Protein 7O30 (pdb70)

B-factor: mean 73.35, std 24.89, range [30.91, 169.14]

Structure (mmCIF, N/CA/C/O backbone):
data_7O30
#
_entry.id   7O30
#
_cell.length_a   102.615
_cell.length_b   102.615
_cell.length_c   199.850
_cell.angle_alpha   90.000
_cell.angle_beta   90.000
_cell.angle_gamma   90.000
#
_symmetry.space_group_name_H-M   'P 42 21 2'
#
loop_
_entity.id
_entity.type
_entity.pdbx_description
1 polymer 'anti-PAS Fab 1.1 chimeric light chain'
2 polymer 'anti-PAS Fab 1.1 chimeric heavy chain'
3 polymer 'PAS#1 epitope peptide'
4 water water
#
loop_
_atom_site.group_PDB
_atom_site.id
_atom_site.type_symbol
_atom_site.label_atom_id
_atom_site.label_alt_id
_atom_site.label_comp_id
_atom_site.label_asym_id
_atom_site.label_entity_id
_atom_site.label_seq_id
_atom_site.pdbx_PDB_ins_code
_atom_site.Cartn_x
_atom_site.Cartn_y
_atom_site.Cartn_z
_atom_site.occupancy
_atom_site.B_iso_or_equiv
_atom_site.auth_seq_id
_atom_site.auth_comp_id
_atom_site.auth_asym_id
_atom_site.auth_atom_id
_atom_site.pdbx_PDB_model_num
ATOM 1 N N . ASP A 1 1 ? 27.354 -58.396 -10.285 1.00 83.79 1 ASP L N 1
ATOM 2 C CA . ASP A 1 1 ? 26.431 -57.310 -10.742 1.00 80.51 1 ASP L CA 1
ATOM 3 C C . ASP A 1 1 ? 26.124 -56.373 -9.569 1.00 75.45 1 ASP L C 1
ATOM 4 O O . ASP A 1 1 ? 25.449 -56.813 -8.626 1.00 83.27 1 ASP L O 1
ATOM 9 N N . ILE A 1 2 ? 26.608 -55.130 -9.649 1.00 68.46 2 ILE L N 1
ATOM 10 C CA . ILE A 1 2 ? 26.387 -54.042 -8.652 1.00 61.31 2 ILE L CA 1
ATOM 11 C C . ILE A 1 2 ? 25.152 -53.245 -9.079 1.00 61.45 2 ILE L C 1
ATOM 12 O O . ILE A 1 2 ? 25.053 -52.890 -10.271 1.00 61.72 2 ILE L O 1
ATOM 17 N N . GLU A 1 3 ? 24.245 -52.975 -8.140 1.00 61.17 3 GLU L N 1
ATOM 18 C CA . GLU A 1 3 ? 23.072 -52.087 -8.361 1.00 62.15 3 GLU L C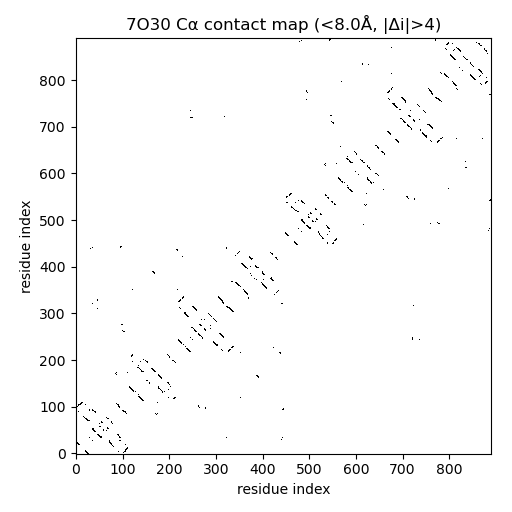A 1
ATOM 19 C C . GLU A 1 3 ? 23.384 -50.732 -7.716 1.00 57.54 3 GLU L C 1
ATOM 20 O O . GLU A 1 3 ? 24.076 -50.705 -6.692 1.00 60.73 3 GLU L O 1
ATOM 26 N N . LEU A 1 4 ? 22.927 -49.657 -8.347 1.00 54.72 4 LEU L N 1
ATOM 27 C CA . LEU A 1 4 ? 23.008 -48.272 -7.835 1.00 53.05 4 LEU L CA 1
ATOM 28 C C . LEU A 1 4 ? 21.570 -47.797 -7.658 1.00 56.01 4 LEU L C 1
ATOM 29 O O . LEU A 1 4 ? 20.825 -47.798 -8.659 1.00 59.62 4 LEU L O 1
ATOM 34 N N . THR A 1 5 ? 21.186 -47.465 -6.424 1.00 56.39 5 THR L N 1
ATOM 35 C CA . THR A 1 5 ? 19.851 -46.915 -6.084 1.00 55.07 5 THR L CA 1
ATOM 36 C C . THR A 1 5 ? 20.003 -45.400 -5.942 1.00 54.53 5 THR L C 1
ATOM 37 O O . THR A 1 5 ? 20.757 -44.958 -5.040 1.00 54.46 5 THR L O 1
ATOM 41 N N . GLN A 1 6 ? 19.357 -44.653 -6.839 1.00 53.63 6 GLN L N 1
ATOM 42 C CA . GLN A 1 6 ? 19.378 -43.168 -6.879 1.00 55.45 6 GLN L CA 1
ATOM 43 C C . GLN A 1 6 ? 18.110 -42.682 -6.175 1.00 54.96 6 GLN L C 1
ATOM 44 O O . GLN A 1 6 ? 17.064 -43.318 -6.378 1.00 59.16 6 GLN L O 1
ATOM 50 N N . SER A 1 7 ? 18.200 -41.635 -5.351 1.00 55.38 7 SER L N 1
ATOM 51 C CA . SER A 1 7 ? 17.032 -41.060 -4.629 1.00 56.33 7 SER L CA 1
ATOM 52 C C . SER A 1 7 ? 17.208 -39.556 -4.437 1.00 54.34 7 SER L C 1
ATOM 53 O O . SER A 1 7 ? 18.330 -39.076 -4.288 1.00 57.06 7 SER L O 1
ATOM 56 N N . PRO A 1 8 ? 16.118 -38.758 -4.487 1.00 54.99 8 PRO L N 1
ATOM 57 C CA . PRO A 1 8 ? 14.801 -39.237 -4.918 1.00 57.66 8 PRO L CA 1
ATOM 58 C C . PRO A 1 8 ? 14.679 -39.315 -6.450 1.00 59.40 8 PRO L C 1
ATOM 59 O O . PRO A 1 8 ? 15.526 -38.776 -7.144 1.00 60.35 8 PRO L O 1
ATOM 63 N N . ALA A 1 9 ? 13.635 -39.984 -6.944 1.00 62.41 9 ALA L N 1
ATOM 64 C CA . ALA A 1 9 ? 13.369 -40.174 -8.390 1.00 61.99 9 ALA L CA 1
ATOM 65 C C . ALA A 1 9 ? 13.200 -38.803 -9.055 1.00 63.73 9 ALA L C 1
ATOM 66 O O . ALA A 1 9 ? 13.735 -38.625 -10.166 1.00 64.28 9 ALA L O 1
ATOM 68 N N . SER A 1 10 ? 12.491 -37.877 -8.394 1.00 63.54 10 SER L N 1
ATOM 69 C CA . SER A 1 10 ? 12.343 -36.457 -8.816 1.00 63.29 10 SER L CA 1
ATOM 70 C C . SER A 1 10 ? 12.432 -35.521 -7.603 1.00 62.90 10 SER L C 1
ATOM 71 O O . SER A 1 10 ? 12.186 -35.973 -6.466 1.00 62.70 10 SER L O 1
ATOM 74 N N . LEU A 1 11 ? 12.789 -34.261 -7.859 1.00 63.59 11 LEU L N 1
ATOM 75 C CA . LEU A 1 11 ? 13.181 -33.248 -6.843 1.00 64.74 11 LEU L CA 1
ATOM 76 C C . LEU A 1 11 ? 12.867 -31.852 -7.395 1.00 64.38 11 LEU L C 1
ATOM 77 O O . LEU A 1 11 ? 13.228 -31.584 -8.558 1.00 66.10 11 LEU L O 1
ATOM 82 N N . ALA A 1 12 ? 12.218 -31.005 -6.594 1.00 67.04 12 ALA L N 1
ATOM 83 C CA . ALA A 1 12 ? 11.957 -29.578 -6.896 1.00 68.97 12 ALA L CA 1
ATOM 84 C C . ALA A 1 12 ? 12.802 -28.713 -5.958 1.00 64.39 12 ALA L C 1
ATOM 85 O O . ALA A 1 12 ? 12.815 -28.999 -4.751 1.00 63.77 12 ALA L O 1
ATOM 87 N N . VAL A 1 13 ? 13.481 -27.698 -6.499 1.00 63.16 13 VAL L N 1
ATOM 88 C CA . VAL A 1 13 ? 14.331 -26.751 -5.717 1.00 64.40 13 VAL L CA 1
ATOM 89 C C . VAL A 1 13 ? 14.089 -25.323 -6.220 1.00 63.81 13 VAL L C 1
ATOM 90 O O . VAL A 1 13 ? 13.881 -25.146 -7.434 1.00 62.47 13 VAL L O 1
ATOM 94 N N . SER A 1 14 ? 14.109 -24.348 -5.307 1.00 65.09 14 SER L N 1
ATOM 95 C CA . SER A 1 14 ? 13.952 -22.896 -5.590 1.00 66.88 14 SER L CA 1
ATOM 96 C C . SER A 1 14 ? 15.285 -22.316 -6.079 1.00 67.43 14 SER L C 1
ATOM 97 O O . SER A 1 14 ? 16.327 -22.654 -5.488 1.00 68.68 14 SER L O 1
ATOM 100 N N . LEU A 1 15 ? 15.251 -21.470 -7.114 1.00 68.71 15 LEU L N 1
ATOM 101 C CA . LEU A 1 15 ? 16.410 -20.649 -7.560 1.00 69.80 15 LEU L CA 1
ATOM 102 C C . LEU A 1 15 ? 17.179 -20.163 -6.329 1.00 67.42 15 LEU L C 1
ATOM 103 O O . LEU A 1 15 ? 16.535 -19.620 -5.424 1.00 71.97 15 LEU L O 1
ATOM 108 N N . GLY A 1 16 ? 18.496 -20.372 -6.292 1.00 67.73 16 GLY L N 1
ATOM 109 C CA . GLY A 1 16 ? 19.382 -19.850 -5.231 1.00 69.07 16 GLY L CA 1
ATOM 110 C C . GLY A 1 16 ? 19.578 -20.814 -4.066 1.00 69.03 16 GLY L C 1
ATOM 111 O O . GLY A 1 16 ? 20.502 -20.567 -3.268 1.00 70.37 16 GLY L O 1
ATOM 112 N N . GLN A 1 17 ? 18.754 -21.866 -3.954 1.00 70.16 17 GLN L N 1
ATOM 113 C CA . GLN A 1 17 ? 18.801 -22.850 -2.834 1.00 68.46 17 GLN L CA 1
ATOM 114 C C . GLN A 1 17 ? 19.639 -24.067 -3.251 1.00 67.10 17 GLN L C 1
ATOM 115 O O . GLN A 1 17 ? 20.314 -23.997 -4.304 1.00 69.45 17 GLN L O 1
ATOM 121 N N . ARG A 1 18 ? 19.614 -25.133 -2.446 1.00 67.54 18 ARG L N 1
ATOM 122 C CA . ARG A 1 18 ? 20.527 -26.300 -2.583 1.00 67.10 18 ARG L CA 1
ATOM 123 C C . ARG A 1 18 ? 19.748 -27.552 -3.003 1.00 65.41 18 ARG L C 1
ATOM 124 O O . ARG A 1 18 ? 18.667 -27.812 -2.432 1.00 67.67 18 ARG L O 1
ATOM 132 N N . ALA A 1 19 ? 20.290 -28.291 -3.975 1.00 62.32 19 ALA L N 1
ATOM 133 C CA . ALA A 1 19 ? 19.811 -29.619 -4.420 1.00 58.27 19 ALA L CA 1
ATOM 134 C C . ALA A 1 19 ? 20.804 -30.679 -3.945 1.00 55.30 19 ALA L C 1
ATOM 135 O O . ALA A 1 19 ? 22.011 -30.485 -4.152 1.00 59.04 19 ALA L O 1
ATOM 137 N N . THR A 1 20 ? 20.299 -31.744 -3.327 1.00 53.70 20 THR L N 1
ATOM 138 C CA . THR A 1 20 ? 21.088 -32.897 -2.831 1.00 52.37 20 THR L CA 1
ATOM 139 C C . THR A 1 20 ? 20.502 -34.178 -3.429 1.00 54.58 20 THR L C 1
ATOM 140 O O . THR A 1 20 ? 19.326 -34.489 -3.133 1.00 53.43 20 THR L O 1
ATOM 144 N N . ILE A 1 21 ? 21.295 -34.872 -4.250 1.00 54.22 21 ILE L N 1
ATOM 145 C CA . ILE A 1 21 ? 20.912 -36.135 -4.948 1.00 56.20 21 ILE L CA 1
ATOM 146 C C . ILE A 1 21 ? 21.811 -37.251 -4.405 1.00 52.82 21 ILE L C 1
ATOM 147 O O . ILE A 1 21 ? 23.031 -37.031 -4.276 1.00 47.31 21 ILE L O 1
ATOM 152 N N . SER A 1 22 ? 21.221 -38.405 -4.110 1.00 53.26 22 SER L N 1
ATOM 153 C CA . SER A 1 22 ? 21.885 -39.540 -3.424 1.00 56.03 22 SER L CA 1
ATOM 154 C C . SER A 1 22 ? 21.995 -40.738 -4.381 1.00 52.05 22 SER L C 1
ATOM 155 O O . SER A 1 22 ? 21.039 -40.977 -5.162 1.00 47.57 22 SER L O 1
ATOM 158 N N . CYS A 1 23 ? 23.121 -41.454 -4.298 1.00 47.87 23 CYS L N 1
ATOM 159 C CA . CYS A 1 23 ? 23.416 -42.707 -5.040 1.00 49.92 23 CYS L CA 1
ATOM 160 C C . CYS A 1 23 ? 23.969 -43.741 -4.054 1.00 49.69 23 CYS L C 1
ATOM 161 O O . CYS A 1 23 ? 25.027 -43.466 -3.452 1.00 47.97 23 CYS L O 1
ATOM 164 N N . ARG A 1 24 ? 23.244 -44.849 -3.864 1.00 53.70 24 ARG L N 1
ATOM 165 C CA . ARG A 1 24 ? 23.610 -45.964 -2.950 1.00 56.10 24 ARG L CA 1
ATOM 166 C C . ARG A 1 24 ? 23.948 -47.210 -3.776 1.00 52.51 24 ARG L C 1
ATOM 167 O O . ARG A 1 24 ? 23.057 -47.724 -4.470 1.00 50.83 24 ARG L O 1
ATOM 175 N N . ALA A 1 25 ? 25.192 -47.682 -3.671 1.00 52.41 25 ALA L N 1
ATOM 176 C CA . ALA A 1 25 ? 25.731 -48.904 -4.311 1.00 49.03 25 ALA L CA 1
ATOM 177 C C . ALA A 1 25 ? 25.476 -50.131 -3.430 1.00 49.13 25 ALA L C 1
ATOM 178 O O . ALA A 1 25 ? 25.657 -50.015 -2.206 1.00 54.69 25 ALA L O 1
ATOM 180 N N . SER A 1 26 ? 25.118 -51.270 -4.035 1.00 48.72 26 SER L N 1
ATOM 181 C CA . SER A 1 26 ? 24.843 -52.568 -3.354 1.00 47.39 26 SER L CA 1
ATOM 182 C C . SER A 1 26 ? 26.146 -53.279 -2.952 1.00 51.06 26 SER L C 1
ATOM 183 O O . SER A 1 26 ? 26.056 -54.313 -2.256 1.00 54.51 26 SER L O 1
ATOM 186 N N . LYS A 1 27 ? 27.299 -52.787 -3.417 1.00 51.03 27 LYS L N 1
ATOM 187 C CA . LYS A 1 27 ? 28.655 -53.220 -2.982 1.00 52.91 27 LYS L CA 1
ATOM 188 C C . LYS A 1 27 ? 29.577 -52.001 -2.977 1.00 52.82 27 LYS L C 1
ATOM 189 O O . LYS A 1 27 ? 29.234 -51.008 -3.661 1.00 55.71 27 LYS L O 1
ATOM 195 N N . SER A 1 28 ? 30.696 -52.055 -2.249 1.00 47.82 28 SER L N 1
ATOM 196 C CA . SER A 1 28 ? 31.683 -50.945 -2.233 1.00 49.68 28 SER L CA 1
ATOM 197 C C . SER A 1 28 ? 32.226 -50.764 -3.651 1.00 50.84 28 SER L C 1
ATOM 198 O O . SER A 1 28 ? 32.422 -51.786 -4.314 1.00 57.41 28 SER L O 1
ATOM 201 N N . VAL A 1 29 ? 32.440 -49.521 -4.092 1.00 48.18 29 VAL L N 1
ATOM 202 C CA . VAL A 1 29 ? 33.024 -49.203 -5.427 1.00 48.14 29 VAL L CA 1
ATOM 203 C C . VAL A 1 29 ? 34.388 -48.540 -5.198 1.00 50.27 29 VAL L C 1
ATOM 204 O O . VAL A 1 29 ? 34.804 -47.714 -6.031 1.00 50.46 29 VAL L O 1
ATOM 208 N N . SER A 1 30 ? 35.064 -48.919 -4.108 1.00 52.38 30 SER L N 1
ATOM 209 C CA . SER A 1 30 ? 36.422 -48.458 -3.719 1.00 52.88 30 SER L CA 1
ATOM 210 C C . SER A 1 30 ? 37.472 -49.525 -4.064 1.00 50.93 30 SER L C 1
ATOM 211 O O . SER A 1 30 ? 37.176 -50.734 -3.953 1.00 52.64 30 SER L O 1
ATOM 214 N N . SER A 1 31 ? 38.656 -49.064 -4.473 1.00 50.79 31 SER L N 1
ATOM 215 C CA . SER A 1 31 ? 39.842 -49.886 -4.821 1.00 51.70 31 SER L CA 1
ATOM 216 C C . SER A 1 31 ? 41.070 -48.966 -4.790 1.00 52.43 31 SER L C 1
ATOM 217 O O . SER A 1 31 ? 40.996 -47.867 -5.388 1.00 53.82 31 SER L O 1
ATOM 220 N N . SER A 1 32 ? 42.121 -49.356 -4.062 1.00 52.25 32 SER L N 1
ATOM 221 C CA . SER A 1 32 ? 43.431 -48.649 -3.996 1.00 52.18 32 SER L CA 1
ATOM 222 C C . SER A 1 32 ? 43.262 -47.221 -3.451 1.00 52.60 32 SER L C 1
ATOM 223 O O . SER A 1 32 ? 44.075 -46.355 -3.808 1.00 56.22 32 SER L O 1
ATOM 226 N N . GLY A 1 33 ? 42.250 -46.982 -2.613 1.00 53.98 33 GLY L N 1
ATOM 227 C CA . GLY A 1 33 ? 42.004 -45.675 -1.976 1.00 53.56 33 GLY L CA 1
ATOM 228 C C . GLY A 1 33 ? 41.340 -44.681 -2.916 1.00 54.08 33 GLY L C 1
ATOM 229 O O . GLY A 1 33 ? 41.435 -43.469 -2.645 1.00 57.58 33 GLY L O 1
ATOM 230 N N . TYR A 1 34 ? 40.687 -45.161 -3.980 1.00 52.89 34 TYR L N 1
ATOM 231 C CA . TYR A 1 34 ? 39.893 -44.344 -4.936 1.00 48.68 34 TYR L CA 1
ATOM 232 C C . TYR A 1 34 ? 38.506 -44.977 -5.102 1.00 48.22 34 TYR L C 1
ATOM 233 O O . TYR A 1 34 ? 38.387 -46.230 -5.005 1.00 44.21 34 TYR L O 1
ATOM 242 N N . ASN A 1 35 ? 37.486 -44.133 -5.297 1.00 47.24 35 ASN L N 1
ATOM 243 C CA . ASN A 1 35 ? 36.063 -44.536 -5.468 1.00 46.48 35 ASN L CA 1
ATOM 244 C C . ASN A 1 35 ? 35.700 -44.378 -6.946 1.00 47.86 35 ASN L C 1
ATOM 245 O O . ASN A 1 35 ? 35.764 -43.242 -7.457 1.00 51.66 35 ASN L O 1
ATOM 250 N N . TYR A 1 36 ? 35.404 -45.482 -7.635 1.00 46.79 36 TYR L N 1
ATOM 251 C CA . TYR A 1 36 ? 35.140 -45.504 -9.100 1.00 45.62 36 TYR L CA 1
ATOM 252 C C . TYR A 1 36 ? 33.657 -45.198 -9.308 1.00 45.47 36 TYR L C 1
ATOM 253 O O . TYR A 1 36 ? 32.849 -46.123 -9.516 1.00 51.56 36 TYR L O 1
ATOM 262 N N . MET A 1 37 ? 33.328 -43.910 -9.199 1.00 40.49 37 MET L N 1
ATOM 263 C CA . MET A 1 37 ? 31.952 -43.355 -9.148 1.00 40.13 37 MET L CA 1
ATOM 264 C C . MET A 1 37 ? 31.947 -42.070 -9.985 1.00 39.11 37 MET L C 1
ATOM 265 O O . MET A 1 37 ? 32.876 -41.250 -9.824 1.00 37.78 37 MET L O 1
ATOM 270 N N . PHE A 1 38 ? 30.949 -41.908 -10.853 1.00 38.18 38 PHE L N 1
ATOM 271 C CA . PHE A 1 38 ? 30.851 -40.789 -11.826 1.00 37.00 38 PHE L CA 1
ATOM 272 C C . PHE A 1 38 ? 29.410 -40.263 -11.842 1.00 37.64 38 PHE L C 1
ATOM 273 O O . PHE A 1 38 ? 28.469 -41.065 -11.626 1.00 34.35 38 PHE L O 1
ATOM 281 N N . TRP A 1 39 ? 29.250 -38.963 -12.107 1.00 39.12 39 TRP L N 1
ATOM 282 C CA . TRP A 1 39 ? 27.933 -38.281 -12.242 1.00 41.40 39 TRP L CA 1
ATOM 283 C C . TRP A 1 39 ? 27.801 -37.624 -13.626 1.00 41.73 39 TRP L C 1
ATOM 284 O O . TRP A 1 39 ? 28.719 -36.857 -14.011 1.00 42.42 39 TRP L O 1
ATOM 295 N N . TYR A 1 40 ? 26.686 -37.865 -14.323 1.00 42.11 40 TYR L N 1
ATOM 296 C CA . TYR A 1 40 ? 26.350 -37.226 -15.625 1.00 44.76 40 TYR L CA 1
ATOM 297 C C . TYR A 1 40 ? 25.095 -36.349 -15.481 1.00 45.67 40 TYR L C 1
ATOM 298 O O . TYR A 1 40 ? 24.233 -36.647 -14.640 1.00 51.10 40 TYR L O 1
ATOM 307 N N . GLN A 1 41 ? 25.038 -35.271 -16.265 1.00 44.35 41 GLN L N 1
ATOM 308 C CA . GLN A 1 41 ? 23.846 -34.421 -16.531 1.00 45.71 41 GLN L CA 1
ATOM 309 C C . GLN A 1 41 ? 23.368 -34.682 -17.970 1.00 49.02 41 GLN L C 1
ATOM 310 O O . GLN A 1 41 ? 24.198 -34.552 -18.899 1.00 46.38 41 GLN L O 1
ATOM 316 N N . GLN A 1 42 ? 22.099 -35.071 -18.149 1.00 52.26 42 GLN L N 1
ATOM 317 C CA . GLN A 1 42 ? 21.452 -35.251 -19.480 1.00 57.63 42 GLN L CA 1
ATOM 318 C C . GLN A 1 42 ? 20.282 -34.265 -19.608 1.00 65.87 42 GLN L C 1
ATOM 319 O O . GLN A 1 42 ? 19.286 -34.440 -18.877 1.00 72.78 42 GLN L O 1
ATOM 325 N N . LYS A 1 43 ? 20.405 -33.274 -20.504 1.00 67.65 43 LYS L N 1
ATOM 326 C CA . LYS A 1 43 ? 19.290 -32.380 -20.929 1.00 66.47 43 LYS L CA 1
ATOM 327 C C . LYS A 1 43 ? 18.600 -33.013 -22.137 1.00 63.64 43 LYS L C 1
ATOM 328 O O . LYS A 1 43 ? 19.170 -33.872 -22.805 1.00 60.29 43 LYS L O 1
ATOM 334 N N . PRO A 1 44 ? 17.357 -32.608 -22.472 1.00 66.74 44 PRO L N 1
ATOM 335 C CA . PRO A 1 44 ? 16.609 -33.245 -23.560 1.00 65.82 44 PRO L CA 1
ATOM 336 C C . PRO A 1 44 ? 17.248 -33.058 -24.947 1.00 64.64 44 PRO L C 1
ATOM 337 O O . PRO A 1 44 ? 17.765 -31.992 -25.224 1.00 62.18 44 PRO L O 1
ATOM 341 N N . GLY A 1 45 ? 17.202 -34.108 -25.771 1.00 65.13 45 GLY L N 1
ATOM 342 C CA . GLY A 1 45 ? 17.757 -34.136 -27.137 1.00 66.95 45 GLY L CA 1
ATOM 343 C C . GLY A 1 45 ? 19.276 -34.115 -27.148 1.00 70.16 45 GLY L C 1
ATOM 344 O O . GLY A 1 45 ? 19.845 -33.857 -28.231 1.00 77.54 45 GLY L O 1
ATOM 345 N N . GLN A 1 46 ? 19.918 -34.372 -26.002 1.00 66.32 46 GLN L N 1
ATOM 346 C CA . GLN A 1 46 ? 21.397 -34.351 -25.854 1.00 58.84 46 GLN L CA 1
ATOM 347 C C . GLN A 1 46 ? 21.848 -35.650 -25.200 1.00 53.85 46 GLN L C 1
ATOM 348 O O . GLN A 1 46 ? 21.066 -36.319 -24.527 1.00 53.51 46 GLN L O 1
ATOM 354 N N . PRO A 1 47 ? 23.121 -36.054 -25.393 1.00 49.38 47 PRO L N 1
ATOM 355 C CA . PRO A 1 47 ? 23.688 -37.180 -24.652 1.00 47.39 47 PRO L CA 1
ATOM 356 C C . PRO A 1 47 ? 24.095 -36.765 -23.241 1.00 45.89 47 PRO L C 1
ATOM 357 O O . PRO A 1 47 ? 24.171 -35.576 -22.930 1.00 43.03 47 PRO L O 1
ATOM 361 N N . PRO A 1 48 ? 24.347 -37.723 -22.321 1.00 46.27 48 PRO L N 1
ATOM 362 C CA . PRO A 1 48 ? 24.826 -37.369 -20.988 1.00 47.34 48 PRO L CA 1
ATOM 363 C C . PRO A 1 48 ? 26.184 -36.655 -21.065 1.00 50.62 48 PRO L C 1
ATOM 364 O O . PRO A 1 48 ? 26.918 -36.867 -22.037 1.00 50.01 48 PRO L O 1
ATOM 368 N N . LYS A 1 49 ? 26.462 -35.821 -20.057 1.00 51.83 49 LYS L N 1
ATOM 369 C CA . LYS A 1 49 ? 27.683 -34.981 -19.932 1.00 51.39 49 LYS L CA 1
ATOM 370 C C . LYS A 1 49 ? 28.284 -35.195 -18.536 1.00 52.85 49 LYS L C 1
ATOM 371 O O . LYS A 1 49 ? 27.601 -34.907 -17.549 1.00 59.35 49 LYS L O 1
ATOM 377 N N . LEU A 1 50 ? 29.512 -35.697 -18.444 1.00 49.22 50 LEU L N 1
ATOM 378 C CA . LEU A 1 50 ? 30.152 -35.982 -17.136 1.00 43.94 50 LEU L CA 1
ATOM 379 C C . LEU A 1 50 ? 30.413 -34.656 -16.424 1.00 44.25 50 LEU L C 1
ATOM 380 O O . LEU A 1 50 ? 30.968 -33.744 -17.070 1.00 37.88 50 LEU L O 1
ATOM 385 N N . LEU A 1 51 ? 30.005 -34.570 -15.151 1.00 44.96 51 LEU L N 1
ATOM 386 C CA . LEU A 1 51 ? 30.254 -33.403 -14.261 1.00 44.29 51 LEU L CA 1
ATOM 387 C C . LEU A 1 51 ? 31.301 -33.767 -13.207 1.00 43.53 51 LEU L C 1
ATOM 388 O O . LEU A 1 51 ? 32.110 -32.890 -12.876 1.00 47.20 51 LEU L O 1
ATOM 393 N N . ILE A 1 52 ? 31.252 -34.998 -12.689 1.00 42.19 52 ILE L N 1
ATOM 394 C CA . ILE A 1 52 ? 32.111 -35.493 -11.575 1.00 40.64 52 ILE L CA 1
ATOM 395 C C . ILE A 1 52 ? 32.705 -36.850 -11.962 1.00 38.66 52 ILE L C 1
ATOM 396 O O . ILE A 1 52 ? 31.940 -37.736 -12.393 1.00 38.48 52 ILE L O 1
ATOM 401 N N . TYR A 1 53 ? 34.017 -37.009 -11.782 1.00 40.09 53 TYR L N 1
ATOM 402 C CA . TYR A 1 53 ? 34.751 -38.292 -11.953 1.00 40.83 53 TYR L CA 1
ATOM 403 C C . TYR A 1 53 ? 35.414 -38.665 -10.621 1.00 39.99 53 TYR L C 1
ATOM 404 O O . TYR A 1 53 ? 35.799 -37.756 -9.873 1.00 38.21 53 TYR L O 1
ATOM 413 N N . LEU A 1 54 ? 35.500 -39.968 -10.341 1.00 38.50 54 LEU L N 1
ATOM 414 C CA . LEU A 1 54 ? 36.138 -40.558 -9.136 1.00 41.20 54 LEU L CA 1
ATOM 415 C C . LEU A 1 54 ? 35.553 -39.926 -7.863 1.00 41.70 54 LEU L C 1
ATOM 416 O O . LEU A 1 54 ? 36.336 -39.437 -7.023 1.00 38.05 54 LEU L O 1
ATOM 421 N N . ALA A 1 55 ? 34.222 -39.905 -7.751 1.00 43.62 55 ALA L N 1
ATOM 422 C CA . ALA A 1 55 ? 33.451 -39.501 -6.548 1.00 44.56 55 ALA L CA 1
ATOM 423 C C . ALA A 1 55 ? 33.457 -37.986 -6.332 1.00 43.88 55 ALA L C 1
ATOM 424 O O . ALA A 1 55 ? 32.360 -37.476 -6.025 1.00 45.12 55 ALA L O 1
ATOM 426 N N . SER A 1 56 ? 34.609 -37.299 -6.427 1.00 42.28 56 SER L N 1
ATOM 427 C CA . SER A 1 56 ? 34.756 -35.910 -5.901 1.00 45.34 56 SER L CA 1
ATOM 428 C C . SER A 1 56 ? 35.499 -34.946 -6.841 1.00 43.27 56 SER L C 1
ATOM 429 O O . SER A 1 56 ? 35.512 -33.748 -6.526 1.00 40.86 56 SER L O 1
ATOM 432 N N . ASN A 1 57 ? 36.082 -35.408 -7.945 1.00 44.97 57 ASN L N 1
ATOM 433 C CA . ASN A 1 57 ? 36.858 -34.530 -8.860 1.00 46.30 57 ASN L CA 1
ATOM 434 C C . ASN A 1 57 ? 35.899 -33.841 -9.836 1.00 47.95 57 ASN L C 1
ATOM 435 O O . ASN A 1 57 ? 35.093 -34.542 -10.454 1.00 47.62 57 ASN L O 1
ATOM 440 N N . LEU A 1 58 ? 36.014 -32.512 -9.951 1.00 50.36 58 LEU L N 1
ATOM 441 C CA . LEU A 1 58 ? 35.145 -31.636 -10.779 1.00 50.98 58 LEU L CA 1
ATOM 442 C C . LEU A 1 58 ? 35.735 -31.506 -12.187 1.00 49.50 58 LEU L C 1
ATOM 443 O O . LEU A 1 58 ? 36.817 -30.918 -12.293 1.00 50.14 58 LEU L O 1
ATOM 448 N N . GLU A 1 59 ? 35.042 -32.008 -13.217 1.00 49.93 59 GLU L N 1
ATOM 449 C CA . GLU A 1 59 ? 35.443 -31.857 -14.650 1.00 54.58 59 GLU L CA 1
ATOM 450 C C . GLU A 1 59 ? 35.691 -30.373 -14.949 1.00 56.35 59 GLU L C 1
ATOM 451 O O . GLU A 1 59 ? 34.889 -29.544 -14.483 1.00 63.14 59 GLU L O 1
ATOM 457 N N . SER A 1 60 ? 36.752 -30.045 -15.691 1.00 60.38 60 SER L N 1
ATOM 458 C CA . SER A 1 60 ? 37.122 -28.641 -16.019 1.00 65.39 60 SER L CA 1
ATOM 459 C C . SER A 1 60 ? 36.073 -28.059 -16.971 1.00 61.61 60 SER L C 1
ATOM 460 O O . SER A 1 60 ? 35.604 -28.803 -17.854 1.00 57.31 60 SER L O 1
ATOM 463 N N . GLY A 1 61 ? 35.692 -26.794 -16.752 1.00 59.80 61 GLY L N 1
ATOM 464 C CA . GLY A 1 61 ? 34.619 -26.102 -17.493 1.00 59.02 61 GLY L CA 1
ATOM 465 C C . GLY A 1 61 ? 33.265 -26.201 -16.802 1.00 57.86 61 GLY L C 1
ATOM 466 O O . GLY A 1 61 ? 32.363 -25.436 -17.190 1.00 58.89 61 GLY L O 1
ATOM 467 N N . VAL A 1 62 ? 33.106 -27.112 -15.832 1.00 56.24 62 VAL L N 1
ATOM 468 C CA . VAL A 1 62 ? 31.864 -27.256 -15.012 1.00 56.92 62 VAL L CA 1
ATOM 469 C C . VAL A 1 62 ? 31.958 -26.299 -13.827 1.00 56.34 62 VAL L C 1
ATOM 470 O O . VAL A 1 62 ? 32.962 -26.296 -13.125 1.00 59.63 62 VAL L O 1
ATOM 474 N N . PRO A 1 63 ? 30.932 -25.455 -13.572 1.00 55.83 63 PRO L N 1
ATOM 475 C CA . PRO A 1 63 ? 30.992 -24.478 -12.483 1.00 58.47 63 PRO L CA 1
ATOM 476 C C . PRO A 1 63 ? 31.153 -25.064 -11.068 1.00 57.98 63 PRO L C 1
ATOM 477 O O . PRO A 1 63 ? 30.622 -26.121 -10.792 1.00 57.38 63 PRO L O 1
ATOM 481 N N . ASP A 1 64 ? 31.873 -24.314 -10.225 1.00 60.57 64 ASP L N 1
ATOM 482 C CA . ASP A 1 64 ? 32.089 -24.492 -8.762 1.00 61.78 64 ASP L CA 1
ATOM 483 C C . ASP A 1 64 ? 30.825 -24.943 -8.022 1.00 57.81 64 ASP L C 1
ATOM 484 O O . ASP A 1 64 ? 30.981 -25.551 -6.957 1.00 58.25 64 ASP L O 1
ATOM 489 N N . ARG A 1 65 ? 29.641 -24.576 -8.519 1.00 54.26 65 ARG L N 1
ATOM 490 C CA . ARG A 1 65 ? 28.326 -24.786 -7.854 1.00 57.57 65 ARG L CA 1
ATOM 491 C C . ARG A 1 65 ? 28.060 -26.285 -7.668 1.00 58.42 65 ARG L C 1
ATOM 492 O O . ARG A 1 65 ? 27.351 -26.650 -6.703 1.00 65.93 65 ARG L O 1
ATOM 500 N N . PHE A 1 66 ? 28.567 -27.116 -8.578 1.00 56.23 66 PHE L N 1
ATOM 501 C CA . PHE A 1 66 ? 28.450 -28.595 -8.523 1.00 57.62 66 PHE L CA 1
ATOM 502 C C . PHE A 1 66 ? 29.606 -29.152 -7.687 1.00 54.98 66 PHE L C 1
ATOM 503 O O . PHE A 1 66 ? 30.749 -28.682 -7.876 1.00 54.97 66 PHE L O 1
ATOM 511 N N . TRP A 1 67 ? 29.331 -30.115 -6.804 1.00 52.67 67 TRP L N 1
ATOM 512 C CA . TRP A 1 67 ? 30.387 -30.909 -6.122 1.00 53.28 67 TRP L CA 1
ATOM 513 C C . TRP A 1 67 ? 29.839 -32.279 -5.716 1.00 54.03 67 TRP L C 1
ATOM 514 O O . TRP A 1 67 ? 28.652 -32.366 -5.324 1.00 53.59 67 TRP L O 1
ATOM 525 N N . GLY A 1 68 ? 30.681 -33.309 -5.845 1.00 52.72 68 GLY L N 1
ATOM 526 C CA . GLY A 1 68 ? 30.375 -34.682 -5.410 1.00 54.55 68 GLY L CA 1
ATOM 527 C C . GLY A 1 68 ? 31.134 -35.027 -4.142 1.00 54.57 68 GLY L C 1
ATOM 528 O O . GLY A 1 68 ? 32.257 -34.522 -3.960 1.00 51.89 68 GLY L O 1
ATOM 529 N N . SER A 1 69 ? 30.543 -35.853 -3.283 1.00 54.38 69 SER L N 1
ATOM 530 C CA . SER A 1 69 ? 31.217 -36.419 -2.088 1.00 55.95 69 SER L CA 1
ATOM 531 C C . SER A 1 69 ? 30.704 -37.842 -1.829 1.00 49.94 69 SER L C 1
ATOM 532 O O . SER A 1 69 ? 29.884 -38.343 -2.642 1.00 42.20 69 SER L O 1
ATOM 535 N N . GLY A 1 70 ? 31.242 -38.479 -0.782 1.00 46.87 70 GLY L N 1
ATOM 536 C CA . GLY A 1 70 ? 30.943 -39.864 -0.378 1.00 43.16 70 GLY L CA 1
ATOM 537 C C . GLY A 1 70 ? 32.138 -40.783 -0.565 1.00 40.44 70 GLY L C 1
ATOM 538 O O . GLY A 1 70 ? 33.206 -40.296 -1.021 1.00 38.23 70 GLY L O 1
ATOM 539 N N . SER A 1 71 ? 31.939 -42.066 -0.252 1.00 37.69 71 SER L N 1
ATOM 540 C CA . SER A 1 71 ? 32.900 -43.186 -0.421 1.00 39.82 71 SER L CA 1
ATOM 541 C C . SER A 1 71 ? 32.187 -44.501 -0.100 1.00 41.61 71 SER L C 1
ATOM 542 O O . SER A 1 71 ? 31.083 -44.442 0.454 1.00 42.63 71 SER L O 1
ATOM 545 N N . GLY A 1 72 ? 32.809 -45.633 -0.432 1.00 43.23 72 GLY L N 1
ATOM 546 C CA . GLY A 1 72 ? 32.252 -46.969 -0.166 1.00 44.66 72 GLY L CA 1
ATOM 547 C C . GLY A 1 72 ? 30.994 -47.191 -0.971 1.00 46.11 72 GLY L C 1
ATOM 548 O O . GLY A 1 72 ? 31.141 -47.447 -2.192 1.00 51.33 72 GLY L O 1
ATOM 549 N N . THR A 1 73 ? 29.818 -47.049 -0.346 1.00 43.64 73 THR L N 1
ATOM 550 C CA . THR A 1 73 ? 28.497 -47.309 -0.976 1.00 44.66 73 THR L CA 1
ATOM 551 C C . THR A 1 73 ? 27.556 -46.097 -0.891 1.00 45.68 73 THR L C 1
ATOM 552 O O . THR A 1 73 ? 26.404 -46.269 -1.314 1.00 43.38 73 THR L O 1
ATOM 556 N N . ASP A 1 74 ? 27.987 -44.953 -0.343 1.00 47.95 74 ASP L N 1
ATOM 557 C CA . ASP A 1 74 ? 27.094 -43.773 -0.146 1.00 54.37 74 ASP L CA 1
ATOM 558 C C . ASP A 1 74 ? 27.738 -42.561 -0.818 1.00 51.63 74 ASP L C 1
ATOM 559 O O . ASP A 1 74 ? 28.832 -42.142 -0.371 1.00 50.97 74 ASP L O 1
ATOM 564 N N . PHE A 1 75 ? 27.089 -42.049 -1.867 1.00 49.63 75 PHE L N 1
ATOM 565 C CA . PHE A 1 75 ? 27.601 -40.948 -2.719 1.00 49.48 75 PHE L CA 1
ATOM 566 C C . PHE A 1 75 ? 26.505 -39.889 -2.864 1.00 49.08 75 PHE L C 1
ATOM 567 O O . PHE A 1 75 ? 25.313 -40.255 -2.860 1.00 53.01 75 PHE L O 1
ATOM 575 N N . THR A 1 76 ? 26.907 -38.622 -2.984 1.00 49.61 76 THR L N 1
ATOM 576 C CA . THR A 1 76 ? 25.999 -37.454 -3.119 1.00 51.83 76 THR L CA 1
ATOM 577 C C . THR A 1 76 ? 26.517 -36.507 -4.213 1.00 53.83 76 THR L C 1
ATOM 578 O O . THR A 1 76 ? 27.752 -36.325 -4.305 1.00 60.41 76 THR L O 1
ATOM 582 N N . LEU A 1 77 ? 25.598 -35.945 -5.007 1.00 51.54 77 LEU L N 1
ATOM 583 C CA . LEU A 1 77 ? 25.833 -34.803 -5.930 1.00 49.58 77 LEU L CA 1
ATOM 584 C C . LEU A 1 77 ? 25.095 -33.598 -5.357 1.00 49.38 77 LEU L C 1
ATOM 585 O O . LEU A 1 77 ? 23.882 -33.723 -5.127 1.00 54.94 77 LEU L O 1
ATOM 590 N N . ASN A 1 78 ? 25.804 -32.492 -5.134 1.00 50.02 78 ASN L N 1
ATOM 591 C CA . ASN A 1 78 ? 25.232 -31.248 -4.561 1.00 51.93 78 ASN L CA 1
ATOM 592 C C . ASN A 1 78 ? 25.342 -30.123 -5.591 1.00 53.98 78 ASN L C 1
ATOM 593 O O . ASN A 1 78 ? 26.366 -30.059 -6.301 1.00 55.40 78 ASN L O 1
ATOM 598 N N . ILE A 1 79 ? 24.299 -29.294 -5.665 1.00 53.31 79 ILE L N 1
ATOM 599 C CA . ILE A 1 79 ? 24.232 -28.067 -6.509 1.00 52.72 79 ILE L CA 1
ATOM 600 C C . ILE A 1 79 ? 23.782 -26.926 -5.598 1.00 49.11 79 ILE L C 1
ATOM 601 O O . ILE A 1 79 ? 22.795 -27.126 -4.877 1.00 46.37 79 ILE L O 1
ATOM 606 N N . HIS A 1 80 ? 24.502 -25.802 -5.616 1.00 50.74 80 HIS L N 1
ATOM 607 C CA . HIS A 1 80 ? 24.180 -24.569 -4.849 1.00 53.59 80 HIS L CA 1
ATOM 608 C C . HIS A 1 80 ? 25.075 -23.428 -5.324 1.00 53.65 80 HIS L C 1
ATOM 609 O O . HIS A 1 80 ? 26.291 -23.597 -5.384 1.00 51.72 80 HIS L O 1
ATOM 616 N N . PRO A 1 81 ? 24.527 -22.240 -5.676 1.00 57.42 81 PRO L N 1
ATOM 617 C CA . PRO A 1 81 ? 23.085 -22.039 -5.842 1.00 57.65 81 PRO L CA 1
ATOM 618 C C . PRO A 1 81 ? 22.573 -22.674 -7.141 1.00 61.47 81 PRO L C 1
ATOM 619 O O . PRO A 1 81 ? 23.294 -22.598 -8.133 1.00 63.15 81 PRO L O 1
ATOM 623 N N . VAL A 1 82 ? 21.366 -23.258 -7.111 1.00 58.24 82 VAL L N 1
ATOM 624 C CA . VAL A 1 82 ? 20.698 -23.854 -8.307 1.00 57.03 82 VAL L CA 1
ATOM 625 C C . VAL A 1 82 ? 20.324 -22.731 -9.287 1.00 53.94 82 VAL L C 1
ATOM 626 O O . VAL A 1 82 ? 19.727 -21.733 -8.848 1.00 49.46 82 VAL L O 1
ATOM 630 N N . GLU A 1 83 ? 20.681 -22.901 -10.565 1.00 56.58 83 GLU L N 1
ATOM 631 C CA . GLU A 1 83 ? 20.361 -21.980 -11.690 1.00 58.72 83 GLU L CA 1
ATOM 632 C C . GLU A 1 83 ? 19.278 -22.597 -12.588 1.00 56.26 83 GLU L C 1
ATOM 633 O O . GLU A 1 83 ? 19.012 -23.810 -12.484 1.00 56.26 83 GLU L O 1
ATOM 639 N N . GLU A 1 84 ? 18.692 -21.772 -13.455 1.00 57.92 84 GLU L N 1
ATOM 640 C CA . GLU A 1 84 ? 17.639 -22.155 -14.433 1.00 59.46 84 GLU L CA 1
ATOM 641 C C . GLU A 1 84 ? 18.162 -23.288 -15.325 1.00 54.34 84 GLU L C 1
ATOM 642 O O . GLU A 1 84 ? 17.420 -24.250 -15.550 1.00 58.22 84 GLU L O 1
ATOM 648 N N . GLU A 1 85 ? 19.409 -23.192 -15.783 1.00 55.61 85 GLU L N 1
ATOM 649 C CA . GLU A 1 85 ? 20.013 -24.119 -16.783 1.00 58.92 85 GLU L CA 1
ATOM 650 C C . GLU A 1 85 ? 20.326 -25.493 -16.164 1.00 57.30 85 GLU L C 1
ATOM 651 O O . GLU A 1 85 ? 20.800 -26.373 -16.913 1.00 57.97 85 GLU L O 1
ATOM 657 N N . ASP A 1 86 ? 20.065 -25.688 -14.866 1.00 57.61 86 ASP L N 1
ATOM 658 C CA . ASP A 1 86 ? 20.340 -26.958 -14.134 1.00 58.90 86 ASP L CA 1
ATOM 659 C C . ASP A 1 86 ? 19.161 -27.934 -14.273 1.00 58.42 86 ASP L C 1
ATOM 660 O O . ASP A 1 86 ? 19.326 -29.099 -13.881 1.00 61.83 86 ASP L O 1
ATOM 665 N N . ALA A 1 87 ? 18.018 -27.472 -14.790 1.00 57.25 87 ALA L N 1
ATOM 666 C CA . ALA A 1 87 ? 16.848 -28.312 -15.130 1.00 56.17 87 ALA L CA 1
ATOM 667 C C . ALA A 1 87 ? 17.297 -29.417 -16.090 1.00 57.51 87 ALA L C 1
ATOM 668 O O . ALA A 1 87 ? 17.559 -29.109 -17.276 1.00 57.84 87 ALA L O 1
ATOM 670 N N . ALA A 1 88 ? 17.401 -30.649 -15.585 1.00 55.34 88 ALA L N 1
ATOM 671 C CA . ALA A 1 88 ? 17.923 -31.818 -16.331 1.00 55.08 88 ALA L CA 1
ATOM 672 C C . ALA A 1 88 ? 17.625 -33.100 -15.551 1.00 53.23 88 ALA L C 1
ATOM 673 O O . ALA A 1 88 ? 17.035 -32.999 -14.455 1.00 54.18 88 ALA L O 1
ATOM 675 N N . THR A 1 89 ? 18.023 -34.253 -16.096 1.00 51.10 89 THR L N 1
ATOM 676 C CA . THR A 1 89 ? 18.093 -35.542 -15.360 1.00 49.05 89 THR L CA 1
ATOM 677 C C . THR A 1 89 ? 19.568 -35.851 -15.088 1.00 51.90 89 THR L C 1
ATOM 678 O O . THR A 1 89 ? 20.394 -35.700 -16.017 1.00 54.05 89 THR L O 1
ATOM 682 N N . TYR A 1 90 ? 19.869 -36.215 -13.838 1.00 50.55 90 TYR L N 1
ATOM 683 C CA . TYR A 1 90 ? 21.216 -36.547 -13.320 1.00 47.12 90 TYR L CA 1
ATOM 684 C C . TYR A 1 90 ? 21.290 -38.061 -13.094 1.00 49.82 90 TYR L C 1
ATOM 685 O O . TYR A 1 90 ? 20.304 -38.643 -12.622 1.00 53.01 90 TYR L O 1
ATOM 694 N N . TYR A 1 91 ? 22.427 -38.668 -13.447 1.00 51.63 91 TYR L N 1
ATOM 695 C CA . TYR A 1 91 ? 22.692 -40.132 -13.421 1.00 49.89 91 TYR L CA 1
ATOM 696 C C . TYR A 1 91 ? 24.033 -40.382 -12.727 1.00 46.88 91 TYR L C 1
ATOM 697 O O . TYR A 1 91 ? 24.973 -39.617 -12.980 1.00 43.00 91 TYR L O 1
ATOM 706 N N . CYS A 1 92 ? 24.117 -41.420 -11.894 1.00 46.17 92 CYS L N 1
ATOM 707 C CA . CYS A 1 92 ? 25.392 -41.929 -11.329 1.00 47.23 92 CYS L CA 1
ATOM 708 C C . CYS A 1 92 ? 25.734 -43.228 -12.064 1.00 45.45 92 CYS L C 1
ATOM 709 O O . CYS A 1 92 ? 24.783 -43.884 -12.538 1.00 42.44 92 CYS L O 1
ATOM 712 N N . GLN A 1 93 ? 27.031 -43.532 -12.219 1.00 45.05 93 GLN L N 1
ATOM 713 C CA . GLN A 1 93 ? 27.539 -44.865 -12.664 1.00 45.97 93 GLN L CA 1
ATOM 714 C C . GLN A 1 93 ? 28.837 -45.184 -11.917 1.00 42.46 93 GLN L C 1
ATOM 715 O O . GLN A 1 93 ? 29.456 -44.247 -11.375 1.00 37.14 93 GLN L O 1
ATOM 721 N N . HIS A 1 94 ? 29.183 -46.473 -11.888 1.00 41.90 94 HIS L N 1
ATOM 722 C CA . HIS A 1 94 ? 30.393 -47.041 -11.239 1.00 45.84 94 HIS L CA 1
ATOM 723 C C . HIS A 1 94 ? 31.191 -47.844 -12.268 1.00 49.02 94 HIS L C 1
ATOM 724 O O . HIS A 1 94 ? 30.590 -48.280 -13.273 1.00 52.47 94 HIS L O 1
ATOM 731 N N . SER A 1 95 ? 32.471 -48.090 -11.985 1.00 49.41 95 SER L N 1
ATOM 732 C CA . SER A 1 95 ? 33.340 -48.999 -12.768 1.00 50.18 95 SER L CA 1
ATOM 733 C C . SER A 1 95 ? 34.142 -49.898 -11.817 1.00 52.12 95 SER L C 1
ATOM 734 O O . SER A 1 95 ? 35.338 -50.121 -12.082 1.00 54.61 95 SER L O 1
ATOM 737 N N . ARG A 1 96 ? 33.510 -50.414 -10.758 1.00 50.83 96 ARG L N 1
ATOM 738 C CA . ARG A 1 96 ? 34.182 -51.297 -9.769 1.00 52.29 96 ARG L CA 1
ATOM 739 C C . ARG A 1 96 ? 34.383 -52.694 -10.373 1.00 51.28 96 ARG L C 1
ATOM 740 O O . ARG A 1 96 ? 35.513 -53.218 -10.263 1.00 50.64 96 ARG L O 1
ATOM 748 N N . GLU A 1 97 ? 33.333 -53.282 -10.956 1.00 52.15 97 GLU L N 1
ATOM 749 C CA . GLU A 1 97 ? 33.417 -54.554 -11.733 1.00 55.30 97 GLU L CA 1
ATOM 750 C C . GLU A 1 97 ? 32.611 -54.390 -13.035 1.00 52.10 97 GLU L C 1
ATOM 751 O O . GLU A 1 97 ? 32.086 -53.288 -13.255 1.00 50.77 97 GLU L O 1
ATOM 757 N N . LEU A 1 98 ? 32.524 -55.428 -13.868 1.00 49.62 98 LEU L N 1
ATOM 758 C CA . LEU A 1 98 ? 31.620 -55.439 -15.048 1.00 51.83 98 LEU L CA 1
ATOM 759 C C . LEU A 1 98 ? 30.372 -56.246 -14.717 1.00 50.25 98 LEU L C 1
ATOM 760 O O . LEU A 1 98 ? 30.458 -57.204 -13.962 1.00 49.86 98 LEU L O 1
ATOM 765 N N . PRO A 1 99 ? 29.193 -55.916 -15.291 1.00 52.61 99 PRO L N 1
ATOM 766 C CA . PRO A 1 99 ? 29.057 -54.789 -16.217 1.00 52.37 99 PRO L CA 1
ATOM 767 C C . PRO A 1 99 ? 28.971 -53.438 -15.503 1.00 48.57 99 PRO L C 1
ATOM 768 O O . PRO A 1 99 ? 28.579 -53.414 -14.363 1.00 55.15 99 PRO L O 1
ATOM 772 N N . LEU A 1 100 ? 29.317 -52.356 -16.194 1.00 46.32 100 LEU L N 1
ATOM 773 C CA . LEU A 1 100 ? 29.058 -50.979 -15.705 1.00 45.51 100 LEU L CA 1
ATOM 774 C C . LEU A 1 100 ? 27.538 -50.825 -15.610 1.00 46.22 100 LEU L C 1
ATOM 775 O O . LEU A 1 100 ? 26.851 -51.198 -16.587 1.00 47.18 100 LEU L O 1
ATOM 780 N N . THR A 1 101 ? 27.033 -50.330 -14.479 1.00 44.18 101 THR L N 1
ATOM 781 C CA . THR A 1 101 ? 25.605 -49.969 -14.294 1.00 43.35 101 THR L CA 1
ATOM 782 C C . THR A 1 101 ? 25.474 -48.483 -13.953 1.00 41.74 101 THR L C 1
ATOM 783 O O . THR A 1 101 ? 26.456 -47.861 -13.538 1.00 38.50 101 THR L O 1
ATOM 787 N N . PHE A 1 102 ? 24.269 -47.960 -14.159 1.00 45.08 102 PHE L N 1
ATOM 788 C CA . PHE A 1 102 ? 23.855 -46.555 -13.941 1.00 43.23 102 PHE L CA 1
ATOM 789 C C . PHE A 1 102 ? 22.701 -46.574 -12.939 1.00 41.20 102 PHE L C 1
ATOM 790 O O . PHE A 1 102 ? 21.989 -47.572 -12.888 1.00 40.52 102 PHE L O 1
ATOM 798 N N . GLY A 1 103 ? 22.508 -45.501 -12.188 1.00 42.50 103 GLY L N 1
ATOM 799 C CA . GLY A 1 103 ? 21.242 -45.265 -11.472 1.00 47.76 103 GLY L CA 1
ATOM 800 C C . GLY A 1 103 ? 20.104 -45.032 -12.453 1.00 49.02 103 GLY L C 1
ATOM 801 O O . GLY A 1 103 ? 20.388 -44.734 -13.630 1.00 54.05 103 GLY L O 1
ATOM 802 N N . ALA A 1 104 ? 18.859 -45.173 -11.994 1.00 51.00 104 ALA L N 1
ATOM 803 C CA . ALA A 1 104 ? 17.629 -44.940 -12.788 1.00 51.53 104 ALA L CA 1
ATOM 804 C C . ALA A 1 104 ? 17.449 -43.439 -13.065 1.00 51.75 104 ALA L C 1
ATOM 805 O O . ALA A 1 104 ? 16.568 -43.098 -13.875 1.00 57.18 104 ALA L O 1
ATOM 807 N N . GLY A 1 105 ? 18.232 -42.581 -12.401 1.00 49.50 105 GLY L N 1
ATOM 808 C CA . GLY A 1 105 ? 18.282 -41.129 -12.653 1.00 51.03 105 GLY L CA 1
ATOM 809 C C . GLY A 1 105 ? 17.456 -40.349 -11.644 1.00 51.31 105 GLY L C 1
ATOM 810 O O . GLY A 1 105 ? 16.516 -40.933 -11.082 1.00 54.95 105 GLY L O 1
ATOM 811 N N . THR A 1 106 ? 17.792 -39.070 -11.434 1.00 51.13 106 THR L N 1
ATOM 812 C CA . THR A 1 106 ? 17.009 -38.090 -10.635 1.00 53.36 106 THR L CA 1
ATOM 813 C C . THR A 1 106 ? 16.705 -36.871 -11.514 1.00 55.67 106 THR L C 1
ATOM 814 O O . THR A 1 106 ? 17.667 -36.202 -11.939 1.00 55.57 106 THR L O 1
ATOM 818 N N . LYS A 1 107 ? 15.416 -36.592 -11.765 1.00 60.19 107 LYS L N 1
ATOM 819 C CA . LYS A 1 107 ? 14.933 -35.422 -12.554 1.00 60.88 107 LYS L CA 1
ATOM 820 C C . LYS A 1 107 ? 14.780 -34.217 -11.613 1.00 61.56 107 LYS L C 1
ATOM 821 O O . LYS A 1 107 ? 13.961 -34.301 -10.671 1.00 63.86 107 LYS L O 1
ATOM 827 N N . LEU A 1 108 ? 15.528 -33.140 -11.883 1.00 59.19 108 LEU L N 1
ATOM 828 C CA . LEU A 1 108 ? 15.554 -31.885 -11.087 1.00 61.86 108 LEU L CA 1
ATOM 829 C C . LEU A 1 108 ? 14.624 -30.843 -11.728 1.00 65.40 108 LEU L C 1
ATOM 830 O O . LEU A 1 108 ? 14.935 -30.380 -12.844 1.00 70.05 108 LEU L O 1
ATOM 835 N N . GLU A 1 109 ? 13.530 -30.495 -11.042 1.00 68.07 109 GLU L N 1
ATOM 836 C CA . GLU A 1 109 ? 12.622 -29.369 -11.397 1.00 70.33 109 GLU L CA 1
ATOM 837 C C . GLU A 1 109 ? 13.098 -28.094 -10.688 1.00 66.19 109 GLU L C 1
ATOM 838 O O . GLU A 1 109 ? 13.399 -28.164 -9.481 1.00 58.66 109 GLU L O 1
ATOM 844 N N . ILE A 1 110 ? 13.148 -26.974 -11.414 1.00 67.19 110 ILE L N 1
ATOM 845 C CA . ILE A 1 110 ? 13.531 -25.631 -10.880 1.00 68.07 110 ILE L CA 1
ATOM 846 C C . ILE A 1 110 ? 12.252 -24.851 -10.564 1.00 70.01 110 ILE L C 1
ATOM 847 O O . ILE A 1 110 ? 11.521 -24.531 -11.515 1.00 72.08 110 ILE L O 1
ATOM 852 N N . LYS A 1 111 ? 12.010 -24.549 -9.283 1.00 76.18 111 LYS L N 1
ATOM 853 C CA . LYS A 1 111 ? 10.830 -23.773 -8.809 1.00 82.35 111 LYS L CA 1
ATOM 854 C C . LYS A 1 111 ? 11.025 -22.294 -9.161 1.00 83.97 111 LYS L C 1
ATOM 855 O O . LYS A 1 111 ? 12.177 -21.811 -9.105 1.00 85.25 111 LYS L O 1
ATOM 861 N N . ARG A 1 112 ? 9.932 -21.616 -9.519 1.00 88.22 112 ARG L N 1
ATOM 862 C CA . ARG A 1 112 ? 9.892 -20.164 -9.839 1.00 90.32 112 ARG L CA 1
ATOM 863 C C . ARG A 1 112 ? 8.507 -19.612 -9.485 1.00 88.08 112 ARG L C 1
ATOM 864 O O . ARG A 1 112 ? 7.604 -20.426 -9.200 1.00 89.05 112 ARG L O 1
ATOM 872 N N . THR A 1 113 ? 8.344 -18.285 -9.508 1.00 90.29 113 THR L N 1
ATOM 873 C CA . THR A 1 113 ? 7.062 -17.587 -9.207 1.00 86.37 113 THR L CA 1
ATOM 874 C C . THR A 1 113 ? 5.991 -18.095 -10.175 1.00 87.36 113 THR L C 1
ATOM 875 O O . THR A 1 113 ? 6.320 -18.314 -11.367 1.00 90.69 113 THR L O 1
ATOM 879 N N . VAL A 1 114 ? 4.764 -18.276 -9.679 1.00 86.63 114 VAL L N 1
ATOM 880 C CA . VAL A 1 114 ? 3.581 -18.706 -10.487 1.00 82.69 114 VAL L CA 1
ATOM 881 C C . VAL A 1 114 ? 3.510 -17.811 -11.735 1.00 80.04 114 VAL L C 1
ATOM 882 O O . VAL A 1 114 ? 3.770 -16.598 -11.607 1.00 82.47 114 VAL L O 1
ATOM 886 N N . ALA A 1 115 ? 3.207 -18.389 -12.899 1.00 77.64 115 ALA L N 1
ATOM 887 C CA . ALA A 1 115 ? 3.073 -17.673 -14.191 1.00 77.97 115 ALA L CA 1
ATOM 888 C C . ALA A 1 115 ? 1.991 -18.354 -15.038 1.00 80.96 115 ALA L C 1
ATOM 889 O O . ALA A 1 115 ? 2.057 -19.587 -15.212 1.00 84.90 115 ALA L O 1
ATOM 891 N N . ALA A 1 116 ? 1.031 -17.575 -15.541 1.00 78.07 116 ALA L N 1
ATOM 892 C CA . ALA A 1 116 ? -0.173 -18.079 -16.242 1.00 74.61 116 ALA L CA 1
ATOM 893 C C . ALA A 1 116 ? 0.140 -18.300 -17.720 1.00 74.43 116 ALA L C 1
ATOM 894 O O . ALA A 1 116 ? 1.030 -17.661 -18.277 1.00 69.68 116 ALA L O 1
ATOM 896 N N . PRO A 1 117 ? -0.579 -19.226 -18.396 1.00 76.78 117 PRO L N 1
ATOM 897 C CA . PRO A 1 117 ? -0.349 -19.499 -19.815 1.00 75.44 117 PRO L CA 1
ATOM 898 C C . PRO A 1 117 ? -0.920 -18.445 -20.773 1.00 73.35 117 PRO L C 1
ATOM 899 O O . PRO A 1 117 ? -1.904 -17.817 -20.435 1.00 78.81 117 PRO L O 1
ATOM 903 N N . SER A 1 118 ? -0.286 -18.298 -21.937 1.00 73.77 118 SER L N 1
ATOM 904 C CA . SER A 1 118 ? -0.821 -17.595 -23.130 1.00 76.70 118 SER L CA 1
ATOM 905 C C . SER A 1 118 ? -1.558 -18.624 -23.989 1.00 76.52 118 SER L C 1
ATOM 906 O O . SER A 1 118 ? -0.876 -19.371 -24.706 1.00 80.61 118 SER L O 1
ATOM 909 N N . VAL A 1 119 ? -2.893 -18.666 -23.913 1.00 73.54 119 VAL L N 1
ATOM 910 C CA . VAL A 1 119 ? -3.733 -19.674 -24.626 1.00 65.97 119 VAL L CA 1
ATOM 911 C C . VAL A 1 119 ? -3.969 -19.199 -26.066 1.00 68.25 119 VAL L C 1
ATOM 912 O O . VAL A 1 119 ? -4.209 -17.998 -26.271 1.00 75.63 119 VAL L O 1
ATOM 916 N N . PHE A 1 120 ? -3.863 -20.119 -27.026 1.00 71.51 120 PHE L N 1
ATOM 917 C CA . PHE A 1 120 ? -4.207 -19.938 -28.461 1.00 72.62 120 PHE L CA 1
ATOM 918 C C . PHE A 1 120 ? -5.018 -21.157 -28.903 1.00 76.62 120 PHE L C 1
ATOM 919 O O . PHE A 1 120 ? -4.986 -22.178 -28.191 1.00 81.30 120 PHE L O 1
ATOM 927 N N . ILE A 1 121 ? -5.720 -21.052 -30.033 1.00 80.18 121 ILE L N 1
ATOM 928 C CA . ILE A 1 121 ? -6.480 -22.179 -30.655 1.00 84.03 121 ILE L CA 1
ATOM 929 C C . ILE A 1 121 ? -6.254 -22.128 -32.168 1.00 85.51 121 ILE L C 1
ATOM 930 O O . ILE A 1 121 ? -6.008 -21.024 -32.693 1.00 90.80 121 ILE L O 1
ATOM 935 N N . PHE A 1 122 ? -6.315 -23.288 -32.824 1.00 81.21 122 PHE L N 1
ATOM 936 C CA . PHE A 1 122 ? -5.970 -23.478 -34.255 1.00 80.86 122 PHE L CA 1
ATOM 937 C C . PHE A 1 122 ? -7.029 -24.356 -34.909 1.00 83.16 122 PHE L C 1
ATOM 938 O O . PHE A 1 122 ? -7.281 -25.465 -34.454 1.00 82.54 122 PHE L O 1
ATOM 946 N N . PRO A 1 123 ? -7.681 -23.890 -35.998 1.00 85.40 123 PRO L N 1
ATOM 947 C CA . PRO A 1 123 ? -8.640 -24.711 -36.730 1.00 82.44 123 PRO L CA 1
ATOM 948 C C . PRO A 1 123 ? -7.912 -25.749 -37.578 1.00 80.51 123 PRO L C 1
ATOM 949 O O . PRO A 1 123 ? -6.745 -25.560 -37.918 1.00 77.98 123 PRO L O 1
ATOM 953 N N . PRO A 1 124 ? -8.570 -26.871 -37.943 1.00 76.23 124 PRO L N 1
ATOM 954 C CA . PRO A 1 124 ? -8.016 -27.778 -38.944 1.00 75.27 124 PRO L CA 1
ATOM 955 C C . PRO A 1 124 ? -7.733 -27.042 -40.262 1.00 75.29 124 PRO L C 1
ATOM 956 O O . PRO A 1 124 ? -8.601 -26.329 -40.725 1.00 80.46 124 PRO L O 1
ATOM 960 N N . SER A 1 125 ? -6.531 -27.234 -40.809 1.00 77.96 125 SER L N 1
ATOM 961 C CA . SER A 1 125 ? -6.102 -26.767 -42.154 1.00 79.82 125 SER L CA 1
ATOM 962 C C . SER A 1 125 ? -7.111 -27.233 -43.210 1.00 81.98 125 SER L C 1
ATOM 963 O O . SER A 1 125 ? -7.894 -28.160 -42.924 1.00 80.39 125 SER L O 1
ATOM 966 N N . ASP A 1 126 ? -7.087 -26.618 -44.394 1.00 85.56 126 ASP L N 1
ATOM 967 C CA . ASP A 1 126 ? -7.958 -27.028 -45.526 1.00 86.52 126 ASP L CA 1
ATOM 968 C C . ASP A 1 126 ? -7.427 -28.356 -46.082 1.00 84.51 126 ASP L C 1
ATOM 969 O O . ASP A 1 126 ? -8.262 -29.238 -46.355 1.00 87.29 126 ASP L O 1
ATOM 974 N N . GLU A 1 127 ? -6.103 -28.523 -46.190 1.00 84.38 127 GLU L N 1
ATOM 975 C CA . GLU A 1 127 ? -5.494 -29.726 -46.832 1.00 87.02 127 GLU L CA 1
ATOM 976 C C . GLU A 1 127 ? -5.686 -30.975 -45.953 1.00 86.14 127 GLU L C 1
ATOM 977 O O . GLU A 1 127 ? -5.765 -32.075 -46.536 1.00 79.97 127 GLU L O 1
ATOM 983 N N . GLN A 1 128 ? -5.779 -30.838 -44.623 1.00 87.06 128 GLN L N 1
ATOM 984 C CA . GLN A 1 128 ? -6.038 -31.988 -43.704 1.00 84.24 128 GLN L CA 1
ATOM 985 C C . GLN A 1 128 ? -7.481 -32.481 -43.888 1.00 85.94 128 GLN L C 1
ATOM 986 O O . GLN A 1 128 ? -7.689 -33.715 -43.888 1.00 76.23 128 GLN L O 1
ATOM 992 N N . LEU A 1 129 ? -8.433 -31.546 -44.014 1.00 88.74 129 LEU L N 1
ATOM 993 C CA . LEU A 1 129 ? -9.884 -31.826 -44.196 1.00 89.17 129 LEU L CA 1
ATOM 994 C C . LEU A 1 129 ? -10.104 -32.583 -45.512 1.00 92.48 129 LEU L C 1
ATOM 995 O O . LEU A 1 129 ? -11.072 -33.363 -45.579 1.00 94.71 129 LEU L O 1
ATOM 1000 N N . LYS A 1 130 ? -9.235 -32.364 -46.504 1.00 95.75 130 LYS L N 1
ATOM 1001 C CA . LYS A 1 130 ? -9.233 -33.091 -47.803 1.00 104.42 130 LYS L CA 1
ATOM 1002 C C . LYS A 1 130 ? -9.004 -34.591 -47.561 1.00 108.78 130 LYS L C 1
ATOM 1003 O O . LYS A 1 130 ? -9.727 -35.394 -48.183 1.00 107.47 130 LYS L O 1
ATOM 1009 N N . SER A 1 131 ? -8.044 -34.951 -46.697 1.00 108.43 131 SER L N 1
ATOM 1010 C CA . SER A 1 131 ? -7.660 -36.359 -46.388 1.00 107.91 131 SER L CA 1
ATOM 1011 C C . SER A 1 131 ? -8.810 -37.095 -45.689 1.00 108.69 131 SER L C 1
ATOM 1012 O O . SER A 1 131 ? -8.961 -38.305 -45.948 1.00 116.91 131 SER L O 1
ATOM 1015 N N . GLY A 1 132 ? -9.574 -36.409 -44.830 1.00 106.23 132 GLY L N 1
ATOM 1016 C CA . GLY A 1 132 ? -10.798 -36.956 -44.209 1.00 104.26 132 GLY L CA 1
ATOM 1017 C C . GLY A 1 132 ? -10.827 -36.840 -42.691 1.00 103.92 132 GLY L C 1
ATOM 1018 O O . GLY A 1 132 ? -11.882 -37.173 -42.110 1.00 94.84 132 GLY L O 1
ATOM 1019 N N . THR A 1 133 ? -9.729 -36.404 -42.060 1.00 101.11 133 THR L N 1
ATOM 1020 C CA . THR A 1 133 ? -9.628 -36.213 -40.586 1.00 96.13 133 THR L CA 1
ATOM 1021 C C . THR A 1 133 ? -9.549 -34.715 -40.276 1.00 89.81 133 THR L C 1
ATOM 1022 O O . THR A 1 133 ? -9.270 -33.936 -41.202 1.00 89.76 133 THR L O 1
ATOM 1026 N N . ALA A 1 134 ? -9.792 -34.340 -39.017 1.00 86.45 134 ALA L N 1
ATOM 1027 C CA . ALA A 1 134 ? -9.751 -32.947 -38.510 1.00 86.54 134 ALA L CA 1
ATOM 1028 C C . ALA A 1 134 ? -9.112 -32.906 -37.115 1.00 81.51 134 ALA L C 1
ATOM 1029 O O . ALA A 1 134 ? -9.678 -33.513 -36.179 1.00 82.24 134 ALA L O 1
ATOM 1031 N N . SER A 1 135 ? -7.994 -32.188 -36.982 1.00 75.55 135 SER L N 1
ATOM 1032 C CA . SER A 1 135 ? -7.262 -31.965 -35.709 1.00 71.08 135 SER L CA 1
ATOM 1033 C C . SER A 1 135 ? -7.487 -30.523 -35.245 1.00 72.36 135 SER L C 1
ATOM 1034 O O . SER A 1 135 ? -7.220 -29.608 -36.036 1.00 77.83 135 SER L O 1
ATOM 1037 N N . VAL A 1 136 ? -7.963 -30.335 -34.013 1.00 70.79 136 VAL L N 1
ATOM 1038 C CA . VAL A 1 136 ? -8.159 -28.997 -33.381 1.00 68.62 136 VAL L CA 1
ATOM 1039 C C . VAL A 1 136 ? -7.158 -28.875 -32.229 1.00 68.95 136 VAL L C 1
ATOM 1040 O O . VAL A 1 136 ? -7.320 -29.604 -31.236 1.00 71.48 136 VAL L O 1
ATOM 1044 N N . VAL A 1 137 ? -6.170 -27.986 -32.384 1.00 70.85 137 VAL L N 1
ATOM 1045 C CA . VAL A 1 137 ? -4.984 -27.837 -31.489 1.00 68.77 137 VAL L CA 1
ATOM 1046 C C . VAL A 1 137 ? -5.196 -26.620 -30.588 1.00 64.48 137 VAL L C 1
ATOM 1047 O O . VAL A 1 137 ? -5.479 -25.541 -31.115 1.00 61.57 137 VAL L O 1
ATOM 1051 N N . CYS A 1 138 ? -5.029 -26.805 -29.279 1.00 68.70 138 CYS L N 1
ATOM 1052 C CA . CYS A 1 138 ? -5.044 -25.738 -28.249 1.00 70.69 138 CYS L CA 1
ATOM 1053 C C . CYS A 1 138 ? -3.651 -25.650 -27.613 1.00 72.78 138 CYS L C 1
ATOM 1054 O O . CYS A 1 138 ? -3.200 -26.671 -27.082 1.00 73.31 138 CYS L O 1
ATOM 1057 N N . LEU A 1 139 ? -3.011 -24.474 -27.673 1.00 72.42 139 LEU L N 1
ATOM 1058 C CA . LEU A 1 139 ? -1.648 -24.203 -27.135 1.00 70.87 139 LEU L CA 1
ATOM 1059 C C . LEU A 1 139 ? -1.756 -23.449 -25.802 1.00 74.94 139 LEU L C 1
ATOM 1060 O O . LEU A 1 139 ? -2.529 -22.486 -25.739 1.00 84.20 139 LEU L O 1
ATOM 1065 N N . LEU A 1 140 ? -1.021 -23.895 -24.776 1.00 77.32 140 LEU L N 1
ATOM 1066 C CA . LEU A 1 140 ? -0.818 -23.201 -23.473 1.00 76.46 140 LEU L CA 1
ATOM 1067 C C . LEU A 1 140 ? 0.674 -22.872 -23.327 1.00 78.99 140 LEU L C 1
ATOM 1068 O O . LEU A 1 140 ? 1.438 -23.767 -22.919 1.00 79.42 140 LEU L O 1
ATOM 1073 N N . ASN A 1 141 ? 1.068 -21.637 -23.651 1.00 77.34 141 ASN L N 1
ATOM 1074 C CA . ASN A 1 141 ? 2.483 -21.218 -23.848 1.00 75.22 141 ASN L CA 1
ATOM 1075 C C . ASN A 1 141 ? 3.077 -20.715 -22.523 1.00 74.27 141 ASN L C 1
ATOM 1076 O O . ASN A 1 141 ? 2.431 -19.880 -21.859 1.00 76.36 141 ASN L O 1
ATOM 1081 N N . ASN A 1 142 ? 4.253 -21.238 -22.157 1.00 69.14 142 ASN L N 1
ATOM 1082 C CA . ASN A 1 142 ? 5.171 -20.719 -21.106 1.00 69.43 142 ASN L CA 1
ATOM 1083 C C . ASN A 1 142 ? 4.410 -20.419 -19.803 1.00 70.51 142 ASN L C 1
ATOM 1084 O O . ASN A 1 142 ? 4.200 -19.231 -19.499 1.00 76.47 142 ASN L O 1
ATOM 1089 N N . PHE A 1 143 ? 4.045 -21.457 -19.044 1.00 71.09 143 PHE L N 1
ATOM 1090 C CA . PHE A 1 143 ? 3.357 -21.359 -17.728 1.00 70.74 143 PHE L CA 1
ATOM 1091 C C . PHE A 1 143 ? 4.162 -22.110 -16.653 1.00 75.95 143 PHE L C 1
ATOM 1092 O O . PHE A 1 143 ?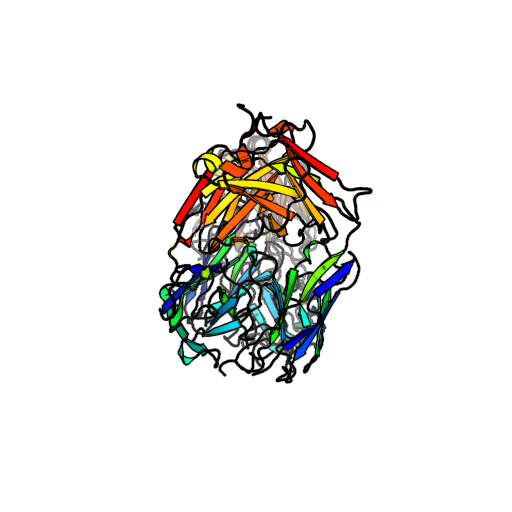 5.166 -22.777 -17.001 1.00 75.25 143 PHE L O 1
ATOM 1100 N N . TYR A 1 144 ? 3.735 -21.982 -15.386 1.00 76.26 144 TYR L N 1
ATOM 1101 C CA . TYR A 1 144 ? 4.277 -22.694 -14.195 1.00 72.52 144 TYR L CA 1
ATOM 1102 C C . TYR A 1 144 ? 3.346 -22.484 -13.001 1.00 71.78 144 TYR L C 1
ATOM 1103 O O . TYR A 1 144 ? 2.909 -21.363 -12.760 1.00 67.17 144 TYR L O 1
ATOM 1112 N N . PRO A 1 145 ? 3.039 -23.516 -12.177 1.00 75.46 145 PRO L N 1
ATOM 1113 C CA . PRO A 1 145 ? 3.555 -24.879 -12.351 1.00 77.38 145 PRO L CA 1
ATOM 1114 C C . PRO A 1 145 ? 2.926 -25.702 -13.492 1.00 78.08 145 PRO L C 1
ATOM 1115 O O . PRO A 1 145 ? 2.118 -25.164 -14.232 1.00 74.19 145 PRO L O 1
ATOM 1119 N N . ARG A 1 146 ? 3.329 -26.979 -13.586 1.00 78.47 146 ARG L N 1
ATOM 1120 C CA . ARG A 1 146 ? 3.015 -27.951 -14.672 1.00 81.61 146 ARG L CA 1
ATOM 1121 C C . ARG A 1 146 ? 1.537 -28.361 -14.632 1.00 81.07 146 ARG L C 1
ATOM 1122 O O . ARG A 1 146 ? 0.996 -28.711 -15.706 1.00 77.75 146 ARG L O 1
ATOM 1130 N N . GLU A 1 147 ? 0.918 -28.338 -13.445 1.00 86.41 147 GLU L N 1
ATOM 1131 C CA . GLU A 1 147 ? -0.498 -28.744 -13.225 1.00 90.64 147 GLU L CA 1
ATOM 1132 C C . GLU A 1 147 ? -1.407 -27.789 -14.006 1.00 85.71 147 GLU L C 1
ATOM 1133 O O . GLU A 1 147 ? -1.392 -26.582 -13.714 1.00 83.77 147 GLU L O 1
ATOM 1139 N N . ALA A 1 148 ? -2.143 -28.319 -14.981 1.00 83.35 148 ALA L N 1
ATOM 1140 C CA . ALA A 1 148 ? -3.113 -27.579 -15.815 1.00 83.69 148 ALA L CA 1
ATOM 1141 C C . ALA A 1 148 ? -4.259 -28.516 -16.209 1.00 87.20 148 ALA L C 1
ATOM 1142 O O . ALA A 1 148 ? -4.038 -29.743 -16.316 1.00 81.64 148 ALA L O 1
ATOM 1144 N N . LYS A 1 149 ? -5.444 -27.935 -16.399 1.00 93.59 149 LYS L N 1
ATOM 1145 C CA . LYS A 1 149 ? -6.690 -28.628 -16.814 1.00 92.00 149 LYS L CA 1
ATOM 1146 C C . LYS A 1 149 ? -7.183 -27.955 -18.099 1.00 83.39 149 LYS L C 1
ATOM 1147 O O . LYS A 1 149 ? -7.369 -26.731 -18.074 1.00 83.24 149 LYS L O 1
ATOM 1153 N N . VAL A 1 150 ? -7.333 -28.735 -19.175 1.00 77.37 150 VAL L N 1
ATOM 1154 C CA . VAL A 1 150 ? -7.849 -28.289 -20.502 1.00 76.02 150 VAL L CA 1
ATOM 1155 C C . VAL A 1 150 ? -9.178 -29.006 -20.776 1.00 78.93 150 VAL L C 1
ATOM 1156 O O . VAL A 1 150 ? -9.173 -30.252 -20.836 1.00 76.02 150 VAL L O 1
ATOM 1160 N N . GLN A 1 151 ? -10.257 -28.232 -20.943 1.00 89.79 151 GLN L N 1
ATOM 1161 C CA . GLN A 1 151 ? -11.634 -28.719 -21.234 1.00 93.17 151 GLN L CA 1
ATOM 1162 C C . GLN A 1 151 ? -12.018 -28.316 -22.665 1.00 88.67 151 GLN L C 1
ATOM 1163 O O . GLN A 1 151 ? -11.903 -27.114 -22.995 1.00 93.37 151 GLN L O 1
ATOM 1169 N N . TRP A 1 152 ? -12.451 -29.286 -23.476 1.00 80.41 152 TRP L N 1
ATOM 1170 C CA . TRP A 1 152 ? -12.965 -29.068 -24.855 1.00 81.08 152 TRP L CA 1
ATOM 1171 C C . TRP A 1 152 ? -14.493 -28.970 -24.820 1.00 79.80 152 TRP L C 1
ATOM 1172 O O . TRP A 1 152 ? -15.119 -29.753 -24.079 1.00 74.26 152 TRP L O 1
ATOM 1183 N N . LYS A 1 153 ? -15.058 -28.037 -25.597 1.00 83.51 153 LYS L N 1
ATOM 1184 C CA . LYS A 1 153 ? -16.521 -27.909 -25.835 1.00 85.35 153 LYS L CA 1
ATOM 1185 C C . LYS A 1 153 ? -16.773 -27.759 -27.342 1.00 84.73 153 LYS L C 1
ATOM 1186 O O . LYS A 1 153 ? -16.035 -26.997 -28.006 1.00 83.31 153 LYS L O 1
ATOM 1192 N N . VAL A 1 154 ? -17.763 -28.496 -27.855 1.00 85.82 154 VAL L N 1
ATOM 1193 C CA . VAL A 1 154 ? -18.268 -28.417 -29.259 1.00 86.06 154 VAL L CA 1
ATOM 1194 C C . VAL A 1 154 ? -19.774 -28.118 -29.216 1.00 87.50 154 VAL L C 1
ATOM 1195 O O . VAL A 1 154 ? -20.551 -29.031 -28.844 1.00 80.92 154 VAL L O 1
ATOM 1199 N N . ASP A 1 155 ? -20.163 -26.889 -29.578 1.00 89.49 155 ASP L N 1
ATOM 1200 C CA . ASP A 1 155 ? -21.541 -26.347 -29.424 1.00 84.18 155 ASP L CA 1
ATOM 1201 C C . ASP A 1 155 ? -21.944 -26.483 -27.954 1.00 79.66 155 ASP L C 1
ATOM 1202 O O . ASP A 1 155 ? -23.036 -27.014 -27.687 1.00 81.75 155 ASP L O 1
ATOM 1207 N N . ASN A 1 156 ? -21.061 -26.054 -27.048 1.00 78.89 156 ASN L N 1
ATOM 1208 C CA . ASN A 1 156 ? -21.295 -25.991 -25.579 1.00 86.50 156 ASN L CA 1
ATOM 1209 C C . ASN A 1 156 ? -21.506 -27.409 -25.018 1.00 86.89 156 ASN L C 1
ATOM 1210 O O . ASN A 1 156 ? -22.215 -27.543 -24.002 1.00 90.34 156 ASN L O 1
ATOM 1215 N N . ALA A 1 157 ? -20.893 -28.425 -25.637 1.00 87.72 157 ALA L N 1
ATOM 1216 C CA . ALA A 1 157 ? -21.019 -29.857 -25.275 1.00 84.05 157 ALA L CA 1
ATOM 1217 C C . ALA A 1 157 ? -19.661 -30.387 -24.797 1.00 78.11 157 ALA L C 1
ATOM 1218 O O . ALA A 1 157 ? -18.731 -30.476 -25.620 1.00 74.61 157 ALA L O 1
ATOM 1220 N N . LEU A 1 158 ? -19.605 -30.752 -23.512 1.00 73.32 158 LEU L N 1
ATOM 1221 C CA . LEU A 1 158 ? -18.411 -31.220 -22.755 1.00 75.17 158 LEU L CA 1
ATOM 1222 C C . LEU A 1 158 ? -17.874 -32.520 -23.371 1.00 72.77 158 LEU L C 1
ATOM 1223 O O . LEU A 1 158 ? -18.619 -33.519 -23.361 1.00 68.29 158 LEU L O 1
ATOM 1228 N N . GLN A 1 159 ? -16.637 -32.513 -23.884 1.00 72.46 159 GLN L N 1
ATOM 1229 C CA . GLN A 1 159 ? -16.009 -33.662 -24.601 1.00 72.85 159 GLN L CA 1
ATOM 1230 C C . GLN A 1 159 ? -15.104 -34.430 -23.630 1.00 75.33 159 GLN L C 1
ATOM 1231 O O . GLN A 1 159 ? -14.659 -33.818 -22.627 1.00 73.62 159 GLN L O 1
ATOM 1237 N N . SER A 1 160 ? -14.887 -35.724 -23.898 1.00 74.02 160 SER L N 1
ATOM 1238 C CA . SER A 1 160 ? -13.946 -36.606 -23.154 1.00 75.58 160 SER L CA 1
ATOM 1239 C C . SER A 1 160 ? -13.608 -37.854 -23.988 1.00 73.95 160 SER L C 1
ATOM 1240 O O . SER A 1 160 ? -14.514 -38.404 -24.646 1.00 67.10 160 SER L O 1
ATOM 1243 N N . GLY A 1 161 ? -12.330 -38.250 -23.981 1.00 73.32 161 GLY L N 1
ATOM 1244 C CA . GLY A 1 161 ? -11.825 -39.501 -24.580 1.00 70.57 161 GLY L CA 1
ATOM 1245 C C . GLY A 1 161 ? -11.347 -39.333 -26.013 1.00 69.93 161 GLY L C 1
ATOM 1246 O O . GLY A 1 161 ? -10.894 -40.347 -26.576 1.00 72.94 161 GLY L O 1
ATOM 1247 N N . ASN A 1 162 ? -11.416 -38.124 -26.585 1.00 65.97 162 ASN L N 1
ATOM 1248 C CA . ASN A 1 162 ? -11.095 -37.857 -28.014 1.00 63.33 162 ASN L CA 1
ATOM 1249 C C . ASN A 1 162 ? -9.996 -36.785 -28.118 1.00 64.21 162 ASN L C 1
ATOM 1250 O O . ASN A 1 162 ? -9.799 -36.261 -29.238 1.00 58.50 162 ASN L O 1
ATOM 1255 N N . SER A 1 163 ? -9.273 -36.523 -27.019 1.00 59.24 163 SER L N 1
ATOM 1256 C CA . SER A 1 163 ? -8.141 -35.560 -26.955 1.00 59.03 163 SER L CA 1
ATOM 1257 C C . SER A 1 163 ? -6.881 -36.243 -26.408 1.00 57.32 163 SER L C 1
ATOM 1258 O O . SER A 1 163 ? -7.009 -37.266 -25.724 1.00 56.77 163 SER L O 1
ATOM 1261 N N . GLN A 1 164 ? -5.710 -35.682 -26.724 1.00 63.09 164 GLN L N 1
ATOM 1262 C CA . GLN A 1 164 ? -4.370 -36.137 -26.258 1.00 66.55 164 GLN L CA 1
ATOM 1263 C C . GLN A 1 164 ? -3.522 -34.907 -25.925 1.00 59.75 164 GLN L C 1
ATOM 1264 O O . GLN A 1 164 ? -3.528 -33.962 -26.729 1.00 65.75 164 GLN L O 1
ATOM 1270 N N . GLU A 1 165 ? -2.808 -34.941 -24.800 1.00 58.39 165 GLU L N 1
ATOM 1271 C CA . GLU A 1 165 ? -1.939 -33.831 -24.322 1.00 63.69 165 GLU L CA 1
ATOM 1272 C C . GLU A 1 165 ? -0.462 -34.201 -24.524 1.00 61.43 165 GLU L C 1
ATOM 1273 O O . GLU A 1 165 ? -0.133 -35.404 -24.520 1.00 65.35 165 GLU L O 1
ATOM 1279 N N . SER A 1 166 ? 0.396 -33.196 -24.692 1.00 59.70 166 SER L N 1
ATOM 1280 C CA . SER A 1 166 ? 1.873 -33.342 -24.774 1.00 62.71 166 SER L CA 1
ATOM 1281 C C . SER A 1 166 ? 2.544 -32.107 -24.164 1.00 61.82 166 SER L C 1
ATOM 1282 O O . SER A 1 166 ? 2.292 -30.998 -24.646 1.00 66.75 166 SER L O 1
ATOM 1285 N N . VAL A 1 167 ? 3.361 -32.313 -23.134 1.00 61.53 167 VAL L N 1
ATOM 1286 C CA . VAL A 1 167 ? 4.047 -31.248 -22.348 1.00 62.36 167 VAL L CA 1
ATOM 1287 C C . VAL A 1 167 ? 5.530 -31.244 -22.745 1.00 63.29 167 VAL L C 1
ATOM 1288 O O . VAL A 1 167 ? 6.104 -32.347 -22.908 1.00 58.47 167 VAL L O 1
ATOM 1292 N N . THR A 1 168 ? 6.132 -30.062 -22.898 1.00 61.75 168 THR L N 1
ATOM 1293 C CA . THR A 1 168 ? 7.589 -29.913 -23.154 1.00 63.90 168 THR L CA 1
ATOM 1294 C C . THR A 1 168 ? 8.360 -30.130 -21.850 1.00 65.31 168 THR L C 1
ATOM 1295 O O . THR A 1 168 ? 7.760 -30.105 -20.755 1.00 62.44 168 THR L O 1
ATOM 1299 N N . GLU A 1 169 ? 9.665 -30.324 -21.980 1.00 68.63 169 GLU L N 1
ATOM 1300 C CA . GLU A 1 169 ? 10.605 -30.399 -20.833 1.00 70.60 169 GLU L CA 1
ATOM 1301 C C . GLU A 1 169 ? 10.759 -28.959 -20.322 1.00 67.02 169 GLU L C 1
ATOM 1302 O O . GLU A 1 169 ? 10.610 -28.036 -21.148 1.00 69.68 169 GLU L O 1
ATOM 1308 N N . GLN A 1 170 ? 11.001 -28.768 -19.021 1.00 62.23 170 GLN L N 1
ATOM 1309 C CA . GLN A 1 170 ? 11.191 -27.432 -18.387 1.00 57.24 170 GLN L CA 1
ATOM 1310 C C . GLN A 1 170 ? 12.214 -26.625 -19.200 1.00 60.40 170 GLN L C 1
ATOM 1311 O O . GLN A 1 170 ? 13.243 -27.208 -19.598 1.00 62.50 170 GLN L O 1
ATOM 1317 N N . ASP A 1 171 ? 11.948 -25.338 -19.441 1.00 63.60 171 ASP L N 1
ATOM 1318 C CA . ASP A 1 171 ? 12.799 -24.448 -20.283 1.00 67.13 171 ASP L CA 1
ATOM 1319 C C . ASP A 1 171 ? 14.100 -24.096 -19.542 1.00 61.56 171 ASP L C 1
ATOM 1320 O O . ASP A 1 171 ? 14.044 -23.794 -18.334 1.00 58.23 171 ASP L O 1
ATOM 1325 N N . SER A 1 172 ? 15.222 -24.102 -20.268 1.00 59.64 172 SER L N 1
ATOM 1326 C CA . SER A 1 172 ? 16.596 -23.825 -19.773 1.00 62.51 172 SER L CA 1
ATOM 1327 C C . SER A 1 172 ? 16.737 -22.383 -19.270 1.00 66.10 172 SER L C 1
ATOM 1328 O O . SER A 1 172 ? 17.592 -22.161 -18.392 1.00 70.18 172 SER L O 1
ATOM 1331 N N . LYS A 1 173 ? 15.977 -21.438 -19.835 1.00 69.02 173 LYS L N 1
ATOM 1332 C CA . LYS A 1 173 ? 16.168 -19.979 -19.612 1.00 67.51 173 LYS L CA 1
ATOM 1333 C C . LYS A 1 173 ? 15.181 -19.457 -18.559 1.00 64.75 173 LYS L C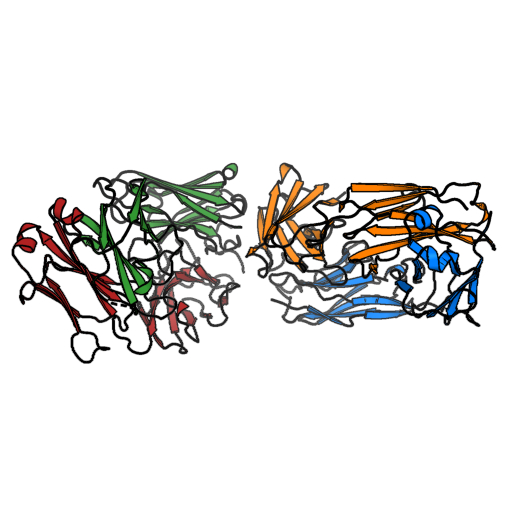 1
ATOM 1334 O O . LYS A 1 173 ? 15.656 -18.736 -17.674 1.00 67.03 173 LYS L O 1
ATOM 1340 N N . ASP A 1 174 ? 13.885 -19.802 -18.640 1.00 65.71 174 ASP L N 1
ATOM 1341 C CA . ASP A 1 174 ? 12.801 -19.196 -17.804 1.00 68.16 174 ASP L CA 1
ATOM 1342 C C . ASP A 1 174 ? 12.094 -20.224 -16.898 1.00 66.60 174 ASP L C 1
ATOM 1343 O O . ASP A 1 174 ? 11.233 -19.790 -16.113 1.00 65.48 174 ASP L O 1
ATOM 1348 N N . SER A 1 175 ? 12.426 -21.519 -16.992 1.00 65.72 175 SER L N 1
ATOM 1349 C CA . SER A 1 175 ? 11.935 -22.594 -16.085 1.00 68.04 175 SER L CA 1
ATOM 1350 C C . SER A 1 175 ? 10.417 -22.819 -16.236 1.00 71.23 175 SER L C 1
ATOM 1351 O O . SER A 1 175 ? 9.798 -23.341 -15.272 1.00 67.86 175 SER L O 1
ATOM 1354 N N . THR A 1 176 ? 9.840 -22.490 -17.401 1.00 71.29 176 THR L N 1
ATOM 1355 C CA . THR A 1 176 ? 8.392 -22.659 -17.709 1.00 75.62 176 THR L CA 1
ATOM 1356 C C . THR A 1 176 ? 8.163 -23.924 -18.543 1.00 73.95 176 THR L C 1
ATOM 1357 O O . THR A 1 176 ? 9.139 -24.455 -19.106 1.00 69.77 176 THR L O 1
ATOM 1361 N N . TYR A 1 177 ? 6.902 -24.367 -18.605 1.00 75.40 177 TYR L N 1
ATOM 1362 C CA . TYR A 1 177 ? 6.399 -25.495 -19.433 1.00 75.71 177 TYR L CA 1
ATOM 1363 C C . TYR A 1 177 ? 5.471 -24.936 -20.518 1.00 75.94 177 TYR L C 1
ATOM 1364 O O . TYR A 1 177 ? 4.973 -23.809 -20.353 1.00 82.51 177 TYR L O 1
ATOM 1373 N N . SER A 1 178 ? 5.251 -25.703 -21.590 1.00 74.77 178 SER L N 1
ATOM 1374 C CA . SER A 1 178 ? 4.206 -25.468 -22.624 1.00 71.94 178 SER L CA 1
ATOM 1375 C C . SER A 1 178 ? 3.471 -26.785 -22.908 1.00 70.89 178 SER L C 1
ATOM 1376 O O . SER A 1 178 ? 4.094 -27.851 -22.736 1.00 70.34 178 SER L O 1
ATOM 1379 N N . LEU A 1 179 ? 2.201 -26.714 -23.323 1.00 69.99 179 LEU L N 1
ATOM 1380 C CA . LEU A 1 179 ? 1.300 -27.892 -23.466 1.00 69.18 179 LEU L CA 1
ATOM 1381 C C . LEU A 1 179 ? 0.458 -27.765 -24.742 1.00 67.35 179 LEU L C 1
ATOM 1382 O O . LEU A 1 179 ? -0.051 -26.666 -24.997 1.00 66.18 179 LEU L O 1
ATOM 1387 N N . SER A 1 180 ? 0.304 -28.860 -25.493 1.00 65.95 180 SER L N 1
ATOM 1388 C CA . SER A 1 180 ? -0.537 -28.956 -26.715 1.00 65.38 180 SER L CA 1
ATOM 1389 C C . SER A 1 180 ? -1.543 -30.099 -26.552 1.00 72.20 180 SER L C 1
ATOM 1390 O O . SER A 1 180 ? -1.141 -31.279 -26.660 1.00 84.95 180 SER L O 1
ATOM 1393 N N . SER A 1 181 ? -2.804 -29.751 -26.286 1.00 72.99 181 SER L N 1
ATOM 1394 C CA . SER A 1 181 ? -3.972 -30.667 -26.325 1.00 67.97 181 SER L CA 1
ATOM 1395 C C . SER A 1 181 ? -4.566 -30.655 -27.733 1.00 67.24 181 SER L C 1
ATOM 1396 O O . SER A 1 181 ? -4.848 -29.549 -28.230 1.00 78.28 181 SER L O 1
ATOM 1399 N N . THR A 1 182 ? -4.746 -31.830 -28.342 1.00 64.37 182 THR L N 1
ATOM 1400 C CA . THR A 1 182 ? -5.246 -31.991 -29.731 1.00 62.82 182 THR L CA 1
ATOM 1401 C C . THR A 1 182 ? -6.526 -32.839 -29.730 1.00 66.23 182 THR L C 1
ATOM 1402 O O . THR A 1 182 ? -6.425 -34.064 -29.527 1.00 67.96 182 THR L O 1
ATOM 1406 N N . LEU A 1 183 ? -7.677 -32.203 -29.985 1.00 68.08 183 LEU L N 1
ATOM 1407 C CA . LEU A 1 183 ? -8.988 -32.869 -30.212 1.00 70.43 183 LEU L CA 1
ATOM 1408 C C . LEU A 1 183 ? -9.023 -33.453 -31.634 1.00 67.57 183 LEU L C 1
ATOM 1409 O O . LEU A 1 183 ? -8.702 -32.718 -32.588 1.00 63.24 183 LEU L O 1
ATOM 1414 N N . THR A 1 184 ? -9.408 -34.728 -31.752 1.00 68.30 184 THR L N 1
ATOM 1415 C CA . THR A 1 184 ? -9.515 -35.487 -33.025 1.00 71.46 184 THR L CA 1
ATOM 1416 C C . THR A 1 184 ? -10.995 -35.788 -33.310 1.00 73.03 184 THR L C 1
ATOM 1417 O O . THR A 1 184 ? -11.654 -36.422 -32.453 1.00 64.31 184 THR L O 1
ATOM 1421 N N . LEU A 1 185 ? -11.475 -35.341 -34.478 1.00 74.67 185 LEU L N 1
ATOM 1422 C CA . LEU A 1 185 ? -12.816 -35.649 -35.044 1.00 73.35 185 LEU L CA 1
ATOM 1423 C C . LEU A 1 185 ? -12.658 -36.119 -36.493 1.00 75.15 185 LEU L C 1
ATOM 1424 O O . LEU A 1 185 ? -11.577 -35.902 -37.082 1.00 74.32 185 LEU L O 1
ATOM 1429 N N . SER A 1 186 ? -13.711 -36.736 -37.041 1.00 77.57 186 SER L N 1
ATOM 1430 C CA . SER A 1 186 ? -13.866 -37.032 -38.489 1.00 78.66 186 SER L CA 1
ATOM 1431 C C . SER A 1 186 ? -14.382 -35.773 -39.188 1.00 75.35 186 SER L C 1
ATOM 1432 O O . SER A 1 186 ? -14.976 -34.929 -38.501 1.00 72.48 186 SER L O 1
ATOM 1435 N N . LYS A 1 187 ? -14.144 -35.656 -40.495 1.00 76.63 187 LYS L N 1
ATOM 1436 C CA . LYS A 1 187 ? -14.616 -34.529 -41.344 1.00 80.66 187 LYS L CA 1
ATOM 1437 C C . LYS A 1 187 ? -16.108 -34.296 -41.072 1.00 78.26 187 LYS L C 1
ATOM 1438 O O . LYS A 1 187 ? -16.497 -33.129 -40.871 1.00 71.53 187 LYS L O 1
ATOM 1444 N N . ALA A 1 188 ? -16.895 -35.380 -41.038 1.00 78.29 188 ALA L N 1
ATOM 1445 C CA . ALA A 1 188 ? -18.372 -35.379 -40.900 1.00 79.99 188 ALA L CA 1
ATOM 1446 C C . ALA A 1 188 ? -18.784 -34.717 -39.579 1.00 81.13 188 ALA L C 1
ATOM 1447 O O . ALA A 1 188 ? -19.539 -33.727 -39.637 1.00 82.12 188 ALA L O 1
ATOM 1449 N N . ASP A 1 189 ? -18.301 -35.241 -38.444 1.00 84.32 189 ASP L N 1
ATOM 1450 C CA . ASP A 1 189 ? -18.623 -34.755 -37.072 1.00 83.93 189 ASP L CA 1
ATOM 1451 C C . ASP A 1 189 ? -18.229 -33.281 -36.931 1.00 84.42 189 ASP L C 1
ATOM 1452 O O . ASP A 1 189 ? -18.930 -32.566 -36.197 1.00 86.14 189 ASP L O 1
ATOM 1457 N N . TYR A 1 190 ? -17.135 -32.862 -37.578 1.00 81.50 190 TYR L N 1
ATOM 1458 C CA . TYR A 1 190 ? -16.612 -31.468 -37.557 1.00 76.11 190 TYR L CA 1
ATOM 1459 C C . TYR A 1 190 ? -17.573 -30.544 -38.320 1.00 76.55 190 TYR L C 1
ATOM 1460 O O . TYR A 1 190 ? -17.966 -29.502 -37.759 1.00 76.75 190 TYR L O 1
ATOM 1469 N N . GLU A 1 191 ? -17.959 -30.926 -39.543 1.00 79.18 191 GLU L N 1
ATOM 1470 C CA . GLU A 1 191 ? -18.885 -30.152 -40.421 1.00 83.75 191 GLU L CA 1
ATOM 1471 C C . GLU A 1 191 ? -20.289 -30.089 -39.795 1.00 89.16 191 GLU L C 1
ATOM 1472 O O . GLU A 1 191 ? -21.051 -29.182 -40.170 1.00 84.78 191 GLU L O 1
ATOM 1478 N N . LYS A 1 192 ? -20.603 -31.004 -38.870 1.00 99.41 192 LYS L N 1
ATOM 1479 C CA . LYS A 1 192 ? -21.932 -31.156 -38.209 1.00 101.83 192 LYS L CA 1
ATOM 1480 C C . LYS A 1 192 ? -22.132 -30.085 -37.123 1.00 97.69 192 LYS L C 1
ATOM 1481 O O . LYS A 1 192 ? -23.302 -29.734 -36.873 1.00 108.04 192 LYS L O 1
ATOM 1487 N N . HIS A 1 193 ? -21.054 -29.591 -36.499 1.00 89.80 193 HIS L N 1
ATOM 1488 C CA . HIS A 1 193 ? -21.091 -28.596 -35.389 1.00 87.78 193 HIS L CA 1
ATOM 1489 C C . HIS A 1 193 ? -20.468 -27.267 -35.848 1.00 84.01 193 HIS L C 1
ATOM 1490 O O . HIS A 1 193 ? -20.017 -27.199 -37.015 1.00 74.73 193 HIS L O 1
ATOM 1497 N N . LYS A 1 194 ? -20.440 -26.259 -34.965 1.00 83.99 194 LYS L N 1
ATOM 1498 C CA . LYS A 1 194 ? -20.206 -24.830 -35.322 1.00 94.10 194 LYS L CA 1
ATOM 1499 C C . LYS A 1 194 ? -19.105 -24.201 -34.451 1.00 87.92 194 LYS L C 1
ATOM 1500 O O . LYS A 1 194 ? -18.070 -23.812 -35.026 1.00 82.71 194 LYS L O 1
ATOM 1506 N N . VAL A 1 195 ? -19.334 -24.089 -33.135 1.00 86.70 195 VAL L N 1
ATOM 1507 C CA . VAL A 1 195 ? -18.450 -23.376 -32.158 1.00 88.91 195 VAL L CA 1
ATOM 1508 C C . VAL A 1 195 ? -17.525 -24.396 -31.477 1.00 90.83 195 VAL L C 1
ATOM 1509 O O . VAL A 1 195 ? -18.047 -25.335 -30.826 1.00 89.03 195 VAL L O 1
ATOM 1513 N N . TYR A 1 196 ? -16.207 -24.195 -31.603 1.00 86.69 196 TYR L N 1
ATOM 1514 C CA . TYR A 1 196 ? -15.138 -25.038 -31.000 1.00 82.70 196 TYR L CA 1
ATOM 1515 C C . TYR A 1 196 ? -14.414 -24.209 -29.939 1.00 77.96 196 TYR L C 1
ATOM 1516 O O . TYR A 1 196 ? -13.933 -23.115 -30.284 1.00 81.05 196 TYR L O 1
ATOM 1525 N N . ALA A 1 197 ? -14.366 -24.707 -28.697 1.00 75.48 197 ALA L N 1
ATOM 1526 C CA . ALA A 1 197 ? -13.926 -23.949 -27.500 1.00 82.90 197 ALA L CA 1
ATOM 1527 C C . ALA A 1 197 ? -12.917 -24.754 -26.663 1.00 87.27 197 ALA L C 1
ATOM 1528 O O . ALA A 1 197 ? -13.159 -25.954 -26.418 1.00 91.08 197 ALA L O 1
ATOM 1530 N N . CYS A 1 198 ? -11.825 -24.092 -26.251 1.00 82.72 198 CYS L N 1
ATOM 1531 C CA . CYS A 1 198 ? -10.774 -24.600 -25.329 1.00 76.81 198 CYS L CA 1
ATOM 1532 C C . CYS A 1 198 ? -10.814 -23.790 -24.025 1.00 76.67 198 CYS L C 1
ATOM 1533 O O . CYS A 1 198 ? -10.696 -22.548 -24.101 1.00 79.55 198 CYS L O 1
ATOM 1536 N N . GLU A 1 199 ? -11.001 -24.465 -22.885 1.00 78.23 199 GLU L N 1
ATOM 1537 C CA . GLU A 1 199 ? -11.152 -23.836 -21.543 1.00 83.53 199 GLU L CA 1
ATOM 1538 C C . GLU A 1 199 ? -10.020 -24.334 -20.636 1.00 82.84 199 GLU L C 1
ATOM 1539 O O . GLU A 1 199 ? -9.941 -25.555 -20.418 1.00 79.29 199 GLU L O 1
ATOM 1545 N N . VAL A 1 200 ? -9.209 -23.404 -20.120 1.00 82.52 200 VAL L N 1
ATOM 1546 C CA . VAL A 1 200 ? -7.949 -23.662 -19.363 1.00 78.99 200 VAL L CA 1
ATOM 1547 C C . VAL A 1 200 ? -8.147 -23.257 -17.897 1.00 78.36 200 VAL L C 1
ATOM 1548 O O . VAL A 1 200 ? -8.389 -22.062 -17.651 1.00 85.49 200 VAL L O 1
ATOM 1552 N N . THR A 1 201 ? -8.018 -24.201 -16.961 1.00 79.96 201 THR L N 1
ATOM 1553 C CA . THR A 1 201 ? -7.929 -23.938 -15.496 1.00 86.74 201 THR L CA 1
ATOM 1554 C C . THR A 1 201 ? -6.466 -24.053 -15.056 1.00 87.98 201 THR L C 1
ATOM 1555 O O . THR A 1 201 ? -5.922 -25.163 -15.148 1.00 96.47 201 THR L O 1
ATOM 1559 N N . HIS A 1 202 ? -5.866 -22.956 -14.581 1.00 87.78 202 HIS L N 1
ATOM 1560 C CA . HIS A 1 202 ? -4.458 -22.897 -14.096 1.00 89.76 202 HIS L CA 1
ATOM 1561 C C . HIS A 1 202 ? -4.379 -22.041 -12.828 1.00 90.44 202 HIS L C 1
ATOM 1562 O O . HIS A 1 202 ? -5.058 -21.006 -12.782 1.00 92.44 202 HIS L O 1
ATOM 1569 N N . GLN A 1 203 ? -3.564 -22.454 -11.852 1.00 90.73 203 GLN L N 1
ATOM 1570 C CA . GLN A 1 203 ? -3.382 -21.773 -10.539 1.00 91.40 203 GLN L CA 1
ATOM 1571 C C . GLN A 1 203 ? -3.081 -20.278 -10.737 1.00 91.51 203 GLN L C 1
ATOM 1572 O O . GLN A 1 203 ? -3.517 -19.475 -9.895 1.00 97.58 203 GLN L O 1
ATOM 1578 N N . GLY A 1 204 ? -2.353 -19.922 -11.798 1.00 88.61 204 GLY L N 1
ATOM 1579 C CA . GLY A 1 204 ? -1.906 -18.543 -12.084 1.00 89.06 204 GLY L CA 1
ATOM 1580 C C . GLY A 1 204 ? -2.989 -17.667 -12.694 1.00 90.47 204 GLY L C 1
ATOM 1581 O O . GLY A 1 204 ? -2.718 -16.464 -12.888 1.00 86.79 204 GLY L O 1
ATOM 1582 N N . LEU A 1 205 ? -4.161 -18.228 -13.012 1.00 89.57 205 LEU L N 1
ATOM 1583 C CA . LEU A 1 205 ? -5.354 -17.480 -13.510 1.00 90.28 205 LEU L CA 1
ATOM 1584 C C . LEU A 1 205 ? -6.369 -17.390 -12.364 1.00 93.66 205 LEU L C 1
ATOM 1585 O O . LEU A 1 205 ? -6.478 -18.373 -11.593 1.00 91.93 205 LEU L O 1
ATOM 1590 N N . SER A 1 206 ? -7.086 -16.263 -12.257 1.00 97.09 206 SER L N 1
ATOM 1591 C CA . SER A 1 206 ? -8.139 -16.016 -11.233 1.00 96.00 206 SER L CA 1
ATOM 1592 C C . SER A 1 206 ? -9.363 -16.900 -11.517 1.00 94.86 206 SER L C 1
ATOM 1593 O O . SER A 1 206 ? -9.915 -17.462 -10.545 1.00 88.24 206 SER L O 1
ATOM 1596 N N . SER A 1 207 ? -9.760 -17.025 -12.793 1.00 96.59 207 SER L N 1
ATOM 1597 C CA . SER A 1 207 ? -10.851 -17.920 -13.271 1.00 96.67 207 SER L CA 1
ATOM 1598 C C . SER A 1 207 ? -10.548 -18.448 -14.674 1.00 91.45 207 SER L C 1
ATOM 1599 O O . SER A 1 207 ? -9.835 -17.814 -15.456 1.00 87.92 207 SER L O 1
ATOM 1602 N N . PRO A 1 208 ? -11.106 -19.626 -15.039 1.00 89.43 208 PRO L N 1
ATOM 1603 C CA . PRO A 1 208 ? -10.854 -20.248 -16.344 1.00 90.11 208 PRO L CA 1
ATOM 1604 C C . PRO A 1 208 ? -10.939 -19.326 -17.572 1.00 80.23 208 PRO L C 1
ATOM 1605 O O . PRO A 1 208 ? -11.996 -18.787 -17.817 1.00 78.56 208 PRO L O 1
ATOM 1609 N N . VAL A 1 209 ? -9.840 -19.206 -18.325 1.00 80.86 209 VAL L N 1
ATOM 1610 C CA . VAL A 1 209 ? -9.782 -18.545 -19.669 1.00 83.38 209 VAL L CA 1
ATOM 1611 C C . VAL A 1 209 ? -10.335 -19.514 -20.723 1.00 81.22 209 VAL L C 1
ATOM 1612 O O . VAL A 1 209 ? -10.150 -20.735 -20.568 1.00 83.91 209 VAL L O 1
ATOM 1616 N N . THR A 1 210 ? -10.993 -18.972 -21.751 1.00 79.67 210 THR L N 1
ATOM 1617 C CA . THR A 1 210 ? -11.569 -19.718 -22.902 1.00 76.80 210 THR L CA 1
ATOM 1618 C C . THR A 1 210 ? -11.138 -19.018 -24.191 1.00 76.75 210 THR L C 1
ATOM 1619 O O . THR A 1 210 ? -11.171 -17.775 -24.222 1.00 86.85 210 THR L O 1
ATOM 1623 N N . LYS A 1 211 ? -10.724 -19.793 -25.192 1.00 77.51 211 LYS L N 1
ATOM 1624 C CA . LYS A 1 211 ? -10.507 -19.324 -26.587 1.00 81.13 211 LYS L CA 1
ATOM 1625 C C . LYS A 1 211 ? -11.367 -20.204 -27.496 1.00 83.02 211 LYS L C 1
ATOM 1626 O O . LYS A 1 211 ? -11.476 -21.420 -27.205 1.00 77.45 211 LYS L O 1
ATOM 1632 N N . SER A 1 212 ? -11.983 -19.610 -28.523 1.00 81.55 212 SER L N 1
ATOM 1633 C CA . SER A 1 212 ? -12.920 -20.312 -29.436 1.00 81.16 212 SER L CA 1
ATOM 1634 C C . SER A 1 212 ? -12.967 -19.642 -30.812 1.00 80.14 212 SER L C 1
ATOM 1635 O O . SER A 1 212 ? -12.778 -18.415 -30.907 1.00 79.40 212 SER L O 1
ATOM 1638 N N . PHE A 1 213 ? -13.198 -20.466 -31.833 1.00 80.65 213 PHE L N 1
ATOM 1639 C CA . PHE A 1 213 ? -13.456 -20.073 -33.239 1.00 85.58 213 PHE L CA 1
ATOM 1640 C C . PHE A 1 213 ? -14.753 -20.755 -33.680 1.00 92.35 213 PHE L C 1
ATOM 1641 O O . PHE A 1 213 ? -15.158 -21.755 -33.033 1.00 90.13 213 PHE L O 1
ATOM 1649 N N . ASN A 1 214 ? -15.391 -20.209 -34.721 1.00 92.78 214 ASN L N 1
ATOM 1650 C CA . ASN A 1 214 ? -16.534 -20.841 -35.427 1.00 86.91 214 ASN L CA 1
ATOM 1651 C C . ASN A 1 214 ? -16.033 -21.292 -36.804 1.00 77.95 214 ASN L C 1
ATOM 1652 O O . ASN A 1 214 ? -15.215 -20.563 -37.408 1.00 73.28 214 ASN L O 1
ATOM 1657 N N . ARG A 1 215 ? -16.484 -22.462 -37.261 1.00 75.51 215 ARG L N 1
ATOM 1658 C CA . ARG A 1 215 ? -16.076 -23.065 -38.558 1.00 81.31 215 ARG L CA 1
ATOM 1659 C C . ARG A 1 215 ? -16.464 -22.103 -39.691 1.00 81.79 215 ARG L C 1
ATOM 1660 O O . ARG A 1 215 ? -17.646 -21.696 -39.728 1.00 87.99 215 ARG L O 1
ATOM 1668 N N . GLY A 1 216 ? -15.506 -21.741 -40.556 1.00 81.14 216 GLY L N 1
ATOM 1669 C CA . GLY A 1 216 ? -15.685 -20.779 -41.662 1.00 83.93 216 GLY L CA 1
ATOM 1670 C C . GLY A 1 216 ? -15.017 -19.439 -41.379 1.00 87.62 216 GLY L C 1
ATOM 1671 O O . GLY A 1 216 ? -14.530 -18.817 -42.340 1.00 87.63 216 GLY L O 1
ATOM 1672 N N . GLU A 1 217 ? -14.986 -19.014 -40.110 1.00 98.77 217 GLU L N 1
ATOM 1673 C CA . GLU A 1 217 ? -14.569 -17.648 -39.683 1.00 108.08 217 GLU L CA 1
ATOM 1674 C C . GLU A 1 217 ? -13.046 -17.507 -39.758 1.00 118.81 217 GLU L C 1
ATOM 1675 O O . GLU A 1 217 ? -12.352 -18.524 -39.576 1.00 127.23 217 GLU L O 1
ATOM 1681 N N . CYS A 1 218 ? -12.562 -16.278 -39.986 1.00 126.85 218 CYS L N 1
ATOM 1682 C CA . CYS A 1 218 ? -11.121 -15.893 -39.981 1.00 130.91 218 CYS L CA 1
ATOM 1683 C C . CYS A 1 218 ? -10.836 -15.002 -38.763 1.00 129.75 218 CYS L C 1
ATOM 1684 O O . CYS A 1 218 ? -11.712 -14.292 -38.253 1.00 123.34 218 CYS L O 1
ATOM 1688 N N . GLU B 2 1 ? 39.691 -31.348 -32.213 1.00 78.94 1 GLU H N 1
ATOM 1689 C CA . GLU B 2 1 ? 38.233 -31.271 -32.507 1.00 71.19 1 GLU H CA 1
ATOM 1690 C C . GLU B 2 1 ? 37.674 -32.700 -32.502 1.00 63.47 1 GLU H C 1
ATOM 1691 O O . GLU B 2 1 ? 37.645 -33.320 -33.582 1.00 69.57 1 GLU H O 1
ATOM 1697 N N . VAL B 2 2 ? 37.287 -33.211 -31.327 1.00 53.22 2 VAL H N 1
ATOM 1698 C CA . VAL B 2 2 ? 36.821 -34.618 -31.132 1.00 50.28 2 VAL H CA 1
ATOM 1699 C C . VAL B 2 2 ? 35.346 -34.714 -31.522 1.00 51.09 2 VAL H C 1
ATOM 1700 O O . VAL B 2 2 ? 34.540 -33.975 -30.931 1.00 52.72 2 VAL H O 1
ATOM 1704 N N . LYS B 2 3 ? 35.016 -35.616 -32.450 1.00 55.04 3 LYS H N 1
ATOM 1705 C CA . LYS B 2 3 ? 33.625 -35.913 -32.884 1.00 56.40 3 LYS H CA 1
ATOM 1706 C C . LYS B 2 3 ? 33.429 -37.430 -32.938 1.00 50.25 3 LYS H C 1
ATOM 1707 O O . LYS B 2 3 ? 34.412 -38.138 -33.240 1.00 47.46 3 LYS H O 1
ATOM 1713 N N . LEU B 2 4 ? 32.205 -37.886 -32.662 1.00 48.39 4 LEU H N 1
ATOM 1714 C CA . LEU B 2 4 ? 31.698 -39.261 -32.931 1.00 49.37 4 LEU H CA 1
ATOM 1715 C C . LEU B 2 4 ? 30.267 -39.132 -33.462 1.00 52.48 4 LEU H C 1
ATOM 1716 O O . LEU B 2 4 ? 29.507 -38.328 -32.875 1.00 49.14 4 LEU H O 1
ATOM 1721 N N . GLN B 2 5 ? 29.906 -39.878 -34.517 1.00 56.76 5 GLN H N 1
ATOM 1722 C CA . GLN B 2 5 ? 28.516 -39.906 -35.055 1.00 61.54 5 GLN H CA 1
ATOM 1723 C C . GLN B 2 5 ? 28.084 -41.353 -35.337 1.00 55.75 5 GLN H C 1
ATOM 1724 O O . GLN B 2 5 ? 28.789 -42.066 -36.073 1.00 53.05 5 GLN H O 1
ATOM 1730 N N . GLU B 2 6 ? 26.957 -41.758 -34.746 1.00 51.68 6 GLU H N 1
ATOM 1731 C CA . GLU B 2 6 ? 26.317 -43.079 -34.964 1.00 51.47 6 GLU H CA 1
ATOM 1732 C C . GLU B 2 6 ? 25.490 -43.000 -36.251 1.00 50.36 6 GLU H C 1
ATOM 1733 O O . GLU B 2 6 ? 24.934 -41.922 -36.520 1.00 50.92 6 GLU H O 1
ATOM 1739 N N . SER B 2 7 ? 25.423 -44.094 -37.015 1.00 50.70 7 SER H N 1
ATOM 1740 C CA . SER B 2 7 ? 24.528 -44.262 -38.193 1.00 52.91 7 SER H CA 1
ATOM 1741 C C . SER B 2 7 ? 24.000 -45.701 -38.235 1.00 54.66 7 SER H C 1
ATOM 1742 O O . SER B 2 7 ? 24.788 -46.632 -37.990 1.00 57.62 7 SER H O 1
ATOM 1745 N N . GLY B 2 8 ? 22.713 -45.871 -38.537 1.00 56.61 8 GLY H N 1
ATOM 1746 C CA . GLY B 2 8 ? 22.048 -47.184 -38.652 1.00 58.09 8 GLY H CA 1
ATOM 1747 C C . GLY B 2 8 ? 20.639 -47.042 -39.218 1.00 60.50 8 GLY H C 1
ATOM 1748 O O . GLY B 2 8 ? 20.219 -45.948 -39.582 1.00 64.80 8 GLY H O 1
ATOM 1749 N N . PRO B 2 9 ? 19.856 -48.138 -39.267 1.00 67.24 9 PRO H N 1
ATOM 1750 C CA . PRO B 2 9 ? 18.630 -48.176 -40.066 1.00 72.80 9 PRO H CA 1
ATOM 1751 C C . PRO B 2 9 ? 17.448 -47.339 -39.549 1.00 75.86 9 PRO H C 1
ATOM 1752 O O . PRO B 2 9 ? 16.784 -46.730 -40.379 1.00 82.45 9 PRO H O 1
ATOM 1756 N N . GLY B 2 10 ? 17.177 -47.345 -38.240 1.00 72.38 10 GLY H N 1
ATOM 1757 C CA . GLY B 2 10 ? 16.022 -46.639 -37.655 1.00 66.59 10 GLY H CA 1
ATOM 1758 C C . GLY B 2 10 ? 14.881 -47.595 -37.367 1.00 70.19 10 GLY H C 1
ATOM 1759 O O . GLY B 2 10 ? 14.231 -47.442 -36.292 1.00 74.92 10 GLY H O 1
ATOM 1760 N N . LEU B 2 11 ? 14.647 -48.559 -38.266 1.00 69.53 11 LEU H N 1
ATOM 1761 C CA . LEU B 2 11 ? 13.608 -49.613 -38.110 1.00 67.15 11 LEU H CA 1
ATOM 1762 C C . LEU B 2 11 ? 14.195 -50.990 -38.424 1.00 66.21 11 LEU H C 1
ATOM 1763 O O . LEU B 2 11 ? 14.924 -51.115 -39.425 1.00 61.31 11 LEU H O 1
ATOM 1768 N N . VAL B 2 12 ? 13.865 -51.979 -37.595 1.00 71.52 12 VAL H N 1
ATOM 1769 C CA . VAL B 2 12 ? 14.266 -53.406 -37.766 1.00 75.66 12 VAL H CA 1
ATOM 1770 C C . VAL B 2 12 ? 13.099 -54.283 -37.306 1.00 79.88 12 VAL H C 1
ATOM 1771 O O . VAL B 2 12 ? 12.414 -53.885 -36.354 1.00 81.97 12 VAL H O 1
ATOM 1775 N N . ALA B 2 13 ? 12.877 -55.422 -37.969 1.00 89.44 13 ALA H N 1
ATOM 1776 C CA . ALA B 2 13 ? 11.790 -56.383 -37.660 1.00 92.60 13 ALA H CA 1
ATOM 1777 C C . ALA B 2 13 ? 12.226 -57.309 -36.526 1.00 93.10 13 ALA H C 1
ATOM 1778 O O . ALA B 2 13 ? 13.409 -57.609 -36.394 1.00 96.37 13 ALA H O 1
ATOM 1780 N N . PRO B 2 14 ? 11.295 -57.792 -35.669 1.00 90.12 14 PRO H N 1
ATOM 1781 C CA . PRO B 2 14 ? 11.664 -58.690 -34.573 1.00 90.50 14 PRO H CA 1
ATOM 1782 C C . PRO B 2 14 ? 12.336 -59.980 -35.075 1.00 89.99 14 PRO H C 1
ATOM 1783 O O . PRO B 2 14 ? 12.025 -60.418 -36.155 1.00 98.29 14 PRO H O 1
ATOM 1787 N N . SER B 2 15 ? 13.280 -60.508 -34.286 1.00 93.88 15 SER H N 1
ATOM 1788 C CA . SER B 2 15 ? 14.109 -61.721 -34.545 1.00 95.26 15 SER H CA 1
ATOM 1789 C C . SER B 2 15 ? 15.136 -61.489 -35.670 1.00 94.66 15 SER H C 1
ATOM 1790 O O . SER B 2 15 ? 15.925 -62.427 -35.928 1.00 100.10 15 SER H O 1
ATOM 1793 N N . GLN B 2 16 ? 15.170 -60.298 -36.286 1.00 86.96 16 GLN H N 1
ATOM 1794 C CA . GLN B 2 16 ? 16.165 -59.924 -37.333 1.00 87.40 16 GLN H CA 1
ATOM 1795 C C . GLN B 2 16 ? 17.468 -59.456 -36.668 1.00 84.98 16 GLN H C 1
ATOM 1796 O O . GLN B 2 16 ? 17.605 -59.664 -35.457 1.00 87.32 16 GLN H O 1
ATOM 1802 N N . SER B 2 17 ? 18.394 -58.877 -37.445 1.00 82.10 17 SER H N 1
ATOM 1803 C CA . SER B 2 17 ? 19.707 -58.350 -36.980 1.00 83.34 17 SER H CA 1
ATOM 1804 C C . SER B 2 17 ? 19.726 -56.816 -37.036 1.00 85.87 17 SER H C 1
ATOM 1805 O O . SER B 2 17 ? 18.896 -56.242 -37.755 1.00 99.58 17 SER H O 1
ATOM 1808 N N . LEU B 2 18 ? 20.655 -56.188 -36.305 1.00 78.70 18 LEU H N 1
ATOM 1809 C CA . LEU B 2 18 ? 20.883 -54.716 -36.264 1.00 68.37 18 LEU H CA 1
ATOM 1810 C C . LEU B 2 18 ? 22.384 -54.447 -36.400 1.00 66.40 18 LEU H C 1
ATOM 1811 O O . LEU B 2 18 ? 23.141 -55.036 -35.620 1.00 71.17 18 LEU H O 1
ATOM 1816 N N . SER B 2 19 ? 22.788 -53.589 -37.340 1.00 59.10 19 SER H N 1
ATOM 1817 C CA . SER B 2 19 ? 24.190 -53.135 -37.539 1.00 53.14 19 SER H CA 1
ATOM 1818 C C . SER B 2 19 ? 24.254 -51.613 -37.409 1.00 51.36 19 SER H C 1
ATOM 1819 O O . SER B 2 19 ? 23.548 -50.926 -38.171 1.00 54.35 19 SER H O 1
ATOM 1822 N N . ILE B 2 20 ? 25.050 -51.104 -36.465 1.00 49.22 20 ILE H N 1
ATOM 1823 C CA . ILE B 2 20 ? 25.281 -49.643 -36.267 1.00 50.91 20 ILE H CA 1
ATOM 1824 C C . ILE B 2 20 ? 26.778 -49.364 -36.453 1.00 50.29 20 ILE H C 1
ATOM 1825 O O . ILE B 2 20 ? 27.606 -50.229 -36.114 1.00 48.82 20 ILE H O 1
ATOM 1830 N N . THR B 2 21 ? 27.102 -48.190 -36.984 1.00 48.61 21 THR H N 1
ATOM 1831 C CA . THR B 2 21 ? 28.479 -47.731 -37.274 1.00 47.31 21 THR H CA 1
ATOM 1832 C C . THR B 2 21 ? 28.692 -46.413 -36.533 1.00 46.39 21 THR H C 1
ATOM 1833 O O . THR B 2 21 ? 27.832 -45.523 -36.640 1.00 49.68 21 THR H O 1
ATOM 1837 N N . CYS B 2 22 ? 29.786 -46.322 -35.784 1.00 45.58 22 CYS H N 1
ATOM 1838 C CA . CYS B 2 22 ? 30.229 -45.113 -35.050 1.00 47.74 22 CYS H CA 1
ATOM 1839 C C . CYS B 2 22 ? 31.468 -44.591 -35.773 1.00 43.80 22 CYS H C 1
ATOM 1840 O O . CYS B 2 22 ? 32.481 -45.314 -35.793 1.00 46.23 22 CYS H O 1
ATOM 1843 N N . THR B 2 23 ? 31.359 -43.417 -36.389 1.00 40.45 23 THR H N 1
ATOM 1844 C CA . THR B 2 23 ? 32.429 -42.792 -37.206 1.00 42.83 23 THR H CA 1
ATOM 1845 C C . THR B 2 23 ? 33.071 -41.693 -36.362 1.00 43.43 23 THR H C 1
ATOM 1846 O O . THR B 2 23 ? 32.323 -40.780 -35.977 1.00 43.59 23 THR H O 1
ATOM 1850 N N . VAL B 2 24 ? 34.379 -41.789 -36.083 1.00 47.72 24 VAL H N 1
ATOM 1851 C CA . VAL B 2 24 ? 35.108 -40.848 -35.177 1.00 52.05 24 VAL H CA 1
ATOM 1852 C C . VAL B 2 24 ? 36.134 -40.039 -35.981 1.00 53.94 24 VAL H C 1
ATOM 1853 O O . VAL B 2 24 ? 36.573 -40.512 -37.046 1.00 62.04 24 VAL H O 1
ATOM 1857 N N . SER B 2 25 ? 36.493 -38.864 -35.457 1.00 52.44 25 SER H N 1
ATOM 1858 C CA . SER B 2 25 ? 37.564 -37.964 -35.956 1.00 51.56 25 SER H CA 1
ATOM 1859 C C . SER B 2 25 ? 38.086 -37.104 -34.793 1.00 51.43 25 SER H C 1
ATOM 1860 O O . SER B 2 25 ? 37.290 -36.818 -33.863 1.00 48.49 25 SER H O 1
ATOM 1863 N N . GLY B 2 26 ? 39.354 -36.679 -34.870 1.00 49.09 26 GLY H N 1
ATOM 1864 C CA . GLY B 2 26 ? 40.019 -35.813 -33.872 1.00 48.25 26 GLY H CA 1
ATOM 1865 C C . GLY B 2 26 ? 40.871 -36.612 -32.897 1.00 49.12 26 GLY H C 1
ATOM 1866 O O . GLY B 2 26 ? 41.435 -36.015 -31.969 1.00 52.40 26 GLY H O 1
ATOM 1867 N N . PHE B 2 27 ? 40.966 -37.926 -33.093 1.00 46.43 27 PHE H N 1
ATOM 1868 C CA . PHE B 2 27 ? 41.734 -38.849 -32.226 1.00 42.65 27 PHE H CA 1
ATOM 1869 C C . PHE B 2 27 ? 41.834 -40.212 -32.917 1.00 43.92 27 PHE H C 1
ATOM 1870 O O . PHE B 2 27 ? 40.923 -40.540 -33.703 1.00 43.01 27 PHE H O 1
ATOM 1878 N N . SER B 2 28 ? 42.877 -40.982 -32.585 1.00 42.64 28 SER H N 1
ATOM 1879 C CA . SER B 2 28 ? 43.146 -42.344 -33.107 1.00 41.90 28 SER H CA 1
ATOM 1880 C C . SER B 2 28 ? 42.472 -43.400 -32.223 1.00 45.34 28 SER H C 1
ATOM 1881 O O . SER B 2 28 ? 42.578 -43.294 -30.979 1.00 46.61 28 SER H O 1
ATOM 1884 N N . LEU B 2 29 ? 41.838 -44.400 -32.846 1.00 48.20 29 LEU H N 1
ATOM 1885 C CA . LEU B 2 29 ? 41.241 -45.581 -32.163 1.00 49.27 29 LEU H CA 1
ATOM 1886 C C . LEU B 2 29 ? 42.345 -46.534 -31.692 1.00 53.73 29 LEU H C 1
ATOM 1887 O O . LEU B 2 29 ? 41.997 -47.509 -31.005 1.00 53.95 29 LEU H O 1
ATOM 1892 N N . THR B 2 30 ? 43.611 -46.303 -32.068 1.00 57.18 30 THR H N 1
ATOM 1893 C CA . THR B 2 30 ? 44.770 -47.096 -31.565 1.00 59.22 30 THR H CA 1
ATOM 1894 C C . THR B 2 30 ? 45.021 -46.749 -30.089 1.00 55.34 30 THR H C 1
ATOM 1895 O O . THR B 2 30 ? 45.508 -47.625 -29.363 1.00 59.18 30 THR H O 1
ATOM 1899 N N . GLY B 2 31 ? 44.675 -45.536 -29.658 1.00 48.64 31 GLY H N 1
ATOM 1900 C CA . GLY B 2 31 ? 45.023 -45.023 -28.320 1.00 54.01 31 GLY H CA 1
ATOM 1901 C C . GLY B 2 31 ? 43.852 -45.038 -27.349 1.00 53.63 31 GLY H C 1
ATOM 1902 O O . GLY B 2 31 ? 44.079 -45.340 -26.170 1.00 58.30 31 GLY H O 1
ATOM 1903 N N . TYR B 2 32 ? 42.652 -44.698 -27.820 1.00 50.77 32 TYR H N 1
ATOM 1904 C CA . TYR B 2 32 ? 41.424 -44.580 -26.999 1.00 46.96 32 TYR H CA 1
ATOM 1905 C C . TYR B 2 32 ? 40.508 -45.771 -27.278 1.00 49.22 32 TYR H C 1
ATOM 1906 O O . TYR B 2 32 ? 40.457 -46.250 -28.440 1.00 51.49 32 TYR H O 1
ATOM 1915 N N . GLY B 2 33 ? 39.820 -46.230 -26.228 1.00 48.35 33 GLY H N 1
ATOM 1916 C CA . GLY B 2 33 ? 38.717 -47.201 -26.303 1.00 43.73 33 GLY H CA 1
ATOM 1917 C C . GLY B 2 33 ? 37.397 -46.481 -26.490 1.00 43.40 33 GLY H C 1
ATOM 1918 O O . GLY B 2 33 ? 37.343 -45.257 -26.212 1.00 39.44 33 GLY H O 1
ATOM 1919 N N . VAL B 2 34 ? 36.377 -47.213 -26.951 1.00 42.01 34 VAL H N 1
ATOM 1920 C CA . VAL B 2 34 ? 35.041 -46.673 -27.337 1.00 43.60 34 VAL H CA 1
ATOM 1921 C C . VAL B 2 34 ? 33.975 -47.647 -26.836 1.00 41.41 34 VAL H C 1
ATOM 1922 O O . VAL B 2 34 ? 34.133 -48.866 -27.071 1.00 43.18 34 VAL H O 1
ATOM 1926 N N . ASN B 2 35 ? 32.939 -47.116 -26.186 1.00 39.50 35 ASN H N 1
ATOM 1927 C CA . ASN B 2 35 ? 31.813 -47.886 -25.597 1.00 43.57 35 ASN H CA 1
ATOM 1928 C C . ASN B 2 35 ? 30.574 -47.751 -26.481 1.00 45.21 35 ASN H C 1
ATOM 1929 O O . ASN B 2 35 ? 30.438 -46.707 -27.159 1.00 44.76 35 ASN H O 1
ATOM 1934 N N . TRP B 2 36 ? 29.691 -48.750 -26.418 1.00 46.45 36 TRP H N 1
ATOM 1935 C CA . TRP B 2 36 ? 28.280 -48.668 -26.868 1.00 48.58 36 TRP H CA 1
ATOM 1936 C C . TRP B 2 36 ? 27.359 -48.596 -25.644 1.00 50.34 36 TRP H C 1
ATOM 1937 O O . TRP B 2 36 ? 27.453 -49.490 -24.774 1.00 53.73 36 TRP H O 1
ATOM 1948 N N . VAL B 2 37 ? 26.533 -47.550 -25.572 1.00 48.59 37 VAL H N 1
ATOM 1949 C CA . VAL B 2 37 ? 25.522 -47.309 -24.501 1.00 49.78 37 VAL H CA 1
ATOM 1950 C C . VAL B 2 37 ? 24.181 -47.028 -25.183 1.00 50.00 37 VAL H C 1
ATOM 1951 O O . VAL B 2 37 ? 24.161 -46.210 -26.125 1.00 55.46 37 VAL H O 1
ATOM 1955 N N . ARG B 2 38 ? 23.099 -47.660 -24.725 1.00 50.29 38 ARG H N 1
ATOM 1956 C CA . ARG B 2 38 ? 21.737 -47.436 -25.281 1.00 51.30 38 ARG H CA 1
ATOM 1957 C C . ARG B 2 38 ? 20.823 -46.839 -24.205 1.00 50.35 38 ARG H C 1
ATOM 1958 O O . ARG B 2 38 ? 21.091 -47.045 -23.009 1.00 51.32 38 ARG H O 1
ATOM 1966 N N . GLN B 2 39 ? 19.791 -46.110 -24.636 1.00 52.01 39 GLN H N 1
ATOM 1967 C CA . GLN B 2 39 ? 18.765 -45.486 -23.763 1.00 51.93 39 GLN H CA 1
ATOM 1968 C C . GLN B 2 39 ? 17.389 -45.787 -24.338 1.00 51.66 39 GLN H C 1
ATOM 1969 O O . GLN B 2 39 ? 17.028 -45.207 -25.354 1.00 57.53 39 GLN H O 1
ATOM 1975 N N . PRO B 2 40 ? 16.593 -46.700 -23.739 1.00 58.52 40 PRO H N 1
ATOM 1976 C CA . PRO B 2 40 ? 15.202 -46.894 -24.157 1.00 65.51 40 PRO H CA 1
ATOM 1977 C C . PRO B 2 40 ? 14.402 -45.617 -23.909 1.00 68.53 40 PRO H C 1
ATOM 1978 O O . PRO B 2 40 ? 14.614 -44.960 -22.889 1.00 67.41 40 PRO H O 1
ATOM 1982 N N . PRO B 2 41 ? 13.481 -45.213 -24.819 1.00 71.48 41 PRO H N 1
ATOM 1983 C CA . PRO B 2 41 ? 12.751 -43.954 -24.658 1.00 71.57 41 PRO H CA 1
ATOM 1984 C C . PRO B 2 41 ? 11.977 -43.970 -23.331 1.00 65.46 41 PRO H C 1
ATOM 1985 O O . PRO B 2 41 ? 11.416 -45.008 -23.011 1.00 59.55 41 PRO H O 1
ATOM 1989 N N . GLY B 2 42 ? 12.035 -42.860 -22.585 1.00 62.52 42 GLY H N 1
ATOM 1990 C CA . GLY B 2 42 ? 11.427 -42.707 -21.248 1.00 67.22 42 GLY H CA 1
ATOM 1991 C C . GLY B 2 42 ? 12.346 -43.155 -20.114 1.00 69.42 42 GLY H C 1
ATOM 1992 O O . GLY B 2 42 ? 12.308 -42.518 -19.050 1.00 71.50 42 GLY H O 1
ATOM 1993 N N . LYS B 2 43 ? 13.138 -44.210 -20.320 1.00 70.04 43 LYS H N 1
ATOM 1994 C CA . LYS B 2 43 ? 13.936 -44.888 -19.261 1.00 71.39 43 LYS H CA 1
ATOM 1995 C C . LYS B 2 43 ? 15.378 -44.346 -19.255 1.00 65.09 43 LYS H C 1
ATOM 1996 O O . LYS B 2 43 ? 15.596 -43.236 -19.786 1.00 65.09 43 LYS H O 1
ATOM 2002 N N . GLY B 2 44 ? 16.319 -45.104 -18.673 1.00 55.93 44 GLY H N 1
ATOM 2003 C CA . GLY B 2 44 ? 17.706 -44.677 -18.406 1.00 55.94 44 GLY H CA 1
ATOM 2004 C C . GLY B 2 44 ? 18.737 -45.521 -19.143 1.00 55.38 44 GLY H C 1
ATOM 2005 O O . GLY B 2 44 ? 18.372 -46.206 -20.123 1.00 65.45 44 GLY H O 1
ATOM 2006 N N . LEU B 2 45 ? 19.991 -45.478 -18.685 1.00 47.36 45 LEU H N 1
ATOM 2007 C CA . LEU B 2 45 ? 21.192 -45.834 -19.488 1.00 47.72 45 LEU H CA 1
ATOM 2008 C C . LEU B 2 45 ? 21.632 -47.274 -19.196 1.00 48.64 45 LEU H C 1
ATOM 2009 O O . LEU B 2 45 ? 21.725 -47.644 -18.012 1.00 55.36 45 LEU H O 1
ATOM 2014 N N . GLU B 2 46 ? 21.913 -48.042 -20.253 1.00 48.25 46 GLU H N 1
ATOM 2015 C CA . GLU B 2 46 ? 22.366 -49.457 -20.190 1.00 48.43 46 GLU H CA 1
ATOM 2016 C C . GLU B 2 46 ? 23.668 -49.589 -20.991 1.00 46.28 46 GLU H C 1
ATOM 2017 O O . GLU B 2 46 ? 23.670 -49.252 -22.195 1.00 49.50 46 GLU H O 1
ATOM 2023 N N . TRP B 2 47 ? 24.739 -50.043 -20.344 1.00 41.78 47 TRP H N 1
ATOM 2024 C CA . TRP B 2 47 ? 26.057 -50.264 -20.992 1.00 44.10 47 TRP H CA 1
ATOM 2025 C C . TRP B 2 47 ? 26.029 -51.591 -21.755 1.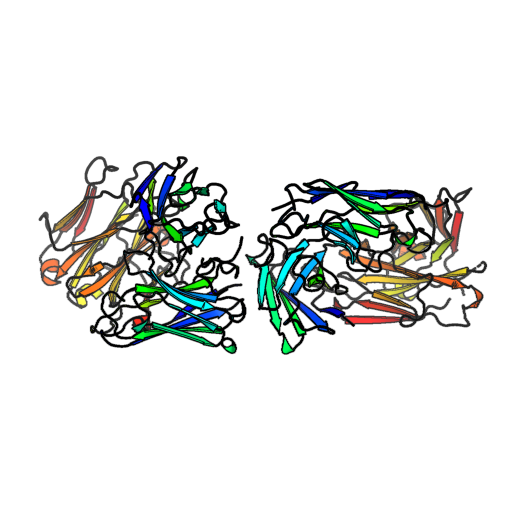00 45.23 47 TRP H C 1
ATOM 2026 O O . TRP B 2 47 ? 25.643 -52.602 -21.144 1.00 43.17 47 TRP H O 1
ATOM 2037 N N . LEU B 2 48 ? 26.422 -51.572 -23.036 1.00 46.70 48 LEU H N 1
ATOM 2038 C CA . LEU B 2 48 ? 26.427 -52.754 -23.944 1.00 44.89 48 LEU H CA 1
ATOM 2039 C C . LEU B 2 48 ? 27.823 -53.390 -24.009 1.00 42.74 48 LEU H C 1
ATOM 2040 O O . LEU B 2 48 ? 27.918 -54.621 -23.886 1.00 42.81 48 LEU H O 1
ATOM 2045 N N . GLY B 2 49 ? 28.871 -52.595 -24.220 1.00 40.62 49 GLY H N 1
ATOM 2046 C CA . GLY B 2 49 ? 30.240 -53.129 -24.333 1.00 42.01 49 GLY H CA 1
ATOM 2047 C C . GLY B 2 49 ? 31.257 -52.058 -24.686 1.00 41.84 49 GLY H C 1
ATOM 2048 O O . GLY B 2 49 ? 30.875 -50.871 -24.764 1.00 40.77 49 GLY H O 1
ATOM 2049 N N . MET B 2 50 ? 32.507 -52.478 -24.900 1.00 40.50 50 MET H N 1
ATOM 2050 C CA . MET B 2 50 ? 33.686 -51.590 -25.062 1.00 43.95 50 MET H CA 1
ATOM 2051 C C . MET B 2 50 ? 34.691 -52.271 -26.002 1.00 46.52 50 MET H C 1
ATOM 2052 O O . MET B 2 50 ? 34.793 -53.519 -25.943 1.00 50.19 50 MET H O 1
ATOM 2057 N N . ILE B 2 51 ? 35.371 -51.503 -26.862 1.00 43.88 51 ILE H N 1
ATOM 2058 C CA . ILE B 2 51 ? 36.542 -52.007 -27.642 1.00 49.01 51 ILE H CA 1
ATOM 2059 C C . ILE B 2 51 ? 37.709 -51.047 -27.398 1.00 48.61 51 ILE H C 1
ATOM 2060 O O . ILE B 2 51 ? 37.607 -49.870 -27.785 1.00 46.90 51 ILE H O 1
ATOM 2065 N N . TRP B 2 52 ? 38.747 -51.537 -26.715 1.00 49.75 52 TRP H N 1
ATOM 2066 C CA . TRP B 2 52 ? 39.935 -50.748 -26.287 1.00 51.52 52 TRP H CA 1
ATOM 2067 C C . TRP B 2 52 ? 40.864 -50.532 -27.488 1.00 51.03 52 TRP H C 1
ATOM 2068 O O . TRP B 2 52 ? 40.690 -51.234 -28.493 1.00 49.46 52 TRP H O 1
ATOM 2079 N N . GLY B 2 53 ? 41.840 -49.628 -27.354 1.00 51.23 53 GLY H N 1
ATOM 2080 C CA . GLY B 2 53 ? 42.910 -49.382 -28.342 1.00 51.69 53 GLY H CA 1
ATOM 2081 C C . GLY B 2 53 ? 43.544 -50.668 -28.857 1.00 55.86 53 GLY H C 1
ATOM 2082 O O . GLY B 2 53 ? 43.649 -50.813 -30.089 1.00 60.97 53 GLY H O 1
ATOM 2083 N N . ASP B 2 54 ? 43.938 -51.579 -27.958 1.00 57.16 54 ASP H N 1
ATOM 2084 C CA . ASP B 2 54 ? 44.712 -52.807 -28.295 1.00 54.22 54 ASP H CA 1
ATOM 2085 C C . ASP B 2 54 ? 43.804 -53.843 -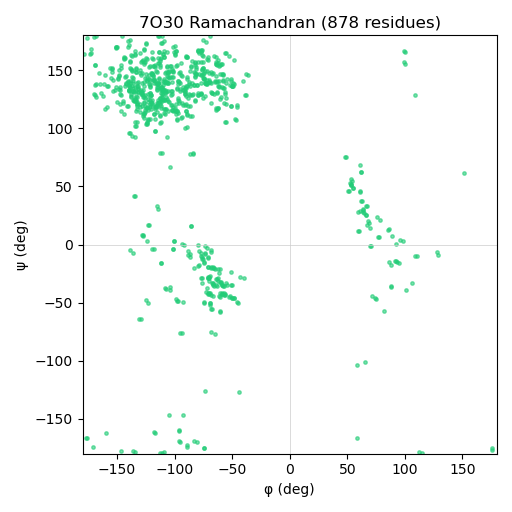28.981 1.00 51.70 54 ASP H C 1
ATOM 2086 O O . ASP B 2 54 ? 44.360 -54.797 -29.570 1.00 51.89 54 ASP H O 1
ATOM 2091 N N . GLY B 2 55 ? 42.476 -53.684 -28.897 1.00 46.99 55 GLY H N 1
ATOM 2092 C CA . GLY B 2 55 ? 41.491 -54.582 -29.533 1.00 45.24 55 GLY H CA 1
ATOM 2093 C C . GLY B 2 55 ? 40.724 -55.454 -28.543 1.00 46.59 55 GLY H C 1
ATOM 2094 O O . GLY B 2 55 ? 39.759 -56.099 -28.979 1.00 48.72 55 GLY H O 1
ATOM 2095 N N . ILE B 2 56 ? 41.113 -55.490 -27.260 1.00 49.51 56 ILE H N 1
ATOM 2096 C CA . ILE B 2 56 ? 40.358 -56.221 -26.197 1.00 48.45 56 ILE H CA 1
ATOM 2097 C C . ILE B 2 56 ? 38.934 -55.663 -26.162 1.00 48.42 56 ILE H C 1
ATOM 2098 O O . ILE B 2 56 ? 38.766 -54.422 -26.208 1.00 52.50 56 ILE H O 1
ATOM 2103 N N . THR B 2 57 ? 37.952 -56.561 -26.101 1.00 48.70 57 THR H N 1
ATOM 2104 C CA . THR B 2 57 ? 36.516 -56.255 -26.311 1.00 48.58 57 THR H CA 1
ATOM 2105 C C . THR B 2 57 ? 35.754 -56.820 -25.110 1.00 44.79 57 THR H C 1
ATOM 2106 O O . THR B 2 57 ? 35.863 -58.033 -24.872 1.00 44.45 57 THR H O 1
ATOM 2110 N N . ASP B 2 58 ? 35.065 -55.961 -24.361 1.00 42.13 58 ASP H N 1
ATOM 2111 C CA . ASP B 2 58 ? 34.296 -56.346 -23.151 1.00 43.42 58 ASP H CA 1
ATOM 2112 C C . ASP B 2 58 ? 32.805 -56.207 -23.439 1.00 42.42 58 ASP H C 1
ATOM 2113 O O . ASP B 2 58 ? 32.418 -55.180 -24.016 1.00 43.29 58 ASP H O 1
ATOM 2118 N N . TYR B 2 59 ? 32.013 -57.179 -22.999 1.00 42.99 59 TYR H N 1
ATOM 2119 C CA . TYR B 2 59 ? 30.540 -57.191 -23.169 1.00 47.25 59 TYR H CA 1
ATOM 2120 C C . TYR B 2 59 ? 29.830 -57.284 -21.812 1.00 47.49 59 TYR H C 1
ATOM 2121 O O . TYR B 2 59 ? 30.314 -57.991 -20.910 1.00 47.07 59 TYR H O 1
ATOM 2130 N N . ASN B 2 60 ? 28.702 -56.578 -21.699 1.00 50.21 60 ASN H N 1
ATOM 2131 C CA . ASN B 2 60 ? 27.645 -56.790 -20.676 1.00 51.16 60 ASN H CA 1
ATOM 2132 C C . ASN B 2 60 ? 27.286 -58.277 -20.693 1.00 52.50 60 ASN H C 1
ATOM 2133 O O . ASN B 2 60 ? 26.851 -58.750 -21.750 1.00 54.08 60 ASN H O 1
ATOM 2138 N N . SER B 2 61 ? 27.466 -58.986 -19.575 1.00 55.21 61 SER H N 1
ATOM 2139 C CA . SER B 2 61 ? 27.313 -60.465 -19.485 1.00 55.06 61 SER H CA 1
ATOM 2140 C C . SER B 2 61 ? 25.894 -60.900 -19.872 1.00 53.79 61 SER H C 1
ATOM 2141 O O . SER B 2 61 ? 25.771 -61.972 -20.455 1.00 53.99 61 SER H O 1
ATOM 2144 N N . ALA B 2 62 ? 24.873 -60.090 -19.578 1.00 56.45 62 ALA H N 1
ATOM 2145 C CA . ALA B 2 62 ? 23.439 -60.404 -19.802 1.00 58.57 62 ALA H CA 1
ATOM 2146 C C . ALA B 2 62 ? 23.090 -60.459 -21.300 1.00 58.40 62 ALA H C 1
ATOM 2147 O O . ALA B 2 62 ? 22.047 -61.042 -21.626 1.00 64.07 62 ALA H O 1
ATOM 2149 N N . LEU B 2 63 ? 23.894 -59.861 -22.183 1.00 58.91 63 LEU H N 1
ATOM 2150 C CA . LEU B 2 63 ? 23.592 -59.784 -23.640 1.00 61.80 63 LEU H CA 1
ATOM 2151 C C . LEU B 2 63 ? 24.770 -60.300 -24.478 1.00 61.11 63 LEU H C 1
ATOM 2152 O O . LEU B 2 63 ? 24.692 -60.177 -25.713 1.00 60.42 63 LEU H O 1
ATOM 2157 N N . LYS B 2 64 ? 25.801 -60.874 -23.850 1.00 60.94 64 LYS H N 1
ATOM 2158 C CA . LYS B 2 64 ? 27.053 -61.284 -24.544 1.00 64.75 64 LYS H CA 1
ATOM 2159 C C . LYS B 2 64 ? 26.733 -62.210 -25.724 1.00 64.50 64 LYS H C 1
ATOM 2160 O O . LYS B 2 64 ? 27.452 -62.129 -26.733 1.00 68.75 64 LYS H O 1
ATOM 2166 N N . SER B 2 65 ? 25.704 -63.054 -25.606 1.00 68.07 65 SER H N 1
ATOM 2167 C CA . SER B 2 65 ? 25.357 -64.112 -26.595 1.00 70.55 65 SER H CA 1
ATOM 2168 C C . SER B 2 65 ? 24.792 -63.507 -27.886 1.00 70.87 65 SER H C 1
ATOM 2169 O O . SER B 2 65 ? 24.781 -64.224 -28.900 1.00 70.38 65 SER H O 1
ATOM 2172 N N . ARG B 2 66 ? 24.322 -62.254 -27.842 1.00 74.51 66 ARG H N 1
ATOM 2173 C CA . ARG B 2 66 ? 23.649 -61.569 -28.979 1.00 72.57 66 ARG H CA 1
ATOM 2174 C C . ARG B 2 66 ? 24.510 -60.428 -29.526 1.00 69.80 66 ARG H C 1
ATOM 2175 O O . ARG B 2 66 ? 24.207 -59.978 -30.635 1.00 80.78 66 ARG H O 1
ATOM 2183 N N . LEU B 2 67 ? 25.525 -59.968 -28.790 1.00 64.52 67 LEU H N 1
ATOM 2184 C CA . LEU B 2 67 ? 26.324 -58.764 -29.155 1.00 63.78 67 LEU H CA 1
ATOM 2185 C C . LEU B 2 67 ? 27.598 -59.158 -29.906 1.00 58.88 67 LEU H C 1
ATOM 2186 O O . LEU B 2 67 ? 28.153 -60.224 -29.632 1.00 56.12 67 LEU H O 1
ATOM 2191 N N . SER B 2 68 ? 28.044 -58.286 -30.808 1.00 61.42 68 SER H N 1
ATOM 2192 C CA . SER B 2 68 ? 29.322 -58.384 -31.561 1.00 61.25 68 SER H CA 1
ATOM 2193 C C . SER B 2 68 ? 29.863 -56.968 -31.759 1.00 58.31 68 SER H C 1
ATOM 2194 O O . SER B 2 68 ? 29.114 -56.143 -32.299 1.00 62.66 68 SER H O 1
ATOM 2197 N N . ILE B 2 69 ? 31.077 -56.687 -31.286 1.00 55.64 69 ILE H N 1
ATOM 2198 C CA . ILE B 2 69 ? 31.707 -55.335 -31.353 1.00 52.10 69 ILE H CA 1
ATOM 2199 C C . ILE B 2 69 ? 33.074 -55.499 -32.018 1.00 52.51 69 ILE H C 1
ATOM 2200 O O . ILE B 2 69 ? 33.855 -56.357 -31.585 1.00 54.08 69 ILE H O 1
ATOM 2205 N N . SER B 2 70 ? 33.323 -54.719 -33.062 1.00 52.89 70 SER H N 1
ATOM 2206 C CA . SER B 2 70 ? 34.547 -54.775 -33.894 1.00 53.54 70 SER H CA 1
ATOM 2207 C C . SER B 2 70 ? 34.940 -53.340 -34.237 1.00 53.72 70 SER H C 1
ATOM 2208 O O . SER B 2 70 ? 34.140 -52.434 -33.931 1.00 47.06 70 SER H O 1
ATOM 2211 N N . LYS B 2 71 ? 36.131 -53.140 -34.808 1.00 53.86 71 LYS H N 1
ATOM 2212 C CA . LYS B 2 71 ? 36.557 -51.808 -35.302 1.00 54.09 71 LYS H CA 1
ATOM 2213 C C . LYS B 2 71 ? 37.524 -51.950 -36.484 1.00 55.70 71 LYS H C 1
ATOM 2214 O O . LYS B 2 71 ? 37.983 -53.076 -36.774 1.00 56.28 71 LYS H O 1
ATOM 2220 N N . ASP B 2 72 ? 37.784 -50.823 -37.147 1.00 58.53 72 ASP H N 1
ATOM 2221 C CA . ASP B 2 72 ? 38.774 -50.653 -38.242 1.00 59.09 72 ASP H CA 1
ATOM 2222 C C . ASP B 2 72 ? 39.552 -49.370 -37.942 1.00 62.19 72 ASP H C 1
ATOM 2223 O O . ASP B 2 72 ? 38.996 -48.272 -38.180 1.00 63.04 72 ASP H O 1
ATOM 2228 N N . ASN B 2 73 ? 40.773 -49.503 -37.416 1.00 63.96 73 ASN H N 1
ATOM 2229 C CA . ASN B 2 73 ? 41.597 -48.352 -36.959 1.00 64.37 73 ASN H CA 1
ATOM 2230 C C . ASN B 2 73 ? 41.836 -47.392 -38.130 1.00 62.50 73 ASN H C 1
ATOM 2231 O O . ASN B 2 73 ? 41.715 -46.170 -37.903 1.00 66.71 73 ASN H O 1
ATOM 2236 N N . SER B 2 74 ? 42.127 -47.925 -39.324 1.00 60.62 74 SER H N 1
ATOM 2237 C CA . SER B 2 74 ? 42.525 -47.152 -40.535 1.00 61.22 74 SER H CA 1
ATOM 2238 C C . SER B 2 74 ? 41.370 -46.275 -41.047 1.00 60.02 74 SER H C 1
ATOM 2239 O O . SER B 2 74 ? 41.664 -45.163 -41.537 1.00 55.23 74 SER H O 1
ATOM 2242 N N . LYS B 2 75 ? 40.116 -46.730 -40.909 1.00 60.50 75 LYS H N 1
ATOM 2243 C CA . LYS B 2 75 ? 38.907 -46.022 -41.418 1.00 60.82 75 LYS H CA 1
ATOM 2244 C C . LYS B 2 75 ? 38.190 -45.254 -40.298 1.00 57.64 75 LYS H C 1
ATOM 2245 O O . LYS B 2 75 ? 37.137 -44.661 -40.592 1.00 55.40 75 LYS H O 1
ATOM 2251 N N . SER B 2 76 ? 38.736 -45.252 -39.073 1.00 58.13 76 SER H N 1
ATOM 2252 C CA . SER B 2 76 ? 38.184 -44.573 -37.868 1.00 53.54 76 SER H CA 1
ATOM 2253 C C . SER B 2 76 ? 36.709 -44.941 -37.667 1.00 49.25 76 SER H C 1
ATOM 2254 O O . SER B 2 76 ? 35.896 -44.031 -37.394 1.00 48.06 76 SER H O 1
ATOM 2257 N N . GLN B 2 77 ? 36.381 -46.227 -37.785 1.00 47.03 77 GLN H N 1
ATOM 2258 C CA . GLN B 2 77 ? 34.999 -46.744 -37.610 1.00 52.64 77 GLN H CA 1
ATOM 2259 C C . GLN B 2 77 ? 34.994 -47.782 -36.479 1.00 49.81 77 GLN H C 1
ATOM 2260 O O . GLN B 2 77 ? 35.913 -48.632 -36.446 1.00 45.33 77 GLN H O 1
ATOM 2266 N N . VAL B 2 78 ? 33.996 -47.704 -35.592 1.00 44.31 78 VAL H N 1
ATOM 2267 C CA . VAL B 2 78 ? 33.671 -48.753 -34.581 1.00 45.55 78 VAL H CA 1
ATOM 2268 C C . VAL B 2 78 ? 32.295 -49.332 -34.943 1.00 45.95 78 VAL H C 1
ATOM 2269 O O . VAL B 2 78 ? 31.415 -48.534 -35.290 1.00 46.39 78 VAL H O 1
ATOM 2273 N N . PHE B 2 79 ? 32.110 -50.650 -34.841 1.00 46.86 79 PHE H N 1
ATOM 2274 C CA . PHE B 2 79 ? 30.871 -51.370 -35.248 1.00 52.06 79 PHE H CA 1
ATOM 2275 C C . PHE B 2 79 ? 30.220 -52.073 -34.050 1.00 55.45 79 PHE H C 1
ATOM 2276 O O . PHE B 2 79 ? 30.948 -52.620 -33.202 1.00 57.26 79 PHE H O 1
ATOM 2284 N N . LEU B 2 80 ? 28.881 -52.047 -34.001 1.00 58.52 80 LEU H N 1
ATOM 2285 C CA . LEU B 2 80 ? 28.012 -52.871 -33.116 1.00 57.72 80 LEU H CA 1
ATOM 2286 C C . LEU B 2 80 ? 27.052 -53.682 -33.984 1.00 58.66 80 LEU H C 1
ATOM 2287 O O . LEU B 2 80 ? 26.505 -53.106 -34.928 1.00 63.16 80 LEU H O 1
ATOM 2292 N N . LYS B 2 81 ? 26.834 -54.952 -33.645 1.00 65.25 81 LYS H N 1
ATOM 2293 C CA . LYS B 2 81 ? 25.842 -55.846 -34.301 1.00 74.16 81 LYS H CA 1
ATOM 2294 C C . LYS B 2 81 ? 25.113 -56.664 -33.225 1.00 72.78 81 LYS H C 1
ATOM 2295 O O . LYS B 2 81 ? 25.793 -57.317 -32.413 1.00 69.24 81 LYS H O 1
ATOM 2301 N N . MET B 2 82 ? 23.776 -56.643 -33.240 1.00 73.47 82 MET H N 1
ATOM 2302 C CA . MET B 2 82 ? 22.912 -57.335 -32.246 1.00 73.09 82 MET H CA 1
ATOM 2303 C C . MET B 2 82 ? 21.919 -58.255 -32.971 1.00 72.22 82 MET H C 1
ATOM 2304 O O . MET B 2 82 ? 21.241 -57.778 -33.888 1.00 77.33 82 MET H O 1
ATOM 2309 N N . ASN B 2 83 ? 21.844 -59.522 -32.557 1.00 72.56 83 ASN H N 1
ATOM 2310 C CA . ASN B 2 83 ? 20.969 -60.571 -33.144 1.00 74.07 83 ASN H CA 1
ATOM 2311 C C . ASN B 2 83 ? 19.710 -60.727 -32.286 1.00 71.61 83 ASN H C 1
ATOM 2312 O O . ASN B 2 83 ? 19.689 -60.195 -31.156 1.00 74.46 83 ASN H O 1
ATOM 2317 N N . SER B 2 84 ? 18.701 -61.420 -32.824 1.00 69.60 84 SER H N 1
ATOM 2318 C CA . SER B 2 84 ? 17.483 -61.883 -32.106 1.00 69.35 84 SER H CA 1
ATOM 2319 C C . SER B 2 84 ? 16.827 -60.695 -31.399 1.00 68.46 84 SER H C 1
ATOM 2320 O O . SER B 2 84 ? 16.654 -60.741 -30.159 1.00 67.30 84 SER H O 1
ATOM 2323 N N . LEU B 2 85 ? 16.495 -59.662 -32.170 1.00 69.68 85 LEU H N 1
ATOM 2324 C CA . LEU B 2 85 ? 16.006 -58.363 -31.638 1.00 76.70 85 LEU H CA 1
ATOM 2325 C C . LEU B 2 85 ? 14.553 -58.507 -31.182 1.00 74.95 85 LEU H C 1
ATOM 2326 O O . LEU B 2 85 ? 13.736 -58.970 -31.976 1.00 77.20 85 LEU H O 1
ATOM 2331 N N . GLN B 2 86 ? 14.252 -58.139 -29.936 1.00 76.03 86 GLN H N 1
ATOM 2332 C CA . GLN B 2 86 ? 12.866 -58.117 -29.399 1.00 76.67 86 GLN H CA 1
ATOM 2333 C C . GLN B 2 86 ? 12.457 -56.657 -29.235 1.00 73.20 86 GLN H C 1
ATOM 2334 O O . GLN B 2 86 ? 13.305 -55.793 -29.505 1.00 73.91 86 GLN H O 1
ATOM 2340 N N . THR B 2 87 ? 11.202 -56.385 -28.864 1.00 70.74 87 THR H N 1
ATOM 2341 C CA . THR B 2 87 ? 10.624 -55.010 -28.887 1.00 70.82 87 THR H CA 1
ATOM 2342 C C . THR B 2 87 ? 11.373 -54.101 -27.900 1.00 72.30 87 THR H C 1
ATOM 2343 O O . THR B 2 87 ? 11.530 -52.911 -28.222 1.00 76.85 87 THR H O 1
ATOM 2347 N N . ASP B 2 88 ? 11.835 -54.634 -26.761 1.00 71.29 88 ASP H N 1
ATOM 2348 C CA . ASP B 2 88 ? 12.492 -53.849 -25.679 1.00 70.85 88 ASP H CA 1
ATOM 2349 C C . ASP B 2 88 ? 13.999 -53.677 -25.958 1.00 70.03 88 ASP H C 1
ATOM 2350 O O . ASP B 2 88 ? 14.723 -53.290 -25.015 1.00 72.83 88 ASP H O 1
ATOM 2355 N N . ASP B 2 89 ? 14.455 -53.921 -27.197 1.00 63.11 89 ASP H N 1
ATOM 2356 C CA . ASP B 2 89 ? 15.764 -53.444 -27.732 1.00 59.58 89 ASP H CA 1
ATOM 2357 C C . ASP B 2 89 ? 15.554 -52.112 -28.460 1.00 58.46 89 ASP H C 1
ATOM 2358 O O . ASP B 2 89 ? 16.534 -51.572 -29.016 1.00 59.35 89 ASP H O 1
ATOM 2363 N N . THR B 2 90 ? 14.315 -51.615 -28.482 1.00 59.96 90 THR H N 1
ATOM 2364 C CA . THR B 2 90 ? 13.944 -50.272 -28.997 1.00 59.77 90 THR H CA 1
ATOM 2365 C C . THR B 2 90 ? 14.618 -49.240 -28.098 1.00 60.20 90 THR H C 1
ATOM 2366 O O . THR B 2 90 ? 14.306 -49.244 -26.891 1.00 63.28 90 THR H O 1
ATOM 2370 N N . ALA B 2 91 ? 15.514 -48.417 -28.652 1.00 63.03 91 ALA H N 1
ATOM 2371 C CA . ALA B 2 91 ? 16.274 -47.387 -27.903 1.00 61.17 91 ALA H CA 1
ATOM 2372 C C . ALA B 2 91 ? 17.084 -46.502 -28.853 1.00 60.04 91 ALA H C 1
ATOM 2373 O O . ALA B 2 91 ? 17.277 -46.892 -30.023 1.00 59.61 91 ALA H O 1
ATOM 2375 N N . ARG B 2 92 ? 17.547 -45.362 -28.335 1.00 56.62 92 ARG H N 1
ATOM 2376 C CA . ARG B 2 92 ? 18.658 -44.565 -28.915 1.00 59.16 92 ARG H CA 1
ATOM 2377 C C . ARG B 2 92 ? 19.973 -45.270 -28.551 1.00 54.56 92 ARG H C 1
ATOM 2378 O O . ARG B 2 92 ? 20.151 -45.603 -27.373 1.00 53.11 92 ARG H O 1
ATOM 2386 N N . TYR B 2 93 ? 20.834 -45.514 -29.537 1.00 51.33 93 TYR H N 1
ATOM 2387 C CA . TYR B 2 93 ? 22.124 -46.235 -29.393 1.00 51.24 93 TYR H CA 1
ATOM 2388 C C . TYR B 2 93 ? 23.264 -45.220 -29.541 1.00 51.95 93 TYR H C 1
ATOM 2389 O O . TYR B 2 93 ? 23.358 -44.612 -30.625 1.00 54.51 93 TYR H O 1
ATOM 2398 N N . TYR B 2 94 ? 24.063 -45.020 -28.481 1.00 47.20 94 TYR H N 1
ATOM 2399 C CA . TYR B 2 94 ? 25.192 -44.052 -28.426 1.00 44.96 94 TYR H CA 1
ATOM 2400 C C . TYR B 2 94 ? 26.544 -44.779 -28.446 1.00 44.92 94 TYR H C 1
ATOM 2401 O O . TYR B 2 94 ? 26.651 -45.886 -27.886 1.00 43.29 94 TYR H O 1
ATOM 2410 N N . CYS B 2 95 ? 27.561 -44.154 -29.048 1.00 45.91 95 CYS H N 1
ATOM 2411 C CA . CYS B 2 95 ? 28.995 -44.518 -28.866 1.00 48.48 95 CYS H CA 1
ATOM 2412 C C . CYS B 2 95 ? 29.671 -43.402 -28.065 1.00 47.81 95 CYS H C 1
ATOM 2413 O O . CYS B 2 95 ? 29.405 -42.236 -28.342 1.00 52.27 95 CYS H O 1
ATOM 2416 N N . ALA B 2 96 ? 30.453 -43.756 -27.049 1.00 48.15 96 ALA H N 1
ATOM 2417 C CA . ALA B 2 96 ? 31.086 -42.792 -26.124 1.00 44.93 96 ALA H CA 1
ATOM 2418 C C . ALA B 2 96 ? 32.549 -43.187 -25.907 1.00 46.01 96 ALA H C 1
ATOM 2419 O O . ALA B 2 96 ? 32.811 -44.383 -25.658 1.00 46.80 96 ALA H O 1
ATOM 2421 N N . ARG B 2 97 ? 33.474 -42.230 -26.033 1.00 46.88 97 ARG H N 1
ATOM 2422 C CA . ARG B 2 97 ? 34.934 -42.477 -25.885 1.00 44.56 97 ARG H CA 1
ATOM 2423 C C . ARG B 2 97 ? 35.290 -42.627 -24.397 1.00 45.87 97 ARG H C 1
ATOM 2424 O O . ARG B 2 97 ? 34.668 -41.958 -23.544 1.00 40.81 97 ARG H O 1
ATOM 2432 N N . ASP B 2 98 ? 36.265 -43.488 -24.098 1.00 47.24 98 ASP H N 1
ATOM 2433 C CA . ASP B 2 98 ? 36.847 -43.671 -22.744 1.00 47.57 98 ASP H CA 1
ATOM 2434 C C . ASP B 2 98 ? 37.359 -42.314 -22.229 1.00 47.63 98 ASP H C 1
ATOM 2435 O O . ASP B 2 98 ? 38.230 -41.722 -22.892 1.00 42.60 98 ASP H O 1
ATOM 2440 N N . TYR B 2 99 ? 36.839 -41.858 -21.082 1.00 47.67 99 TYR H N 1
ATOM 2441 C CA . TYR B 2 99 ? 37.121 -40.538 -20.454 1.00 47.73 99 TYR H CA 1
ATOM 2442 C C . TYR B 2 99 ? 38.633 -40.268 -20.442 1.00 47.30 99 TYR H C 1
ATOM 2443 O O . TYR B 2 99 ? 39.340 -40.936 -19.674 1.00 50.84 99 TYR H O 1
ATOM 2452 N N . TYR B 2 100 ? 39.098 -39.346 -21.300 1.00 45.58 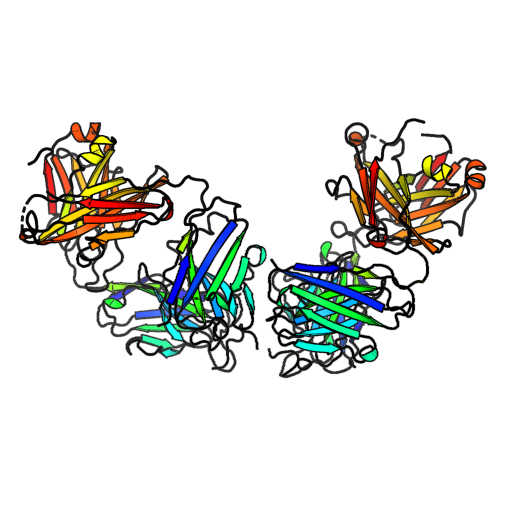100 TYR H N 1
ATOM 2453 C CA . TYR B 2 100 ? 40.484 -38.794 -21.409 1.00 44.08 100 TYR H CA 1
ATOM 2454 C C . TYR B 2 100 ? 41.511 -39.899 -21.709 1.00 40.01 100 TYR H C 1
ATOM 2455 O O . TYR B 2 100 ? 42.703 -39.619 -21.655 1.00 41.72 100 TYR H O 1
ATOM 2464 N N . GLY B 2 101 ? 41.066 -41.103 -22.060 1.00 39.85 101 GLY H N 1
ATOM 2465 C CA . GLY B 2 101 ? 41.943 -42.254 -22.332 1.00 42.42 101 GLY H CA 1
ATOM 2466 C C . GLY B 2 101 ? 42.642 -42.758 -21.079 1.00 45.97 101 GLY H C 1
ATOM 2467 O O . GLY B 2 101 ? 43.643 -43.484 -21.238 1.00 48.31 101 GLY H O 1
ATOM 2468 N N . ARG B 2 102 ? 42.124 -42.433 -19.885 1.00 46.36 102 ARG H N 1
ATOM 2469 C CA . ARG B 2 102 ? 42.738 -42.803 -18.573 1.00 47.69 102 ARG H CA 1
ATOM 2470 C C . ARG B 2 102 ? 42.282 -44.194 -18.122 1.00 51.08 102 ARG H C 1
ATOM 2471 O O . ARG B 2 102 ? 42.835 -44.685 -17.124 1.00 56.10 102 ARG H O 1
ATOM 2479 N N . ARG B 2 103 ? 41.321 -44.802 -18.824 1.00 54.48 103 ARG H N 1
ATOM 2480 C CA . ARG B 2 103 ? 40.842 -46.188 -18.579 1.00 51.12 103 ARG H CA 1
ATOM 2481 C C . ARG B 2 103 ? 40.149 -46.236 -17.210 1.00 48.57 103 ARG H C 1
ATOM 2482 O O . ARG B 2 103 ? 40.222 -47.308 -16.569 1.00 49.24 103 ARG H O 1
ATOM 2490 N N . TYR B 2 104 ? 39.486 -45.142 -16.790 1.00 44.13 104 TYR H N 1
ATOM 2491 C CA . TYR B 2 104 ? 38.632 -45.100 -15.566 1.00 42.91 104 TYR H CA 1
ATOM 2492 C C . TYR B 2 104 ? 37.281 -45.776 -15.856 1.00 43.38 104 TYR H C 1
ATOM 2493 O O . TYR B 2 104 ? 36.474 -45.970 -14.917 1.00 47.31 104 TYR H O 1
ATOM 2502 N N . TYR B 2 105 ? 37.036 -46.132 -17.119 1.00 40.54 105 TYR H N 1
ATOM 2503 C CA . TYR B 2 105 ? 35.778 -46.757 -17.604 1.00 40.80 105 TYR H CA 1
ATOM 2504 C C . TYR B 2 105 ? 34.598 -45.794 -17.370 1.00 39.13 105 TYR H C 1
ATOM 2505 O O . TYR B 2 105 ? 33.502 -46.265 -17.021 1.00 39.86 105 TYR H O 1
ATOM 2514 N N . ALA B 2 106 ? 34.833 -44.490 -17.560 1.00 38.20 106 ALA H N 1
ATOM 2515 C CA . ALA B 2 106 ? 33.814 -43.422 -17.708 1.00 38.96 106 ALA H CA 1
ATOM 2516 C C . ALA B 2 106 ? 33.862 -42.866 -19.146 1.00 40.79 106 ALA H C 1
ATOM 2517 O O . ALA B 2 106 ? 34.706 -43.359 -19.942 1.00 36.75 106 ALA H O 1
ATOM 2519 N N . MET B 2 107 ? 33.014 -41.877 -19.476 1.00 43.16 107 MET H N 1
ATOM 2520 C CA . MET B 2 107 ? 32.859 -41.359 -20.867 1.00 48.66 107 MET H CA 1
ATOM 2521 C C . MET B 2 107 ? 32.971 -39.823 -20.903 1.00 51.21 107 MET H C 1
ATOM 2522 O O . MET B 2 107 ? 32.273 -39.158 -20.103 1.00 57.66 107 MET H O 1
ATOM 2527 N N . ASP B 2 108 ? 33.789 -39.274 -21.818 1.00 50.14 108 ASP H N 1
ATOM 2528 C CA . ASP B 2 108 ? 33.872 -37.808 -22.071 1.00 47.39 108 ASP H CA 1
ATOM 2529 C C . ASP B 2 108 ? 32.946 -37.458 -23.243 1.00 46.20 108 ASP H C 1
ATOM 2530 O O . ASP B 2 108 ? 31.840 -36.940 -22.971 1.00 46.98 108 ASP H O 1
ATOM 2535 N N . TYR B 2 109 ? 33.354 -37.763 -24.480 1.00 45.80 109 TYR H N 1
ATOM 2536 C CA . TYR B 2 109 ? 32.692 -37.322 -25.739 1.00 43.64 109 TYR H CA 1
ATOM 2537 C C . TYR B 2 109 ? 31.760 -38.423 -26.261 1.00 42.34 109 TYR H C 1
ATOM 2538 O O . TYR B 2 109 ? 32.231 -39.571 -26.465 1.00 40.02 109 TYR H O 1
ATOM 2547 N N . TRP B 2 110 ? 30.482 -38.067 -26.465 1.00 40.75 110 TRP H N 1
ATOM 2548 C CA . TRP B 2 110 ? 29.410 -38.938 -27.015 1.00 41.54 110 TRP H CA 1
ATOM 2549 C C . TRP B 2 110 ? 28.989 -38.426 -28.398 1.00 43.89 110 TRP H C 1
ATOM 2550 O O . TRP B 2 110 ? 29.076 -37.205 -28.643 1.00 45.70 110 TRP H O 1
ATOM 2561 N N . GLY B 2 111 ? 28.488 -39.318 -29.252 1.00 47.27 111 GLY H N 1
ATOM 2562 C CA . GLY B 2 111 ? 27.725 -38.941 -30.455 1.00 50.90 111 GLY H CA 1
ATOM 2563 C C . GLY B 2 111 ? 26.339 -38.447 -30.075 1.00 52.66 111 GLY H C 1
ATOM 2564 O O . GLY B 2 111 ? 25.991 -38.525 -28.883 1.00 51.76 111 GLY H O 1
ATOM 2565 N N . GLN B 2 112 ? 25.563 -37.952 -31.039 1.00 55.70 112 GLN H N 1
ATOM 2566 C CA . GLN B 2 112 ? 24.193 -37.436 -30.774 1.00 55.15 112 GLN H CA 1
ATOM 2567 C C . GLN B 2 112 ? 23.233 -38.629 -30.658 1.00 51.88 112 GLN H C 1
ATOM 2568 O O . GLN B 2 112 ? 22.160 -38.451 -30.069 1.00 53.87 112 GLN H O 1
ATOM 2574 N N . GLY B 2 113 ? 23.635 -39.808 -31.147 1.00 51.58 113 GLY H N 1
ATOM 2575 C CA . GLY B 2 113 ? 22.859 -41.063 -31.054 1.00 52.45 113 GLY H CA 1
ATOM 2576 C C . GLY B 2 113 ? 22.130 -41.378 -32.352 1.00 54.00 113 GLY H C 1
ATOM 2577 O O . GLY B 2 113 ? 22.035 -40.487 -33.214 1.00 56.54 113 GLY H O 1
ATOM 2578 N N . THR B 2 114 ? 21.643 -42.612 -32.493 1.00 56.07 114 THR H N 1
ATOM 2579 C CA . THR B 2 114 ? 20.794 -43.075 -33.623 1.00 56.62 114 THR H CA 1
ATOM 2580 C C . THR B 2 114 ? 19.609 -43.839 -33.036 1.00 57.23 114 THR H C 1
ATOM 2581 O O . THR B 2 114 ? 19.849 -44.799 -32.293 1.00 56.48 114 THR H O 1
ATOM 2585 N N . SER B 2 115 ? 18.382 -43.411 -33.347 1.00 63.79 115 SER H N 1
ATOM 2586 C CA . SER B 2 115 ? 17.129 -44.064 -32.880 1.00 60.78 115 SER H CA 1
ATOM 2587 C C . SER B 2 115 ? 16.922 -45.374 -33.639 1.00 57.04 115 SER H C 1
ATOM 2588 O O . SER B 2 115 ? 17.190 -45.404 -34.844 1.00 56.15 115 SER H O 1
ATOM 2591 N N . VAL B 2 116 ? 16.491 -46.413 -32.922 1.00 60.35 116 VAL H N 1
ATOM 2592 C CA . VAL B 2 116 ? 16.117 -47.745 -33.473 1.00 60.26 116 VAL H CA 1
ATOM 2593 C C . VAL B 2 116 ? 14.794 -48.168 -32.833 1.00 62.12 116 VAL H C 1
ATOM 2594 O O . VAL B 2 116 ? 14.710 -48.190 -31.577 1.00 58.61 116 VAL H O 1
ATOM 2598 N N . THR B 2 117 ? 13.805 -48.468 -33.676 1.00 64.81 117 THR H N 1
ATOM 2599 C CA . THR B 2 117 ? 12.532 -49.117 -33.276 1.00 66.29 117 THR H CA 1
ATOM 2600 C C . THR B 2 117 ? 12.557 -50.560 -33.778 1.00 66.01 117 THR H C 1
ATOM 2601 O O . THR B 2 117 ? 13.065 -50.782 -34.898 1.00 63.56 117 THR H O 1
ATOM 2605 N N . VAL B 2 118 ? 12.055 -51.493 -32.966 1.00 67.01 118 VAL H N 1
ATOM 2606 C CA . VAL B 2 118 ? 11.913 -52.930 -33.339 1.00 73.75 118 VAL H CA 1
ATOM 2607 C C . VAL B 2 118 ? 10.414 -53.240 -33.449 1.00 76.91 118 VAL H C 1
ATOM 2608 O O . VAL B 2 118 ? 9.751 -53.315 -32.394 1.00 77.26 118 VAL H O 1
ATOM 2612 N N . SER B 2 119 ? 9.917 -53.376 -34.689 1.00 80.87 119 SER H N 1
ATOM 2613 C CA . SER B 2 119 ? 8.491 -53.605 -35.060 1.00 81.70 119 SER H CA 1
ATOM 2614 C C . SER B 2 119 ? 8.406 -54.049 -36.530 1.00 79.82 119 SER H C 1
ATOM 2615 O O . SER B 2 119 ? 9.247 -53.603 -37.338 1.00 72.33 119 SER H O 1
ATOM 2618 N N . SER B 2 120 ? 7.429 -54.898 -36.861 1.00 84.66 120 SER H N 1
ATOM 2619 C CA . SER B 2 120 ? 7.212 -55.459 -38.223 1.00 85.43 120 SER H CA 1
ATOM 2620 C C . SER B 2 120 ? 6.575 -54.400 -39.134 1.00 85.00 120 SER H C 1
ATOM 2621 O O . SER B 2 120 ? 6.881 -54.414 -40.349 1.00 76.04 120 SER H O 1
ATOM 2624 N N . ALA B 2 121 ? 5.732 -53.531 -38.557 1.00 84.41 121 ALA H N 1
ATOM 2625 C CA . ALA B 2 121 ? 5.096 -52.356 -39.203 1.00 85.61 121 ALA H CA 1
ATOM 2626 C C . ALA B 2 121 ? 6.064 -51.704 -40.199 1.00 89.41 121 ALA H C 1
ATOM 2627 O O . ALA B 2 121 ? 7.283 -51.714 -39.939 1.00 100.15 121 ALA H O 1
ATOM 2629 N N . SER B 2 122 ? 5.542 -51.156 -41.299 1.00 90.90 122 SER H N 1
ATOM 2630 C CA . SER B 2 122 ? 6.336 -50.494 -42.369 1.00 87.47 122 SER H CA 1
ATOM 2631 C C . SER B 2 122 ? 6.658 -49.049 -41.965 1.00 79.44 122 SER H C 1
ATOM 2632 O O . SER B 2 122 ? 5.924 -48.473 -41.137 1.00 71.18 122 SER H O 1
ATOM 2635 N N . THR B 2 123 ? 7.729 -48.489 -42.533 1.00 78.60 123 THR H N 1
ATOM 2636 C CA . THR B 2 123 ? 8.086 -47.050 -42.420 1.00 76.91 123 THR H CA 1
ATOM 2637 C C . THR B 2 123 ? 6.963 -46.229 -43.050 1.00 74.83 123 THR H C 1
ATOM 2638 O O . THR B 2 123 ? 6.238 -46.784 -43.902 1.00 78.33 123 THR H O 1
ATOM 2642 N N . LYS B 2 124 ? 6.823 -44.966 -42.650 1.00 71.19 124 LYS H N 1
ATOM 2643 C CA . LYS B 2 124 ? 5.813 -44.037 -43.219 1.00 70.71 124 LYS H CA 1
ATOM 2644 C C . LYS B 2 124 ? 6.228 -42.596 -42.901 1.00 66.19 124 LYS H C 1
ATOM 2645 O O . LYS B 2 124 ? 6.287 -42.247 -41.706 1.00 67.01 124 LYS H O 1
ATOM 2651 N N . GLY B 2 125 ? 6.506 -41.803 -43.937 1.00 63.53 125 GLY H N 1
ATOM 2652 C CA . GLY B 2 125 ? 6.823 -40.371 -43.815 1.00 62.95 125 GLY H CA 1
ATOM 2653 C C . GLY B 2 125 ? 5.644 -39.605 -43.219 1.00 63.84 125 GLY H C 1
ATOM 2654 O O . GLY B 2 125 ? 4.509 -40.077 -43.243 1.00 64.93 125 GLY H O 1
ATOM 2655 N N . PRO B 2 126 ? 5.882 -38.406 -42.646 1.00 66.37 126 PRO H N 1
ATOM 2656 C CA . PRO B 2 126 ? 4.803 -37.589 -42.095 1.00 67.77 126 PRO H CA 1
ATOM 2657 C C . PRO B 2 126 ? 4.054 -36.763 -43.153 1.00 71.79 126 PRO H C 1
ATOM 2658 O O . PRO B 2 126 ? 4.637 -36.420 -44.164 1.00 68.35 126 PRO H O 1
ATOM 2662 N N . SER B 2 127 ? 2.783 -36.466 -42.879 1.00 78.00 127 SER H N 1
ATOM 2663 C CA . SER B 2 127 ? 2.016 -35.356 -43.496 1.00 77.08 127 SER H CA 1
ATOM 2664 C C . SER B 2 127 ? 2.189 -34.117 -42.615 1.00 73.84 127 SER H C 1
ATOM 2665 O O . SER B 2 127 ? 2.054 -34.243 -41.375 1.00 76.83 127 SER H O 1
ATOM 2668 N N . VAL B 2 128 ? 2.504 -32.974 -43.225 1.00 72.18 128 VAL H N 1
ATOM 2669 C CA . VAL B 2 128 ? 2.701 -31.675 -42.516 1.00 70.67 128 VAL H CA 1
ATOM 2670 C C . VAL B 2 128 ? 1.553 -30.737 -42.905 1.00 70.73 128 VAL H C 1
ATOM 2671 O O . VAL B 2 128 ? 1.274 -30.608 -44.111 1.00 77.04 128 VAL H O 1
ATOM 2675 N N . PHE B 2 129 ? 0.904 -30.130 -41.908 1.00 70.28 129 PHE H N 1
ATOM 2676 C CA . PHE B 2 129 ? -0.231 -29.183 -42.060 1.00 68.45 129 PHE H CA 1
ATOM 2677 C C . PHE B 2 129 ? 0.092 -27.900 -41.305 1.00 71.39 129 PHE H C 1
ATOM 2678 O O . PHE B 2 129 ? 0.657 -27.952 -40.213 1.00 72.48 129 PHE H O 1
ATOM 2686 N N . PRO B 2 130 ? -0.243 -26.709 -41.856 1.00 73.98 130 PRO H N 1
ATOM 2687 C CA . PRO B 2 130 ? -0.015 -25.451 -41.149 1.00 72.93 130 PRO H CA 1
ATOM 2688 C C . PRO B 2 130 ? -0.898 -25.348 -39.899 1.00 69.36 130 PRO H C 1
ATOM 2689 O O . PRO B 2 130 ? -1.973 -25.887 -39.915 1.00 71.25 130 PRO H O 1
ATOM 2693 N N . LEU B 2 131 ? -0.405 -24.688 -38.854 1.00 72.02 131 LEU H N 1
ATOM 2694 C CA . LEU B 2 131 ? -1.227 -24.173 -37.732 1.00 78.40 131 LEU H CA 1
ATOM 2695 C C . LEU B 2 131 ? -1.216 -22.644 -37.820 1.00 83.57 131 LEU H C 1
ATOM 2696 O O . LEU B 2 131 ? -0.447 -22.010 -37.073 1.00 83.06 131 LEU H O 1
ATOM 2701 N N . ALA B 2 132 ? -2.028 -22.093 -38.731 1.00 83.81 132 ALA H N 1
ATOM 2702 C CA . ALA B 2 132 ? -2.015 -20.678 -39.171 1.00 78.48 132 ALA H CA 1
ATOM 2703 C C . ALA B 2 132 ? -2.377 -19.762 -38.006 1.00 78.37 132 ALA H C 1
ATOM 2704 O O . ALA B 2 132 ? -3.193 -20.123 -37.159 1.00 74.96 132 ALA H O 1
ATOM 2706 N N . PRO B 2 133 ? -1.782 -18.550 -37.922 1.00 85.95 133 PRO H N 1
ATOM 2707 C CA . PRO B 2 133 ? -2.054 -17.642 -36.808 1.00 91.73 133 PRO H CA 1
ATOM 2708 C C . PRO B 2 133 ? -3.417 -16.956 -36.979 1.00 99.49 133 PRO H C 1
ATOM 2709 O O . PRO B 2 133 ? -3.752 -16.579 -38.094 1.00 113.78 133 PRO H O 1
ATOM 2713 N N . SER B 2 134 ? -4.174 -16.820 -35.885 1.00 100.23 134 SER H N 1
ATOM 2714 C CA . SER B 2 134 ? -5.569 -16.306 -35.878 1.00 99.03 134 SER H CA 1
ATOM 2715 C C . SER B 2 134 ? -5.580 -14.809 -36.211 1.00 101.88 134 SER H C 1
ATOM 2716 O O . SER B 2 134 ? -4.488 -14.227 -36.411 1.00 94.53 134 SER H O 1
ATOM 2719 N N . SER B 2 135 ? -6.775 -14.211 -36.257 1.00 106.40 135 SER H N 1
ATOM 2720 C CA . SER B 2 135 ? -6.996 -12.743 -36.359 1.00 105.42 135 SER H CA 1
ATOM 2721 C C . SER B 2 135 ? -6.937 -12.120 -34.960 1.00 107.70 135 SER H C 1
ATOM 2722 O O . SER B 2 135 ? -8.005 -11.867 -34.363 1.00 101.65 135 SER H O 1
ATOM 2725 N N . LYS B 2 136 ? -5.706 -11.954 -34.464 1.00 109.16 136 LYS H N 1
ATOM 2726 C CA . LYS B 2 136 ? -5.343 -11.246 -33.208 1.00 112.46 136 LYS H CA 1
ATOM 2727 C C . LYS B 2 136 ? -6.140 -9.936 -33.121 1.00 113.53 136 LYS H C 1
ATOM 2728 O O . LYS B 2 136 ? -6.909 -9.795 -32.147 1.00 106.73 136 LYS H O 1
ATOM 2734 N N . GLY B 2 140 ? -0.264 -4.328 -31.854 1.00 121.77 140 GLY H N 1
ATOM 2735 C CA . GLY B 2 140 ? 0.567 -5.363 -32.502 1.00 121.92 140 GLY H CA 1
ATOM 2736 C C . GLY B 2 140 ? 1.428 -6.109 -31.496 1.00 124.07 140 GLY H C 1
ATOM 2737 O O . GLY B 2 140 ? 2.666 -5.975 -31.570 1.00 121.47 140 GLY H O 1
ATOM 2738 N N . GLY B 2 141 ? 0.791 -6.873 -30.598 1.00 125.54 141 GLY H N 1
ATOM 2739 C CA . GLY B 2 141 ? 1.432 -7.689 -29.544 1.00 122.03 141 GLY H CA 1
ATOM 2740 C C . GLY B 2 141 ? 2.101 -8.945 -30.087 1.00 122.34 141 GLY H C 1
ATOM 2741 O O . GLY B 2 141 ? 2.936 -8.813 -31.004 1.00 122.12 141 GLY H O 1
ATOM 2742 N N . THR B 2 142 ? 1.753 -10.122 -29.549 1.00 117.89 142 THR H N 1
ATOM 2743 C CA . THR B 2 142 ? 2.459 -11.415 -29.785 1.00 112.63 142 THR H CA 1
ATOM 2744 C C . THR B 2 142 ? 1.473 -12.462 -30.340 1.00 108.06 142 THR H C 1
ATOM 2745 O O . THR B 2 142 ? 0.437 -12.707 -29.690 1.00 103.23 142 THR H O 1
ATOM 2749 N N . ALA B 2 143 ? 1.802 -13.065 -31.495 1.00 102.05 143 ALA H N 1
ATOM 2750 C CA . ALA B 2 143 ? 0.953 -13.998 -32.282 1.00 97.57 143 ALA H CA 1
ATOM 2751 C C . ALA B 2 143 ? 1.611 -15.385 -32.369 1.00 97.09 143 ALA H C 1
ATOM 2752 O O . ALA B 2 143 ? 2.846 -15.447 -32.538 1.00 99.76 143 ALA H O 1
ATOM 2754 N N . ALA B 2 144 ? 0.813 -16.459 -32.302 1.00 92.29 144 ALA H N 1
ATOM 2755 C CA . ALA B 2 144 ? 1.278 -17.869 -32.302 1.00 86.35 144 ALA H CA 1
ATOM 2756 C C . ALA B 2 144 ? 0.908 -18.550 -33.621 1.00 79.15 144 ALA H C 1
ATOM 2757 O O . ALA B 2 144 ? -0.257 -18.421 -34.049 1.00 79.54 144 ALA H O 1
ATOM 2759 N N . LEU B 2 145 ? 1.871 -19.251 -34.219 1.00 73.47 145 LEU H N 1
ATOM 2760 C CA . LEU B 2 145 ? 1.675 -20.125 -35.408 1.00 77.28 145 LEU H CA 1
ATOM 2761 C C . LEU B 2 145 ? 2.526 -21.384 -35.222 1.00 72.74 145 LEU H C 1
ATOM 2762 O O . LEU B 2 145 ? 3.265 -21.430 -34.230 1.00 70.45 145 LEU H O 1
ATOM 2767 N N . GLY B 2 146 ? 2.429 -22.357 -36.136 1.00 68.29 146 GLY H N 1
ATOM 2768 C CA . GLY B 2 146 ? 3.179 -23.621 -36.033 1.00 66.52 146 GLY H CA 1
ATOM 2769 C C . GLY B 2 146 ? 2.961 -24.550 -37.215 1.00 66.04 146 GLY H C 1
ATOM 2770 O O . GLY B 2 146 ? 2.417 -24.101 -38.237 1.00 65.92 146 GLY H O 1
ATOM 2771 N N . CYS B 2 147 ? 3.385 -25.809 -37.059 1.00 68.61 147 CYS H N 1
ATOM 2772 C CA . CYS B 2 147 ? 3.224 -26.927 -38.028 1.00 74.02 147 CYS H CA 1
ATOM 2773 C C . CYS B 2 147 ? 2.773 -28.193 -37.294 1.00 75.43 147 CYS H C 1
ATOM 2774 O O . CYS B 2 147 ? 3.397 -28.530 -36.274 1.00 75.55 147 CYS H O 1
ATOM 2777 N N . LEU B 2 148 ? 1.746 -28.873 -37.811 1.00 74.84 148 LEU H N 1
ATOM 2778 C CA . LEU B 2 148 ? 1.247 -30.168 -37.279 1.00 72.76 148 LEU H CA 1
ATOM 2779 C C . LEU B 2 148 ? 1.853 -31.305 -38.109 1.00 74.32 148 LEU H C 1
ATOM 2780 O O . LEU B 2 148 ? 1.442 -31.485 -39.273 1.00 82.36 148 LEU H O 1
ATOM 2785 N N . VAL B 2 149 ? 2.799 -32.044 -37.530 1.00 68.32 149 VAL H N 1
ATOM 2786 C CA . VAL B 2 149 ? 3.505 -33.179 -38.192 1.00 63.40 149 VAL H CA 1
ATOM 2787 C C . VAL B 2 149 ? 2.750 -34.458 -37.823 1.00 65.28 149 VAL H C 1
ATOM 2788 O O . VAL B 2 149 ? 2.812 -34.848 -36.636 1.00 60.35 149 VAL H O 1
ATOM 2792 N N . LYS B 2 150 ? 2.053 -35.068 -38.789 1.00 63.34 150 LYS H N 1
ATOM 2793 C CA . LYS B 2 150 ? 1.024 -36.101 -38.500 1.00 69.06 150 LYS H CA 1
ATOM 2794 C C . LYS B 2 150 ? 1.335 -37.403 -39.245 1.00 72.86 150 LYS H C 1
ATOM 2795 O O . LYS B 2 150 ? 1.795 -37.347 -40.401 1.00 74.46 150 LYS H O 1
ATOM 2801 N N . ASP B 2 151 ? 1.089 -38.527 -38.566 1.00 77.26 151 ASP H N 1
ATOM 2802 C CA . ASP B 2 151 ? 1.025 -39.904 -39.121 1.00 79.06 151 ASP H CA 1
ATOM 2803 C C . ASP B 2 151 ? 2.385 -40.280 -39.721 1.00 78.13 151 ASP H C 1
ATOM 2804 O O . ASP B 2 151 ? 2.458 -40.536 -40.942 1.00 82.23 151 ASP H O 1
ATOM 2809 N N . TYR B 2 152 ? 3.415 -40.326 -38.869 1.00 77.87 152 TYR H N 1
ATOM 2810 C CA . TYR B 2 152 ? 4.751 -40.901 -39.177 1.00 73.40 152 TYR H CA 1
ATOM 2811 C C . TYR B 2 152 ? 5.003 -42.097 -38.254 1.00 73.42 152 TYR H C 1
ATOM 2812 O O . TYR B 2 152 ? 4.413 -42.169 -37.154 1.00 77.90 152 TYR H O 1
ATOM 2821 N N . PHE B 2 153 ? 5.827 -43.030 -38.728 1.00 71.00 153 PHE H N 1
ATOM 2822 C CA . PHE B 2 153 ? 6.357 -44.179 -37.954 1.00 68.92 153 PHE H CA 1
ATOM 2823 C C . PHE B 2 153 ? 7.626 -44.680 -38.637 1.00 69.43 153 PHE H C 1
ATOM 2824 O O . PHE B 2 153 ? 7.671 -44.771 -39.863 1.00 70.49 153 PHE H O 1
ATOM 2832 N N . PRO B 2 154 ? 8.705 -45.000 -37.883 1.00 66.92 154 PRO H N 1
ATOM 2833 C CA . PRO B 2 154 ? 8.762 -44.803 -36.432 1.00 62.07 154 PRO H CA 1
ATOM 2834 C C . PRO B 2 154 ? 9.298 -43.421 -36.023 1.00 59.04 154 PRO H C 1
ATOM 2835 O O . PRO B 2 154 ? 9.516 -42.587 -36.885 1.00 55.58 154 PRO H O 1
ATOM 2839 N N . GLU B 2 155 ? 9.533 -43.221 -34.726 1.00 57.15 155 GLU H N 1
ATOM 2840 C CA . GLU B 2 155 ? 10.228 -42.019 -34.194 1.00 55.37 155 GLU H CA 1
ATOM 2841 C C . GLU B 2 155 ? 11.662 -42.017 -34.716 1.00 54.85 155 GLU H C 1
ATOM 2842 O O . GLU B 2 155 ? 12.182 -43.078 -35.074 1.00 56.36 155 GLU H O 1
ATOM 2848 N N . PRO B 2 156 ? 12.352 -40.852 -34.772 1.00 54.06 156 PRO H N 1
ATOM 2849 C CA . PRO B 2 156 ? 11.767 -39.540 -34.498 1.00 55.02 156 PRO H CA 1
ATOM 2850 C C . PRO B 2 156 ? 11.653 -38.650 -35.746 1.00 59.64 156 PRO H C 1
ATOM 2851 O O . PRO B 2 156 ? 12.073 -39.079 -36.822 1.00 60.39 156 PRO H O 1
ATOM 2855 N N . VAL B 2 157 ? 11.134 -37.429 -35.571 1.00 61.73 157 VAL H N 1
ATOM 2856 C CA . VAL B 2 157 ? 11.268 -36.310 -36.554 1.00 64.02 157 VAL H CA 1
ATOM 2857 C C . VAL B 2 157 ? 11.997 -35.153 -35.865 1.00 66.74 157 VAL H C 1
ATOM 2858 O O . VAL B 2 157 ? 11.836 -34.994 -34.633 1.00 65.83 157 VAL H O 1
ATOM 2862 N N . THR B 2 158 ? 12.780 -34.392 -36.635 1.00 68.81 158 THR H N 1
ATOM 2863 C CA . THR B 2 158 ? 13.428 -33.130 -36.197 1.00 75.09 158 THR H CA 1
ATOM 2864 C C . THR B 2 158 ? 12.772 -31.973 -36.955 1.00 75.06 158 THR H C 1
ATOM 2865 O O . THR B 2 158 ? 12.603 -32.093 -38.194 1.00 75.18 158 THR H O 1
ATOM 2869 N N . VAL B 2 159 ? 12.416 -30.905 -36.236 1.00 73.35 159 VAL H N 1
ATOM 2870 C CA . VAL B 2 159 ? 11.721 -29.698 -36.774 1.00 75.10 159 VAL H CA 1
ATOM 2871 C C . VAL B 2 159 ? 12.599 -28.469 -36.500 1.00 76.87 159 VAL H C 1
ATOM 2872 O O . VAL B 2 159 ? 12.866 -28.189 -35.315 1.00 72.02 159 VAL H O 1
ATOM 2876 N N . SER B 2 160 ? 13.038 -27.781 -37.562 1.00 78.21 160 SER H N 1
ATOM 2877 C CA . SER B 2 160 ? 13.681 -26.439 -37.523 1.00 80.06 160 SER H CA 1
ATOM 2878 C C . SER B 2 160 ? 12.735 -25.405 -38.148 1.00 82.67 160 SER H C 1
ATOM 2879 O O . SER B 2 160 ? 11.689 -25.813 -38.685 1.00 86.33 160 SER H O 1
ATOM 2882 N N . TRP B 2 161 ? 13.093 -24.120 -38.080 1.00 87.39 161 TRP H N 1
ATOM 2883 C CA . TRP B 2 161 ? 12.317 -22.999 -38.676 1.00 92.45 161 TRP H CA 1
ATOM 2884 C C . TRP B 2 161 ? 13.248 -22.070 -39.465 1.00 97.46 161 TRP H C 1
ATOM 2885 O O . TRP B 2 161 ? 14.198 -21.512 -38.854 1.00 83.67 161 TRP H O 1
ATOM 2896 N N . ASN B 2 162 ? 12.956 -21.915 -40.766 1.00 101.70 162 ASN H N 1
ATOM 2897 C CA . ASN B 2 162 ? 13.682 -21.046 -41.732 1.00 99.32 162 ASN H CA 1
ATOM 2898 C C . ASN B 2 162 ? 15.133 -21.538 -41.822 1.00 98.20 162 ASN H C 1
ATOM 2899 O O . ASN B 2 162 ? 16.058 -20.705 -41.782 1.00 95.49 162 ASN H O 1
ATOM 2904 N N . SER B 2 163 ? 15.313 -22.857 -41.931 1.00 98.83 163 SER H N 1
ATOM 2905 C CA . SER B 2 163 ? 16.625 -23.553 -41.990 1.00 93.72 163 SER H CA 1
ATOM 2906 C C . SER B 2 163 ? 17.491 -23.116 -40.800 1.00 93.66 163 SER H C 1
ATOM 2907 O O . SER B 2 163 ? 18.630 -22.653 -41.028 1.00 96.97 163 SER H O 1
ATOM 2910 N N . GLY B 2 164 ? 16.945 -23.236 -39.583 1.00 92.57 164 GLY H N 1
ATOM 2911 C CA . GLY B 2 164 ? 17.652 -22.982 -38.312 1.00 87.88 164 GLY H CA 1
ATOM 2912 C C . GLY B 2 164 ? 17.822 -21.501 -38.002 1.00 87.58 164 GLY H C 1
ATOM 2913 O O . GLY B 2 164 ? 18.497 -21.197 -37.006 1.00 88.66 164 GLY H O 1
ATOM 2914 N N . ALA B 2 165 ? 17.232 -20.604 -38.799 1.00 89.85 165 ALA H N 1
ATOM 2915 C CA . ALA B 2 165 ? 17.348 -19.133 -38.634 1.00 91.82 165 ALA H CA 1
ATOM 2916 C C . ALA B 2 165 ? 16.617 -18.699 -37.357 1.00 94.49 165 ALA H C 1
ATOM 2917 O O . ALA B 2 165 ? 17.262 -18.062 -36.492 1.00 90.49 165 ALA H O 1
ATOM 2919 N N . LEU B 2 166 ? 15.331 -19.054 -37.241 1.00 98.21 166 LEU H N 1
ATOM 2920 C CA . LEU B 2 166 ? 14.464 -18.741 -36.070 1.00 96.68 166 LEU H CA 1
ATOM 2921 C C . LEU B 2 166 ? 14.575 -19.877 -35.043 1.00 92.91 166 LEU H C 1
ATOM 2922 O O . LEU B 2 166 ? 14.254 -21.032 -35.411 1.00 88.03 166 LEU H O 1
ATOM 2927 N N . THR B 2 167 ? 15.010 -19.549 -33.817 1.00 88.21 167 THR H N 1
ATOM 2928 C CA . THR B 2 167 ? 15.298 -20.510 -32.716 1.00 91.76 167 THR H CA 1
ATOM 2929 C C . THR B 2 167 ? 14.465 -20.171 -31.472 1.00 91.43 167 THR H C 1
ATOM 2930 O O . THR B 2 167 ? 13.852 -21.101 -30.915 1.00 92.56 167 THR H O 1
ATOM 2934 N N . SER B 2 168 ? 14.475 -18.906 -31.035 1.00 87.04 168 SER H N 1
ATOM 2935 C CA . SER B 2 168 ? 13.801 -18.431 -29.796 1.00 88.22 168 SER H CA 1
ATOM 2936 C C . SER B 2 168 ? 12.278 -18.427 -29.992 1.00 84.96 168 SER H C 1
ATOM 2937 O O . SER B 2 168 ? 11.822 -18.089 -31.107 1.00 74.25 168 SER H O 1
ATOM 2940 N N . GLY B 2 169 ? 11.532 -18.808 -28.947 1.00 81.52 169 GLY H N 1
ATOM 2941 C CA . GLY B 2 169 ? 10.056 -18.877 -28.943 1.00 82.09 169 GLY H CA 1
ATOM 2942 C C . GLY B 2 169 ? 9.511 -20.205 -29.460 1.00 79.41 169 GLY H C 1
ATOM 2943 O O . GLY B 2 169 ? 8.313 -20.474 -29.221 1.00 79.50 169 GLY H O 1
ATOM 2944 N N . VAL B 2 170 ? 10.347 -21.012 -30.130 1.00 74.92 170 VAL H N 1
ATOM 2945 C CA . VAL B 2 170 ? 9.978 -22.336 -30.723 1.00 77.83 170 VAL H CA 1
ATOM 2946 C C . VAL B 2 170 ? 9.780 -23.359 -29.596 1.00 79.17 170 VAL H C 1
ATOM 2947 O O . VAL B 2 170 ? 10.586 -23.360 -28.645 1.00 84.65 170 VAL H O 1
ATOM 2951 N N . HIS B 2 171 ? 8.747 -24.199 -29.713 1.00 78.03 171 HIS H N 1
ATOM 2952 C CA . HIS B 2 171 ? 8.437 -25.325 -28.792 1.00 75.21 171 HIS H CA 1
ATOM 2953 C C . HIS B 2 171 ? 7.978 -26.532 -29.618 1.00 75.64 171 HIS H C 1
ATOM 2954 O O . HIS B 2 171 ? 6.784 -26.571 -29.983 1.00 85.42 171 HIS H O 1
ATOM 2961 N N . THR B 2 172 ? 8.890 -27.460 -29.928 1.00 70.58 172 THR H N 1
ATOM 2962 C CA . THR B 2 172 ? 8.582 -28.742 -30.616 1.00 69.56 172 THR H CA 1
ATOM 2963 C C . THR B 2 172 ? 8.177 -29.775 -29.559 1.00 69.96 172 THR H C 1
ATOM 2964 O O . THR B 2 172 ? 9.047 -30.194 -28.777 1.00 68.28 172 THR H O 1
ATOM 2968 N N . PHE B 2 173 ? 6.899 -30.158 -29.537 1.00 65.80 173 PHE H N 1
ATOM 2969 C CA . PHE B 2 173 ? 6.290 -30.997 -28.474 1.00 63.53 173 PHE H CA 1
ATOM 2970 C C . PHE B 2 173 ? 6.731 -32.446 -28.648 1.00 62.74 173 PHE H C 1
ATOM 2971 O O . PHE B 2 173 ? 6.955 -32.895 -29.771 1.00 64.10 173 PHE H O 1
ATOM 2979 N N . PRO B 2 174 ? 6.902 -33.211 -27.543 1.00 62.87 174 PRO H N 1
ATOM 2980 C CA . PRO B 2 174 ? 7.082 -34.659 -27.634 1.00 62.83 174 PRO H CA 1
ATOM 2981 C C . PRO B 2 174 ? 5.988 -35.295 -28.501 1.00 62.61 174 PRO H C 1
ATOM 2982 O O . PRO B 2 174 ? 4.855 -34.854 -28.447 1.00 66.49 174 PRO H O 1
ATOM 2986 N N . ALA B 2 175 ? 6.363 -36.302 -29.286 1.00 61.86 175 ALA H N 1
ATOM 2987 C CA . ALA B 2 175 ? 5.437 -37.102 -30.110 1.00 62.50 175 ALA H CA 1
ATOM 2988 C C . ALA B 2 175 ? 4.483 -37.854 -29.185 1.00 66.42 175 ALA H C 1
ATOM 2989 O O . ALA B 2 175 ? 4.837 -38.084 -28.010 1.00 64.92 175 ALA H O 1
ATOM 2991 N N . VAL B 2 176 ? 3.307 -38.200 -29.701 1.00 69.72 176 VAL H N 1
ATOM 2992 C CA . VAL B 2 176 ? 2.318 -39.069 -29.007 1.00 73.01 176 VAL H CA 1
ATOM 2993 C C . VAL B 2 176 ? 2.008 -40.240 -29.939 1.00 69.91 176 VAL H C 1
ATOM 2994 O O . VAL B 2 176 ? 2.064 -40.050 -31.159 1.00 71.99 176 VAL H O 1
ATOM 2998 N N . LEU B 2 177 ? 1.740 -41.415 -29.373 1.00 73.27 177 LEU H N 1
ATOM 2999 C CA . LEU B 2 177 ? 1.261 -42.601 -30.126 1.00 84.18 177 LEU H CA 1
ATOM 3000 C C . LEU B 2 177 ? -0.270 -42.555 -30.177 1.00 87.15 177 LEU H C 1
ATOM 3001 O O . LEU B 2 177 ? -0.909 -42.692 -29.113 1.00 84.59 177 LEU H O 1
ATOM 3006 N N . GLN B 2 178 ? -0.823 -42.335 -31.371 1.00 86.02 178 GLN H N 1
ATOM 3007 C CA . GLN B 2 178 ? -2.283 -42.327 -31.625 1.00 89.63 178 GLN H CA 1
ATOM 3008 C C . GLN B 2 178 ? -2.768 -43.782 -31.643 1.00 93.99 178 GLN H C 1
ATOM 3009 O O . GLN B 2 178 ? -1.920 -44.690 -31.774 1.00 101.19 178 GLN H O 1
ATOM 3015 N N . SER B 2 179 ? -4.080 -43.991 -31.519 1.00 94.83 179 SER H N 1
ATOM 3016 C CA . SER B 2 179 ? -4.744 -45.321 -31.557 1.00 97.67 179 SER H CA 1
ATOM 3017 C C . SER B 2 179 ? -4.501 -46.011 -32.909 1.00 95.39 179 SER H C 1
ATOM 3018 O O . SER B 2 179 ? -4.634 -47.247 -32.974 1.00 96.75 179 SER H O 1
ATOM 3021 N N . SER B 2 180 ? -4.158 -45.240 -33.946 1.00 90.64 180 SER H N 1
ATOM 3022 C CA . SER B 2 180 ? -3.809 -45.725 -35.308 1.00 92.26 180 SER H CA 1
ATOM 3023 C C . SER B 2 180 ? -2.503 -46.528 -35.288 1.00 87.34 180 SER H C 1
ATOM 3024 O O . SER B 2 180 ? -2.274 -47.288 -36.254 1.00 75.28 180 SER H O 1
ATOM 3027 N N . GLY B 2 181 ? -1.674 -46.343 -34.252 1.00 86.44 181 GLY H N 1
ATOM 3028 C CA . GLY B 2 181 ? -0.330 -46.947 -34.131 1.00 89.13 181 GLY H CA 1
ATOM 3029 C C . GLY B 2 181 ? 0.740 -46.115 -34.830 1.00 88.73 181 GLY H C 1
ATOM 3030 O O . GLY B 2 181 ? 1.865 -46.629 -35.025 1.00 92.49 181 GLY H O 1
ATOM 3031 N N . LEU B 2 182 ? 0.401 -44.878 -35.212 1.00 79.59 182 LEU H N 1
ATOM 3032 C CA . LEU B 2 182 ? 1.321 -43.903 -35.851 1.00 75.46 182 LEU H CA 1
ATOM 3033 C C . LEU B 2 182 ? 1.515 -42.728 -34.896 1.00 72.81 182 LEU H C 1
ATOM 3034 O O . LEU B 2 182 ? 0.676 -42.560 -33.977 1.00 74.65 182 LEU H O 1
ATOM 3039 N N . TYR B 2 183 ? 2.589 -41.959 -35.108 1.00 69.71 183 TYR H N 1
ATOM 3040 C CA . TYR B 2 183 ? 3.047 -40.869 -34.208 1.00 63.17 183 TYR H CA 1
ATOM 3041 C C . TYR B 2 183 ? 2.626 -39.527 -34.803 1.00 59.49 183 TYR H C 1
ATOM 3042 O O . TYR 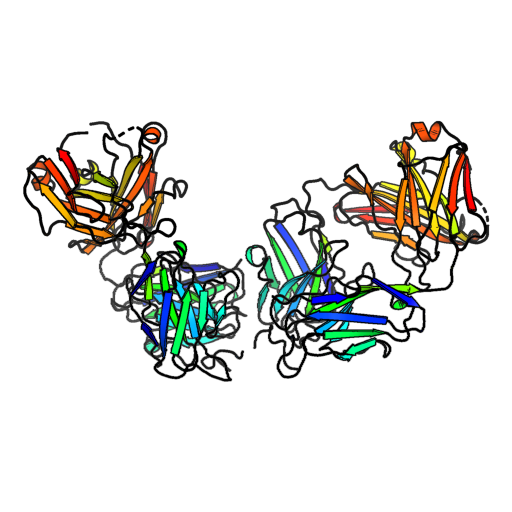B 2 183 ? 2.569 -39.408 -36.048 1.00 59.02 183 TYR H O 1
ATOM 3051 N N . SER B 2 184 ? 2.360 -38.551 -33.933 1.00 57.15 184 SER H N 1
ATOM 3052 C CA . SER B 2 184 ? 1.995 -37.158 -34.295 1.00 63.48 184 SER H CA 1
ATOM 3053 C C . SER B 2 184 ? 2.536 -36.180 -33.247 1.00 62.96 184 SER H C 1
ATOM 3054 O O . SER B 2 184 ? 2.389 -36.464 -32.050 1.00 67.83 184 SER H O 1
ATOM 3057 N N . LEU B 2 185 ? 3.127 -35.064 -33.688 1.00 61.45 185 LEU H N 1
ATOM 3058 C CA . LEU B 2 185 ? 3.450 -33.901 -32.819 1.00 66.68 185 LEU H CA 1
ATOM 3059 C C . LEU B 2 185 ? 3.086 -32.596 -33.534 1.00 70.88 185 LEU H C 1
ATOM 3060 O O . LEU B 2 185 ? 2.895 -32.620 -34.762 1.00 73.26 185 LEU H O 1
ATOM 3065 N N . SER B 2 186 ? 2.979 -31.513 -32.764 1.00 69.55 186 SER H N 1
ATOM 3066 C CA . SER B 2 186 ? 2.827 -30.117 -33.240 1.00 71.34 186 SER H CA 1
ATOM 3067 C C . SER B 2 186 ? 4.077 -29.334 -32.817 1.00 68.48 186 SER H C 1
ATOM 3068 O O . SER B 2 186 ? 4.538 -29.545 -31.692 1.00 71.06 186 SER H O 1
ATOM 3071 N N . SER B 2 187 ? 4.616 -28.490 -33.700 1.00 71.63 187 SER H N 1
ATOM 3072 C CA . SER B 2 187 ? 5.740 -27.557 -33.417 1.00 77.09 187 SER H CA 1
ATOM 3073 C C . SER B 2 187 ? 5.253 -26.115 -33.596 1.00 76.22 187 SER H C 1
ATOM 3074 O O . SER B 2 187 ? 4.840 -25.772 -34.715 1.00 72.92 187 SER H O 1
ATOM 3077 N N . VAL B 2 188 ? 5.286 -25.315 -32.527 1.00 77.42 188 VAL H N 1
ATOM 3078 C CA . VAL B 2 188 ? 4.747 -23.924 -32.516 1.00 83.45 188 VAL H CA 1
ATOM 3079 C C . VAL B 2 188 ? 5.900 -22.928 -32.347 1.00 88.27 188 VAL H C 1
ATOM 3080 O O . VAL B 2 188 ? 7.024 -23.351 -31.994 1.00 89.40 188 VAL H O 1
ATOM 3084 N N . VAL B 2 189 ? 5.596 -21.653 -32.610 1.00 92.06 189 VAL H N 1
ATOM 3085 C CA . VAL B 2 189 ? 6.515 -20.481 -32.526 1.00 87.42 189 VAL H CA 1
ATOM 3086 C C . VAL B 2 189 ? 5.678 -19.261 -32.135 1.00 86.99 189 VAL H C 1
ATOM 3087 O O . VAL B 2 189 ? 4.603 -19.063 -32.749 1.00 85.28 189 VAL H O 1
ATOM 3091 N N . THR B 2 190 ? 6.159 -18.476 -31.167 1.00 87.96 190 THR H N 1
ATOM 3092 C CA . THR B 2 190 ? 5.498 -17.246 -30.653 1.00 90.69 190 THR H CA 1
ATOM 3093 C C . THR B 2 190 ? 6.292 -16.046 -31.195 1.00 96.11 190 THR H C 1
ATOM 3094 O O . THR B 2 190 ? 7.265 -15.634 -30.526 1.00 97.16 190 THR H O 1
ATOM 3098 N N . VAL B 2 191 ? 5.879 -15.513 -32.357 1.00 98.68 191 VAL H N 1
ATOM 3099 C CA . VAL B 2 191 ? 6.501 -14.340 -33.044 1.00 105.39 191 VAL H CA 1
ATOM 3100 C C . VAL B 2 191 ? 5.672 -13.096 -32.715 1.00 110.59 191 VAL H C 1
ATOM 3101 O O . VAL B 2 191 ? 4.570 -13.218 -32.187 1.00 115.55 191 VAL H O 1
ATOM 3105 N N . PRO B 2 192 ? 6.167 -11.863 -32.976 1.00 116.88 192 PRO H N 1
ATOM 3106 C CA . PRO B 2 192 ? 5.371 -10.651 -32.753 1.00 118.10 192 PRO H CA 1
ATOM 3107 C C . PRO B 2 192 ? 4.404 -10.361 -33.918 1.00 121.34 192 PRO H C 1
ATOM 3108 O O . PRO B 2 192 ? 4.748 -10.665 -35.048 1.00 125.36 192 PRO H O 1
ATOM 3112 N N . SER B 2 193 ? 3.230 -9.787 -33.617 1.00 114.35 193 SER H N 1
ATOM 3113 C CA . SER B 2 193 ? 2.078 -9.612 -34.548 1.00 110.64 193 SER H CA 1
ATOM 3114 C C . SER B 2 193 ? 2.515 -8.918 -35.843 1.00 113.12 193 SER H C 1
ATOM 3115 O O . SER B 2 193 ? 2.103 -9.377 -36.924 1.00 109.15 193 SER H O 1
ATOM 3118 N N . SER B 2 194 ? 3.306 -7.846 -35.727 1.00 117.74 194 SER H N 1
ATOM 3119 C CA . SER B 2 194 ? 3.781 -6.987 -36.848 1.00 119.15 194 SER H CA 1
ATOM 3120 C C . SER B 2 194 ? 4.376 -7.835 -37.982 1.00 121.70 194 SER H C 1
ATOM 3121 O O . SER B 2 194 ? 4.027 -7.585 -39.152 1.00 120.38 194 SER H O 1
ATOM 3124 N N . SER B 2 195 ? 5.225 -8.809 -37.637 1.00 128.46 195 SER H N 1
ATOM 3125 C CA . SER B 2 195 ? 6.114 -9.557 -38.568 1.00 131.02 195 SER H CA 1
ATOM 3126 C C . SER B 2 195 ? 5.324 -10.471 -39.520 1.00 132.37 195 SER H C 1
ATOM 3127 O O . SER B 2 195 ? 5.976 -11.062 -40.407 1.00 140.70 195 SER H O 1
ATOM 3130 N N . LEU B 2 196 ? 3.997 -10.579 -39.361 1.00 123.00 196 LEU H N 1
ATOM 3131 C CA . LEU B 2 196 ? 3.144 -11.543 -40.116 1.00 116.68 196 LEU H CA 1
ATOM 3132 C C . LEU B 2 196 ? 3.041 -11.154 -41.599 1.00 110.01 196 LEU H C 1
ATOM 3133 O O . LEU B 2 196 ? 3.265 -12.043 -42.437 1.00 102.19 196 LEU H O 1
ATOM 3138 N N . GLY B 2 197 ? 2.681 -9.905 -41.916 1.00 111.93 197 GLY H N 1
ATOM 3139 C CA . GLY B 2 197 ? 2.581 -9.413 -43.305 1.00 113.10 197 GLY H CA 1
ATOM 3140 C C . GLY B 2 197 ? 3.941 -9.349 -43.985 1.00 116.23 197 GLY H C 1
ATOM 3141 O O . GLY B 2 197 ? 4.036 -9.794 -45.148 1.00 117.98 197 GLY H O 1
ATOM 3142 N N . THR B 2 198 ? 4.946 -8.830 -43.273 1.00 119.30 198 THR H N 1
ATOM 3143 C CA . THR B 2 198 ? 6.323 -8.571 -43.773 1.00 121.31 198 THR H CA 1
ATOM 3144 C C . THR B 2 198 ? 7.029 -9.907 -44.049 1.00 123.72 198 THR H C 1
ATOM 3145 O O . THR B 2 198 ? 7.130 -10.269 -45.238 1.00 115.24 198 THR H O 1
ATOM 3149 N N . GLN B 2 199 ? 7.470 -10.613 -43.000 1.00 133.91 199 GLN H N 1
ATOM 3150 C CA . GLN B 2 199 ? 8.444 -11.740 -43.082 1.00 133.77 199 GLN H CA 1
ATOM 3151 C C . GLN B 2 199 ? 7.713 -13.088 -43.186 1.00 131.51 199 GLN H C 1
ATOM 3152 O O . GLN B 2 199 ? 6.651 -13.249 -42.547 1.00 130.45 199 GLN H O 1
ATOM 3158 N N . THR B 2 200 ? 8.291 -14.030 -43.940 1.00 122.26 200 THR H N 1
ATOM 3159 C CA . THR B 2 200 ? 7.711 -15.370 -44.243 1.00 120.54 200 THR H CA 1
ATOM 3160 C C . THR B 2 200 ? 8.275 -16.402 -43.255 1.00 119.74 200 THR H C 1
ATOM 3161 O O . THR B 2 200 ? 9.480 -16.326 -42.951 1.00 126.43 200 THR H O 1
ATOM 3165 N N . TYR B 2 201 ? 7.429 -17.323 -42.772 1.00 113.92 201 TYR H N 1
ATOM 3166 C CA . TYR B 2 201 ? 7.782 -18.411 -41.818 1.00 104.92 201 TYR H CA 1
ATOM 3167 C C . TYR B 2 201 ? 7.615 -19.784 -42.484 1.00 104.02 201 TYR H C 1
ATOM 3168 O O . TYR B 2 201 ? 6.484 -20.137 -42.886 1.00 100.88 201 TYR H O 1
ATOM 3177 N N . ILE B 2 202 ? 8.717 -20.535 -42.588 1.00 99.72 202 ILE H N 1
ATOM 3178 C CA . ILE B 2 202 ? 8.763 -21.907 -43.179 1.00 100.61 202 ILE H CA 1
ATOM 3179 C C . ILE B 2 202 ? 9.298 -22.873 -42.117 1.00 98.73 202 ILE H C 1
ATOM 3180 O O . ILE B 2 202 ? 10.369 -22.585 -41.543 1.00 100.10 202 ILE H O 1
ATOM 3185 N N . CYS B 2 203 ? 8.571 -23.965 -41.867 1.00 91.31 203 CYS H N 1
ATOM 3186 C CA . CYS B 2 203 ? 8.953 -25.050 -40.926 1.00 85.26 203 CYS H CA 1
ATOM 3187 C C . CYS B 2 203 ? 9.507 -26.230 -41.736 1.00 82.36 203 CYS H C 1
ATOM 3188 O O . CYS B 2 203 ? 8.764 -26.780 -42.575 1.00 74.14 203 CYS H O 1
ATOM 3191 N N . ASN B 2 204 ? 10.778 -26.575 -41.509 1.00 81.29 204 ASN H N 1
ATOM 3192 C CA . ASN B 2 204 ? 11.486 -27.694 -42.187 1.00 80.67 204 ASN H CA 1
ATOM 3193 C C . ASN B 2 204 ? 11.341 -28.937 -41.304 1.00 79.17 204 ASN H C 1
ATOM 3194 O O . ASN B 2 204 ? 11.754 -28.880 -40.128 1.00 81.68 204 ASN H O 1
ATOM 3199 N N . VAL B 2 205 ? 10.759 -30.009 -41.842 1.00 75.04 205 VAL H N 1
ATOM 3200 C CA . VAL B 2 205 ? 10.471 -31.259 -41.079 1.00 75.40 205 VAL H CA 1
ATOM 3201 C C . VAL B 2 205 ? 11.310 -32.394 -41.671 1.00 75.64 205 VAL H C 1
ATOM 3202 O O . VAL B 2 205 ? 11.335 -32.540 -42.904 1.00 71.52 205 VAL H O 1
ATOM 3206 N N . ASN B 2 206 ? 11.965 -33.165 -40.802 1.00 78.74 206 ASN H N 1
ATOM 3207 C CA . ASN B 2 206 ? 12.961 -34.198 -41.179 1.00 83.27 206 ASN H CA 1
ATOM 3208 C C . ASN B 2 206 ? 12.598 -35.512 -40.478 1.00 80.22 206 ASN H C 1
ATOM 3209 O O . ASN B 2 206 ? 12.349 -35.489 -39.255 1.00 81.51 206 ASN H O 1
ATOM 3214 N N . HIS B 2 207 ? 12.565 -36.604 -41.242 1.00 71.99 207 HIS H N 1
ATOM 3215 C CA . HIS B 2 207 ? 12.278 -37.985 -40.772 1.00 71.74 207 HIS H CA 1
ATOM 3216 C C . HIS B 2 207 ? 13.307 -38.926 -41.408 1.00 73.53 207 HIS H C 1
ATOM 3217 O O . HIS B 2 207 ? 13.051 -39.395 -42.539 1.00 74.07 207 HIS H O 1
ATOM 3224 N N . LYS B 2 208 ? 14.423 -39.178 -40.709 1.00 77.39 208 LYS H N 1
ATOM 3225 C CA . LYS B 2 208 ? 15.591 -39.956 -41.214 1.00 77.63 208 LYS H CA 1
ATOM 3226 C C . LYS B 2 208 ? 15.160 -41.356 -41.652 1.00 74.41 208 LYS H C 1
ATOM 3227 O O . LYS B 2 208 ? 15.632 -41.842 -42.677 1.00 76.29 208 LYS H O 1
ATOM 3233 N N . PRO B 2 209 ? 14.283 -42.064 -40.901 1.00 68.96 209 PRO H N 1
ATOM 3234 C CA . PRO B 2 209 ? 13.896 -43.431 -41.266 1.00 65.96 209 PRO H CA 1
ATOM 3235 C C . PRO B 2 209 ? 13.278 -43.599 -42.665 1.00 66.23 209 PRO H C 1
ATOM 3236 O O . PRO B 2 209 ? 13.518 -44.626 -43.267 1.00 69.02 209 PRO H O 1
ATOM 3240 N N . SER B 2 210 ? 12.497 -42.617 -43.137 1.00 71.64 210 SER H N 1
ATOM 3241 C CA . SER B 2 210 ? 11.835 -42.610 -44.475 1.00 72.41 210 SER H CA 1
ATOM 3242 C C . SER B 2 210 ? 12.615 -41.717 -45.452 1.00 73.40 210 SER H C 1
ATOM 3243 O O . SER B 2 210 ? 12.240 -41.685 -46.640 1.00 71.69 210 SER H O 1
ATOM 3246 N N . ASN B 2 211 ? 13.664 -41.040 -44.967 1.00 77.65 211 ASN H N 1
ATOM 3247 C CA . ASN B 2 211 ? 14.570 -40.159 -45.755 1.00 82.35 211 ASN H CA 1
ATOM 3248 C C . ASN B 2 211 ? 13.778 -38.960 -46.296 1.00 85.59 211 ASN H C 1
ATOM 3249 O O . ASN B 2 211 ? 14.182 -38.430 -47.344 1.00 89.08 211 ASN H O 1
ATOM 3254 N N . THR B 2 212 ? 12.698 -38.546 -45.621 1.00 86.72 212 THR H N 1
ATOM 3255 C CA . THR B 2 212 ? 11.783 -37.474 -46.101 1.00 88.12 212 THR H CA 1
ATOM 3256 C C . THR B 2 212 ? 12.183 -36.129 -45.484 1.00 86.34 212 THR H C 1
ATOM 3257 O O . THR B 2 212 ? 12.433 -36.071 -44.261 1.00 90.99 212 THR H O 1
ATOM 3261 N N . LYS B 2 213 ? 12.234 -35.098 -46.334 1.00 88.72 213 LYS H N 1
ATOM 3262 C CA . LYS B 2 213 ? 12.467 -33.676 -45.979 1.00 90.74 213 LYS H CA 1
ATOM 3263 C C . LYS B 2 213 ? 11.323 -32.835 -46.556 1.00 84.39 213 LYS H C 1
ATOM 3264 O O . LYS B 2 213 ? 11.169 -32.831 -47.788 1.00 86.84 213 LYS H O 1
ATOM 3270 N N . VAL B 2 214 ? 10.565 -32.154 -45.693 1.00 83.25 214 VAL H N 1
ATOM 3271 C CA . VAL B 2 214 ? 9.364 -31.348 -46.067 1.00 83.19 214 VAL H CA 1
ATOM 3272 C C . VAL B 2 214 ? 9.516 -29.935 -45.499 1.00 85.20 214 VAL H C 1
ATOM 3273 O O . VAL B 2 214 ? 9.480 -29.794 -44.260 1.00 93.34 214 VAL H O 1
ATOM 3277 N N . ASP B 2 215 ? 9.684 -28.935 -46.371 1.00 83.95 215 ASP H N 1
ATOM 3278 C CA . ASP B 2 215 ? 9.581 -27.492 -46.024 1.00 87.66 215 ASP H CA 1
ATOM 3279 C C . ASP B 2 215 ? 8.115 -27.078 -46.209 1.00 85.61 215 ASP H C 1
ATOM 3280 O O . ASP B 2 215 ? 7.477 -27.618 -47.131 1.00 85.92 215 ASP H O 1
ATOM 3285 N N . LYS B 2 216 ? 7.583 -26.191 -45.360 1.00 80.84 216 LYS H N 1
ATOM 3286 C CA . LYS B 2 216 ? 6.156 -25.776 -45.432 1.00 85.47 216 LYS H CA 1
ATOM 3287 C C . LYS B 2 216 ? 5.994 -24.312 -45.019 1.00 92.91 216 LYS H C 1
ATOM 3288 O O . LYS B 2 216 ? 6.233 -23.998 -43.835 1.00 99.27 216 LYS H O 1
ATOM 3294 N N . LYS B 2 217 ? 5.577 -23.464 -45.965 1.00 97.46 217 LYS H N 1
ATOM 3295 C CA . LYS B 2 217 ? 5.198 -22.044 -45.738 1.00 100.40 217 LYS H CA 1
ATOM 3296 C C . LYS B 2 217 ? 3.994 -22.024 -44.782 1.00 94.10 217 LYS H C 1
ATOM 3297 O O . LYS B 2 217 ? 3.077 -22.856 -44.964 1.00 84.61 217 LYS H O 1
ATOM 3303 N N . VAL B 2 218 ? 4.009 -21.129 -43.789 1.00 91.39 218 VAL H N 1
ATOM 3304 C CA . VAL B 2 218 ? 2.890 -20.931 -42.822 1.00 95.02 218 VAL H CA 1
ATOM 3305 C C . VAL B 2 218 ? 2.453 -19.458 -42.868 1.00 105.31 218 VAL H C 1
ATOM 3306 O O . VAL B 2 218 ? 3.167 -18.601 -42.303 1.00 102.54 218 VAL H O 1
ATOM 3310 N N . GLU B 2 219 ? 1.322 -19.190 -43.529 1.00 108.79 219 GLU H N 1
ATOM 3311 C CA . GLU B 2 219 ? 0.686 -17.852 -43.673 1.00 106.56 219 GLU H CA 1
ATOM 3312 C C . GLU B 2 219 ? -0.761 -17.975 -43.209 1.00 112.29 219 GLU H C 1
ATOM 3313 O O . GLU B 2 219 ? -1.251 -19.087 -43.026 1.00 115.93 219 GLU H O 1
ATOM 3319 N N . PRO B 2 220 ? -1.492 -16.854 -43.000 1.00 118.24 220 PRO H N 1
ATOM 3320 C CA . PRO B 2 220 ? -2.902 -16.893 -42.604 1.00 122.41 220 PRO H CA 1
ATOM 3321 C C . PRO B 2 220 ? -3.884 -16.549 -43.740 1.00 126.97 220 PRO H C 1
ATOM 3322 O O . PRO B 2 220 ? -3.610 -16.925 -44.868 1.00 123.78 220 PRO H O 1
ATOM 3326 N N . LYS B 2 221 ? -5.015 -15.907 -43.402 1.00 135.85 221 LYS H N 1
ATOM 3327 C CA . LYS B 2 221 ? -5.877 -15.080 -44.303 1.00 139.21 221 LYS H CA 1
ATOM 3328 C C . LYS B 2 221 ? -6.372 -15.913 -45.499 1.00 142.59 221 LYS H C 1
ATOM 3329 O O . LYS B 2 221 ? -6.294 -17.160 -45.425 1.00 134.20 221 LYS H O 1
ATOM 3335 N N . SER B 2 222 ? -6.917 -15.241 -46.527 1.00 146.11 222 SER H N 1
ATOM 3336 C CA . SER B 2 222 ? -7.481 -15.826 -47.776 1.00 145.07 222 SER H CA 1
ATOM 3337 C C . SER B 2 222 ? -8.657 -16.754 -47.435 1.00 151.09 222 SER H C 1
ATOM 3338 O O . SER B 2 222 ? -8.524 -17.979 -47.630 1.00 151.09 222 SER H O 1
ATOM 3341 N N . CYS B 2 223 ? -9.766 -16.176 -46.953 1.00 152.81 223 CYS H N 1
ATOM 3342 C CA . CYS B 2 223 ? -10.967 -16.893 -46.437 1.00 148.10 223 CYS H CA 1
ATOM 3343 C C . CYS B 2 223 ? -11.913 -17.233 -47.597 1.00 141.30 223 CYS H C 1
ATOM 3344 O O . CYS B 2 223 ? -12.875 -17.995 -47.458 1.00 122.02 223 CYS H O 1
ATOM 3355 N N . ALA C 3 2 ? 45.627 -41.881 -9.583 1.00 61.29 2 ALA P N 1
ATOM 3356 C CA . ALA C 3 2 ? 44.539 -42.843 -9.553 1.00 57.66 2 ALA P CA 1
ATOM 3357 C C . ALA C 3 2 ? 44.790 -43.924 -10.599 1.00 56.39 2 ALA P C 1
ATOM 3358 O O . ALA C 3 2 ? 44.977 -43.627 -11.780 1.00 54.67 2 ALA P O 1
ATOM 3360 N N . PRO C 3 3 ? 44.811 -45.213 -10.196 1.00 53.95 3 PRO P N 1
ATOM 3361 C CA . PRO C 3 3 ? 44.967 -46.301 -11.158 1.00 53.52 3 PRO P CA 1
ATOM 3362 C C . PRO C 3 3 ? 43.706 -46.478 -12.014 1.00 49.33 3 PRO P C 1
ATOM 3363 O O . PRO C 3 3 ? 42.644 -46.038 -11.621 1.00 46.95 3 PRO P O 1
ATOM 3367 N N . ALA C 3 4 ? 43.869 -47.108 -13.175 1.00 49.33 4 ALA P N 1
ATOM 3368 C CA . ALA C 3 4 ? 42.774 -47.475 -14.097 1.00 50.18 4 ALA P CA 1
ATOM 3369 C C . ALA C 3 4 ? 41.653 -48.162 -13.305 1.00 49.28 4 ALA P C 1
ATOM 3370 O O . ALA C 3 4 ? 41.923 -48.684 -12.213 1.00 50.10 4 ALA P O 1
ATOM 3372 N N . SER C 3 5 ? 40.436 -48.169 -13.842 1.00 48.50 5 SER P N 1
ATOM 3373 C CA . SER C 3 5 ? 39.279 -48.898 -13.263 1.00 49.09 5 SER P CA 1
ATOM 3374 C C . SER C 3 5 ? 39.646 -50.365 -13.090 1.00 47.97 5 SER P C 1
ATOM 3375 O O . SER C 3 5 ? 40.062 -51.002 -14.048 1.00 50.13 5 SER P O 1
ATOM 3378 N N . PRO C 3 6 ? 39.497 -50.932 -11.870 1.00 49.64 6 PRO P N 1
ATOM 3379 C CA . PRO C 3 6 ? 39.763 -52.349 -11.621 1.00 48.84 6 PRO P CA 1
ATOM 3380 C C . PRO C 3 6 ? 39.075 -53.328 -12.577 1.00 46.46 6 PRO P C 1
ATOM 3381 O O . PRO C 3 6 ? 39.549 -54.430 -12.698 1.00 49.78 6 PRO P O 1
ATOM 3385 N N . ALA C 3 7 ? 37.972 -52.906 -13.197 1.00 45.80 7 ALA P N 1
ATOM 3386 C CA . ALA C 3 7 ? 37.176 -53.707 -14.154 1.00 45.51 7 ALA P CA 1
ATOM 3387 C C . ALA C 3 7 ? 37.826 -53.706 -15.547 1.00 45.34 7 ALA P C 1
ATOM 3388 O O . ALA C 3 7 ? 37.257 -54.351 -16.456 1.00 48.43 7 ALA P O 1
ATOM 3390 N N . ALA C 3 8 ? 38.959 -53.019 -15.724 1.00 41.92 8 ALA P N 1
ATOM 3391 C CA . ALA C 3 8 ? 39.631 -52.856 -17.035 1.00 45.83 8 ALA P CA 1
ATOM 3392 C C . ALA C 3 8 ? 40.784 -53.847 -17.186 1.00 47.34 8 ALA P C 1
ATOM 3393 O O . ALA C 3 8 ? 41.400 -54.268 -16.210 1.00 46.83 8 ALA P O 1
ATOM 3395 N N . PRO C 3 9 ? 41.146 -54.236 -18.427 1.00 51.00 9 PRO P N 1
ATOM 3396 C CA . PRO C 3 9 ? 42.296 -55.113 -18.638 1.00 53.98 9 PRO P CA 1
ATOM 3397 C C . PRO C 3 9 ? 43.536 -54.582 -17.905 1.00 56.15 9 PRO P C 1
ATOM 3398 O O . PRO C 3 9 ? 43.778 -53.390 -17.953 1.00 62.35 9 PRO P O 1
ATOM 3402 N N . ALA C 3 10 ? 44.275 -55.467 -17.237 1.00 57.15 10 ALA P N 1
ATOM 3403 C CA . ALA C 3 10 ? 45.553 -55.150 -16.556 1.00 59.24 10 ALA P CA 1
ATOM 3404 C C . ALA C 3 10 ? 46.610 -56.166 -16.995 1.00 60.19 10 ALA P C 1
ATOM 3405 O O . ALA C 3 10 ? 46.285 -57.076 -17.769 1.00 54.64 10 ALA P O 1
ATOM 3408 N N . ASP D 1 1 ? 44.378 -26.163 -11.174 1.00 78.19 1 ASP A N 1
ATOM 3409 C CA . ASP D 1 1 ? 45.382 -25.304 -11.882 1.00 78.02 1 ASP A CA 1
ATOM 3410 C C . ASP D 1 1 ? 46.397 -24.783 -10.859 1.00 78.11 1 ASP A C 1
ATOM 3411 O O . ASP D 1 1 ? 45.987 -23.985 -9.992 1.00 94.27 1 ASP A O 1
ATOM 3416 N N . ILE D 1 2 ? 47.652 -25.235 -10.959 1.00 70.74 2 ILE A N 1
ATOM 3417 C CA . ILE D 1 2 ? 48.775 -24.873 -10.042 1.00 65.79 2 ILE A CA 1
ATOM 3418 C C . ILE D 1 2 ? 49.522 -23.680 -10.635 1.00 61.54 2 ILE A C 1
ATOM 3419 O O . ILE D 1 2 ? 49.821 -23.716 -11.844 1.00 66.21 2 ILE A O 1
ATOM 3424 N N . GLU D 1 3 ? 49.800 -22.662 -9.820 1.00 59.89 3 GLU A N 1
ATOM 3425 C CA . GLU D 1 3 ? 50.643 -21.502 -10.213 1.00 61.68 3 GLU A CA 1
ATOM 3426 C C . GLU D 1 3 ? 52.011 -21.675 -9.555 1.00 58.56 3 GLU A C 1
ATOM 3427 O O . GLU D 1 3 ? 52.079 -22.225 -8.438 1.00 58.61 3 GLU A O 1
ATOM 3433 N N . LEU D 1 4 ? 53.066 -21.267 -10.255 1.00 55.49 4 LEU A N 1
ATOM 3434 C CA . LEU D 1 4 ? 54.455 -21.244 -9.743 1.00 56.07 4 LEU A CA 1
ATOM 3435 C C . LEU D 1 4 ? 54.908 -19.786 -9.739 1.00 57.74 4 LEU A C 1
ATOM 3436 O O . LEU D 1 4 ? 54.872 -19.159 -10.811 1.00 56.07 4 LEU A O 1
ATOM 3441 N N . THR D 1 5 ? 55.240 -19.254 -8.563 1.00 62.37 5 THR A N 1
ATOM 3442 C CA . THR D 1 5 ? 55.751 -17.870 -8.390 1.00 63.01 5 THR A CA 1
ATOM 3443 C C . THR D 1 5 ? 57.268 -17.963 -8.219 1.00 61.74 5 THR A C 1
ATOM 3444 O O . THR D 1 5 ? 57.721 -18.582 -7.232 1.00 61.91 5 THR A O 1
ATOM 3448 N N . GLN D 1 6 ? 58.007 -17.408 -9.181 1.00 60.95 6 GLN A N 1
ATOM 3449 C CA . GLN D 1 6 ? 59.491 -17.390 -9.211 1.00 59.23 6 GLN A CA 1
ATOM 3450 C C . GLN D 1 6 ? 59.949 -16.042 -8.643 1.00 60.27 6 GLN A C 1
ATOM 3451 O O . GLN D 1 6 ? 59.273 -15.033 -8.922 1.00 57.90 6 GLN A O 1
ATOM 3457 N N . SER D 1 7 ? 61.022 -16.024 -7.848 1.00 61.53 7 SER A N 1
ATOM 3458 C CA . SER D 1 7 ? 61.614 -14.782 -7.285 1.00 62.87 7 SER A CA 1
ATOM 3459 C C . SER D 1 7 ? 63.125 -14.940 -7.116 1.00 62.75 7 SER A C 1
ATOM 3460 O O . SER D 1 7 ? 63.607 -16.039 -6.844 1.00 55.95 7 SER A O 1
ATOM 3463 N N . PRO D 1 8 ? 63.922 -13.861 -7.303 1.00 62.18 8 PRO A N 1
ATOM 3464 C CA . PRO D 1 8 ? 63.430 -12.600 -7.860 1.00 63.85 8 PRO A CA 1
ATOM 3465 C C . PRO D 1 8 ? 63.316 -12.646 -9.393 1.00 66.54 8 PRO A C 1
ATOM 3466 O O . PRO D 1 8 ? 63.859 -13.550 -9.999 1.00 69.24 8 PRO A O 1
ATOM 3470 N N . ALA D 1 9 ? 62.623 -11.666 -9.977 1.00 69.66 9 ALA A N 1
ATOM 3471 C CA . ALA D 1 9 ? 62.400 -11.534 -11.437 1.00 71.05 9 ALA A CA 1
ATOM 3472 C C . ALA D 1 9 ? 63.753 -11.437 -12.157 1.00 71.79 9 ALA A C 1
ATOM 3473 O O . ALA D 1 9 ? 63.905 -12.077 -13.213 1.00 71.60 9 ALA A O 1
ATOM 3475 N N . SER D 1 10 ? 64.693 -10.667 -11.598 1.00 69.83 10 SER A N 1
ATOM 3476 C CA . SER D 1 10 ? 66.100 -10.555 -12.064 1.00 66.27 10 SER A CA 1
ATOM 3477 C C . SER D 1 10 ? 67.057 -10.528 -10.866 1.00 66.10 10 SER A C 1
ATOM 3478 O O . SER D 1 10 ? 66.622 -10.182 -9.747 1.00 64.02 10 SER A O 1
ATOM 3481 N N . LEU D 1 11 ? 68.320 -10.883 -11.115 1.00 67.44 11 LEU A N 1
ATOM 3482 C CA . LEU D 1 11 ? 69.368 -11.108 -10.087 1.00 70.62 11 LEU A CA 1
ATOM 3483 C C . LEU D 1 11 ? 70.739 -10.810 -10.702 1.00 73.87 11 LEU A C 1
ATOM 3484 O O . LEU D 1 11 ? 70.986 -11.286 -11.824 1.00 70.92 11 LEU A O 1
ATOM 3489 N N . ALA D 1 12 ? 71.585 -10.049 -9.999 1.00 73.84 12 ALA A N 1
ATOM 3490 C CA . ALA D 1 12 ? 73.008 -9.821 -10.345 1.00 70.88 12 ALA A CA 1
ATOM 3491 C C . ALA D 1 12 ? 73.894 -10.566 -9.343 1.00 67.59 12 ALA A C 1
ATOM 3492 O O . ALA D 1 12 ? 73.632 -10.460 -8.138 1.00 69.98 12 ALA A O 1
ATOM 3494 N N . VAL D 1 13 ? 74.897 -11.299 -9.828 1.00 68.00 13 VAL A N 1
ATOM 3495 C CA . VAL D 1 13 ? 75.871 -12.043 -8.976 1.00 69.44 13 VAL A CA 1
ATOM 3496 C C . VAL D 1 13 ? 77.285 -11.831 -9.528 1.00 70.83 13 VAL A C 1
ATOM 3497 O O . VAL D 1 13 ? 77.439 -11.772 -10.767 1.00 72.38 13 VAL A O 1
ATOM 3501 N N . SER D 1 14 ? 78.265 -11.725 -8.627 1.00 70.73 14 SER A N 1
ATOM 3502 C CA . SER D 1 14 ? 79.711 -11.582 -8.938 1.00 71.94 14 SER A CA 1
ATOM 3503 C C . SER D 1 14 ? 80.307 -12.953 -9.268 1.00 66.99 14 SER A C 1
ATOM 3504 O O . SER D 1 14 ? 79.994 -13.916 -8.554 1.00 66.87 14 SER A O 1
ATOM 3507 N N . LEU D 1 15 ? 81.143 -13.026 -10.306 1.00 67.28 15 LEU A N 1
ATOM 3508 C CA . LEU D 1 15 ? 81.963 -14.222 -10.630 1.00 71.99 15 LEU A CA 1
ATOM 3509 C C . LEU D 1 15 ? 82.471 -14.842 -9.326 1.00 73.73 15 LEU A C 1
ATOM 3510 O O . LEU D 1 15 ? 83.019 -14.091 -8.507 1.00 79.50 15 LEU A O 1
ATOM 3515 N N . GLY D 1 16 ? 82.276 -16.149 -9.139 1.00 76.52 16 GLY A N 1
ATOM 3516 C CA . GLY D 1 16 ? 82.820 -16.907 -7.996 1.00 78.78 16 GLY A CA 1
ATOM 3517 C C . GLY D 1 16 ? 81.864 -16.989 -6.811 1.00 82.76 16 GLY A C 1
ATOM 3518 O O . GLY D 1 16 ? 82.127 -17.825 -5.911 1.00 82.63 16 GLY A O 1
ATOM 3519 N N . GLN D 1 17 ? 80.805 -16.167 -6.783 1.00 80.69 17 GLN A N 1
ATOM 3520 C CA . GLN D 1 17 ? 79.848 -16.088 -5.643 1.00 83.51 17 GLN A CA 1
ATOM 3521 C C . GLN D 1 17 ? 78.633 -16.982 -5.939 1.00 80.64 17 GLN A C 1
ATOM 3522 O O . GLN D 1 17 ? 78.701 -17.779 -6.884 1.00 74.86 17 GLN A O 1
ATOM 3528 N N . ARG D 1 18 ? 77.573 -16.870 -5.134 1.00 82.20 18 ARG A N 1
ATOM 3529 C CA . ARG D 1 18 ? 76.410 -17.797 -5.129 1.00 80.97 18 ARG A CA 1
ATOM 3530 C C . ARG D 1 18 ? 75.154 -17.078 -5.642 1.00 74.96 18 ARG A C 1
ATOM 3531 O O . ARG D 1 18 ? 74.895 -15.929 -5.214 1.00 71.53 18 ARG A O 1
ATOM 3539 N N . ALA D 1 19 ? 74.403 -17.755 -6.513 1.00 70.16 19 ALA A N 1
ATOM 3540 C CA . ALA D 1 19 ? 73.052 -17.366 -6.975 1.00 69.14 19 ALA A CA 1
ATOM 3541 C C . ALA D 1 19 ? 72.032 -18.321 -6.354 1.00 65.23 19 ALA A C 1
ATOM 3542 O O . ALA D 1 19 ? 72.238 -19.548 -6.445 1.00 59.24 19 ALA A O 1
ATOM 3544 N N . THR D 1 20 ? 70.976 -17.772 -5.754 1.00 65.99 20 THR A N 1
ATOM 3545 C CA . THR D 1 20 ? 69.838 -18.535 -5.181 1.00 66.57 20 THR A CA 1
ATOM 3546 C C . THR D 1 20 ? 68.543 -18.034 -5.825 1.00 64.40 20 THR A C 1
ATOM 3547 O O . THR D 1 20 ? 68.221 -16.839 -5.652 1.00 71.84 20 THR A O 1
ATOM 3551 N N . ILE D 1 21 ? 67.852 -18.918 -6.547 1.00 60.66 21 ILE A N 1
ATOM 3552 C CA . ILE D 1 21 ? 66.566 -18.637 -7.250 1.00 60.68 21 ILE A CA 1
ATOM 3553 C C . ILE D 1 21 ? 65.469 -19.478 -6.586 1.00 56.12 21 ILE A C 1
ATOM 3554 O O . ILE D 1 21 ? 65.699 -20.683 -6.346 1.00 52.59 21 ILE A O 1
ATOM 3559 N N . SER D 1 22 ? 64.315 -18.865 -6.326 1.00 55.15 22 SER A N 1
ATOM 3560 C CA . SER D 1 22 ? 63.189 -19.468 -5.565 1.00 58.82 22 SER A CA 1
ATOM 3561 C C . SER D 1 22 ? 61.977 -19.683 -6.475 1.00 57.36 22 SER A C 1
ATOM 3562 O O . SER D 1 22 ? 61.723 -18.831 -7.351 1.00 55.78 22 SER A O 1
ATOM 3565 N N . CYS D 1 23 ? 61.266 -20.790 -6.247 1.00 59.05 23 CYS A N 1
ATOM 3566 C CA . CYS D 1 23 ? 60.016 -21.194 -6.941 1.00 60.81 23 CYS A CA 1
ATOM 3567 C C . CYS D 1 23 ? 59.011 -21.632 -5.872 1.00 60.84 23 CYS A C 1
ATOM 3568 O O . CYS D 1 23 ? 59.291 -22.629 -5.170 1.00 55.01 23 CYS A O 1
ATOM 3571 N N . ARG D 1 24 ? 57.911 -20.885 -5.730 1.00 66.46 24 ARG A N 1
ATOM 3572 C CA . ARG D 1 24 ? 56.797 -21.178 -4.785 1.00 70.64 24 ARG A CA 1
ATOM 3573 C C . ARG D 1 24 ? 55.575 -21.668 -5.578 1.00 66.58 24 ARG A C 1
ATOM 3574 O O . ARG D 1 24 ? 55.031 -20.875 -6.385 1.00 69.17 24 ARG A O 1
ATOM 3582 N N . ALA D 1 25 ? 55.176 -22.923 -5.335 1.00 59.55 25 ALA A N 1
ATOM 3583 C CA . ALA D 1 25 ? 53.980 -23.592 -5.900 1.00 55.57 25 ALA A CA 1
ATOM 3584 C C . ALA D 1 25 ? 52.750 -23.260 -5.050 1.00 52.57 25 ALA A C 1
ATOM 3585 O O . ALA D 1 25 ? 52.870 -23.288 -3.820 1.00 55.38 25 ALA A O 1
ATOM 3587 N N . SER D 1 26 ? 51.601 -22.998 -5.682 1.00 54.76 26 SER A N 1
ATOM 3588 C CA . SER D 1 26 ? 50.313 -22.646 -5.013 1.00 51.29 26 SER A CA 1
ATOM 3589 C C . SER D 1 26 ? 49.652 -23.892 -4.409 1.00 53.50 26 SER A C 1
ATOM 3590 O O . SER D 1 26 ? 48.691 -23.724 -3.646 1.00 60.43 26 SER A O 1
ATOM 3593 N N . LYS D 1 27 ? 50.141 -25.087 -4.763 1.00 55.91 27 LYS A N 1
ATOM 3594 C CA . LYS D 1 27 ? 49.729 -26.395 -4.191 1.00 55.54 27 LYS A CA 1
ATOM 3595 C C . LYS D 1 27 ? 50.957 -27.301 -4.111 1.00 53.13 27 LYS A C 1
ATOM 3596 O O . LYS D 1 27 ? 51.940 -27.031 -4.822 1.00 50.78 27 LYS A O 1
ATOM 3602 N N . SER D 1 28 ? 50.888 -28.346 -3.288 1.00 52.47 28 SER A N 1
ATOM 3603 C CA . SER D 1 28 ? 51.903 -29.425 -3.217 1.00 53.34 28 SER A CA 1
ATOM 3604 C C . SER D 1 28 ? 52.081 -30.033 -4.613 1.00 52.10 28 SER A C 1
ATOM 3605 O O . SER D 1 28 ? 51.064 -30.227 -5.311 1.00 50.07 28 SER A O 1
ATOM 3608 N N . VAL D 1 29 ? 53.322 -30.328 -4.996 1.00 52.09 29 VAL A N 1
ATOM 3609 C CA . VAL D 1 29 ? 53.664 -30.984 -6.298 1.00 54.58 29 VAL A CA 1
ATOM 3610 C C . VAL D 1 29 ? 54.281 -32.353 -5.992 1.00 55.70 29 VAL A C 1
ATOM 3611 O O . VAL D 1 29 ? 55.152 -32.797 -6.765 1.00 53.39 29 VAL A O 1
ATOM 3615 N N . SER D 1 30 ? 53.819 -32.988 -4.908 1.00 57.47 30 SER A N 1
ATOM 3616 C CA . SER D 1 30 ? 54.353 -34.270 -4.379 1.00 61.01 30 SER A CA 1
ATOM 3617 C C . SER D 1 30 ? 53.355 -35.407 -4.619 1.00 54.60 30 SER A C 1
ATOM 3618 O O . SER D 1 30 ? 52.134 -35.181 -4.508 1.00 47.16 30 SER A O 1
ATOM 3621 N N . SER D 1 31 ? 53.879 -36.588 -4.943 1.00 51.61 31 SER A N 1
ATOM 3622 C CA . SER D 1 31 ? 53.123 -37.833 -5.234 1.00 54.19 31 SER A CA 1
ATOM 3623 C C . SER D 1 31 ? 54.102 -39.012 -5.148 1.00 55.76 31 SER A C 1
ATOM 3624 O O . SER D 1 31 ? 55.228 -38.892 -5.699 1.00 57.18 31 SER A O 1
ATOM 3627 N N . SER D 1 32 ? 53.737 -40.059 -4.402 1.00 55.36 32 SER A N 1
ATOM 3628 C CA . SER D 1 32 ? 54.536 -41.300 -4.205 1.00 59.04 32 SER A CA 1
ATOM 3629 C C . SER D 1 32 ? 55.904 -40.985 -3.578 1.00 60.29 32 SER A C 1
ATOM 3630 O O . SER D 1 32 ? 56.850 -41.751 -3.836 1.00 60.69 32 SER A O 1
ATOM 3633 N N . GLY D 1 33 ? 56.014 -39.908 -2.791 1.00 64.24 33 GLY A N 1
ATOM 3634 C CA . GLY D 1 33 ? 57.261 -39.515 -2.099 1.00 65.51 33 GLY A CA 1
ATOM 3635 C C . GLY D 1 33 ? 58.285 -38.884 -3.034 1.00 67.64 33 GLY A C 1
ATOM 3636 O O . GLY D 1 33 ? 59.489 -38.902 -2.704 1.00 71.42 33 GLY A O 1
ATOM 3637 N N . TYR D 1 34 ? 57.828 -38.328 -4.161 1.00 68.56 34 TYR A N 1
ATOM 3638 C CA . TYR D 1 34 ? 58.653 -37.544 -5.115 1.00 59.59 34 TYR A CA 1
ATOM 3639 C C . TYR D 1 34 ? 57.955 -36.208 -5.384 1.00 59.25 34 TYR A C 1
ATOM 3640 O O . TYR D 1 34 ? 56.707 -36.174 -5.382 1.00 54.62 34 TYR A O 1
ATOM 3649 N N . ASN D 1 35 ? 58.758 -35.166 -5.624 1.00 57.70 35 ASN A N 1
ATOM 3650 C CA . ASN D 1 35 ? 58.316 -33.814 -6.040 1.00 56.71 35 ASN A CA 1
ATOM 3651 C C . ASN D 1 35 ? 58.509 -33.690 -7.560 1.00 56.99 35 ASN A C 1
ATOM 3652 O O . ASN D 1 35 ? 59.670 -33.769 -8.019 1.00 60.61 35 ASN A O 1
ATOM 3657 N N . TYR D 1 36 ? 57.412 -33.536 -8.308 1.00 53.83 36 TYR A N 1
ATOM 3658 C CA . TYR D 1 36 ? 57.411 -33.416 -9.790 1.00 50.46 36 TYR A CA 1
ATOM 3659 C C . TYR D 1 36 ? 57.674 -31.949 -10.131 1.00 48.79 36 TYR A C 1
ATOM 3660 O O . TYR D 1 36 ? 56.730 -31.185 -10.412 1.00 50.03 36 TYR A O 1
ATOM 3669 N N . MET D 1 37 ? 58.955 -31.587 -10.043 1.00 48.29 37 MET A N 1
ATOM 3670 C CA . MET D 1 37 ? 59.488 -30.205 -10.118 1.00 49.47 37 MET A CA 1
ATOM 3671 C C . MET D 1 37 ? 60.765 -30.255 -10.952 1.00 44.93 37 MET A C 1
ATOM 3672 O O . MET D 1 37 ? 61.599 -31.146 -10.699 1.00 44.55 37 MET A O 1
ATOM 3677 N N . PHE D 1 38 ? 60.892 -29.349 -11.921 1.00 42.39 38 PHE A N 1
ATOM 3678 C CA . PHE D 1 38 ? 62.003 -29.331 -12.905 1.00 42.42 38 PHE A CA 1
ATOM 3679 C C . PHE D 1 38 ? 62.499 -27.893 -13.081 1.00 42.58 38 PHE A C 1
ATOM 3680 O O . PHE D 1 38 ? 61.685 -26.953 -12.933 1.00 41.33 38 PHE A O 1
ATOM 3688 N N . TRP D 1 39 ? 63.791 -27.746 -13.389 1.00 42.71 39 TRP A N 1
ATOM 3689 C CA . TRP D 1 39 ? 64.458 -26.450 -13.678 1.00 46.19 39 TRP A CA 1
ATOM 3690 C C . TRP D 1 39 ? 65.085 -26.464 -15.077 1.00 46.18 39 TRP A C 1
ATOM 3691 O O . TRP D 1 39 ? 65.863 -27.403 -15.363 1.00 45.32 39 TRP A O 1
ATOM 3702 N N . TYR D 1 40 ? 64.816 -25.436 -15.889 1.00 44.44 40 TYR A N 1
ATOM 3703 C CA . TYR D 1 40 ? 65.440 -25.241 -17.225 1.00 45.32 40 TYR A CA 1
ATOM 3704 C C . TYR D 1 40 ? 66.273 -23.953 -17.237 1.00 45.14 40 TYR A C 1
ATOM 3705 O O . TYR D 1 40 ? 65.949 -23.012 -16.501 1.00 47.55 40 TYR A O 1
ATOM 3714 N N . GLN D 1 41 ? 67.338 -23.951 -18.043 1.00 47.77 41 GLN A N 1
ATOM 3715 C CA . GLN D 1 41 ? 68.157 -22.769 -18.434 1.00 48.54 41 GLN A CA 1
ATOM 3716 C C . GLN D 1 41 ? 67.883 -22.465 -19.917 1.00 50.04 41 GLN A C 1
ATOM 3717 O O . GLN D 1 41 ? 68.042 -23.388 -20.739 1.00 48.29 41 GLN A O 1
ATOM 3723 N N . GLN D 1 42 ? 67.471 -21.231 -20.239 1.00 53.38 42 GLN A N 1
ATOM 3724 C CA . GLN D 1 42 ? 67.270 -20.727 -21.627 1.00 53.34 42 GLN A CA 1
ATOM 3725 C C . GLN D 1 42 ? 68.229 -19.562 -21.885 1.00 53.33 42 GLN A C 1
ATOM 3726 O O . GLN D 1 42 ? 68.034 -18.514 -21.268 1.00 52.54 42 GLN A O 1
ATOM 3732 N N . LYS D 1 43 ? 69.214 -19.743 -22.770 1.00 61.99 43 LYS A N 1
ATOM 3733 C CA . LYS D 1 43 ? 70.085 -18.651 -23.299 1.00 66.35 43 LYS A CA 1
ATOM 3734 C C . LYS D 1 43 ? 69.441 -18.072 -24.560 1.00 65.68 43 LYS A C 1
ATOM 3735 O O . LYS D 1 43 ? 68.574 -18.700 -25.159 1.00 59.06 43 LYS A O 1
ATOM 3741 N N . PRO D 1 44 ? 69.836 -16.861 -25.013 1.00 73.19 44 PRO A N 1
ATOM 3742 C CA . PRO D 1 44 ? 69.158 -16.204 -26.137 1.00 73.03 44 PRO A CA 1
ATOM 3743 C C . PRO D 1 44 ? 69.291 -16.953 -27.474 1.00 68.89 44 PRO A C 1
ATOM 3744 O O . PRO D 1 44 ? 70.358 -17.478 -27.746 1.00 64.94 44 PRO A O 1
ATOM 3748 N N . GLY D 1 45 ? 68.206 -16.992 -28.258 1.00 66.66 45 GLY A N 1
ATOM 3749 C CA . GLY D 1 45 ? 68.120 -17.684 -29.562 1.00 65.09 45 GLY A CA 1
ATOM 3750 C C . GLY D 1 45 ? 68.210 -19.201 -29.443 1.00 65.25 45 GLY A C 1
ATOM 3751 O O . GLY D 1 45 ? 68.450 -19.862 -30.470 1.00 68.66 45 GLY A O 1
ATOM 3752 N N . GLN D 1 46 ? 68.012 -19.748 -28.241 1.00 62.93 46 GLN A N 1
ATOM 3753 C CA . GLN D 1 46 ? 68.073 -21.208 -27.959 1.00 60.84 46 GLN A CA 1
ATOM 3754 C C . GLN D 1 46 ? 66.800 -21.617 -27.227 1.00 54.94 46 GLN A C 1
ATOM 3755 O O . GLN D 1 46 ? 66.123 -20.783 -26.634 1.00 58.24 46 GLN A O 1
ATOM 3761 N N . PRO D 1 47 ? 66.420 -22.909 -27.262 1.00 50.14 47 PRO A N 1
ATOM 3762 C CA . PRO D 1 47 ? 65.312 -23.404 -26.451 1.00 53.00 47 PRO A CA 1
ATOM 3763 C C . PRO D 1 47 ? 65.755 -23.648 -25.006 1.00 55.44 47 PRO A C 1
ATOM 3764 O O . PRO D 1 47 ? 66.945 -23.653 -24.705 1.00 61.51 47 PRO A O 1
ATOM 3768 N N . PRO D 1 48 ? 64.822 -23.850 -24.055 1.00 51.27 48 PRO A N 1
ATOM 3769 C CA . PRO D 1 48 ? 65.203 -24.236 -22.700 1.00 51.10 48 PRO A CA 1
ATOM 3770 C C . PRO D 1 48 ? 65.949 -25.578 -22.686 1.00 50.86 48 PRO A C 1
ATOM 3771 O O . PRO D 1 48 ? 65.758 -26.369 -23.593 1.00 51.25 48 PRO A O 1
ATOM 3775 N N . LYS D 1 49 ? 66.781 -25.775 -21.661 1.00 50.32 49 LYS A N 1
ATOM 3776 C CA . LYS D 1 49 ? 67.636 -26.972 -21.432 1.00 49.97 49 LYS A CA 1
ATOM 3777 C C . LYS D 1 49 ? 67.467 -27.420 -19.971 1.00 50.21 49 LYS A C 1
ATOM 3778 O O . LYS D 1 49 ? 67.771 -26.617 -19.062 1.00 45.08 49 LYS A O 1
ATOM 3784 N N . LEU D 1 50 ? 66.996 -28.646 -19.731 1.00 49.22 50 LEU A N 1
ATOM 3785 C CA . LEU D 1 50 ? 66.729 -29.126 -18.349 1.00 48.55 50 LEU A CA 1
ATOM 3786 C C . LEU D 1 50 ? 68.063 -29.277 -17.619 1.00 49.57 50 LEU A C 1
ATOM 3787 O O . LEU D 1 50 ? 68.976 -29.883 -18.213 1.00 50.30 50 LEU A O 1
ATOM 3792 N N . LEU D 1 51 ? 68.159 -28.730 -16.401 1.00 48.68 51 LEU A N 1
ATOM 3793 C CA . LEU D 1 51 ? 69.337 -28.858 -15.499 1.00 48.17 51 LEU A CA 1
ATOM 3794 C C . LEU D 1 51 ? 69.006 -29.769 -14.314 1.00 46.28 51 LEU A C 1
ATOM 3795 O O . LEU D 1 51 ? 69.904 -30.509 -13.895 1.00 50.54 51 LEU A O 1
ATOM 3800 N N . ILE D 1 52 ? 67.783 -29.696 -13.782 1.00 48.03 52 ILE A N 1
ATOM 3801 C CA . ILE D 1 52 ? 67.337 -30.452 -12.568 1.00 47.41 52 ILE A CA 1
ATOM 3802 C C . ILE D 1 52 ? 65.995 -31.131 -12.861 1.00 47.57 52 ILE A C 1
ATOM 3803 O O . ILE D 1 52 ? 65.072 -30.441 -13.354 1.00 50.39 52 ILE A O 1
ATOM 3808 N N . TYR D 1 53 ? 65.885 -32.423 -12.538 1.00 49.50 53 TYR A N 1
ATOM 3809 C CA . TYR D 1 53 ? 64.618 -33.199 -12.605 1.00 52.19 53 TYR A CA 1
ATOM 3810 C C . TYR D 1 53 ? 64.254 -33.702 -11.204 1.00 52.08 53 TYR A C 1
ATOM 3811 O O . TYR D 1 53 ? 65.170 -33.984 -10.414 1.00 54.83 53 TYR A O 1
ATOM 3820 N N . LEU D 1 54 ? 62.951 -33.773 -10.915 1.00 51.41 54 LEU A N 1
ATOM 3821 C CA . LEU D 1 54 ? 62.369 -34.279 -9.640 1.00 53.06 54 LEU A CA 1
ATOM 3822 C C . LEU D 1 54 ? 63.007 -33.548 -8.447 1.00 54.21 54 LEU A C 1
ATOM 3823 O O . LEU D 1 54 ? 63.504 -34.212 -7.534 1.00 52.15 54 LEU A O 1
ATOM 3828 N N . ALA D 1 55 ? 63.010 -32.215 -8.489 1.00 55.04 55 ALA A N 1
ATOM 3829 C CA . ALA D 1 55 ? 63.401 -31.297 -7.392 1.00 53.27 55 ALA A CA 1
ATOM 3830 C C . ALA D 1 55 ? 64.919 -31.248 -7.191 1.00 52.75 55 ALA A C 1
ATOM 3831 O O . ALA D 1 55 ? 65.427 -30.119 -7.031 1.00 50.61 55 ALA A O 1
ATOM 3833 N N . SER D 1 56 ? 65.619 -32.392 -7.148 1.00 54.35 56 SER A N 1
ATOM 3834 C CA . SER D 1 56 ? 67.002 -32.463 -6.588 1.00 55.13 56 SER A CA 1
ATOM 3835 C C . SER D 1 56 ? 67.966 -33.344 -7.396 1.00 53.83 56 SER A C 1
ATOM 3836 O O . SER D 1 56 ? 69.157 -33.338 -7.061 1.00 57.21 56 SER A O 1
ATOM 3839 N N . ASN D 1 57 ? 67.520 -34.043 -8.433 1.00 53.37 57 ASN A N 1
ATOM 3840 C CA . ASN D 1 57 ? 68.417 -34.889 -9.268 1.00 55.60 57 ASN A CA 1
ATOM 3841 C C . ASN D 1 57 ? 69.069 -34.007 -10.344 1.00 56.32 57 ASN A C 1
ATOM 3842 O O . ASN D 1 57 ? 68.341 -33.279 -11.034 1.00 59.88 57 ASN A O 1
ATOM 3847 N N . LEU D 1 58 ? 70.399 -34.067 -10.468 1.00 58.67 58 LEU A N 1
ATOM 3848 C CA . LEU D 1 58 ? 71.222 -33.249 -11.408 1.00 61.23 58 LEU A CA 1
ATOM 3849 C C . LEU D 1 58 ? 71.366 -33.995 -12.737 1.00 59.50 58 LEU A C 1
ATOM 3850 O O . LEU D 1 58 ? 72.003 -35.059 -12.723 1.00 57.89 58 LEU A O 1
ATOM 3855 N N . GLU D 1 59 ? 70.812 -33.452 -13.831 1.00 59.17 59 GLU A N 1
ATOM 3856 C CA . GLU D 1 59 ? 70.947 -34.005 -15.208 1.00 62.01 59 GLU A CA 1
ATOM 3857 C C . GLU D 1 59 ? 72.427 -34.260 -15.505 1.00 63.99 59 GLU A C 1
ATOM 3858 O O . GLU D 1 59 ? 73.250 -33.383 -15.172 1.00 68.33 59 GLU A O 1
ATOM 3864 N N . SER D 1 60 ? 72.755 -35.407 -16.108 1.00 61.99 60 SER A N 1
ATOM 3865 C CA . SER D 1 60 ? 74.158 -35.802 -16.400 1.00 66.12 60 SER A CA 1
ATOM 3866 C C . SER D 1 60 ? 74.699 -34.887 -17.502 1.00 68.12 60 SER A C 1
ATOM 3867 O O . SER D 1 60 ? 73.924 -34.550 -18.415 1.00 73.13 60 SER A O 1
ATOM 3870 N N . GLY D 1 61 ? 75.960 -34.459 -17.377 1.00 67.25 61 GLY A N 1
ATOM 3871 C CA . GLY D 1 61 ? 76.603 -33.485 -18.280 1.00 67.98 61 GLY A CA 1
ATOM 3872 C C . GLY D 1 61 ? 76.516 -32.055 -17.763 1.00 69.05 61 GLY A C 1
ATOM 3873 O O . GLY D 1 61 ? 77.254 -31.202 -18.290 1.00 73.22 61 GLY A O 1
ATOM 3874 N N . VAL D 1 62 ? 75.639 -31.782 -16.790 1.00 70.94 62 VAL A N 1
ATOM 3875 C CA . VAL D 1 62 ? 75.496 -30.440 -16.145 1.00 70.02 62 VAL A CA 1
ATOM 3876 C C . VAL D 1 62 ? 76.481 -30.364 -14.982 1.00 68.76 62 VAL A C 1
ATOM 3877 O O . VAL D 1 62 ? 76.506 -31.265 -14.145 1.00 71.98 62 VAL A O 1
ATOM 3881 N N . PRO D 1 63 ? 77.311 -29.296 -14.891 1.00 67.52 63 PRO A N 1
ATOM 3882 C CA . PRO D 1 63 ? 78.315 -29.173 -13.832 1.00 64.46 63 PRO A CA 1
ATOM 3883 C C . PRO D 1 63 ? 77.790 -29.204 -12.386 1.00 64.64 63 PRO A C 1
ATOM 3884 O O . PRO D 1 63 ? 76.708 -28.700 -12.127 1.00 64.54 63 PRO A O 1
ATOM 3888 N N . ASP D 1 64 ? 78.606 -29.782 -11.494 1.00 67.81 64 ASP A N 1
ATOM 3889 C CA . ASP D 1 64 ? 78.441 -29.877 -10.014 1.00 66.44 64 ASP A CA 1
ATOM 3890 C C . ASP D 1 64 ? 77.962 -28.565 -9.389 1.00 63.95 64 ASP A C 1
ATOM 3891 O O . ASP D 1 64 ? 77.371 -28.633 -8.299 1.00 64.21 64 ASP A O 1
ATOM 3896 N N . ARG D 1 65 ? 78.285 -27.425 -10.009 1.00 60.16 65 ARG A N 1
ATOM 3897 C CA . ARG D 1 65 ? 78.021 -26.051 -9.495 1.00 61.26 65 ARG A CA 1
ATOM 3898 C C . ARG D 1 65 ? 76.516 -25.832 -9.294 1.00 57.91 65 ARG A C 1
ATOM 3899 O O . ARG D 1 65 ? 76.148 -25.049 -8.399 1.00 54.75 65 ARG A O 1
ATOM 3907 N N . PHE D 1 66 ? 75.685 -26.465 -10.120 1.00 57.75 66 PHE A N 1
ATOM 3908 C CA . PHE D 1 66 ? 74.204 -26.394 -10.047 1.00 60.20 66 PHE A CA 1
ATOM 3909 C C . PHE D 1 66 ? 73.704 -27.472 -9.082 1.00 55.42 66 PHE A C 1
ATOM 3910 O O . PHE D 1 66 ? 74.221 -28.600 -9.128 1.00 53.70 66 PHE A O 1
ATOM 3918 N N . TRP D 1 67 ? 72.729 -27.133 -8.235 1.00 55.47 67 TRP A N 1
ATOM 3919 C CA . TRP D 1 67 ? 71.950 -28.120 -7.437 1.00 58.66 67 TRP A CA 1
ATOM 3920 C C . TRP D 1 67 ? 70.580 -27.539 -7.065 1.00 56.14 67 TRP A C 1
ATOM 3921 O O . TRP D 1 67 ? 70.491 -26.327 -6.835 1.00 58.18 67 TRP A O 1
ATOM 3932 N N . GLY D 1 68 ? 69.544 -28.378 -7.058 1.00 58.31 68 GLY A N 1
ATOM 3933 C CA . GLY D 1 68 ? 68.181 -28.010 -6.633 1.00 57.40 68 GLY A CA 1
ATOM 3934 C C . GLY D 1 68 ? 67.848 -28.633 -5.291 1.00 58.99 68 GLY A C 1
ATOM 3935 O O . GLY D 1 68 ? 68.358 -29.728 -5.003 1.00 59.03 68 GLY A O 1
ATOM 3936 N N . SER D 1 69 ? 67.026 -27.963 -4.483 1.00 61.75 69 SER A N 1
ATOM 3937 C CA . SER D 1 69 ? 66.483 -28.515 -3.213 1.00 63.06 69 SER A CA 1
ATOM 3938 C C . SER D 1 69 ? 65.068 -27.974 -2.968 1.00 65.92 69 SER A C 1
ATOM 3939 O O . SER D 1 69 ? 64.532 -27.281 -3.866 1.00 59.75 69 SER A O 1
ATOM 3942 N N . GLY D 1 70 ? 64.473 -28.349 -1.826 1.00 72.23 70 GLY A N 1
ATOM 3943 C CA . GLY D 1 70 ? 63.116 -27.954 -1.405 1.00 70.37 70 GLY A CA 1
ATOM 3944 C C . GLY D 1 70 ? 62.187 -29.150 -1.332 1.00 69.29 70 GLY A C 1
ATOM 3945 O O . GLY D 1 70 ? 62.641 -30.273 -1.612 1.00 67.03 70 GLY A O 1
ATOM 3946 N N . SER D 1 71 ? 60.924 -28.896 -0.978 1.00 78.61 71 SER A N 1
ATOM 3947 C CA . SER D 1 71 ? 59.865 -29.886 -0.647 1.00 83.51 71 SER A CA 1
ATOM 3948 C C . SER D 1 71 ? 58.570 -29.128 -0.336 1.00 85.54 71 SER A C 1
ATOM 3949 O O . SER D 1 71 ? 58.629 -27.905 -0.092 1.00 86.63 71 SER A O 1
ATOM 3952 N N . GLY D 1 72 ? 57.440 -29.835 -0.340 1.00 85.87 72 GLY A N 1
ATOM 3953 C CA . GLY D 1 72 ? 56.097 -29.232 -0.288 1.00 84.29 72 GLY A CA 1
ATOM 3954 C C . GLY D 1 72 ? 55.880 -28.275 -1.451 1.00 78.03 72 GLY A C 1
ATOM 3955 O O . GLY D 1 72 ? 55.651 -28.753 -2.587 1.00 76.17 72 GLY A O 1
ATOM 3956 N N . THR D 1 73 ? 55.951 -26.971 -1.155 1.00 68.74 73 THR A N 1
ATOM 3957 C CA . THR D 1 73 ? 55.617 -25.849 -2.074 1.00 68.26 73 THR A CA 1
ATOM 3958 C C . THR D 1 73 ? 56.761 -24.829 -2.160 1.00 66.11 73 THR A C 1
ATOM 3959 O O . THR D 1 73 ? 56.541 -23.778 -2.793 1.00 69.33 73 THR A O 1
ATOM 3963 N N . ASP D 1 74 ? 57.933 -25.107 -1.577 1.00 63.68 74 ASP A N 1
ATOM 3964 C CA . ASP D 1 74 ? 59.107 -24.189 -1.611 1.00 64.22 74 ASP A CA 1
ATOM 3965 C C . ASP D 1 74 ? 60.299 -24.928 -2.222 1.00 60.81 74 ASP A C 1
ATOM 3966 O O . ASP D 1 74 ? 60.758 -25.908 -1.622 1.00 56.35 74 ASP A O 1
ATOM 3971 N N . PHE D 1 75 ? 60.765 -24.458 -3.379 1.00 59.01 75 PHE A N 1
ATOM 3972 C CA . PHE D 1 75 ? 61.847 -25.083 -4.183 1.00 57.36 75 PHE A CA 1
ATOM 3973 C C . PHE D 1 75 ? 62.882 -24.012 -4.541 1.00 55.59 75 PHE A C 1
ATOM 3974 O O . PHE D 1 75 ? 62.514 -22.829 -4.644 1.00 55.70 75 PHE A O 1
ATOM 3982 N N . THR D 1 76 ? 64.143 -24.418 -4.688 1.00 56.10 76 THR A N 1
ATOM 3983 C CA . THR D 1 76 ? 65.296 -23.507 -4.902 1.00 61.08 76 THR A CA 1
ATOM 3984 C C . THR D 1 76 ? 66.264 -24.120 -5.923 1.00 62.84 76 THR A C 1
ATOM 3985 O O . THR D 1 76 ? 66.455 -25.357 -5.882 1.00 65.12 76 THR A O 1
ATOM 3989 N N . LEU D 1 77 ? 66.822 -23.288 -6.813 1.00 60.29 77 LEU A N 1
ATOM 3990 C CA . LEU D 1 77 ? 67.966 -23.618 -7.712 1.00 58.75 77 LEU A CA 1
ATOM 3991 C C . LEU D 1 77 ? 69.166 -22.808 -7.234 1.00 61.22 77 LEU A C 1
ATOM 3992 O O . LEU D 1 77 ? 69.021 -21.575 -7.127 1.00 66.47 77 LEU A O 1
ATOM 3997 N N . ASN D 1 78 ? 70.291 -23.472 -6.961 1.00 60.54 78 ASN A N 1
ATOM 3998 C CA . ASN D 1 78 ? 71.523 -22.823 -6.443 1.00 62.81 78 ASN A CA 1
ATOM 3999 C C . ASN D 1 78 ? 72.643 -23.020 -7.461 1.00 61.55 78 ASN A C 1
ATOM 4000 O O . ASN D 1 78 ? 72.732 -24.121 -8.039 1.00 62.66 78 ASN A O 1
ATOM 4005 N N . ILE D 1 79 ? 73.439 -21.971 -7.673 1.00 61.52 79 ILE A N 1
ATOM 4006 C CA . ILE D 1 79 ? 74.655 -21.972 -8.535 1.00 63.19 79 ILE A CA 1
ATOM 4007 C C . ILE D 1 79 ? 75.795 -21.404 -7.688 1.00 66.33 79 ILE A C 1
ATOM 4008 O O . ILE D 1 79 ? 75.583 -20.346 -7.070 1.00 65.07 79 ILE A O 1
ATOM 4013 N N . HIS D 1 80 ? 76.930 -22.105 -7.632 1.00 71.32 80 HIS A N 1
ATOM 4014 C CA . HIS D 1 80 ? 78.174 -21.671 -6.940 1.00 75.07 80 HIS A CA 1
ATOM 4015 C C . HIS D 1 80 ? 79.329 -22.586 -7.337 1.00 74.23 80 HIS A C 1
ATOM 4016 O O . HIS D 1 80 ? 79.196 -23.803 -7.255 1.00 78.27 80 HIS A O 1
ATOM 4023 N N . PRO D 1 81 ? 80.481 -22.065 -7.819 1.00 72.97 81 PRO A N 1
ATOM 4024 C CA . PRO D 1 81 ? 80.631 -20.656 -8.182 1.00 71.59 81 PRO A CA 1
ATOM 4025 C C . PRO D 1 81 ? 79.922 -20.317 -9.503 1.00 70.79 81 PRO A C 1
ATOM 4026 O O . PRO D 1 81 ? 79.949 -21.136 -10.402 1.00 68.73 81 PRO A O 1
ATOM 4030 N N . VAL D 1 82 ? 79.315 -19.129 -9.583 1.00 66.95 82 VAL A N 1
ATOM 4031 C CA . VAL D 1 82 ? 78.692 -18.569 -10.819 1.00 71.26 82 VAL A CA 1
ATOM 4032 C C . VAL D 1 82 ? 79.794 -18.296 -11.850 1.00 70.57 82 VAL A C 1
ATOM 40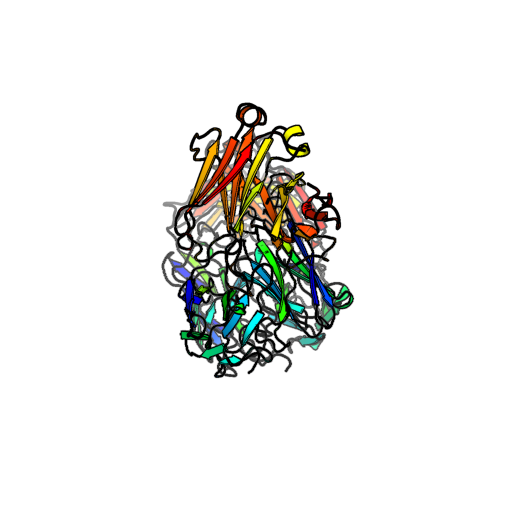33 O O . VAL D 1 82 ? 80.778 -17.627 -11.488 1.00 71.69 82 VAL A O 1
ATOM 4037 N N . GLU D 1 83 ? 79.615 -18.784 -13.084 1.00 73.14 83 GLU A N 1
ATOM 4038 C CA . GLU D 1 83 ? 80.551 -18.587 -14.229 1.00 70.96 83 GLU A CA 1
ATOM 4039 C C . GLU D 1 83 ? 79.922 -17.637 -15.256 1.00 66.15 83 GLU A C 1
ATOM 4040 O O . GLU D 1 83 ? 78.709 -17.394 -15.179 1.00 61.97 83 GLU A O 1
ATOM 4046 N N . GLU D 1 84 ? 80.734 -17.141 -16.194 1.00 68.19 84 GLU A N 1
ATOM 4047 C CA . GLU D 1 84 ? 80.319 -16.232 -17.296 1.00 68.27 84 GLU A CA 1
ATOM 4048 C C . GLU D 1 84 ? 79.192 -16.882 -18.104 1.00 67.16 84 GLU A C 1
ATOM 4049 O O . GLU D 1 84 ? 78.220 -16.178 -18.413 1.00 62.00 84 GLU A O 1
ATOM 4055 N N . GLU D 1 85 ? 79.317 -18.180 -18.407 1.00 69.71 85 GLU A N 1
ATOM 4056 C CA . GLU D 1 85 ? 78.403 -18.930 -19.318 1.00 73.66 85 GLU A CA 1
ATOM 4057 C C . GLU D 1 85 ? 77.026 -19.165 -18.670 1.00 70.97 85 GLU A C 1
ATOM 4058 O O . GLU D 1 85 ? 76.156 -19.740 -19.357 1.00 72.51 85 GLU A O 1
ATOM 4064 N N . ASP D 1 86 ? 76.827 -18.746 -17.414 1.00 68.18 86 ASP A N 1
ATOM 4065 C CA . ASP D 1 86 ? 75.567 -18.937 -16.645 1.00 66.10 86 ASP A CA 1
ATOM 4066 C C . ASP D 1 86 ? 74.594 -17.779 -16.895 1.00 68.16 86 ASP A C 1
ATOM 4067 O O . ASP D 1 86 ? 73.442 -17.877 -16.425 1.00 68.06 86 ASP A O 1
ATOM 4072 N N . ALA D 1 87 ? 75.041 -16.712 -17.565 1.00 69.42 87 ALA A N 1
ATOM 4073 C CA . ALA D 1 87 ? 74.188 -15.587 -18.018 1.00 67.39 87 ALA A CA 1
ATOM 4074 C C . ALA D 1 87 ? 73.070 -16.153 -18.895 1.00 66.57 87 ALA A C 1
ATOM 4075 O O . ALA D 1 87 ? 73.358 -16.559 -20.041 1.00 66.44 87 ALA A O 1
ATOM 4077 N N . ALA D 1 88 ? 71.852 -16.207 -18.355 1.00 65.15 88 ALA A N 1
ATOM 4078 C CA . ALA D 1 88 ? 70.675 -16.847 -18.983 1.00 63.92 88 ALA A CA 1
ATOM 4079 C C . ALA D 1 88 ? 69.417 -16.502 -18.183 1.00 62.60 88 ALA A C 1
ATOM 4080 O O . ALA D 1 88 ? 69.532 -15.799 -17.168 1.00 62.85 88 ALA A O 1
ATOM 4082 N N . THR D 1 89 ? 68.261 -16.979 -18.644 1.00 60.40 89 THR A N 1
ATOM 4083 C CA . THR D 1 89 ? 66.981 -16.969 -17.896 1.00 56.00 89 THR A CA 1
ATOM 4084 C C . THR D 1 89 ? 66.683 -18.406 -17.457 1.00 53.61 89 THR A C 1
ATOM 4085 O O . THR D 1 89 ? 66.826 -19.326 -18.285 1.00 48.15 89 THR A O 1
ATOM 4089 N N . TYR D 1 90 ? 66.327 -18.569 -16.180 1.00 51.11 90 TYR A N 1
ATOM 4090 C CA . TYR D 1 90 ? 66.035 -19.857 -15.510 1.00 49.05 90 TYR A CA 1
ATOM 4091 C C . TYR D 1 90 ? 64.531 -19.934 -15.240 1.00 48.07 90 TYR A C 1
ATOM 4092 O O . TYR D 1 90 ? 63.943 -18.893 -14.886 1.00 47.45 90 TYR A O 1
ATOM 4101 N N . TYR D 1 91 ? 63.941 -21.117 -15.446 1.00 45.82 91 TYR A N 1
ATOM 4102 C CA . TYR D 1 91 ? 62.483 -21.397 -15.381 1.00 47.68 91 TYR A CA 1
ATOM 4103 C C . TYR D 1 91 ? 62.258 -22.657 -14.543 1.00 46.93 91 TYR A C 1
ATOM 4104 O O . TYR D 1 91 ? 63.036 -23.619 -14.709 1.00 51.59 91 TYR A O 1
ATOM 4113 N N . CYS D 1 92 ? 61.233 -22.662 -13.689 1.00 44.54 92 CYS A N 1
ATOM 4114 C CA . CYS D 1 92 ? 60.769 -23.875 -12.965 1.00 47.58 92 CYS A CA 1
ATOM 4115 C C . CYS D 1 92 ? 59.460 -24.324 -13.621 1.00 43.55 92 CYS A C 1
ATOM 4116 O O . CYS D 1 92 ? 58.773 -23.444 -14.168 1.00 37.09 92 CYS A O 1
ATOM 4119 N N . GLN D 1 93 ? 59.185 -25.637 -13.636 1.00 41.51 93 GLN A N 1
ATOM 4120 C CA . GLN D 1 93 ? 57.865 -26.212 -14.025 1.00 45.07 93 GLN A CA 1
ATOM 4121 C C . GLN D 1 93 ? 57.566 -27.430 -13.154 1.00 44.98 93 GLN A C 1
ATOM 4122 O O . GLN D 1 93 ? 58.508 -27.979 -12.560 1.00 47.71 93 GLN A O 1
ATOM 4128 N N . HIS D 1 94 ? 56.286 -27.799 -13.097 1.00 45.50 94 HIS A N 1
ATOM 4129 C CA . HIS D 1 94 ? 55.738 -28.962 -12.356 1.00 48.58 94 HIS A CA 1
ATOM 4130 C C . HIS D 1 94 ? 54.958 -29.860 -13.318 1.00 50.87 94 HIS A C 1
ATOM 4131 O O . HIS D 1 94 ? 54.505 -29.358 -14.363 1.00 51.25 94 HIS A O 1
ATOM 4138 N N . SER D 1 95 ? 54.756 -31.120 -12.935 1.00 51.25 95 SER A N 1
ATOM 4139 C CA . SER D 1 95 ? 53.854 -32.072 -13.624 1.00 49.97 95 SER A CA 1
ATOM 4140 C C . SER D 1 95 ? 52.987 -32.808 -12.593 1.00 52.12 95 SER A C 1
ATOM 4141 O O . SER D 1 95 ? 52.778 -34.025 -12.759 1.00 54.15 95 SER A O 1
ATOM 4144 N N . ARG D 1 96 ? 52.479 -32.097 -11.578 1.00 48.20 96 ARG A N 1
ATOM 4145 C CA . ARG D 1 96 ? 51.630 -32.688 -10.512 1.00 48.00 96 ARG A CA 1
ATOM 4146 C C . ARG D 1 96 ? 50.234 -32.976 -11.079 1.00 49.49 96 ARG A C 1
ATOM 4147 O O . ARG D 1 96 ? 49.734 -34.099 -10.864 1.00 51.14 96 ARG A O 1
ATOM 4155 N N . GLU D 1 97 ? 49.614 -31.992 -11.737 1.00 51.85 97 GLU A N 1
ATOM 4156 C CA . GLU D 1 97 ? 48.324 -32.147 -12.468 1.00 57.38 97 GLU A CA 1
ATOM 4157 C C . GLU D 1 97 ? 48.437 -31.420 -13.816 1.00 52.88 97 GLU A C 1
ATOM 4158 O O . GLU D 1 97 ? 49.517 -30.916 -14.117 1.00 53.72 97 GLU A O 1
ATOM 4164 N N . LEU D 1 98 ? 47.375 -31.396 -14.621 1.00 50.23 98 LEU A N 1
ATOM 4165 C CA . LEU D 1 98 ? 47.335 -30.625 -15.894 1.00 50.39 98 LEU A CA 1
ATOM 4166 C C . LEU D 1 98 ? 46.536 -29.347 -15.677 1.00 50.08 98 LEU A C 1
ATOM 4167 O O . LEU D 1 98 ? 45.673 -29.307 -14.810 1.00 51.81 98 LEU A O 1
ATOM 4172 N N . PRO D 1 99 ? 46.829 -28.249 -16.411 1.00 52.44 99 PRO A N 1
ATOM 4173 C CA . PRO D 1 99 ? 47.937 -28.201 -17.368 1.00 51.59 99 PRO A CA 1
ATOM 4174 C C . PRO D 1 99 ? 49.301 -28.032 -16.691 1.00 49.25 99 PRO A C 1
ATOM 4175 O O . PRO D 1 99 ? 49.338 -27.529 -15.591 1.00 54.77 99 PRO A O 1
ATOM 4179 N N . LEU D 1 100 ? 50.379 -28.427 -17.364 1.00 47.27 100 LEU A N 1
ATOM 4180 C CA . LEU D 1 100 ? 51.758 -28.101 -16.915 1.00 45.09 100 LEU A CA 1
ATOM 4181 C C . LEU D 1 100 ? 51.886 -26.579 -16.966 1.00 46.62 100 LEU A C 1
ATOM 4182 O O . LEU D 1 100 ? 51.495 -25.994 -17.999 1.00 48.48 100 LEU A O 1
ATOM 4187 N N . THR D 1 101 ? 52.375 -25.966 -15.886 1.00 46.17 101 THR A N 1
ATOM 4188 C CA . THR D 1 101 ? 52.714 -24.524 -15.838 1.00 46.93 101 THR A CA 1
ATOM 4189 C C . THR D 1 101 ? 54.203 -24.342 -15.539 1.00 48.93 101 THR A C 1
ATOM 4190 O O . THR D 1 101 ? 54.844 -25.280 -15.023 1.00 49.20 101 THR A O 1
ATOM 4194 N N . PHE D 1 102 ? 54.709 -23.159 -15.882 1.00 48.54 102 PHE A N 1
ATOM 4195 C CA . PHE D 1 102 ? 56.111 -22.711 -15.705 1.00 47.43 102 PHE A CA 1
ATOM 4196 C C . PHE D 1 102 ? 56.072 -21.443 -14.858 1.00 44.43 102 PHE A C 1
ATOM 4197 O O . PHE D 1 102 ? 55.078 -20.730 -14.937 1.00 43.88 102 PHE A O 1
ATOM 4205 N N . GLY D 1 103 ? 57.138 -21.153 -14.119 1.00 48.14 103 GLY A N 1
ATOM 4206 C CA . GLY D 1 103 ? 57.365 -19.814 -13.550 1.00 51.82 103 GLY A CA 1
ATOM 4207 C C . GLY D 1 103 ? 57.565 -18.778 -14.646 1.00 51.49 103 GLY A C 1
ATOM 4208 O O . GLY D 1 103 ? 57.854 -19.171 -15.784 1.00 55.97 103 GLY A O 1
ATOM 4209 N N . ALA D 1 104 ? 57.402 -17.495 -14.315 1.00 53.32 104 ALA A N 1
ATOM 4210 C CA . ALA D 1 104 ? 57.598 -16.342 -15.223 1.00 53.01 104 ALA A CA 1
ATOM 4211 C C . ALA D 1 104 ? 59.093 -16.161 -15.525 1.00 54.59 104 ALA A C 1
ATOM 4212 O O . ALA D 1 104 ? 59.408 -15.370 -16.430 1.00 61.01 104 ALA A O 1
ATOM 4214 N N . GLY D 1 105 ? 59.974 -16.851 -14.789 1.00 50.95 105 GLY A N 1
ATOM 4215 C CA . GLY D 1 105 ? 61.420 -16.923 -15.065 1.00 50.25 105 GLY A CA 1
ATOM 4216 C C . GLY D 1 105 ? 62.218 -15.977 -14.189 1.00 50.02 105 GLY A C 1
ATOM 4217 O O . GLY D 1 105 ? 61.635 -14.982 -13.719 1.00 51.21 105 GLY A O 1
ATOM 4218 N N . THR D 1 106 ? 63.507 -16.270 -13.991 1.00 50.66 106 THR A N 1
ATOM 4219 C CA . THR D 1 106 ? 64.494 -15.395 -13.299 1.00 52.97 106 THR A CA 1
ATOM 4220 C C . THR D 1 106 ? 65.694 -15.169 -14.229 1.00 53.07 106 THR A C 1
ATOM 4221 O O . THR D 1 106 ? 66.371 -16.162 -14.556 1.00 54.25 106 THR A O 1
ATOM 4225 N N . LYS D 1 107 ? 65.948 -13.918 -14.621 1.00 55.55 107 LYS A N 1
ATOM 4226 C CA . LYS D 1 107 ? 67.083 -13.514 -15.497 1.00 59.45 107 LYS A CA 1
ATOM 4227 C C . LYS D 1 107 ? 68.313 -13.214 -14.628 1.00 61.47 107 LYS A C 1
ATOM 4228 O O . LYS D 1 107 ? 68.244 -12.300 -13.788 1.00 58.98 107 LYS A O 1
ATOM 4234 N N . LEU D 1 108 ? 69.398 -13.967 -14.835 1.00 60.77 108 LEU A N 1
ATOM 4235 C CA . LEU D 1 108 ? 70.662 -13.887 -14.055 1.00 60.25 108 LEU A CA 1
ATOM 4236 C C . LEU D 1 108 ? 71.684 -13.036 -14.822 1.00 61.61 108 LEU A C 1
ATOM 4237 O O . LEU D 1 108 ? 72.140 -13.476 -15.895 1.00 62.56 108 LEU A O 1
ATOM 4242 N N . GLU D 1 109 ? 72.023 -11.861 -14.282 1.00 66.69 109 GLU A N 1
ATOM 4243 C CA . GLU D 1 109 ? 73.126 -10.985 -14.763 1.00 68.26 109 GLU A CA 1
ATOM 4244 C C . GLU D 1 109 ? 74.421 -11.365 -14.033 1.00 66.09 109 GLU A C 1
ATOM 4245 O O . GLU D 1 109 ? 74.378 -11.547 -12.794 1.00 65.39 109 GLU A O 1
ATOM 4251 N N . ILE D 1 110 ? 75.525 -11.486 -14.774 1.00 64.62 110 ILE A N 1
ATOM 4252 C CA . ILE D 1 110 ? 76.880 -11.801 -14.231 1.00 63.57 110 ILE A CA 1
ATOM 4253 C C . ILE D 1 110 ? 77.657 -10.493 -14.079 1.00 63.90 110 ILE A C 1
ATOM 4254 O O . ILE D 1 110 ? 77.952 -9.872 -15.112 1.00 62.26 110 ILE A O 1
ATOM 4259 N N . LYS D 1 111 ? 77.981 -10.109 -12.839 1.00 68.59 111 LYS A N 1
ATOM 4260 C CA . LYS D 1 111 ? 78.761 -8.884 -12.520 1.00 72.61 111 LYS A CA 1
ATOM 4261 C C . LYS D 1 111 ? 80.235 -9.127 -12.860 1.00 72.29 111 LYS A C 1
ATOM 4262 O O . LYS D 1 111 ? 80.709 -10.258 -12.668 1.00 76.23 111 LYS A O 1
ATOM 4268 N N . ARG D 1 112 ? 80.917 -8.096 -13.362 1.00 70.85 112 ARG A N 1
ATOM 4269 C CA . ARG D 1 112 ? 82.361 -8.121 -13.709 1.00 74.85 112 ARG A CA 1
ATOM 4270 C C . ARG D 1 112 ? 82.937 -6.711 -13.534 1.00 80.45 112 ARG A C 1
ATOM 4271 O O . ARG D 1 112 ? 82.145 -5.767 -13.341 1.00 82.32 112 ARG A O 1
ATOM 4279 N N . THR D 1 113 ? 84.265 -6.578 -13.596 1.00 83.47 113 THR A N 1
ATOM 4280 C CA . THR D 1 113 ? 84.984 -5.282 -13.465 1.00 86.80 113 THR A CA 1
ATOM 4281 C C . THR D 1 113 ? 84.482 -4.328 -14.556 1.00 86.10 113 THR A C 1
ATOM 4282 O O . THR D 1 113 ? 84.238 -4.796 -15.689 1.00 77.72 113 THR A O 1
ATOM 4286 N N . VAL D 1 114 ? 84.331 -3.045 -14.215 1.00 86.23 114 VAL A N 1
ATOM 4287 C CA . VAL D 1 114 ? 83.934 -1.956 -15.157 1.00 88.58 114 VAL A CA 1
ATOM 4288 C C . VAL D 1 114 ? 84.811 -2.069 -16.412 1.00 85.30 114 VAL A C 1
ATOM 4289 O O . VAL D 1 114 ? 86.011 -2.343 -16.273 1.00 91.72 114 VAL A O 1
ATOM 4293 N N . ALA D 1 115 ? 84.222 -1.894 -17.596 1.00 84.35 115 ALA A N 1
ATOM 4294 C CA . ALA D 1 115 ? 84.907 -1.975 -18.908 1.00 87.63 115 ALA A CA 1
ATOM 4295 C C . ALA D 1 115 ? 84.251 -0.993 -19.884 1.00 90.11 115 ALA A C 1
ATOM 4296 O O . ALA D 1 115 ? 83.018 -1.030 -20.014 1.00 92.99 115 ALA A O 1
ATOM 4298 N N . ALA D 1 116 ? 85.055 -0.158 -20.542 1.00 89.12 116 ALA A N 1
ATOM 4299 C CA . ALA D 1 116 ? 84.599 0.976 -21.374 1.00 90.34 116 ALA A CA 1
ATOM 4300 C C . ALA D 1 116 ? 84.299 0.504 -22.795 1.00 85.67 116 ALA A C 1
ATOM 4301 O O . ALA D 1 116 ? 84.886 -0.466 -23.268 1.00 75.64 116 ALA A O 1
ATOM 4303 N N . PRO D 1 117 ? 83.380 1.189 -23.516 1.00 85.67 117 PRO A N 1
ATOM 4304 C CA . PRO D 1 117 ? 83.043 0.829 -24.895 1.00 87.66 117 PRO A CA 1
ATOM 4305 C C . PRO D 1 117 ? 84.083 1.243 -25.946 1.00 86.04 117 PRO A C 1
ATOM 4306 O O . PRO D 1 117 ? 84.753 2.229 -25.735 1.00 90.49 117 PRO A O 1
ATOM 4310 N N . SER D 1 118 ? 84.175 0.478 -27.039 1.00 82.57 118 SER A N 1
ATOM 4311 C CA . SER D 1 118 ? 84.837 0.870 -28.311 1.00 85.69 118 SER A CA 1
ATOM 4312 C C . SER D 1 118 ? 83.801 1.550 -29.212 1.00 97.04 118 SER A C 1
ATOM 4313 O O . SER D 1 118 ? 82.993 0.819 -29.821 1.00 105.46 118 SER A O 1
ATOM 4316 N N . VAL D 1 119 ? 83.807 2.886 -29.281 1.00 100.98 119 VAL A N 1
ATOM 4317 C CA . VAL D 1 119 ? 82.791 3.678 -30.043 1.00 103.38 119 VAL A CA 1
ATOM 4318 C C . VAL D 1 119 ? 83.203 3.740 -31.520 1.00 107.38 119 VAL A C 1
ATOM 4319 O O . VAL D 1 119 ? 84.408 3.926 -31.794 1.00 105.89 119 VAL A O 1
ATOM 4323 N N . PHE D 1 120 ? 82.231 3.559 -32.424 1.00 107.98 120 PHE A N 1
ATOM 4324 C CA . PHE D 1 120 ? 82.355 3.740 -33.896 1.00 102.38 120 PHE A CA 1
ATOM 4325 C C . PHE D 1 120 ? 81.144 4.538 -34.390 1.00 101.34 120 PHE A C 1
ATOM 4326 O O . PHE D 1 120 ? 80.160 4.639 -33.635 1.00 97.22 120 PHE A O 1
ATOM 4334 N N . ILE D 1 121 ? 81.217 5.082 -35.610 1.00 100.10 121 ILE A N 1
ATOM 4335 C CA . ILE D 1 121 ? 80.096 5.808 -36.280 1.00 97.39 121 ILE A CA 1
ATOM 4336 C C . ILE D 1 121 ? 80.067 5.405 -37.758 1.00 100.82 121 ILE A C 1
ATOM 4337 O O . ILE D 1 121 ? 81.143 5.050 -38.292 1.00 100.22 121 ILE A O 1
ATOM 4342 N N . PHE D 1 122 ? 78.882 5.446 -38.381 1.00 101.37 122 PHE A N 1
ATOM 4343 C CA . PHE D 1 122 ? 78.629 4.922 -39.748 1.00 103.71 122 PHE A CA 1
ATOM 4344 C C . PHE D 1 122 ? 77.818 5.929 -40.558 1.00 114.72 122 PHE A C 1
ATOM 4345 O O . PHE D 1 122 ? 76.749 6.361 -40.118 1.00 110.52 122 PHE A O 1
ATOM 4353 N N . PRO D 1 123 ? 78.304 6.324 -41.759 1.00 126.56 123 PRO A N 1
ATOM 4354 C CA . PRO D 1 123 ? 77.551 7.209 -42.643 1.00 124.53 123 PRO A CA 1
ATOM 4355 C C . PRO D 1 123 ? 76.421 6.454 -43.334 1.00 116.63 123 PRO A C 1
ATOM 4356 O O . PRO D 1 123 ? 76.514 5.247 -43.538 1.00 114.66 123 PRO A O 1
ATOM 4360 N N . PRO D 1 124 ? 75.316 7.138 -43.700 1.00 108.12 124 PRO A N 1
ATOM 4361 C CA . PRO D 1 124 ? 74.316 6.560 -44.595 1.00 103.35 124 PRO A CA 1
ATOM 4362 C C . PRO D 1 124 ? 74.953 6.108 -45.916 1.00 97.80 124 PRO A C 1
ATOM 4363 O O . PRO D 1 124 ? 75.671 6.884 -46.510 1.00 93.46 124 PRO A O 1
ATOM 4367 N N . SER D 1 125 ? 74.685 4.864 -46.322 1.00 98.36 125 SER A N 1
ATOM 4368 C CA . SER D 1 125 ? 75.116 4.261 -47.611 1.00 103.71 125 SER A CA 1
ATOM 4369 C C . SER D 1 125 ? 74.636 5.134 -48.777 1.00 110.77 125 SER A C 1
ATOM 4370 O O . SER D 1 125 ? 73.748 5.973 -48.550 1.00 115.66 125 SER A O 1
ATOM 4373 N N . ASP D 1 126 ? 75.189 4.929 -49.975 1.00 115.89 126 ASP A N 1
ATOM 4374 C CA . ASP D 1 126 ? 74.728 5.595 -51.222 1.00 119.78 126 ASP A CA 1
ATOM 4375 C C . ASP D 1 126 ? 73.340 5.057 -51.590 1.00 124.68 126 ASP A C 1
ATOM 4376 O O . ASP D 1 126 ? 72.470 5.884 -51.923 1.00 135.21 126 ASP A O 1
ATOM 4381 N N . GLU D 1 127 ? 73.137 3.735 -51.499 1.00 120.03 127 GLU A N 1
ATOM 4382 C CA . GLU D 1 127 ? 71.897 3.039 -51.943 1.00 118.04 127 GLU A CA 1
ATOM 4383 C C . GLU D 1 127 ? 70.702 3.445 -51.069 1.00 113.93 127 GLU A C 1
ATOM 4384 O O . GLU D 1 127 ? 69.578 3.470 -51.607 1.00 112.23 127 GLU A O 1
ATOM 4390 N N . GLN D 1 128 ? 70.919 3.727 -49.776 1.00 110.73 128 GLN A N 1
ATOM 4391 C CA . GLN D 1 128 ? 69.839 4.138 -48.834 1.00 115.78 128 GLN A CA 1
ATOM 4392 C C . GLN D 1 128 ? 69.356 5.545 -49.201 1.00 118.70 128 GLN A C 1
ATOM 4393 O O . GLN D 1 128 ? 68.125 5.777 -49.177 1.00 125.45 128 GLN A O 1
ATOM 4399 N N . LEU D 1 129 ? 70.299 6.443 -49.504 1.00 119.21 129 LEU A N 1
ATOM 4400 C CA . LEU D 1 129 ? 70.036 7.862 -49.861 1.00 116.80 129 LEU A CA 1
ATOM 4401 C C . LEU D 1 129 ? 69.220 7.921 -51.159 1.00 115.50 129 LEU A C 1
ATOM 4402 O O . LEU D 1 129 ? 68.443 8.877 -51.309 1.00 109.25 129 LEU A O 1
ATOM 4407 N N . LYS D 1 130 ? 69.383 6.927 -52.043 1.00 115.00 130 LYS A N 1
ATOM 4408 C CA . LYS D 1 130 ? 68.597 6.771 -53.300 1.00 112.30 130 LYS A CA 1
ATOM 4409 C C . LYS D 1 130 ? 67.107 6.613 -52.968 1.00 112.53 130 LYS A C 1
ATOM 4410 O O . LYS D 1 130 ? 66.287 7.267 -53.635 1.00 106.20 130 LYS A O 1
ATOM 4416 N N . SER D 1 131 ? 66.773 5.776 -51.977 1.00 119.64 131 SER A N 1
ATOM 4417 C CA . SER D 1 131 ? 65.380 5.444 -51.571 1.00 116.40 131 SER A CA 1
ATOM 4418 C C . SER D 1 131 ? 64.683 6.678 -50.975 1.00 114.59 131 SER A C 1
ATOM 4419 O O . SER D 1 131 ? 63.464 6.808 -51.194 1.00 120.07 131 SER A O 1
ATOM 4422 N N . GLY D 1 132 ? 65.413 7.540 -50.252 1.00 102.83 132 GLY A N 1
ATOM 4423 C CA . GLY D 1 132 ? 64.903 8.841 -49.771 1.00 93.74 132 GLY A CA 1
ATOM 4424 C C . GLY D 1 132 ? 65.113 9.076 -48.282 1.00 90.96 132 GLY A C 1
ATOM 4425 O O . GLY D 1 132 ? 64.857 10.213 -47.833 1.00 87.53 132 GLY A O 1
ATOM 4426 N N . THR D 1 133 ? 65.550 8.062 -47.528 1.00 95.71 133 THR A N 1
ATOM 4427 C CA . THR D 1 133 ? 65.788 8.146 -46.058 1.00 103.29 133 THR A CA 1
ATOM 4428 C C . THR D 1 133 ? 67.294 8.081 -45.781 1.00 105.40 133 THR A C 1
ATOM 4429 O O . THR D 1 133 ? 68.046 7.685 -46.705 1.00 104.25 133 THR A O 1
ATOM 4433 N N . ALA D 1 134 ? 67.707 8.463 -44.564 1.00 104.07 134 ALA A N 1
ATOM 4434 C CA . ALA D 1 134 ? 69.116 8.478 -44.103 1.00 105.61 134 ALA A CA 1
ATOM 4435 C C . ALA D 1 134 ? 69.220 8.028 -42.636 1.00 102.71 134 ALA A C 1
ATOM 4436 O O . ALA D 1 134 ? 68.662 8.704 -41.749 1.00 90.41 134 ALA A O 1
ATOM 4438 N N . SER D 1 135 ? 69.946 6.935 -42.391 1.00 104.73 135 SER A N 1
ATOM 4439 C CA . SER D 1 135 ? 70.212 6.361 -41.046 1.00 104.77 135 SER A CA 1
ATOM 4440 C C . SER D 1 135 ? 71.675 6.616 -40.657 1.00 100.39 135 SER A C 1
ATOM 4441 O O . SER D 1 135 ? 72.574 6.275 -41.463 1.00 90.76 135 SER A O 1
ATOM 4444 N N . VAL D 1 136 ? 71.905 7.200 -39.477 1.00 99.52 136 VAL A N 1
ATOM 4445 C CA . VAL D 1 136 ? 73.266 7.414 -38.901 1.00 103.44 136 VAL A CA 1
ATOM 4446 C C . VAL D 1 136 ? 73.395 6.530 -37.656 1.00 105.84 136 VAL A C 1
ATOM 4447 O O . VAL D 1 136 ? 72.704 6.820 -36.650 1.00 101.73 136 VAL A O 1
ATOM 4451 N N . VAL D 1 137 ? 74.236 5.490 -37.729 1.00 105.88 137 VAL A N 1
ATOM 4452 C CA . VAL D 1 137 ? 74.368 4.426 -36.687 1.00 104.25 137 VAL A CA 1
ATOM 4453 C C . VAL D 1 137 ? 75.628 4.686 -35.856 1.00 102.26 137 VAL A C 1
ATOM 4454 O O . VAL D 1 137 ? 76.702 4.867 -36.458 1.00 99.22 137 VAL A O 1
ATOM 4458 N N . CYS D 1 138 ? 75.486 4.692 -34.528 1.00 100.27 138 CYS A N 1
ATOM 4459 C CA . CYS D 1 138 ? 76.597 4.801 -33.547 1.00 101.51 138 CYS A CA 1
ATOM 4460 C C . CYS D 1 138 ? 76.676 3.496 -32.746 1.00 97.32 138 CYS A C 1
ATOM 4461 O O . CYS D 1 138 ? 75.656 3.127 -32.135 1.00 101.81 138 CYS A O 1
ATOM 4464 N N . LEU D 1 139 ? 77.834 2.824 -32.774 1.00 88.37 139 LEU A N 1
ATOM 4465 C CA . LEU D 1 139 ? 78.088 1.510 -32.123 1.00 79.09 139 LEU A CA 1
ATOM 4466 C C . LEU D 1 139 ? 78.893 1.719 -30.836 1.00 79.51 139 LEU A C 1
ATOM 4467 O O . LEU D 1 139 ? 79.886 2.469 -30.886 1.00 86.63 139 LEU A O 1
ATOM 4472 N N . LEU D 1 140 ? 78.458 1.099 -29.732 1.00 79.49 140 LEU A N 1
ATOM 4473 C CA . LEU D 1 140 ? 79.190 1.021 -28.436 1.00 81.48 140 LEU A CA 1
ATOM 4474 C C . LEU D 1 140 ? 79.497 -0.456 -28.142 1.00 82.45 140 LEU A C 1
ATOM 4475 O O . LEU D 1 140 ? 78.600 -1.138 -27.619 1.00 83.69 140 LEU A O 1
ATOM 4480 N N . ASN D 1 141 ? 80.714 -0.919 -28.450 1.00 83.39 141 ASN A N 1
ATOM 4481 C CA . ASN D 1 141 ? 81.095 -2.360 -28.496 1.00 81.67 141 ASN A CA 1
ATOM 4482 C C . ASN D 1 141 ? 81.620 -2.819 -27.125 1.00 81.36 141 ASN A C 1
ATOM 4483 O O . ASN D 1 141 ? 82.489 -2.129 -26.563 1.00 83.59 141 ASN A O 1
ATOM 4488 N N . ASN D 1 142 ? 81.081 -3.932 -26.615 1.00 80.81 142 ASN A N 1
ATOM 4489 C CA . ASN D 1 142 ? 81.612 -4.747 -25.483 1.00 79.19 142 ASN A CA 1
ATOM 4490 C C . ASN D 1 142 ? 81.984 -3.858 -24.285 1.00 77.25 142 ASN A C 1
ATOM 4491 O O . ASN D 1 142 ? 83.182 -3.681 -24.040 1.00 80.92 142 ASN A O 1
ATOM 4496 N N . PHE D 1 143 ? 80.988 -3.371 -23.537 1.00 75.95 143 PHE A N 1
ATOM 4497 C CA . PHE D 1 143 ? 81.153 -2.547 -22.306 1.00 75.86 143 PHE A CA 1
ATOM 4498 C C . PHE D 1 143 ? 80.409 -3.198 -21.126 1.00 74.43 143 PHE A C 1
ATOM 4499 O O . PHE D 1 143 ? 79.701 -4.198 -21.341 1.00 73.15 143 PHE A O 1
ATOM 4507 N N . TYR D 1 144 ? 80.579 -2.646 -19.917 1.00 73.99 144 TYR A N 1
ATOM 4508 C CA . TYR D 1 144 ? 79.866 -3.029 -18.666 1.00 76.81 144 TYR A CA 1
ATOM 4509 C C . TYR D 1 144 ? 80.127 -1.982 -17.584 1.00 83.75 144 TYR A C 1
ATOM 4510 O O . TYR D 1 144 ? 81.265 -1.548 -17.427 1.00 88.16 144 TYR A O 1
ATOM 4519 N N . PRO D 1 145 ? 79.126 -1.563 -16.771 1.00 92.23 145 PRO A N 1
ATOM 4520 C CA . PRO D 1 145 ? 77.742 -2.045 -16.862 1.00 94.31 145 PRO A CA 1
ATOM 4521 C C . PRO D 1 145 ? 76.916 -1.497 -18.040 1.00 97.01 145 PRO A C 1
ATOM 4522 O O . PRO D 1 145 ? 77.464 -0.787 -18.871 1.00 89.35 145 PRO A O 1
ATOM 4526 N N . ARG D 1 146 ? 75.626 -1.862 -18.063 1.00 102.59 146 ARG A N 1
ATOM 4527 C CA . ARG D 1 146 ? 74.647 -1.650 -19.168 1.00 108.61 146 ARG A CA 1
ATOM 4528 C C . ARG D 1 146 ? 74.274 -0.165 -19.304 1.00 110.18 146 ARG A C 1
ATOM 4529 O O . ARG D 1 146 ? 73.917 0.242 -20.427 1.00 112.83 146 ARG A O 1
ATOM 4537 N N . GLU D 1 147 ? 74.335 0.598 -18.206 1.00 112.47 147 GLU A N 1
ATOM 4538 C CA . GLU D 1 147 ? 73.971 2.043 -18.151 1.00 108.12 147 GLU A CA 1
ATOM 4539 C C . GLU D 1 147 ? 74.913 2.828 -19.070 1.00 110.71 147 GLU A C 1
ATOM 4540 O O . GLU D 1 147 ? 76.137 2.808 -18.821 1.00 111.53 147 GLU A O 1
ATOM 4546 N N . ALA D 1 148 ? 74.363 3.474 -20.101 1.00 115.44 148 ALA A N 1
ATOM 4547 C CA . ALA D 1 148 ? 75.112 4.318 -21.062 1.00 124.80 148 ALA A CA 1
ATOM 4548 C C . ALA D 1 148 ? 74.241 5.492 -21.526 1.00 126.03 148 ALA A C 1
ATOM 4549 O O . ALA D 1 148 ? 72.999 5.349 -21.535 1.00 116.13 148 ALA A O 1
ATOM 4551 N N . LYS D 1 149 ? 74.886 6.602 -21.893 1.00 130.61 149 LYS A N 1
ATOM 4552 C CA . LYS D 1 149 ? 74.236 7.850 -22.371 1.00 131.23 149 LYS A CA 1
ATOM 4553 C C . LYS D 1 149 ? 74.870 8.238 -23.712 1.00 134.07 149 LYS A C 1
ATOM 4554 O O . LYS D 1 149 ? 76.121 8.280 -23.788 1.00 124.82 149 LYS A O 1
ATOM 4560 N N . VAL D 1 150 ? 74.040 8.482 -24.735 1.00 140.79 150 VAL A N 1
ATOM 4561 C CA . VAL D 1 150 ? 74.465 8.783 -26.139 1.00 150.19 150 VAL A CA 1
ATOM 4562 C C . VAL D 1 150 ? 73.927 10.164 -26.537 1.00 153.98 150 VAL A C 1
ATOM 4563 O O . VAL D 1 150 ? 72.695 10.341 -26.489 1.00 154.04 150 VAL A O 1
ATOM 4567 N N . GLN D 1 151 ? 74.810 11.096 -26.925 1.00 151.39 151 GLN A N 1
ATOM 4568 C CA . GLN D 1 151 ? 74.464 12.473 -27.386 1.00 141.54 151 GLN A CA 1
ATOM 4569 C C . GLN D 1 151 ? 74.800 12.599 -28.881 1.00 142.66 151 GLN A C 1
ATOM 4570 O O . GLN D 1 151 ? 75.954 12.309 -29.254 1.00 128.89 151 GLN A O 1
ATOM 4576 N N . TRP D 1 152 ? 73.830 13.008 -29.705 1.00 147.17 152 TRP A N 1
ATOM 4577 C CA . TRP D 1 152 ? 74.000 13.274 -31.160 1.00 145.80 152 TRP A CA 1
ATOM 4578 C C . TRP D 1 152 ? 74.225 14.775 -31.388 1.00 152.75 152 TRP A C 1
ATOM 4579 O O . TRP D 1 152 ? 73.553 15.570 -30.704 1.00 147.65 152 TRP A O 1
ATOM 4590 N N . LYS D 1 153 ? 75.124 15.145 -32.311 1.00 157.16 153 LYS A N 1
ATOM 4591 C CA . LYS D 1 153 ? 75.356 16.555 -32.744 1.00 152.43 153 LYS A CA 1
ATOM 4592 C C . LYS D 1 153 ? 75.475 16.606 -34.274 1.00 153.79 153 LYS A C 1
ATOM 4593 O O . LYS D 1 153 ? 76.179 15.756 -34.841 1.00 148.57 153 LYS A O 1
ATOM 4599 N N . VAL D 1 154 ? 74.796 17.571 -34.905 1.00 157.77 154 VAL A N 1
ATOM 4600 C CA . VAL D 1 154 ? 74.848 17.861 -36.370 1.00 154.16 154 VAL A CA 1
ATOM 4601 C C . VAL D 1 154 ? 75.188 19.347 -36.550 1.00 152.10 154 VAL A C 1
ATOM 4602 O O . VAL D 1 154 ? 74.307 20.198 -36.273 1.00 148.35 154 VAL A O 1
ATOM 4606 N N . ASP D 1 155 ? 76.409 19.634 -37.022 1.00 143.35 155 ASP A N 1
ATOM 4607 C CA . ASP D 1 155 ? 76.985 21.003 -37.123 1.00 135.75 155 ASP A CA 1
ATOM 4608 C C . ASP D 1 155 ? 76.912 21.657 -35.735 1.00 138.71 155 ASP A C 1
ATOM 4609 O O . ASP D 1 155 ? 76.407 22.794 -35.637 1.00 141.22 155 ASP A O 1
ATOM 4614 N N . ASN D 1 156 ? 77.362 20.934 -34.702 1.00 139.80 156 ASN A N 1
ATOM 4615 C CA . ASN D 1 156 ? 77.468 21.412 -33.295 1.00 135.63 156 ASN A CA 1
ATOM 4616 C C . ASN D 1 156 ? 76.070 21.733 -32.735 1.00 128.55 156 ASN A C 1
ATOM 4617 O O . ASN D 1 156 ? 75.973 22.617 -31.857 1.00 119.15 156 ASN A O 1
ATOM 4622 N N . ALA D 1 157 ? 75.031 21.021 -33.194 1.00 125.38 157 ALA A N 1
ATOM 4623 C CA . ALA D 1 157 ? 73.619 21.189 -32.769 1.00 119.44 157 ALA A CA 1
ATOM 4624 C C . ALA D 1 157 ? 73.118 19.906 -32.088 1.00 121.25 157 ALA A C 1
ATOM 4625 O O . ALA D 1 157 ? 72.907 18.908 -32.800 1.00 114.91 157 ALA A O 1
ATOM 4627 N N . LEU D 1 158 ? 72.929 19.924 -30.763 1.00 126.15 158 LEU A N 1
ATOM 4628 C CA . LEU D 1 158 ? 72.453 18.759 -29.962 1.00 126.26 158 LEU A CA 1
ATOM 4629 C C . LEU D 1 158 ? 70.990 18.447 -30.320 1.00 127.33 158 LEU A C 1
ATOM 4630 O O . LEU D 1 158 ? 70.146 19.338 -30.137 1.00 136.62 158 LEU A O 1
ATOM 4635 N N . GLN D 1 159 ? 70.705 17.223 -30.790 1.00 125.10 159 GLN A N 1
ATOM 4636 C CA . GLN D 1 159 ? 69.338 16.763 -31.174 1.00 123.13 159 GLN A CA 1
ATOM 4637 C C . GLN D 1 159 ? 68.718 15.920 -30.051 1.00 123.47 159 GLN A C 1
ATOM 4638 O O . GLN D 1 159 ? 69.446 15.538 -29.116 1.00 119.70 159 GLN A O 1
ATOM 4644 N N . SER D 1 160 ? 67.423 15.604 -30.185 1.00 125.51 160 SER A N 1
ATOM 4645 C CA . SER D 1 160 ? 66.624 14.779 -29.235 1.00 124.31 160 SER A CA 1
ATOM 4646 C C . SER D 1 160 ? 65.308 14.328 -29.892 1.00 126.83 160 SER A C 1
ATOM 4647 O O . SER D 1 160 ? 64.685 15.153 -30.596 1.00 129.77 160 SER A O 1
ATOM 4650 N N . GLY D 1 161 ? 64.916 13.062 -29.683 1.00 125.52 161 GLY A N 1
ATOM 4651 C CA . GLY D 1 161 ? 63.596 12.507 -30.049 1.00 121.52 161 GLY A CA 1
ATOM 4652 C C . GLY D 1 161 ? 63.533 11.932 -31.460 1.00 126.47 161 GLY A C 1
ATOM 4653 O O . GLY D 1 161 ? 62.420 11.582 -31.890 1.00 129.66 161 GLY A O 1
ATOM 4654 N N . ASN D 1 162 ? 64.669 11.842 -32.160 1.00 134.52 162 ASN A N 1
ATOM 4655 C CA . ASN D 1 162 ? 64.770 11.304 -33.549 1.00 140.19 162 ASN A CA 1
ATOM 4656 C C . ASN D 1 162 ? 65.762 10.127 -33.587 1.00 137.65 162 ASN A C 1
ATOM 4657 O O . ASN D 1 162 ? 66.200 9.748 -34.709 1.00 135.75 162 ASN A O 1
ATOM 4662 N N . SER D 1 163 ? 66.091 9.556 -32.420 1.00 128.58 163 SER A N 1
ATOM 4663 C CA . SER D 1 163 ? 67.030 8.414 -32.242 1.00 120.92 163 SER A CA 1
ATOM 4664 C C . SER D 1 163 ? 66.355 7.294 -31.438 1.00 117.44 163 SER A C 1
ATOM 4665 O O . SER D 1 163 ? 65.418 7.593 -30.673 1.00 116.31 163 SER A O 1
ATOM 4668 N N . GLN D 1 164 ? 66.825 6.053 -31.610 1.00 118.64 164 GLN A N 1
ATOM 4669 C CA . GLN D 1 164 ? 66.355 4.838 -30.885 1.00 118.67 164 GLN A CA 1
ATOM 4670 C C . GLN D 1 164 ? 67.561 3.950 -30.553 1.00 118.42 164 GLN A C 1
ATOM 4671 O O . GLN D 1 164 ? 68.443 3.809 -31.419 1.00 115.36 164 GLN A O 1
ATOM 4677 N N . GLU D 1 165 ? 67.573 3.360 -29.354 1.00 117.57 165 GLU A N 1
ATOM 4678 C CA . GLU D 1 165 ? 68.664 2.489 -28.840 1.00 109.51 165 GLU A CA 1
ATOM 4679 C C . GLU D 1 165 ? 68.209 1.022 -28.839 1.00 100.48 165 GLU A C 1
ATOM 4680 O O . GLU D 1 165 ? 66.989 0.775 -28.755 1.00 102.83 165 GLU A O 1
ATOM 4686 N N . SER D 1 166 ? 69.160 0.088 -28.938 1.00 94.97 166 SER A N 1
ATOM 4687 C CA . SER D 1 166 ? 68.932 -1.381 -28.867 1.00 90.22 166 SER A CA 1
ATOM 4688 C C . SER D 1 166 ? 70.169 -2.077 -28.283 1.00 86.08 166 SER A C 1
ATOM 4689 O O . SER D 1 166 ? 71.257 -1.925 -28.868 1.00 95.42 166 SER A O 1
ATOM 4692 N N . VAL D 1 167 ? 69.998 -2.820 -27.186 1.00 76.18 167 VAL A N 1
ATOM 4693 C CA . VAL D 1 167 ? 71.091 -3.485 -26.415 1.00 73.16 167 VAL A CA 1
ATOM 4694 C C . VAL D 1 167 ? 71.042 -4.997 -26.680 1.00 71.53 167 VAL A C 1
ATOM 4695 O O . VAL D 1 167 ? 69.930 -5.545 -26.728 1.00 74.44 167 VAL A O 1
ATOM 4699 N N . THR D 1 168 ? 72.199 -5.653 -26.828 1.00 72.42 168 THR A N 1
ATOM 4700 C CA . THR D 1 168 ? 72.316 -7.134 -26.959 1.00 72.64 168 THR A CA 1
ATOM 4701 C C . THR D 1 168 ? 72.131 -7.804 -25.595 1.00 75.69 168 THR A C 1
ATOM 4702 O O . THR D 1 168 ? 72.193 -7.101 -24.560 1.00 79.19 168 THR A O 1
ATOM 4706 N N . GLU D 1 169 ? 71.945 -9.124 -25.603 1.00 78.17 169 GLU A N 1
ATOM 4707 C CA . GLU D 1 169 ? 71.940 -9.953 -24.373 1.00 80.03 169 GLU A CA 1
ATOM 4708 C C . GLU D 1 169 ? 73.382 -10.031 -23.871 1.00 76.94 169 GLU A C 1
ATOM 4709 O O . GLU D 1 169 ? 74.296 -9.943 -24.715 1.00 75.36 169 GLU A O 1
ATOM 4715 N N . GLN D 1 170 ? 73.573 -10.155 -22.554 1.00 73.81 170 GLN A N 1
ATOM 4716 C CA . GLN D 1 170 ? 74.912 -10.291 -21.912 1.00 71.47 170 GLN A CA 1
ATOM 4717 C C . GLN D 1 170 ? 75.700 -11.401 -22.623 1.00 67.34 170 GLN A C 1
ATOM 4718 O O . GLN D 1 170 ? 75.105 -12.454 -22.908 1.00 69.71 170 GLN A O 1
ATOM 4724 N N . ASP D 1 171 ? 76.984 -11.176 -22.910 1.00 65.40 171 ASP A N 1
ATOM 4725 C CA . ASP D 1 171 ? 77.844 -12.128 -23.672 1.00 68.32 171 ASP A CA 1
ATOM 4726 C C . ASP D 1 171 ? 78.204 -13.337 -22.794 1.00 64.95 171 ASP A C 1
ATOM 4727 O O . ASP D 1 171 ? 78.524 -13.144 -21.606 1.00 59.67 171 ASP A O 1
ATOM 4732 N N . SER D 1 172 ? 78.178 -14.540 -23.373 1.00 65.66 172 SER A N 1
ATOM 4733 C CA . SER D 1 172 ? 78.441 -15.826 -22.672 1.00 70.21 172 SER A CA 1
ATOM 4734 C C . SER D 1 172 ? 79.916 -15.951 -22.260 1.00 73.21 172 SER A C 1
ATOM 4735 O O . SER D 1 172 ? 80.172 -16.666 -21.267 1.00 67.57 172 SER A O 1
ATOM 4738 N N . LYS D 1 173 ? 80.842 -15.295 -22.978 1.00 75.96 173 LYS A N 1
ATOM 4739 C CA . LYS D 1 173 ? 82.314 -15.430 -22.780 1.00 76.13 173 LYS A CA 1
ATOM 4740 C C . LYS D 1 173 ? 82.846 -14.360 -21.811 1.00 75.92 173 LYS A C 1
ATOM 4741 O O . LYS D 1 173 ? 83.598 -14.751 -20.888 1.00 73.83 173 LYS A O 1
ATOM 4747 N N . ASP D 1 174 ? 82.497 -13.076 -22.012 1.00 77.96 174 ASP A N 1
ATOM 4748 C CA . ASP D 1 174 ? 83.134 -11.920 -21.310 1.00 76.45 174 ASP A CA 1
ATOM 4749 C C . ASP D 1 174 ? 82.128 -11.104 -20.479 1.00 70.63 174 ASP A C 1
ATOM 4750 O O . ASP D 1 174 ? 82.583 -10.170 -19.810 1.00 65.95 174 ASP A O 1
ATOM 4755 N N . SER D 1 175 ? 80.829 -11.420 -20.514 1.00 67.33 175 SER A N 1
ATOM 4756 C CA . SER D 1 175 ? 79.771 -10.815 -19.653 1.00 65.03 175 SER A CA 1
ATOM 4757 C C . SER D 1 175 ? 79.563 -9.323 -19.969 1.00 66.85 175 SER A C 1
ATOM 4758 O O . SER D 1 175 ? 79.064 -8.593 -19.071 1.00 60.88 175 SER A O 1
ATOM 4761 N N . THR D 1 176 ? 79.892 -8.888 -21.195 1.00 68.31 176 THR A N 1
ATOM 4762 C CA . THR D 1 176 ? 79.743 -7.481 -21.663 1.00 69.94 176 THR A CA 1
ATOM 4763 C C . THR D 1 176 ? 78.465 -7.329 -22.497 1.00 74.05 176 THR A C 1
ATOM 4764 O O . THR D 1 176 ? 77.906 -8.360 -22.945 1.00 76.12 176 THR A O 1
ATOM 4768 N N . TYR D 1 177 ? 78.032 -6.077 -22.680 1.00 72.79 177 TYR A N 1
ATOM 4769 C CA . TYR D 1 177 ? 76.891 -5.650 -23.529 1.00 71.30 177 TYR A CA 1
ATOM 4770 C C . TYR D 1 177 ? 77.426 -4.848 -24.726 1.00 69.46 177 TYR A C 1
ATOM 4771 O O . TYR D 1 177 ? 78.566 -4.365 -24.655 1.00 64.06 177 TYR A O 1
ATOM 4780 N N . SER D 1 178 ? 76.628 -4.723 -25.790 1.00 71.93 178 SER A N 1
ATOM 4781 C CA . SER D 1 178 ? 76.847 -3.800 -26.939 1.00 72.89 178 SER A CA 1
ATOM 4782 C C . SER D 1 178 ? 75.536 -3.066 -27.256 1.00 77.48 178 SER A C 1
ATOM 4783 O O . SER D 1 178 ? 74.460 -3.646 -27.001 1.00 78.09 178 SER A O 1
ATOM 4786 N N . LEU D 1 179 ? 75.619 -1.845 -27.801 1.00 81.54 179 LEU A N 1
ATOM 4787 C CA . LEU D 1 179 ? 74.456 -0.933 -27.989 1.00 84.99 179 LEU A CA 1
ATOM 4788 C C . LEU D 1 179 ? 74.541 -0.236 -29.352 1.00 87.43 179 LEU A C 1
ATOM 4789 O O . LEU D 1 179 ? 75.652 0.175 -29.739 1.00 93.50 179 LEU A O 1
ATOM 4794 N N . SER D 1 180 ? 73.403 -0.111 -30.046 1.00 90.69 180 SER A N 1
ATOM 4795 C CA . SER D 1 180 ? 73.267 0.609 -31.340 1.00 91.21 180 SER A CA 1
ATOM 4796 C C . SER D 1 180 ? 72.190 1.692 -31.216 1.00 93.42 180 SER A C 1
ATOM 4797 O O . SER D 1 180 ? 70.995 1.330 -31.200 1.00 88.14 180 SER A O 1
ATOM 4800 N N . SER D 1 181 ? 72.614 2.958 -31.114 1.00 98.73 181 SER A N 1
ATOM 4801 C CA . SER D 1 181 ? 71.764 4.170 -31.258 1.00 100.19 181 SER A CA 1
ATOM 4802 C C . SER D 1 181 ? 71.720 4.574 -32.737 1.00 102.74 181 SER A C 1
ATOM 4803 O O . SER D 1 181 ? 72.804 4.742 -33.334 1.00 104.61 181 SER A O 1
ATOM 4806 N N . THR D 1 182 ? 70.520 4.726 -33.303 1.00 103.41 182 THR A N 1
ATOM 4807 C CA . THR D 1 182 ? 70.302 5.001 -34.749 1.00 110.59 182 THR A CA 1
ATOM 4808 C C . THR D 1 182 ? 69.502 6.299 -34.916 1.00 124.13 182 THR A C 1
ATOM 4809 O O . THR D 1 182 ? 68.290 6.291 -34.616 1.00 128.97 182 THR A O 1
ATOM 4813 N N . LEU D 1 183 ? 70.165 7.368 -35.371 1.00 131.49 183 LEU A N 1
ATOM 4814 C CA . LEU D 1 183 ? 69.533 8.673 -35.712 1.00 132.85 183 LEU A CA 1
ATOM 4815 C C . LEU D 1 183 ? 68.891 8.567 -37.103 1.00 125.18 183 LEU A C 1
ATOM 4816 O O . LEU D 1 183 ? 69.580 8.099 -38.043 1.00 105.72 183 LEU A O 1
ATOM 4821 N N . THR D 1 184 ? 67.624 8.982 -37.226 1.00 125.10 184 THR A N 1
ATOM 4822 C CA . THR D 1 184 ? 66.815 8.916 -38.477 1.00 130.81 184 THR A CA 1
ATOM 4823 C C . THR D 1 184 ? 66.497 10.336 -38.971 1.00 134.97 184 THR A C 1
ATOM 4824 O O . THR D 1 184 ? 65.928 11.123 -38.172 1.00 132.07 184 THR A O 1
ATOM 4828 N N . LEU D 1 185 ? 66.865 10.642 -40.226 1.00 136.70 185 LEU A N 1
ATOM 4829 C CA . LEU D 1 185 ? 66.623 11.930 -40.941 1.00 134.94 185 LEU A CA 1
ATOM 4830 C C . LEU D 1 185 ? 66.115 11.641 -42.360 1.00 133.53 185 LEU A C 1
ATOM 4831 O O . LEU D 1 185 ? 66.232 10.483 -42.807 1.00 128.03 185 LEU A O 1
ATOM 4836 N N . SER D 1 186 ? 65.591 12.662 -43.045 1.00 134.27 186 SER A N 1
ATOM 4837 C CA . SER D 1 186 ? 65.262 12.639 -44.495 1.00 131.90 186 SER A CA 1
ATOM 4838 C C . SER D 1 186 ? 66.527 12.978 -45.292 1.00 130.47 186 SER A C 1
ATOM 4839 O O . SER D 1 186 ? 67.441 13.610 -44.707 1.00 135.98 186 SER A O 1
ATOM 4842 N N . LYS D 1 187 ? 66.571 12.573 -46.567 1.00 127.42 187 LYS A N 1
ATOM 4843 C CA . LYS D 1 187 ? 67.676 12.874 -47.520 1.00 122.65 187 LYS A CA 1
ATOM 4844 C C . LYS D 1 187 ? 67.999 14.373 -47.447 1.00 123.57 187 LYS A C 1
ATOM 4845 O O . LYS D 1 187 ? 69.198 14.723 -47.354 1.00 121.33 187 LYS A O 1
ATOM 4851 N N . ALA D 1 188 ? 66.957 15.214 -47.469 1.00 125.23 188 ALA A N 1
ATOM 4852 C CA . ALA D 1 188 ? 67.039 16.691 -47.533 1.00 128.73 188 ALA A CA 1
ATOM 4853 C C . ALA D 1 188 ? 67.786 17.236 -46.308 1.00 132.46 188 ALA A C 1
ATOM 4854 O O . ALA D 1 188 ? 68.806 17.930 -46.513 1.00 133.74 188 ALA A O 1
ATOM 4856 N N . ASP D 1 189 ? 67.304 16.928 -45.095 1.00 132.82 189 ASP A N 1
ATOM 4857 C CA . ASP D 1 189 ? 67.874 17.412 -43.804 1.00 132.35 189 ASP A CA 1
ATOM 4858 C C . ASP D 1 189 ? 69.336 16.971 -43.670 1.00 134.92 189 ASP A C 1
ATOM 4859 O O . ASP D 1 189 ? 70.129 17.741 -43.075 1.00 130.44 189 ASP A O 1
ATOM 4864 N N . TYR D 1 190 ? 69.673 15.780 -44.185 1.00 134.25 190 TYR A N 1
ATOM 4865 C CA . TYR D 1 190 ? 71.042 15.198 -44.158 1.00 132.99 190 TYR A CA 1
ATOM 4866 C C . TYR D 1 190 ? 71.962 16.010 -45.083 1.00 135.70 190 TYR A C 1
ATOM 4867 O O . TYR D 1 190 ? 73.052 16.422 -44.633 1.00 134.02 190 TYR A O 1
ATOM 4876 N N . GLU D 1 191 ? 71.531 16.246 -46.330 1.00 133.25 191 GLU A N 1
ATOM 4877 C CA . GLU D 1 191 ? 72.303 16.995 -47.361 1.00 126.74 191 GLU A CA 1
ATOM 4878 C C . GLU D 1 191 ? 72.454 18.467 -46.953 1.00 126.24 191 GLU A C 1
ATOM 4879 O O . GLU D 1 191 ? 73.365 19.121 -47.487 1.00 129.65 191 GLU A O 1
ATOM 4885 N N . LYS D 1 192 ? 71.609 18.952 -46.034 1.00 125.49 192 LYS A N 1
ATOM 4886 C CA . LYS D 1 192 ? 71.563 20.363 -45.556 1.00 126.80 192 LYS A CA 1
ATOM 4887 C C . LYS D 1 192 ? 72.719 20.652 -44.581 1.00 126.29 192 LYS A C 1
ATOM 4888 O O . LYS D 1 192 ? 73.139 21.823 -44.519 1.00 122.57 192 LYS A O 1
ATOM 4894 N N . HIS D 1 193 ? 73.210 19.644 -43.845 1.00 125.25 193 HIS A N 1
ATOM 4895 C CA . HIS D 1 193 ? 74.286 19.772 -42.819 1.00 119.48 193 HIS A CA 1
ATOM 4896 C C . HIS D 1 193 ? 75.541 19.003 -43.265 1.00 120.22 193 HIS A C 1
ATOM 4897 O O . HIS D 1 193 ? 75.498 18.393 -44.353 1.00 114.10 193 HIS A O 1
ATOM 4904 N N . LYS D 1 194 ? 76.613 19.029 -42.453 1.00 122.61 194 LYS A N 1
ATOM 4905 C CA . LYS D 1 194 ? 78.004 18.675 -42.863 1.00 120.98 194 LYS A CA 1
ATOM 4906 C C . LYS D 1 194 ? 78.647 17.689 -41.870 1.00 115.90 194 LYS A C 1
ATOM 4907 O O . LYS D 1 194 ? 78.977 16.566 -42.291 1.00 103.92 194 LYS A O 1
ATOM 4913 N N . VAL D 1 195 ? 78.852 18.099 -40.612 1.00 122.56 195 VAL A N 1
ATOM 4914 C CA . VAL D 1 195 ? 79.608 17.333 -39.570 1.00 131.82 195 VAL A CA 1
ATOM 4915 C C . VAL D 1 195 ? 78.615 16.587 -38.664 1.00 138.16 195 VAL A C 1
ATOM 4916 O O . VAL D 1 195 ? 77.783 17.261 -38.024 1.00 137.81 195 VAL A O 1
ATOM 4920 N N . TYR D 1 196 ? 78.730 15.252 -38.598 1.00 137.26 196 TYR A N 1
ATOM 4921 C CA . TYR D 1 196 ? 77.870 14.331 -37.803 1.00 137.77 196 TYR A CA 1
ATOM 4922 C C . TYR D 1 196 ? 78.707 13.704 -36.677 1.00 136.18 196 TYR A C 1
ATOM 4923 O O . TYR D 1 196 ? 79.767 13.138 -36.996 1.00 129.40 196 TYR A O 1
ATOM 4932 N N . ALA D 1 197 ? 78.252 13.804 -35.418 1.00 138.71 197 ALA A N 1
ATOM 4933 C CA . ALA D 1 197 ? 79.035 13.487 -34.193 1.00 142.98 197 ALA A CA 1
ATOM 4934 C C . ALA D 1 197 ? 78.213 12.670 -33.182 1.00 147.16 197 ALA A C 1
ATOM 4935 O O . ALA D 1 197 ? 77.031 13.011 -32.946 1.00 151.35 197 ALA A O 1
ATOM 4937 N N . CYS D 1 198 ? 78.851 11.666 -32.563 1.00 143.58 198 CYS A N 1
ATOM 4938 C CA . CYS D 1 198 ? 78.296 10.777 -31.504 1.00 141.28 198 CYS A CA 1
ATOM 4939 C C . CYS D 1 198 ? 79.146 10.924 -30.237 1.00 138.81 198 CYS A C 1
ATOM 4940 O O . CYS D 1 198 ? 80.360 10.702 -30.339 1.00 136.38 198 CYS A O 1
ATOM 4943 N N . GLU D 1 199 ? 78.534 11.273 -29.097 1.00 138.06 199 GLU A N 1
ATOM 4944 C CA . GLU D 1 199 ? 79.216 11.499 -27.790 1.00 141.88 199 GLU A CA 1
ATOM 4945 C C . GLU D 1 199 ? 78.664 10.517 -26.747 1.00 142.26 199 GLU A C 1
ATOM 4946 O O . GLU D 1 199 ? 77.446 10.554 -26.489 1.00 140.73 199 GLU A O 1
ATOM 4952 N N . VAL D 1 200 ? 79.539 9.697 -26.150 1.00 143.49 200 VAL A N 1
ATOM 4953 C CA . VAL D 1 200 ? 79.186 8.554 -25.251 1.00 141.04 200 VAL A CA 1
ATOM 4954 C C . VAL D 1 200 ? 79.651 8.864 -23.822 1.00 136.42 200 VAL A C 1
ATOM 4955 O O . VAL D 1 200 ? 80.867 9.040 -23.643 1.00 134.58 200 VAL A O 1
ATOM 4959 N N . THR D 1 201 ? 78.731 8.896 -22.850 1.00 132.01 201 THR A N 1
ATOM 4960 C CA . THR D 1 201 ? 79.040 8.969 -21.393 1.00 133.94 201 THR A CA 1
ATOM 4961 C C . THR D 1 201 ? 78.876 7.579 -20.767 1.00 136.53 201 THR A C 1
ATOM 4962 O O . THR D 1 201 ? 77.730 7.073 -20.757 1.00 144.81 201 THR A O 1
ATOM 4966 N N . HIS D 1 202 ? 79.975 7.001 -20.266 1.00 134.59 202 HIS A N 1
ATOM 4967 C CA . HIS D 1 202 ? 80.032 5.667 -19.610 1.00 131.42 202 HIS A CA 1
ATOM 4968 C C . HIS D 1 202 ? 81.019 5.714 -18.436 1.00 128.46 202 HIS A C 1
ATOM 4969 O O . HIS D 1 202 ? 82.102 6.325 -18.598 1.00 129.26 202 HIS A O 1
ATOM 4976 N N . GLN D 1 203 ? 80.658 5.072 -17.318 1.00 119.67 203 GLN A N 1
ATOM 4977 C CA . GLN D 1 203 ? 81.440 5.032 -16.050 1.00 118.11 203 GLN A CA 1
ATOM 4978 C C . GLN D 1 203 ? 82.898 4.632 -16.324 1.00 118.06 203 GLN A C 1
ATOM 4979 O O . GLN D 1 203 ? 83.784 5.141 -15.612 1.00 113.64 203 GLN A O 1
ATOM 4985 N N . GLY D 1 204 ? 83.133 3.751 -17.303 1.00 122.00 204 GLY A N 1
ATOM 4986 C CA . GLY D 1 204 ? 84.459 3.180 -17.615 1.00 120.54 204 GLY A CA 1
ATOM 4987 C C . GLY D 1 204 ? 85.374 4.156 -18.346 1.00 123.45 204 GLY A C 1
ATOM 4988 O O . GLY D 1 204 ? 86.573 3.836 -18.468 1.00 122.59 204 GLY A O 1
ATOM 4989 N N . LEU D 1 205 ? 84.837 5.277 -18.849 1.00 128.76 205 LEU A N 1
ATOM 4990 C CA . LEU D 1 205 ? 85.623 6.369 -19.487 1.00 133.97 205 LEU A CA 1
ATOM 4991 C C . LEU D 1 205 ? 85.775 7.532 -18.498 1.00 138.18 205 LEU A C 1
ATOM 4992 O O . LEU D 1 205 ? 84.801 7.815 -17.775 1.00 139.68 205 LEU A O 1
ATOM 4997 N N . SER D 1 206 ? 86.958 8.156 -18.457 1.00 136.08 206 SER A N 1
ATOM 4998 C CA . SER D 1 206 ? 87.288 9.287 -17.546 1.00 135.56 206 SER A CA 1
ATOM 4999 C C . SER D 1 206 ? 86.536 10.551 -17.992 1.00 138.45 206 SER A C 1
ATOM 5000 O O . SER D 1 206 ? 86.007 11.261 -17.110 1.00 138.48 206 SER A O 1
ATOM 5003 N N . SER D 1 207 ? 86.471 10.806 -19.305 1.00 135.69 207 SER A N 1
ATOM 5004 C CA . SER D 1 207 ? 85.766 11.966 -19.915 1.00 129.53 207 SER A CA 1
ATOM 5005 C C . SER D 1 207 ? 85.001 11.512 -21.157 1.00 128.21 207 SER A C 1
ATOM 5006 O O . SER D 1 207 ? 85.569 10.830 -22.004 1.00 126.09 207 SER A O 1
ATOM 5009 N N . PRO D 1 208 ? 83.692 11.845 -21.278 1.00 127.24 208 PRO A N 1
ATOM 5010 C CA . PRO D 1 208 ? 82.866 11.408 -22.413 1.00 122.92 208 PRO A CA 1
ATOM 5011 C C . PRO D 1 208 ? 83.500 11.555 -23.809 1.00 118.71 208 PRO A C 1
ATOM 5012 O O . PRO D 1 208 ? 83.790 12.660 -24.202 1.00 122.31 208 PRO A O 1
ATOM 5016 N N . VAL D 1 209 ? 83.688 10.430 -24.512 1.00 121.67 209 VAL A N 1
ATOM 5017 C CA . VAL D 1 209 ? 84.429 10.329 -25.808 1.00 126.81 209 VAL A CA 1
ATOM 5018 C C . VAL D 1 209 ? 83.457 10.636 -26.955 1.00 123.89 209 VAL A C 1
ATOM 5019 O O . VAL D 1 209 ? 82.254 10.341 -26.803 1.00 111.42 209 VAL A O 1
ATOM 5023 N N . THR D 1 210 ? 83.975 11.200 -28.055 1.00 125.85 210 THR A N 1
ATOM 5024 C CA . THR D 1 210 ? 83.218 11.585 -29.274 1.00 122.13 210 THR A CA 1
ATOM 5025 C C . THR D 1 210 ? 83.894 11.003 -30.521 1.00 127.62 210 THR A C 1
ATOM 5026 O O . THR D 1 210 ? 85.137 11.023 -30.582 1.00 129.84 210 THR A O 1
ATOM 5030 N N . LYS D 1 211 ? 83.094 10.500 -31.465 1.00 130.26 211 LYS A N 1
ATOM 5031 C CA . LYS D 1 211 ? 83.527 10.069 -32.823 1.00 129.98 211 LYS A CA 1
ATOM 5032 C C . LYS D 1 211 ? 82.653 10.812 -33.841 1.00 129.65 211 LYS A C 1
ATOM 5033 O O . LYS D 1 211 ? 81.450 11.003 -33.542 1.00 127.22 211 LYS A O 1
ATOM 5039 N N . SER D 1 212 ? 83.218 11.211 -34.989 1.00 125.50 212 SER A N 1
ATOM 5040 C CA . SER D 1 212 ? 82.526 12.035 -36.019 1.00 128.16 212 SER A CA 1
ATOM 5041 C C . SER D 1 212 ? 83.150 11.859 -37.410 1.00 121.82 212 SER A C 1
ATOM 5042 O O . SER D 1 212 ? 84.359 11.577 -37.496 1.00 109.25 212 SER A O 1
ATOM 5045 N N . PHE D 1 213 ? 82.330 12.036 -38.451 1.00 129.16 213 PHE A N 1
ATOM 5046 C CA . PHE D 1 213 ? 82.734 12.163 -39.876 1.00 139.47 213 PHE A CA 1
ATOM 5047 C C . PHE D 1 213 ? 82.117 13.450 -40.437 1.00 146.09 213 PHE A C 1
ATOM 5048 O O . PHE D 1 213 ? 81.120 13.928 -39.855 1.00 143.18 213 PHE A O 1
ATOM 5056 N N . ASN D 1 214 ? 82.696 13.999 -41.510 1.00 152.20 214 ASN A N 1
ATOM 5057 C CA . ASN D 1 214 ? 82.063 15.067 -42.335 1.00 154.18 214 ASN A CA 1
ATOM 5058 C C . ASN D 1 214 ? 81.693 14.451 -43.691 1.00 151.29 214 ASN A C 1
ATOM 5059 O O . ASN D 1 214 ? 82.448 13.604 -44.194 1.00 153.45 214 ASN A O 1
ATOM 5064 N N . ARG D 1 215 ? 80.537 14.839 -44.221 1.00 141.60 215 ARG A N 1
ATOM 5065 C CA . ARG D 1 215 ? 79.916 14.286 -45.452 1.00 136.53 215 ARG A CA 1
ATOM 5066 C C . ARG D 1 215 ? 80.868 14.519 -46.633 1.00 134.66 215 ARG A C 1
ATOM 5067 O O . ARG D 1 215 ? 81.272 15.676 -46.830 1.00 135.23 215 ARG A O 1
ATOM 5075 N N . GLY D 1 216 ? 81.228 13.459 -47.365 1.00 132.76 216 GLY A N 1
ATOM 5076 C CA . GLY D 1 216 ? 82.210 13.487 -48.472 1.00 129.22 216 GLY A CA 1
ATOM 5077 C C . GLY D 1 216 ? 83.508 12.784 -48.093 1.00 129.88 216 GLY A C 1
ATOM 5078 O O . GLY D 1 216 ? 84.069 13.118 -47.029 1.00 125.67 216 GLY A O 1
ATOM 5079 N N . GLU D 1 217 ? 83.978 11.849 -48.932 1.00 130.38 217 GLU A N 1
ATOM 5080 C CA . GLU D 1 217 ? 85.107 10.922 -48.628 1.00 128.67 217 GLU A CA 1
ATOM 5081 C C . GLU D 1 217 ? 85.695 10.363 -49.940 1.00 129.00 217 GLU A C 1
ATOM 5082 O O . GLU D 1 217 ? 85.459 10.985 -51.004 1.00 124.13 217 GLU A O 1
ATOM 5088 N N . CYS D 1 218 ? 86.456 9.259 -49.868 1.00 130.07 218 CYS A N 1
ATOM 5089 C CA . CYS D 1 218 ? 87.111 8.574 -51.021 1.00 129.37 218 CYS A CA 1
ATOM 5090 C C . CYS D 1 218 ? 86.424 7.226 -51.296 1.00 126.07 218 CYS A C 1
ATOM 5091 O O . CYS D 1 218 ? 85.841 6.600 -50.410 1.00 126.24 218 CYS A O 1
ATOM 5095 N N . GLU E 2 1 ? 71.686 -39.535 -33.485 1.00 76.40 1 GLU B N 1
ATOM 5096 C CA . GLU E 2 1 ? 71.485 -38.219 -32.816 1.00 74.35 1 GLU B CA 1
ATOM 5097 C C . GLU E 2 1 ? 69.997 -37.844 -32.870 1.00 69.62 1 GLU B C 1
ATOM 5098 O O . GLU E 2 1 ? 69.380 -37.963 -33.951 1.00 69.34 1 GLU B O 1
ATOM 5104 N N . VAL E 2 2 ? 69.454 -37.375 -31.746 1.00 63.46 2 VAL B N 1
ATOM 5105 C CA . VAL E 2 2 ? 68.031 -36.940 -31.605 1.00 61.55 2 VAL B CA 1
ATOM 5106 C C . VAL E 2 2 ? 67.898 -35.507 -32.127 1.00 62.34 2 VAL B C 1
ATOM 5107 O O . VAL E 2 2 ? 68.608 -34.629 -31.599 1.00 65.52 2 VAL B O 1
ATOM 5111 N N . LYS E 2 3 ? 67.003 -35.284 -33.096 1.00 61.88 3 LYS B N 1
ATOM 5112 C CA . LYS E 2 3 ? 66.672 -33.938 -33.635 1.00 59.89 3 LYS B CA 1
ATOM 5113 C C . LYS E 2 3 ? 65.149 -33.789 -33.724 1.00 58.83 3 LYS B C 1
ATOM 5114 O O . LYS E 2 3 ? 64.471 -34.811 -33.940 1.00 53.80 3 LYS B O 1
ATOM 5120 N N . LEU E 2 4 ? 64.653 -32.557 -33.552 1.00 57.73 4 LEU B N 1
ATOM 5121 C CA . LEU E 2 4 ? 63.264 -32.120 -33.868 1.00 56.82 4 LEU B CA 1
ATOM 5122 C C . LEU E 2 4 ? 63.347 -30.751 -34.554 1.00 59.70 4 LEU B C 1
ATOM 5123 O O . LEU E 2 4 ? 64.137 -29.918 -34.062 1.00 56.98 4 LEU B O 1
ATOM 5128 N N . GLN E 2 5 ? 62.583 -30.518 -35.633 1.00 61.32 5 GLN B N 1
ATOM 5129 C CA . GLN E 2 5 ? 62.508 -29.191 -36.309 1.00 60.85 5 GLN B CA 1
ATOM 5130 C C . GLN E 2 5 ? 61.044 -28.830 -36.602 1.00 55.62 5 GLN B C 1
ATOM 5131 O O . GLN E 2 5 ? 60.343 -29.608 -37.262 1.00 48.00 5 GLN B O 1
ATOM 5137 N N . GLU E 2 6 ? 60.615 -27.669 -36.104 1.00 53.16 6 GLU B N 1
ATOM 5138 C CA . GLU E 2 6 ? 59.278 -27.081 -36.357 1.00 52.82 6 GLU B CA 1
ATOM 5139 C C . GLU E 2 6 ? 59.329 -26.362 -37.710 1.00 53.39 6 GLU B C 1
ATOM 5140 O O . GLU E 2 6 ? 60.384 -25.783 -38.016 1.00 52.50 6 GLU B O 1
ATOM 5146 N N . SER E 2 7 ? 58.234 -26.390 -38.477 1.00 54.88 7 SER B N 1
ATOM 5147 C CA . SER E 2 7 ? 58.058 -25.625 -39.742 1.00 57.24 7 SER B CA 1
ATOM 5148 C C . SER E 2 7 ? 56.609 -25.139 -39.854 1.00 57.28 7 SER B C 1
ATOM 5149 O O . SER E 2 7 ? 55.697 -25.931 -39.535 1.00 58.17 7 SER B O 1
ATOM 5152 N N . GLY E 2 8 ? 56.409 -23.883 -40.267 1.00 60.31 8 GLY B N 1
ATOM 5153 C CA . GLY E 2 8 ? 55.065 -23.297 -40.430 1.00 61.35 8 GLY B CA 1
ATOM 5154 C C . GLY E 2 8 ? 55.107 -21.883 -40.992 1.00 61.46 8 GLY B C 1
ATOM 5155 O O . GLY E 2 8 ? 56.178 -21.333 -41.222 1.00 62.82 8 GLY B O 1
ATOM 5156 N N . PRO E 2 9 ? 53.936 -21.253 -41.230 1.00 66.79 9 PRO B N 1
ATOM 5157 C CA . PRO E 2 9 ? 53.884 -19.861 -41.675 1.00 66.72 9 PRO B CA 1
ATOM 5158 C C . PRO E 2 9 ? 54.326 -18.896 -40.561 1.00 66.95 9 PRO B C 1
ATOM 5159 O O . PRO E 2 9 ? 54.001 -19.119 -39.403 1.00 75.50 9 PRO B O 1
ATOM 5163 N N . GLY E 2 10 ? 55.079 -17.864 -40.930 1.00 63.49 10 GLY B N 1
ATOM 5164 C CA . GLY E 2 10 ? 55.577 -16.836 -39.999 1.00 63.54 10 GLY B CA 1
ATOM 5165 C C . GLY E 2 10 ? 54.543 -15.760 -39.745 1.00 65.31 10 GLY B C 1
ATOM 5166 O O . GLY E 2 10 ? 54.672 -15.073 -38.725 1.00 70.34 10 GLY B O 1
ATOM 5167 N N . LEU E 2 11 ? 53.553 -15.630 -40.637 1.00 67.61 11 LEU B N 1
ATOM 5168 C CA . LEU E 2 11 ? 52.467 -14.614 -40.560 1.00 67.54 11 LEU B CA 1
ATOM 5169 C C . LEU E 2 11 ? 51.122 -15.287 -40.841 1.00 66.49 11 LEU B C 1
ATOM 5170 O O . LEU E 2 11 ? 51.034 -16.097 -41.787 1.00 69.27 11 LEU B O 1
ATOM 5175 N N . VAL E 2 12 ? 50.119 -14.949 -40.033 1.00 65.58 12 VAL B N 1
ATOM 5176 C CA . VAL E 2 12 ? 48.712 -15.411 -40.185 1.00 68.71 12 VAL B CA 1
ATOM 5177 C C . VAL E 2 12 ? 47.792 -14.241 -39.818 1.00 65.97 12 VAL B C 1
ATOM 5178 O O . VAL E 2 12 ? 48.160 -13.462 -38.918 1.00 62.87 12 VAL B O 1
ATOM 5182 N N . ALA E 2 13 ? 46.649 -14.122 -40.501 1.00 68.67 13 ALA B N 1
ATOM 5183 C CA . ALA E 2 13 ? 45.619 -13.084 -40.258 1.00 70.32 13 ALA B CA 1
ATOM 5184 C C . ALA E 2 13 ? 44.725 -13.509 -39.095 1.00 70.99 13 ALA B C 1
ATOM 5185 O O . ALA E 2 13 ? 44.487 -14.698 -38.894 1.00 69.45 13 ALA B O 1
ATOM 5187 N N . PRO E 2 14 ? 44.208 -12.558 -38.285 1.00 71.95 14 PRO B N 1
ATOM 5188 C CA . PRO E 2 14 ? 43.316 -12.895 -37.178 1.00 75.80 14 PRO B CA 1
ATOM 5189 C C . PRO E 2 14 ? 42.071 -13.660 -37.660 1.00 82.04 14 PRO B C 1
ATOM 5190 O O . PRO E 2 14 ? 41.638 -13.441 -38.787 1.00 88.46 14 PRO B O 1
ATOM 5194 N N . SER E 2 15 ? 41.567 -14.570 -36.816 1.00 88.29 15 SER B N 1
ATOM 5195 C CA . SER E 2 15 ? 40.380 -15.442 -37.045 1.00 90.04 15 SER B CA 1
ATOM 5196 C C . SER E 2 15 ? 40.651 -16.523 -38.113 1.00 84.58 15 SER B C 1
ATOM 5197 O O . SER E 2 15 ? 39.747 -17.352 -38.339 1.00 88.23 15 SER B O 1
ATOM 5200 N N . GLN E 2 16 ? 41.847 -16.557 -38.719 1.00 79.24 16 GLN B N 1
ATOM 5201 C CA . GLN E 2 16 ? 42.289 -17.630 -39.654 1.00 79.92 16 GLN B CA 1
ATOM 5202 C C . GLN E 2 16 ? 42.776 -18.843 -38.841 1.00 78.95 16 GLN B C 1
ATOM 5203 O O . GLN E 2 16 ? 42.556 -18.874 -37.604 1.00 87.90 16 GLN B O 1
ATOM 5209 N N . SER E 2 17 ? 43.406 -19.813 -39.509 1.00 73.91 17 SER B N 1
ATOM 5210 C CA . SER E 2 17 ? 43.960 -21.060 -38.918 1.00 73.05 17 SER B CA 1
ATOM 5211 C C . SER E 2 17 ? 45.495 -21.026 -38.933 1.00 69.83 17 SER B C 1
ATOM 5212 O O . SER E 2 17 ? 46.071 -20.233 -39.704 1.00 70.69 17 SER B O 1
ATOM 5215 N N . LEU E 2 18 ? 46.122 -21.870 -38.108 1.00 69.70 18 LEU B N 1
ATOM 5216 C CA . LEU E 2 18 ? 47.597 -22.064 -38.031 1.00 66.19 18 LEU B CA 1
ATOM 5217 C C . LEU E 2 18 ? 47.894 -23.565 -38.037 1.00 61.59 18 LEU B C 1
ATOM 5218 O O . LEU E 2 18 ? 47.298 -24.279 -37.211 1.00 65.14 18 LEU B O 1
ATOM 5223 N N . SER E 2 19 ? 48.758 -24.017 -38.947 1.00 59.76 19 SER B N 1
ATOM 5224 C CA . SER E 2 19 ? 49.229 -25.423 -39.047 1.00 61.65 19 SER B CA 1
ATOM 5225 C C . SER E 2 19 ? 50.750 -25.449 -38.903 1.00 61.17 19 SER B C 1
ATOM 5226 O O . SER E 2 19 ? 51.421 -24.817 -39.731 1.00 75.15 19 SER B O 1
ATOM 5229 N N . ILE E 2 20 ? 51.265 -26.135 -37.882 1.00 55.72 20 ILE B N 1
ATOM 5230 C CA . ILE E 2 20 ? 52.729 -26.322 -37.682 1.00 54.95 20 ILE B CA 1
ATOM 5231 C C . ILE E 2 20 ? 53.032 -27.818 -37.741 1.00 54.02 20 ILE B C 1
ATOM 5232 O O . ILE E 2 20 ? 52.191 -28.623 -37.296 1.00 54.39 20 ILE B O 1
ATOM 5237 N N . THR E 2 21 ? 54.193 -28.160 -38.294 1.00 54.40 21 THR B N 1
ATOM 5238 C CA . THR E 2 21 ? 54.681 -29.552 -38.446 1.00 55.57 21 THR B CA 1
ATOM 5239 C C . THR E 2 21 ? 56.008 -29.671 -37.694 1.00 56.87 21 THR B C 1
ATOM 5240 O O . THR E 2 21 ? 56.879 -28.811 -37.902 1.00 65.49 21 THR B O 1
ATOM 5244 N N . CYS E 2 22 ? 56.122 -30.675 -36.828 1.00 53.51 22 CYS B N 1
ATOM 5245 C CA . CYS E 2 22 ? 57.352 -31.016 -36.074 1.00 53.11 22 CYS B CA 1
ATOM 5246 C C . CYS E 2 22 ? 57.894 -32.315 -36.667 1.00 50.45 22 CYS B C 1
ATOM 5247 O O . CYS E 2 22 ? 57.212 -33.343 -36.553 1.00 56.66 22 CYS B O 1
ATOM 5250 N N . THR E 2 23 ? 59.045 -32.241 -37.323 1.00 49.29 23 THR B N 1
ATOM 5251 C CA . THR E 2 23 ? 59.697 -33.363 -38.040 1.00 49.01 23 THR B CA 1
ATOM 5252 C C . THR E 2 23 ? 60.832 -33.876 -37.156 1.00 46.52 23 THR B C 1
ATOM 5253 O O . THR E 2 23 ? 61.722 -33.063 -36.855 1.00 47.43 23 THR B O 1
ATOM 5257 N N . VAL E 2 24 ? 60.792 -35.154 -36.763 1.00 45.28 24 VAL B N 1
ATOM 5258 C CA . VAL E 2 24 ? 61.765 -35.760 -35.802 1.00 48.59 24 VAL B CA 1
ATOM 5259 C C . VAL E 2 24 ? 62.605 -36.824 -36.517 1.00 50.13 24 VAL B C 1
ATOM 5260 O O . VAL E 2 24 ? 62.130 -37.385 -37.526 1.00 58.33 24 VAL B O 1
ATOM 5264 N N . SER E 2 25 ? 63.796 -37.092 -35.975 1.00 50.53 25 SER B N 1
ATOM 5265 C CA . SER E 2 25 ? 64.742 -38.155 -36.400 1.00 50.19 25 SER B CA 1
ATOM 5266 C C . SER E 2 25 ? 65.624 -38.554 -35.209 1.00 53.53 25 SER B C 1
ATOM 5267 O O . SER E 2 25 ? 65.868 -37.680 -34.331 1.00 54.97 25 SER B O 1
ATOM 5270 N N . GLY E 2 26 ? 66.083 -39.814 -35.184 1.00 54.86 26 GLY B N 1
ATOM 5271 C CA . GLY E 2 26 ? 66.941 -40.378 -34.118 1.00 53.97 26 GLY B CA 1
ATOM 5272 C C . GLY E 2 26 ? 66.145 -41.132 -33.059 1.00 56.41 26 GLY B C 1
ATOM 5273 O O . GLY E 2 26 ? 66.754 -41.585 -32.073 1.00 57.62 26 GLY B O 1
ATOM 5274 N N . PHE E 2 27 ? 64.827 -41.268 -33.241 1.00 54.42 27 PHE B N 1
ATOM 5275 C CA . PHE E 2 27 ? 63.927 -41.987 -32.306 1.00 49.80 27 PHE B CA 1
ATOM 5276 C C . PHE E 2 27 ? 62.562 -42.179 -32.965 1.00 46.29 27 PHE B C 1
ATOM 5277 O O . PHE E 2 27 ? 62.215 -41.359 -33.812 1.00 46.83 27 PHE B O 1
ATOM 5285 N N . SER E 2 28 ? 61.817 -43.207 -32.547 1.00 49.18 28 SER B N 1
ATOM 5286 C CA . SER E 2 28 ? 60.451 -43.550 -33.030 1.00 50.66 28 SER B CA 1
ATOM 5287 C C . SER E 2 28 ? 59.389 -42.841 -32.178 1.00 53.94 28 SER B C 1
ATOM 5288 O O . SER E 2 28 ? 59.519 -42.856 -30.934 1.00 60.36 28 SER B O 1
ATOM 5291 N N . LEU E 2 29 ? 58.366 -42.272 -32.826 1.00 50.06 29 LEU B N 1
ATOM 5292 C CA . LEU E 2 29 ? 57.182 -41.655 -32.171 1.00 49.04 29 LEU B CA 1
ATOM 5293 C C . LEU E 2 29 ? 56.258 -42.740 -31.605 1.00 50.27 29 LEU B C 1
ATOM 5294 O O . LEU E 2 29 ? 55.275 -42.357 -30.937 1.00 51.56 29 LEU B O 1
ATOM 5299 N N . THR E 2 30 ? 56.516 -44.025 -31.876 1.00 47.72 30 THR B N 1
ATOM 5300 C CA . THR E 2 30 ? 55.758 -45.151 -31.259 1.00 48.50 30 THR B CA 1
ATOM 5301 C C . THR E 2 30 ? 56.127 -45.260 -29.772 1.00 49.04 30 THR B C 1
ATOM 5302 O O . THR E 2 30 ? 55.266 -45.680 -28.985 1.00 51.38 30 THR B O 1
ATOM 5306 N N . GLY E 2 31 ? 57.344 -44.864 -29.396 1.00 48.27 31 GLY B N 1
ATOM 5307 C CA . GLY E 2 31 ? 57.878 -45.085 -28.038 1.00 52.80 31 GLY B CA 1
ATOM 5308 C C . GLY E 2 31 ? 57.886 -43.835 -27.178 1.00 52.06 31 GLY B C 1
ATOM 5309 O O . GLY E 2 31 ? 57.701 -43.967 -25.960 1.00 57.00 31 GLY B O 1
ATOM 5310 N N . TYR E 2 32 ? 58.161 -42.673 -27.770 1.00 50.35 32 TYR B N 1
ATOM 5311 C CA . TYR E 2 32 ? 58.254 -41.370 -27.067 1.00 50.95 32 TYR B CA 1
ATOM 5312 C C . TYR E 2 32 ? 57.021 -40.530 -27.389 1.00 50.92 32 TYR B C 1
ATOM 5313 O O . TYR E 2 32 ? 56.528 -40.599 -28.529 1.00 54.63 32 TYR B O 1
ATOM 5322 N N . GLY E 2 33 ? 56.564 -39.756 -26.404 1.00 51.03 33 GLY B N 1
ATOM 5323 C CA . GLY E 2 33 ? 55.573 -38.680 -26.581 1.00 48.60 33 GLY B CA 1
ATOM 5324 C C . GLY E 2 33 ? 56.273 -37.366 -26.895 1.00 46.91 33 GLY B C 1
ATOM 5325 O O . GLY E 2 33 ? 57.497 -37.265 -26.626 1.00 39.98 33 GLY B O 1
ATOM 5326 N N . VAL E 2 34 ? 55.520 -36.404 -27.445 1.00 44.91 34 VAL B N 1
ATOM 5327 C CA . VAL E 2 34 ? 56.028 -35.092 -27.938 1.00 44.26 34 VAL B CA 1
ATOM 5328 C C . VAL E 2 34 ? 55.022 -34.010 -27.533 1.00 45.88 34 VAL B C 1
ATOM 5329 O O . VAL E 2 34 ? 53.795 -34.223 -27.748 1.00 47.04 34 VAL B O 1
ATOM 5333 N N . ASN E 2 35 ? 55.533 -32.903 -26.983 1.00 44.03 35 ASN B N 1
ATOM 5334 C CA . ASN E 2 35 ? 54.745 -31.746 -26.487 1.00 46.12 35 ASN B CA 1
ATOM 5335 C C . ASN E 2 35 ? 54.824 -30.594 -27.491 1.00 47.70 35 ASN B C 1
ATOM 5336 O O . ASN E 2 35 ? 55.853 -30.491 -28.186 1.00 46.10 35 ASN B O 1
ATOM 5341 N N . TRP E 2 36 ? 53.802 -29.730 -27.490 1.00 46.68 36 TRP B N 1
ATOM 5342 C CA . TRP E 2 36 ? 53.846 -28.359 -28.059 1.00 47.06 36 TRP B CA 1
ATOM 5343 C C . TRP E 2 36 ? 53.926 -27.339 -26.919 1.00 49.00 36 TRP B C 1
ATOM 5344 O O . TRP E 2 36 ? 53.045 -27.372 -26.028 1.00 50.70 36 TRP B O 1
ATOM 5355 N N . VAL E 2 37 ? 54.976 -26.506 -26.933 1.00 49.08 37 VAL B N 1
ATOM 5356 C CA . VAL E 2 37 ? 55.214 -25.390 -25.969 1.00 48.35 37 VAL B CA 1
ATOM 5357 C C . VAL E 2 37 ? 55.455 -24.105 -26.775 1.00 49.92 37 VAL B C 1
ATOM 5358 O O . VAL E 2 37 ? 56.237 -24.157 -27.734 1.00 49.00 37 VAL B O 1
ATOM 5362 N N . ARG E 2 38 ? 54.809 -22.998 -26.403 1.00 49.70 38 ARG B N 1
ATOM 5363 C CA . ARG E 2 38 ? 54.972 -21.694 -27.094 1.00 49.68 38 ARG B CA 1
ATOM 5364 C C . ARG E 2 38 ? 55.553 -20.660 -26.125 1.00 53.19 38 ARG B C 1
ATOM 5365 O O . ARG E 2 38 ? 55.372 -20.815 -24.906 1.00 55.97 38 ARG B O 1
ATOM 5373 N N . GLN E 2 39 ? 56.250 -19.658 -26.668 1.00 56.26 39 GLN B N 1
ATOM 5374 C CA . GLN E 2 39 ? 56.887 -18.550 -25.911 1.00 58.98 39 GLN B CA 1
ATOM 5375 C C . GLN E 2 39 ? 56.563 -17.234 -26.608 1.00 60.28 39 GLN B C 1
ATOM 5376 O O . GLN E 2 39 ? 57.112 -16.963 -27.668 1.00 65.55 39 GLN B O 1
ATOM 5382 N N . PRO E 2 40 ? 55.652 -16.389 -26.069 1.00 60.93 40 PRO B N 1
ATOM 5383 C CA . PRO E 2 40 ? 55.435 -15.051 -26.621 1.00 61.12 40 PRO B CA 1
ATOM 5384 C C . PRO E 2 40 ? 56.706 -14.215 -26.479 1.00 63.37 40 PRO B C 1
ATOM 5385 O O . PRO E 2 40 ? 57.388 -14.321 -25.462 1.00 63.30 40 PRO B O 1
ATOM 5389 N N . PRO E 2 41 ? 57.079 -13.378 -27.479 1.00 70.40 41 PRO B N 1
ATOM 5390 C CA . PRO E 2 41 ? 58.325 -12.608 -27.422 1.00 66.68 41 PRO B CA 1
ATOM 5391 C C . PRO E 2 41 ? 58.342 -11.730 -26.167 1.00 62.38 41 PRO B C 1
ATOM 5392 O O . PRO E 2 41 ? 57.312 -11.153 -25.869 1.00 65.28 41 PRO B O 1
ATOM 5396 N N . GLY E 2 42 ? 59.471 -11.716 -25.447 1.00 64.27 42 GLY B N 1
ATOM 5397 C CA . GLY E 2 42 ? 59.661 -10.983 -24.176 1.00 67.86 42 GLY B CA 1
ATOM 5398 C C . GLY E 2 42 ? 59.241 -11.788 -22.949 1.00 70.51 42 GLY B C 1
ATOM 5399 O O . GLY E 2 42 ? 59.896 -11.643 -21.906 1.00 71.44 42 GLY B O 1
ATOM 5400 N N . LYS E 2 43 ? 58.185 -12.602 -23.057 1.00 70.78 43 LYS B N 1
ATOM 5401 C CA . LYS E 2 43 ? 57.523 -13.290 -21.918 1.00 70.79 43 LYS B CA 1
ATOM 5402 C C . LYS E 2 43 ? 58.066 -14.725 -21.785 1.00 67.63 43 LYS B C 1
ATOM 5403 O O . LYS E 2 43 ? 59.164 -14.992 -22.319 1.00 72.46 43 LYS B O 1
ATOM 5409 N N . GLY E 2 44 ? 57.326 -15.609 -21.098 1.00 60.51 44 GLY B N 1
ATOM 5410 C CA . GLY E 2 44 ? 57.761 -16.963 -20.701 1.00 58.73 44 GLY B CA 1
ATOM 5411 C C . GLY E 2 44 ? 56.937 -18.079 -21.332 1.00 55.95 44 GLY B C 1
ATOM 5412 O O . GLY E 2 44 ? 56.231 -17.818 -22.311 1.00 62.06 44 GLY B O 1
ATOM 5413 N N . LEU E 2 45 ? 57.009 -19.283 -20.761 1.00 50.95 45 LEU B N 1
ATOM 5414 C CA . LEU E 2 45 ? 56.650 -20.560 -21.432 1.00 50.96 45 LEU B CA 1
ATOM 5415 C C . LEU E 2 45 ? 55.228 -20.994 -21.055 1.00 51.29 45 LEU B C 1
ATOM 5416 O O . LEU E 2 45 ? 54.885 -20.970 -19.846 1.00 53.91 45 LEU B O 1
ATOM 5421 N N . GLU E 2 46 ? 54.454 -21.411 -22.062 1.00 46.61 46 GLU B N 1
ATOM 5422 C CA . GLU E 2 46 ? 53.059 -21.895 -21.926 1.00 44.68 46 GLU B CA 1
ATOM 5423 C C . GLU E 2 46 ? 52.960 -23.269 -22.595 1.00 42.35 46 GLU B C 1
ATOM 5424 O O . GLU E 2 46 ? 53.272 -23.375 -23.796 1.00 46.02 46 GLU B O 1
ATOM 5430 N N . TRP E 2 47 ? 52.546 -24.284 -21.845 1.00 40.55 47 TRP B N 1
ATOM 5431 C CA . TRP E 2 47 ? 52.335 -25.666 -22.353 1.00 41.32 47 TRP B CA 1
ATOM 5432 C C . TRP E 2 47 ? 50.986 -25.731 -23.072 1.00 41.70 47 TRP B C 1
ATOM 5433 O O . TRP E 2 47 ? 49.976 -25.298 -22.466 1.00 39.33 47 TRP B O 1
ATOM 5444 N N . LEU E 2 48 ? 50.984 -26.244 -24.310 1.00 43.15 48 LEU B N 1
ATOM 5445 C CA . LEU E 2 48 ? 49.786 -26.342 -25.185 1.00 43.30 48 LEU B CA 1
ATOM 5446 C C . LEU E 2 48 ? 49.171 -27.744 -25.120 1.00 40.25 48 LEU B C 1
ATOM 5447 O O . LEU E 2 48 ? 47.937 -27.824 -24.996 1.00 41.96 48 LEU B O 1
ATOM 5452 N N . GLY E 2 49 ? 49.972 -28.801 -25.252 1.00 37.75 49 GLY B N 1
ATOM 5453 C CA . GLY E 2 49 ? 49.464 -30.190 -25.268 1.00 35.05 49 GLY B CA 1
ATOM 5454 C C . GLY E 2 49 ? 50.562 -31.207 -25.532 1.00 34.44 49 GLY B C 1
ATOM 5455 O O . GLY E 2 49 ? 51.748 -30.803 -25.662 1.00 33.24 49 GLY B O 1
ATOM 5456 N N . MET E 2 50 ? 50.179 -32.481 -25.628 1.00 35.45 50 MET B N 1
ATOM 5457 C CA . MET E 2 50 ? 51.101 -33.644 -25.722 1.00 40.83 50 MET B CA 1
ATOM 5458 C C . MET E 2 50 ? 50.426 -34.756 -26.541 1.00 45.94 50 MET B C 1
ATOM 5459 O O . MET E 2 50 ? 49.191 -34.897 -26.420 1.00 52.47 50 MET B O 1
ATOM 5464 N N . ILE E 2 51 ? 51.187 -35.495 -27.361 1.00 46.77 51 ILE B N 1
ATOM 5465 C CA . ILE E 2 51 ? 50.697 -36.744 -28.023 1.00 48.19 51 ILE B CA 1
ATOM 5466 C C . ILE E 2 51 ? 51.689 -37.863 -27.693 1.00 47.18 51 ILE B C 1
ATOM 5467 O O . ILE E 2 51 ? 52.859 -37.776 -28.121 1.00 45.79 51 ILE B O 1
ATOM 5472 N N . TRP E 2 52 ? 51.231 -38.841 -26.905 1.00 47.09 52 TRP B N 1
ATOM 5473 C CA . TRP E 2 52 ? 52.042 -39.973 -26.387 1.00 48.55 52 TRP B CA 1
ATOM 5474 C C . TRP E 2 52 ? 52.245 -41.003 -27.503 1.00 47.70 52 TRP B C 1
ATOM 5475 O O . TRP E 2 52 ? 51.507 -40.938 -28.498 1.00 48.77 52 TRP B O 1
ATOM 5486 N N . GLY E 2 53 ? 53.175 -41.940 -27.302 1.00 45.57 53 GLY B N 1
ATOM 5487 C CA . GLY E 2 53 ? 53.428 -43.091 -28.190 1.00 47.16 53 GLY B CA 1
ATOM 5488 C C . GLY E 2 53 ? 52.158 -43.792 -28.653 1.00 50.49 53 GLY B C 1
ATOM 5489 O O . GLY E 2 53 ? 52.016 -44.007 -29.868 1.00 59.31 53 GLY B O 1
ATOM 5490 N N . ASP E 2 54 ? 51.260 -44.145 -27.733 1.00 52.63 54 ASP B N 1
ATOM 5491 C CA . ASP E 2 54 ? 50.054 -44.974 -28.019 1.00 49.73 54 ASP B CA 1
ATOM 5492 C C . ASP E 2 54 ? 48.990 -44.148 -28.759 1.00 48.26 54 ASP B C 1
ATOM 5493 O O . ASP E 2 54 ? 48.038 -44.764 -29.286 1.00 49.45 54 ASP B O 1
ATOM 5498 N N . GLY E 2 55 ? 49.118 -42.817 -28.779 1.00 47.17 55 GLY B N 1
ATOM 5499 C CA . GLY E 2 55 ? 48.176 -41.918 -29.477 1.00 48.38 55 GLY B CA 1
ATOM 5500 C C . GLY E 2 55 ? 47.332 -41.071 -28.534 1.00 51.42 55 GLY B C 1
ATOM 5501 O O . GLY E 2 55 ? 46.654 -40.152 -29.034 1.00 55.16 55 GLY B O 1
ATOM 5502 N N . ILE E 2 56 ? 47.352 -41.342 -27.224 1.00 49.00 56 ILE B N 1
ATOM 5503 C CA . ILE E 2 56 ? 46.594 -40.531 -26.228 1.00 45.73 56 ILE B CA 1
ATOM 5504 C C . ILE E 2 56 ? 47.129 -39.098 -26.292 1.00 43.98 56 ILE B C 1
ATOM 5505 O O . ILE E 2 56 ? 48.360 -38.908 -26.369 1.00 40.02 56 ILE B O 1
ATOM 5510 N N . THR E 2 57 ? 46.226 -38.126 -26.268 1.00 39.49 57 THR B N 1
ATOM 5511 C CA . THR E 2 57 ? 46.505 -36.711 -26.603 1.00 39.04 57 THR B CA 1
ATOM 5512 C C . THR E 2 57 ? 45.929 -35.866 -25.472 1.00 39.45 57 THR B C 1
ATOM 5513 O O . THR E 2 57 ? 44.718 -36.000 -25.220 1.00 43.20 57 THR B O 1
ATOM 5517 N N . ASP E 2 58 ? 46.767 -35.078 -24.793 1.00 38.15 58 ASP B N 1
ATOM 5518 C CA . ASP E 2 58 ? 46.345 -34.223 -23.653 1.00 39.24 58 ASP B CA 1
ATOM 5519 C C . ASP E 2 58 ? 46.483 -32.759 -24.052 1.00 39.62 58 ASP B C 1
ATOM 5520 O O . ASP E 2 58 ? 47.505 -32.419 -24.663 1.00 40.03 58 ASP B O 1
ATOM 5525 N N . TYR E 2 59 ? 45.508 -31.929 -23.670 1.00 39.23 59 TYR B N 1
ATOM 5526 C CA . TYR E 2 59 ? 45.465 -30.487 -23.998 1.00 39.61 59 TYR B CA 1
ATOM 5527 C C . TYR E 2 59 ? 45.357 -29.645 -22.725 1.00 40.48 59 TYR B C 1
ATOM 5528 O O . TYR E 2 59 ? 44.679 -30.048 -21.785 1.00 43.58 59 TYR B O 1
ATOM 5537 N N . ASN E 2 60 ? 46.023 -28.493 -22.726 1.00 42.10 60 ASN B N 1
ATOM 5538 C CA . ASN E 2 60 ? 45.775 -27.345 -21.822 1.00 47.53 60 ASN B CA 1
ATOM 5539 C C . ASN E 2 60 ? 44.277 -27.024 -21.890 1.00 51.92 60 ASN B C 1
ATOM 5540 O O . ASN E 2 60 ? 43.799 -26.698 -22.990 1.00 57.81 60 ASN B O 1
ATOM 5545 N N . SER E 2 61 ? 43.564 -27.120 -20.767 1.00 56.70 61 SER B N 1
ATOM 5546 C CA . SER E 2 61 ? 42.082 -27.017 -20.704 1.00 57.06 61 SER B CA 1
ATOM 5547 C C . SER E 2 61 ? 41.601 -25.651 -21.209 1.00 56.40 61 SER B C 1
ATOM 5548 O O . SER E 2 61 ? 40.516 -25.613 -21.787 1.00 60.31 61 SER B O 1
ATOM 5551 N N . ALA E 2 62 ? 42.373 -24.578 -21.013 1.00 59.82 62 ALA B N 1
ATOM 5552 C CA . ALA E 2 62 ? 41.996 -23.186 -21.372 1.00 61.01 62 ALA B CA 1
ATOM 5553 C C . ALA E 2 62 ? 41.922 -22.980 -22.898 1.00 64.99 62 ALA B C 1
ATOM 5554 O O . ALA E 2 62 ? 41.294 -21.994 -23.318 1.00 74.49 62 ALA B O 1
ATOM 5556 N N . LEU E 2 63 ? 42.544 -23.845 -23.704 1.00 65.08 63 LEU B N 1
ATOM 5557 C CA . LEU E 2 63 ? 42.617 -23.688 -25.181 1.00 65.27 63 LEU B CA 1
ATOM 5558 C C . LEU E 2 63 ? 42.149 -24.962 -25.891 1.00 67.33 63 LEU B C 1
ATOM 5559 O O . LEU E 2 63 ? 42.284 -25.015 -27.122 1.00 63.93 63 LEU B O 1
ATOM 5564 N N . LYS E 2 64 ? 41.600 -25.939 -25.163 1.00 70.97 64 LYS B N 1
ATOM 5565 C CA . LYS E 2 64 ? 41.223 -27.268 -25.718 1.00 73.60 64 LYS B CA 1
ATOM 5566 C C . LYS E 2 64 ? 40.269 -27.079 -26.903 1.00 68.45 64 LYS B C 1
ATOM 5567 O O . LYS E 2 64 ? 40.331 -27.898 -27.825 1.00 68.82 64 LYS B O 1
ATOM 5573 N N . SER E 2 65 ? 39.419 -26.050 -26.872 1.00 66.60 65 SER B N 1
ATOM 5574 C CA . SER E 2 65 ? 38.349 -25.803 -27.877 1.00 66.50 65 SER B CA 1
ATOM 5575 C C . SER E 2 65 ? 38.939 -25.351 -29.224 1.00 68.66 65 SER B C 1
ATOM 5576 O O . SER E 2 65 ? 38.216 -25.442 -30.227 1.00 71.92 65 SER B O 1
ATOM 5579 N N . ARG E 2 66 ? 40.183 -24.860 -29.245 1.00 67.99 66 ARG B N 1
ATOM 5580 C CA . ARG E 2 66 ? 40.844 -24.285 -30.452 1.00 63.54 66 ARG B CA 1
ATOM 5581 C C . ARG E 2 66 ? 41.993 -25.177 -30.933 1.00 63.83 66 ARG B C 1
ATOM 5582 O O . ARG E 2 66 ? 42.412 -24.983 -32.080 1.00 72.48 66 ARG B O 1
ATOM 5590 N N . LEU E 2 67 ? 42.482 -26.109 -30.106 1.00 63.59 67 LEU B N 1
ATOM 5591 C CA . LEU E 2 67 ? 43.690 -26.924 -30.408 1.00 62.01 67 LEU B CA 1
ATOM 5592 C C . LEU E 2 67 ? 43.295 -28.273 -31.016 1.00 59.26 67 LEU B C 1
ATOM 5593 O O . LEU E 2 67 ? 42.237 -28.819 -30.650 1.00 50.53 67 LEU B O 1
ATOM 5598 N N . SER E 2 68 ? 44.150 -28.788 -31.898 1.00 57.47 68 SER B N 1
ATOM 5599 C CA . SER E 2 68 ? 44.080 -30.152 -32.478 1.00 57.42 68 SER B CA 1
ATOM 5600 C C . SER E 2 68 ? 45.510 -30.658 -32.664 1.00 54.76 68 SER B C 1
ATOM 5601 O O . SER E 2 68 ? 46.291 -29.955 -33.328 1.00 55.14 68 SER B O 1
ATOM 5604 N N . ILE E 2 69 ? 45.845 -31.804 -32.071 1.00 56.37 69 ILE B N 1
ATOM 5605 C CA . ILE E 2 69 ? 47.216 -32.396 -32.122 1.00 55.82 69 ILE B CA 1
ATOM 5606 C C . ILE E 2 69 ? 47.080 -33.822 -32.653 1.00 52.91 69 ILE B C 1
ATOM 5607 O O . ILE E 2 69 ? 46.267 -34.585 -32.108 1.00 54.64 69 ILE B O 1
ATOM 5612 N N . SER E 2 70 ? 47.830 -34.140 -33.704 1.00 52.33 70 SER B N 1
ATOM 5613 C CA . SER E 2 70 ? 47.781 -35.441 -34.416 1.00 51.95 70 SER B CA 1
ATOM 5614 C C . SER E 2 70 ? 49.215 -35.838 -34.761 1.00 50.83 70 SER B C 1
ATOM 5615 O O . SER E 2 70 ? 50.108 -34.999 -34.544 1.00 49.18 70 SER B O 1
ATOM 5618 N N . LYS E 2 71 ? 49.433 -37.059 -35.254 1.00 52.89 71 LYS B N 1
ATOM 5619 C CA . LYS E 2 71 ? 50.774 -37.487 -35.726 1.00 54.41 71 LYS B CA 1
ATOM 5620 C C . LYS E 2 71 ? 50.668 -38.543 -36.834 1.00 56.52 71 LYS B C 1
ATOM 5621 O O . LYS E 2 71 ? 49.559 -39.047 -37.092 1.00 52.49 71 LYS B O 1
ATOM 5627 N N . ASP E 2 72 ? 51.812 -38.833 -37.463 1.00 57.45 72 ASP B N 1
ATOM 5628 C CA . ASP E 2 72 ? 52.023 -39.933 -38.436 1.00 56.44 72 ASP B CA 1
ATOM 5629 C C . ASP E 2 72 ? 53.322 -40.641 -38.055 1.00 56.55 72 ASP B C 1
ATOM 5630 O O . ASP E 2 72 ? 54.398 -40.093 -38.349 1.00 62.22 72 ASP B O 1
ATOM 5635 N N . ASN E 2 73 ? 53.224 -41.801 -37.407 1.00 59.96 73 ASN B N 1
ATOM 5636 C CA . ASN E 2 73 ? 54.394 -42.544 -36.869 1.00 63.55 73 ASN B CA 1
ATOM 5637 C C . ASN E 2 73 ? 55.360 -42.885 -38.008 1.00 66.55 73 ASN B C 1
ATOM 5638 O O . ASN E 2 73 ? 56.579 -42.724 -37.801 1.00 61.64 73 ASN B O 1
ATOM 5643 N N . SER E 2 74 ? 54.831 -43.309 -39.164 1.00 75.45 74 SER B N 1
ATOM 5644 C CA . SER E 2 74 ? 55.604 -43.827 -40.328 1.00 73.92 74 SER B CA 1
ATOM 5645 C C . SER E 2 74 ? 56.442 -42.711 -40.973 1.00 70.82 74 SER B C 1
ATOM 5646 O O . SER E 2 74 ? 57.539 -43.028 -41.460 1.00 74.17 74 SER B O 1
ATOM 5649 N N . LYS E 2 75 ? 55.958 -41.464 -40.961 1.00 67.91 75 LYS B N 1
ATOM 5650 C CA . LYS E 2 75 ? 56.626 -40.292 -41.598 1.00 70.54 75 LYS B CA 1
ATOM 5651 C C . LYS E 2 75 ? 57.374 -39.438 -40.557 1.00 64.33 75 LYS B C 1
ATOM 5652 O O . LYS E 2 75 ? 57.927 -38.393 -40.959 1.00 55.84 75 LYS B O 1
ATOM 5658 N N . SER E 2 76 ? 57.398 -39.858 -39.283 1.00 60.62 76 SER B N 1
ATOM 5659 C CA . SER E 2 76 ? 58.077 -39.171 -38.148 1.00 53.80 76 SER B CA 1
ATOM 5660 C C . SER E 2 76 ? 57.673 -37.694 -38.085 1.00 55.38 76 SER B C 1
ATOM 5661 O O . SER E 2 76 ? 58.569 -36.836 -37.906 1.00 55.32 76 SER B O 1
ATOM 5664 N N . GLN E 2 77 ? 56.373 -37.412 -38.211 1.00 55.20 77 GLN B N 1
ATOM 5665 C CA . GLN E 2 77 ? 55.818 -36.032 -38.155 1.00 53.25 77 GLN B CA 1
ATOM 5666 C C . GLN E 2 77 ? 54.792 -35.950 -37.019 1.00 49.52 77 GLN B C 1
ATOM 5667 O O . GLN E 2 77 ? 53.967 -36.879 -36.899 1.00 44.53 77 GLN B O 1
ATOM 5673 N N . VAL E 2 78 ? 54.842 -34.876 -36.229 1.00 48.99 78 VAL B N 1
ATOM 5674 C CA . VAL E 2 78 ? 53.787 -34.488 -35.244 1.00 50.33 78 VAL B CA 1
ATOM 5675 C C . VAL E 2 78 ? 53.182 -33.164 -35.724 1.00 49.43 78 VAL B C 1
ATOM 5676 O O . VAL E 2 78 ? 53.963 -32.291 -36.150 1.00 52.51 78 VAL B O 1
ATOM 5680 N N . PHE E 2 79 ? 51.858 -33.009 -35.628 1.00 49.52 79 PHE B N 1
ATOM 5681 C CA . PHE E 2 79 ? 51.103 -31.834 -36.141 1.00 52.34 79 PHE B CA 1
ATOM 5682 C C . PHE E 2 79 ? 50.411 -31.092 -34.995 1.00 53.93 79 PHE B C 1
ATOM 5683 O O . PHE E 2 79 ? 49.887 -31.755 -34.080 1.00 56.35 79 PHE B O 1
ATOM 5691 N N . LEU E 2 80 ? 50.405 -29.756 -35.081 1.00 55.16 80 LEU B N 1
ATOM 5692 C CA . LEU E 2 80 ? 49.558 -28.829 -34.281 1.00 58.50 80 LEU B CA 1
ATOM 5693 C C . LEU E 2 80 ? 48.714 -27.989 -35.240 1.00 59.43 80 LEU B C 1
ATOM 5694 O O . LEU E 2 80 ? 49.277 -27.522 -36.246 1.00 59.80 80 LEU B O 1
ATOM 5699 N N . LYS E 2 81 ? 47.435 -27.786 -34.914 1.00 61.91 81 LYS B N 1
ATOM 5700 C CA . LYS E 2 81 ? 46.509 -26.900 -35.667 1.00 65.63 81 LYS B CA 1
ATOM 5701 C C . LYS E 2 81 ? 45.668 -26.098 -34.666 1.00 62.82 81 LYS B C 1
ATOM 5702 O O . LYS E 2 81 ? 45.035 -26.713 -33.775 1.00 65.47 81 LYS B O 1
ATOM 5708 N N . MET E 2 82 ? 45.657 -24.774 -34.821 1.00 63.17 82 MET B N 1
ATOM 5709 C CA . MET E 2 82 ? 44.994 -23.827 -33.887 1.00 64.70 82 MET B CA 1
ATOM 5710 C C . MET E 2 82 ? 44.058 -22.905 -34.675 1.00 65.24 82 MET B C 1
ATOM 5711 O O . MET E 2 82 ? 44.520 -22.294 -35.664 1.00 69.09 82 MET B O 1
ATOM 5716 N N . ASN E 2 83 ? 42.791 -22.825 -34.259 1.00 66.04 83 ASN B N 1
ATOM 5717 C CA . ASN E 2 83 ? 41.714 -22.069 -34.955 1.00 71.51 83 ASN B CA 1
ATOM 5718 C C . ASN E 2 83 ? 41.507 -20.727 -34.247 1.00 71.81 83 ASN B C 1
ATOM 5719 O O . ASN E 2 83 ? 41.995 -20.585 -33.102 1.00 67.18 83 ASN B O 1
ATOM 5724 N N . SER E 2 84 ? 40.802 -19.799 -34.902 1.00 71.75 84 SER B N 1
ATOM 5725 C CA . SER E 2 84 ? 40.279 -18.540 -34.309 1.00 73.34 84 SER B CA 1
ATOM 5726 C C . SER E 2 84 ? 41.422 -17.769 -33.643 1.00 72.81 84 SER B C 1
ATOM 5727 O O . SER E 2 84 ? 41.312 -17.461 -32.441 1.00 72.54 84 SER B O 1
ATOM 5730 N N . LEU E 2 85 ? 42.483 -17.491 -34.401 1.00 75.49 85 LEU B N 1
ATOM 5731 C CA . LEU E 2 85 ? 43.757 -16.925 -33.883 1.00 78.21 85 LEU B CA 1
ATOM 5732 C C . LEU E 2 85 ? 43.572 -15.446 -33.527 1.00 76.34 85 LEU B C 1
ATOM 5733 O O . LEU E 2 85 ? 43.086 -14.689 -34.388 1.00 83.41 85 LEU B O 1
ATOM 5738 N N . GLN E 2 86 ? 43.948 -15.081 -32.299 1.00 77.09 86 GLN B N 1
ATOM 5739 C CA . GLN E 2 86 ? 43.938 -13.700 -31.746 1.00 78.15 86 GLN B CA 1
ATOM 5740 C C . GLN E 2 86 ? 45.385 -13.176 -31.786 1.00 73.96 86 GLN B C 1
ATOM 5741 O O . GLN E 2 86 ? 46.300 -13.987 -32.021 1.00 76.00 86 GLN B O 1
ATOM 5747 N N . THR E 2 87 ? 45.599 -11.887 -31.522 1.00 72.99 87 THR B N 1
ATOM 5748 C CA . THR E 2 87 ? 46.939 -11.241 -31.582 1.00 76.98 87 THR B CA 1
ATOM 5749 C C . THR E 2 87 ? 47.885 -11.866 -30.542 1.00 73.12 87 THR B C 1
ATOM 5750 O O . THR E 2 87 ? 49.086 -11.989 -30.865 1.00 66.66 87 THR B O 1
ATOM 5754 N N . ASP E 2 88 ? 47.380 -12.259 -29.363 1.00 71.75 88 ASP B N 1
ATOM 5755 C CA . ASP E 2 88 ? 48.220 -12.758 -28.234 1.00 73.75 88 ASP B CA 1
ATOM 5756 C C . ASP E 2 88 ? 48.478 -14.275 -28.381 1.00 70.08 88 ASP B C 1
ATOM 5757 O O . ASP E 2 88 ? 48.926 -14.900 -27.393 1.00 63.38 88 ASP B O 1
ATOM 5762 N N . ASP E 2 89 ? 48.232 -14.842 -29.573 1.00 64.89 89 ASP B N 1
ATOM 5763 C CA . ASP E 2 89 ? 48.760 -16.163 -30.004 1.00 60.14 89 ASP B CA 1
ATOM 5764 C C . ASP E 2 89 ? 50.097 -15.958 -30.738 1.00 57.96 89 ASP B C 1
ATOM 5765 O O . ASP E 2 89 ? 50.683 -16.962 -31.199 1.00 55.77 89 ASP B O 1
ATOM 5770 N N . THR E 2 90 ? 50.540 -14.706 -30.872 1.00 53.26 90 THR B N 1
ATOM 5771 C CA . THR E 2 90 ? 51.862 -14.327 -31.433 1.00 56.60 90 THR B CA 1
ATOM 5772 C C . THR E 2 90 ? 52.945 -14.887 -30.511 1.00 54.39 90 THR B C 1
ATOM 5773 O O . THR E 2 90 ? 52.970 -14.459 -29.342 1.00 55.02 90 THR B O 1
ATOM 5777 N N . ALA E 2 91 ? 53.774 -15.817 -31.007 1.00 54.82 91 ALA B N 1
ATOM 5778 C CA . ALA E 2 91 ? 54.834 -16.494 -30.218 1.00 53.64 91 ALA B CA 1
ATOM 5779 C C . ALA E 2 91 ? 55.708 -17.374 -31.109 1.00 51.40 91 ALA B C 1
ATOM 5780 O O . ALA E 2 91 ? 55.291 -17.678 -32.243 1.00 49.69 91 ALA B O 1
ATOM 5782 N N . ARG E 2 92 ? 56.880 -17.755 -30.588 1.00 49.63 92 ARG B N 1
ATOM 5783 C CA . ARG E 2 92 ? 57.693 -18.894 -31.084 1.00 50.15 92 ARG B CA 1
ATOM 5784 C C . ARG E 2 92 ? 57.033 -20.184 -30.576 1.00 48.72 92 ARG B C 1
ATOM 5785 O O . ARG E 2 92 ? 56.727 -20.260 -29.368 1.00 46.63 92 ARG B O 1
ATOM 5793 N N . TYR E 2 93 ? 56.792 -21.143 -31.467 1.00 47.46 93 TYR B N 1
ATOM 5794 C CA . TYR E 2 93 ? 56.117 -22.433 -31.170 1.00 48.83 93 TYR B CA 1
ATOM 5795 C C . TYR E 2 93 ? 57.162 -23.553 -31.238 1.00 48.40 93 TYR B C 1
ATOM 5796 O O . TYR E 2 93 ? 57.711 -23.760 -32.331 1.00 49.43 93 TYR B O 1
ATOM 5805 N N . TYR E 2 94 ? 57.416 -24.233 -30.112 1.00 46.94 94 TYR B N 1
ATOM 5806 C CA . TYR E 2 94 ? 58.401 -25.339 -29.961 1.00 47.35 94 TYR B CA 1
ATOM 5807 C C . TYR E 2 94 ? 57.690 -26.697 -29.858 1.00 48.26 94 TYR B C 1
ATOM 5808 O O . TYR E 2 94 ? 56.582 -26.766 -29.287 1.00 49.93 94 TYR B O 1
ATOM 5817 N N . CYS E 2 95 ? 58.332 -27.759 -30.353 1.00 49.00 95 CYS B N 1
ATOM 5818 C CA . CYS E 2 95 ? 57.993 -29.173 -30.033 1.00 48.31 95 CYS B CA 1
ATOM 5819 C C . CYS E 2 95 ? 59.136 -29.757 -29.195 1.00 46.25 95 CYS B C 1
ATOM 5820 O O . CYS E 2 95 ? 60.297 -29.496 -29.513 1.00 47.54 95 CYS B O 1
ATOM 5823 N N . ALA E 2 96 ? 58.815 -30.474 -28.122 1.00 46.28 96 ALA B N 1
ATOM 5824 C CA . ALA E 2 96 ? 59.806 -30.986 -27.148 1.00 45.08 96 ALA B CA 1
ATOM 5825 C C . ALA E 2 96 ? 59.460 -32.432 -26.782 1.00 43.46 96 ALA B C 1
ATOM 5826 O O . ALA E 2 96 ? 58.274 -32.699 -26.512 1.00 46.04 96 ALA B O 1
ATOM 5828 N N . ARG E 2 97 ? 60.444 -33.334 -26.812 1.00 40.03 97 ARG B N 1
ATOM 5829 C CA . ARG E 2 97 ? 60.233 -34.777 -26.521 1.00 41.70 97 ARG B CA 1
ATOM 5830 C C . ARG E 2 97 ? 60.097 -35.003 -25.005 1.00 45.47 97 ARG B C 1
ATOM 5831 O O . ARG E 2 97 ? 60.747 -34.288 -24.212 1.00 42.42 97 ARG B O 1
ATOM 5839 N N . ASP E 2 98 ? 59.266 -35.973 -24.620 1.00 48.16 98 ASP B N 1
ATOM 5840 C CA . ASP E 2 98 ? 59.088 -36.422 -23.215 1.00 47.43 98 ASP B CA 1
ATOM 5841 C C . ASP E 2 98 ? 60.446 -36.869 -22.654 1.00 47.99 98 ASP B C 1
ATOM 5842 O O . ASP E 2 98 ? 61.048 -37.787 -23.231 1.00 43.28 98 ASP B O 1
ATOM 5847 N N . TYR E 2 99 ? 60.893 -36.245 -21.559 1.00 50.96 99 TYR B N 1
ATOM 5848 C CA . TYR E 2 99 ? 62.214 -36.473 -20.910 1.00 52.17 99 TYR B CA 1
ATOM 5849 C C . TYR E 2 99 ? 62.477 -37.982 -20.747 1.00 49.02 99 TYR B C 1
ATOM 5850 O O . TYR E 2 99 ? 61.784 -38.619 -19.909 1.00 47.96 99 TYR B O 1
ATOM 5859 N N . TYR E 2 100 ? 63.415 -38.523 -21.549 1.00 46.08 100 TYR B N 1
ATOM 5860 C CA . TYR E 2 100 ? 63.956 -39.916 -21.510 1.00 47.20 100 TYR B CA 1
ATOM 5861 C C . TYR E 2 100 ? 62.848 -40.969 -21.720 1.00 47.18 100 TYR B C 1
ATOM 5862 O O . TYR E 2 100 ? 63.118 -42.177 -21.544 1.00 45.35 100 TYR B O 1
ATOM 5871 N N . GLY E 2 101 ? 61.650 -40.549 -22.134 1.00 47.82 101 GLY B N 1
ATOM 5872 C CA . GLY E 2 101 ? 60.505 -41.448 -22.362 1.00 48.42 101 GLY B CA 1
ATOM 5873 C C . GLY E 2 101 ? 59.965 -42.043 -21.070 1.00 50.16 101 GLY B C 1
ATOM 5874 O O . GLY E 2 101 ? 59.221 -43.047 -21.152 1.00 48.81 101 GLY B O 1
ATOM 5875 N N . ARG E 2 102 ? 60.287 -41.440 -19.917 1.00 52.18 102 ARG B N 1
ATOM 5876 C CA . ARG E 2 102 ? 59.901 -41.959 -18.573 1.00 52.51 102 ARG B CA 1
ATOM 5877 C C . ARG E 2 102 ? 58.527 -41.433 -18.148 1.00 51.41 102 ARG B C 1
ATOM 5878 O O . ARG E 2 102 ? 58.038 -41.887 -17.105 1.00 54.43 102 ARG B O 1
ATOM 5886 N N . ARG E 2 103 ? 57.928 -40.528 -18.927 1.00 52.96 103 ARG B N 1
ATOM 5887 C CA . ARG E 2 103 ? 56.542 -40.024 -18.719 1.00 50.12 103 ARG B CA 1
ATOM 5888 C C . ARG E 2 103 ? 56.499 -39.207 -17.421 1.00 48.13 103 ARG B C 1
ATOM 5889 O O . ARG E 2 103 ? 55.437 -39.211 -16.767 1.00 47.87 103 ARG B O 1
ATOM 5897 N N . TYR E 2 104 ? 57.598 -38.515 -17.077 1.00 47.36 104 TYR B N 1
ATOM 5898 C CA . TYR E 2 104 ? 57.678 -37.561 -15.933 1.00 46.91 104 TYR B CA 1
ATOM 5899 C C . TYR E 2 104 ? 56.981 -36.249 -16.314 1.00 46.90 104 TYR B C 1
ATOM 5900 O O . TYR E 2 104 ? 56.765 -35.377 -15.418 1.00 43.55 104 TYR B O 1
ATOM 5909 N N . TYR E 2 105 ? 56.647 -36.099 -17.602 1.00 41.92 105 TYR B N 1
ATOM 5910 C CA . TYR E 2 105 ? 56.015 -34.885 -18.170 1.00 43.04 105 TYR B CA 1
ATOM 5911 C C . TYR E 2 105 ? 56.968 -33.692 -18.011 1.00 41.80 105 TYR B C 1
ATOM 5912 O O . TYR E 2 105 ? 56.493 -32.575 -17.739 1.00 47.57 105 TYR B O 1
ATOM 5921 N N . ALA E 2 106 ? 58.274 -33.936 -18.173 1.00 40.54 106 ALA B N 1
ATOM 5922 C CA . ALA E 2 106 ? 59.329 -32.927 -18.438 1.00 40.78 106 ALA B CA 1
ATOM 5923 C C . ALA E 2 106 ? 59.861 -33.110 -19.876 1.00 41.64 106 ALA B C 1
ATOM 5924 O O . ALA E 2 106 ? 59.376 -34.033 -20.590 1.00 37.99 106 ALA B O 1
ATOM 5926 N N . MET E 2 107 ? 60.814 -32.270 -20.305 1.00 45.17 107 MET B N 1
ATOM 5927 C CA . MET E 2 107 ? 61.327 -32.246 -21.707 1.00 48.59 107 MET B CA 1
ATOM 5928 C C . MET E 2 107 ? 62.861 -32.327 -21.746 1.00 47.50 107 MET B C 1
ATOM 5929 O O . MET E 2 107 ? 63.518 -31.547 -21.021 1.00 46.78 107 MET B O 1
ATOM 5934 N N . ASP E 2 108 ? 63.417 -33.227 -22.574 1.00 46.35 108 ASP B N 1
ATOM 5935 C CA . ASP E 2 108 ? 64.881 -33.306 -22.841 1.00 48.29 108 ASP B CA 1
ATOM 5936 C C . ASP E 2 108 ? 65.189 -32.482 -24.098 1.00 48.48 108 ASP B C 1
ATOM 5937 O O . ASP E 2 108 ? 65.684 -31.342 -23.938 1.00 46.00 108 ASP B O 1
ATOM 5942 N N . TYR E 2 109 ? 64.876 -33.010 -25.286 1.00 51.10 109 TYR B N 1
ATOM 5943 C CA . TYR E 2 109 ? 65.301 -32.452 -26.601 1.00 51.13 109 TYR B CA 1
ATOM 5944 C C . TYR E 2 109 ? 64.197 -31.580 -27.211 1.00 49.37 109 TYR B C 1
ATOM 5945 O O . TYR E 2 109 ? 63.058 -32.077 -27.354 1.00 49.67 109 TYR B O 1
ATOM 5954 N N . TRP E 2 110 ? 64.539 -30.332 -27.559 1.00 48.96 110 TRP B N 1
ATOM 5955 C CA . TRP E 2 110 ? 63.646 -29.324 -28.202 1.00 48.51 110 TRP B CA 1
ATOM 5956 C C . TRP E 2 110 ? 64.114 -29.031 -29.639 1.00 49.40 110 TRP B C 1
ATOM 5957 O O . TRP E 2 110 ? 65.319 -29.158 -29.920 1.00 50.13 110 TRP B O 1
ATOM 5968 N N . GLY E 2 111 ? 63.199 -28.602 -30.508 1.00 46.43 111 GLY B N 1
ATOM 5969 C CA . GLY E 2 111 ? 63.535 -27.959 -31.790 1.00 48.46 111 GLY B CA 1
ATOM 5970 C C . GLY E 2 111 ? 63.989 -26.533 -31.560 1.00 52.21 111 GLY B C 1
ATOM 5971 O O . GLY E 2 111 ? 63.933 -26.075 -30.394 1.00 48.54 111 GLY B O 1
ATOM 5972 N N . GLN E 2 112 ? 64.413 -25.835 -32.618 1.00 55.51 112 GLN B N 1
ATOM 5973 C CA . GLN E 2 112 ? 64.904 -24.436 -32.498 1.00 58.83 112 GLN B CA 1
ATOM 5974 C C . GLN E 2 112 ? 63.692 -23.495 -32.415 1.00 55.98 112 GLN B C 1
ATOM 5975 O O . GLN E 2 112 ? 63.861 -22.360 -31.929 1.00 50.29 112 GLN B O 1
ATOM 5981 N N . GLY E 2 113 ? 62.512 -23.967 -32.834 1.00 55.05 113 GLY B N 1
ATOM 5982 C CA . GLY E 2 113 ? 61.240 -23.217 -32.804 1.00 55.76 113 GLY B CA 1
ATOM 5983 C C . GLY E 2 113 ? 60.904 -22.616 -34.165 1.00 56.35 113 GLY B C 1
ATOM 5984 O O . GLY E 2 113 ? 61.798 -22.582 -35.040 1.00 55.51 113 GLY B O 1
ATOM 5985 N N . THR E 2 114 ? 59.660 -22.162 -34.348 1.00 55.66 114 THR B N 1
ATOM 5986 C CA . THR E 2 114 ? 59.188 -21.422 -35.549 1.00 57.59 114 THR B CA 1
ATOM 5987 C C . THR E 2 114 ? 58.381 -20.210 -35.084 1.00 54.79 114 THR B C 1
ATOM 5988 O O . THR E 2 114 ? 57.423 -20.413 -34.322 1.00 60.57 114 THR B O 1
ATOM 5992 N N . SER E 2 115 ? 58.765 -19.007 -35.516 1.00 52.84 115 SER B N 1
ATOM 5993 C CA . SER E 2 115 ? 58.084 -17.732 -35.169 1.00 53.69 115 SER B CA 1
ATOM 5994 C C . SER E 2 115 ? 56.742 -17.629 -35.898 1.00 54.03 115 SER B C 1
ATOM 5995 O O . SER E 2 115 ? 56.670 -18.018 -37.090 1.00 56.67 115 SER B O 1
ATOM 5998 N N . VAL E 2 116 ? 55.719 -17.137 -35.195 1.00 51.09 116 VAL B N 1
ATOM 5999 C CA . VAL E 2 116 ? 54.376 -16.822 -35.763 1.00 52.09 116 VAL B CA 1
ATOM 6000 C C . VAL E 2 116 ? 53.931 -15.457 -35.231 1.00 56.00 116 VAL B C 1
ATOM 6001 O O . VAL E 2 116 ? 53.885 -15.277 -33.984 1.00 49.50 116 VAL B O 1
ATOM 6005 N N . THR E 2 117 ? 53.622 -14.531 -36.142 1.00 59.19 117 THR B N 1
ATOM 6006 C CA . THR E 2 117 ? 52.943 -13.244 -35.842 1.00 60.46 117 THR B CA 1
ATOM 6007 C C . THR E 2 117 ? 51.498 -13.351 -36.334 1.00 58.65 117 THR B C 1
ATOM 6008 O O . THR E 2 117 ? 51.285 -13.939 -37.410 1.00 53.14 117 THR B O 1
ATOM 6012 N N . VAL E 2 118 ? 50.550 -12.831 -35.555 1.00 61.45 118 VAL B N 1
ATOM 6013 C CA . VAL E 2 118 ? 49.105 -12.775 -35.926 1.00 68.31 118 VAL B CA 1
ATOM 6014 C C . VAL E 2 118 ? 48.736 -11.299 -36.123 1.00 67.08 118 VAL B C 1
ATOM 6015 O O . VAL E 2 118 ? 48.624 -10.569 -35.117 1.00 68.40 118 VAL B O 1
ATOM 6019 N N . SER E 2 119 ? 48.595 -10.878 -37.383 1.00 68.21 119 SER B N 1
ATOM 6020 C CA . SER E 2 119 ? 48.340 -9.470 -37.789 1.00 72.31 119 SER B CA 1
ATOM 6021 C C . SER E 2 119 ? 47.774 -9.431 -39.211 1.00 71.68 119 SER B C 1
ATOM 6022 O O . SER E 2 119 ? 48.165 -10.295 -40.034 1.00 67.89 119 SER B O 1
ATOM 6025 N N . SER E 2 120 ? 46.883 -8.466 -39.466 1.00 73.03 120 SER B N 1
ATOM 6026 C CA . SER E 2 120 ? 46.223 -8.206 -40.776 1.00 74.30 120 SER B CA 1
ATOM 6027 C C . SER E 2 120 ? 47.230 -7.599 -41.758 1.00 69.91 120 SER B C 1
ATOM 6028 O O . SER E 2 120 ? 47.155 -7.921 -42.965 1.00 58.25 120 SER B O 1
ATOM 6031 N N . ALA E 2 121 ? 48.117 -6.740 -41.239 1.00 69.80 121 ALA B N 1
ATOM 6032 C CA . ALA E 2 121 ? 49.235 -6.083 -41.957 1.00 71.54 121 ALA B CA 1
ATOM 6033 C C . ALA E 2 121 ? 49.868 -7.062 -42.955 1.00 66.45 121 ALA B C 1
ATOM 6034 O O . ALA E 2 121 ? 49.893 -8.271 -42.669 1.00 66.85 121 ALA B O 1
ATOM 6036 N N . SER E 2 122 ? 50.350 -6.550 -44.089 1.00 66.16 122 SER B N 1
ATOM 6037 C CA . SER E 2 122 ? 50.957 -7.348 -45.187 1.00 70.13 122 SER B CA 1
ATOM 6038 C C . SER E 2 122 ? 52.426 -7.663 -44.861 1.00 68.03 122 SER B C 1
ATOM 6039 O O . SER E 2 122 ? 53.045 -6.905 -44.095 1.00 59.58 122 SER B O 1
ATOM 6042 N N . THR E 2 123 ? 52.958 -8.747 -45.430 1.00 69.03 123 THR B N 1
ATOM 6043 C CA . THR E 2 123 ? 54.411 -9.066 -45.445 1.00 72.72 123 THR B CA 1
ATOM 6044 C C . THR E 2 123 ? 55.170 -7.925 -46.133 1.00 79.93 123 THR B C 1
ATOM 6045 O O . THR E 2 123 ? 54.556 -7.212 -46.949 1.00 90.31 123 THR B O 1
ATOM 6049 N N . LYS E 2 124 ? 56.455 -7.768 -45.822 1.00 80.13 124 LYS B N 1
ATOM 6050 C CA . LYS E 2 124 ? 57.356 -6.809 -46.509 1.00 77.04 124 LYS B CA 1
ATOM 6051 C C . LYS E 2 124 ? 58.805 -7.247 -46.297 1.00 75.20 124 LYS B C 1
ATOM 6052 O O . LYS E 2 124 ? 59.237 -7.308 -45.127 1.00 68.50 124 LYS B O 1
ATOM 6058 N N . GLY E 2 125 ? 59.501 -7.560 -47.396 1.00 73.85 125 GLY B N 1
ATOM 6059 C CA . GLY E 2 125 ? 60.938 -7.891 -47.410 1.00 74.55 125 GLY B CA 1
ATOM 6060 C C . GLY E 2 125 ? 61.773 -6.740 -46.866 1.00 72.78 125 GLY B C 1
ATOM 6061 O O . GLY E 2 125 ? 61.332 -5.595 -46.888 1.00 69.86 125 GLY B O 1
ATOM 6062 N N . PRO E 2 126 ? 62.985 -7.007 -46.335 1.00 74.74 126 PRO B N 1
ATOM 6063 C CA . PRO E 2 126 ? 63.869 -5.943 -45.868 1.00 77.00 126 PRO B CA 1
ATOM 6064 C C . PRO E 2 126 ? 64.670 -5.282 -46.999 1.00 76.98 126 PRO B C 1
ATOM 6065 O O . PRO E 2 126 ? 64.941 -5.932 -47.998 1.00 75.66 126 PRO B O 1
ATOM 6069 N N . SER E 2 127 ? 65.013 -4.006 -46.814 1.00 78.82 127 SER B N 1
ATOM 6070 C CA . SER E 2 127 ? 66.117 -3.318 -47.526 1.00 83.44 127 SER B CA 1
ATOM 6071 C C . SER E 2 127 ? 67.388 -3.470 -46.687 1.00 84.55 127 SER B C 1
ATOM 6072 O O . SER E 2 127 ? 67.321 -3.215 -45.463 1.00 76.81 127 SER B O 1
ATOM 6075 N N . VAL E 2 128 ? 68.486 -3.883 -47.326 1.00 83.69 128 VAL B N 1
ATOM 6076 C CA . VAL E 2 128 ? 69.820 -4.071 -46.688 1.00 86.39 128 VAL B CA 1
ATOM 6077 C C . VAL E 2 128 ? 70.758 -2.984 -47.224 1.00 87.27 128 VAL B C 1
ATOM 6078 O O . VAL E 2 128 ? 70.825 -2.815 -48.467 1.00 96.89 128 VAL B O 1
ATOM 6082 N N . PHE E 2 129 ? 71.437 -2.273 -46.321 1.00 81.51 129 PHE B N 1
ATOM 6083 C CA . PHE E 2 129 ? 72.419 -1.205 -46.639 1.00 85.74 129 PHE B CA 1
ATOM 6084 C C . PHE E 2 129 ? 73.729 -1.515 -45.925 1.00 90.06 129 PHE B C 1
ATOM 6085 O O . PHE E 2 129 ? 73.713 -1.900 -44.759 1.00 100.92 129 PHE B O 1
ATOM 6093 N N . PRO E 2 130 ? 74.897 -1.369 -46.594 1.00 93.34 130 PRO B N 1
ATOM 6094 C CA . PRO E 2 130 ? 76.183 -1.593 -45.934 1.00 90.53 130 PRO B CA 1
ATOM 6095 C C . PRO E 2 130 ? 76.455 -0.513 -44.878 1.00 85.00 130 PRO B C 1
ATOM 6096 O O . PRO E 2 130 ? 75.973 0.575 -45.037 1.00 73.48 130 PRO B O 1
ATOM 6100 N N . LEU E 2 131 ? 77.160 -0.867 -43.803 1.00 92.53 131 LEU B N 1
ATOM 6101 C CA . LEU E 2 131 ? 77.732 0.096 -42.823 1.00 104.68 131 LEU B CA 1
ATOM 6102 C C . LEU E 2 131 ? 79.260 0.033 -42.945 1.00 116.09 131 LEU B C 1
ATOM 6103 O O . LEU E 2 131 ? 79.902 -0.641 -42.107 1.00 127.86 131 LEU B O 1
ATOM 6108 N N . ALA E 2 132 ? 79.800 0.693 -43.975 1.00 117.41 132 ALA B N 1
ATOM 6109 C CA . ALA E 2 132 ? 81.227 0.654 -44.375 1.00 112.95 132 ALA B CA 1
ATOM 6110 C C . ALA E 2 132 ? 82.094 1.331 -43.314 1.00 111.13 132 ALA B C 1
ATOM 6111 O O . ALA E 2 132 ? 81.654 2.285 -42.671 1.00 102.73 132 ALA B O 1
ATOM 6113 N N . PRO E 2 133 ? 83.342 0.840 -43.101 1.00 108.17 133 PRO B N 1
ATOM 6114 C CA . PRO E 2 133 ? 84.334 1.502 -42.245 1.00 107.28 133 PRO B CA 1
ATOM 6115 C C . PRO E 2 133 ? 85.314 2.424 -42.993 1.00 116.23 133 PRO B C 1
ATOM 6116 O O . PRO E 2 133 ? 85.524 2.184 -44.169 1.00 126.50 133 PRO B O 1
ATOM 6120 N N . SER E 2 134 ? 85.916 3.406 -42.310 1.00 119.68 134 SER B N 1
ATOM 6121 C CA . SER E 2 134 ? 87.016 4.260 -42.850 1.00 122.19 134 SER B CA 1
ATOM 6122 C C . SER E 2 134 ? 87.636 5.106 -41.729 1.00 122.10 134 SER B C 1
ATOM 6123 O O . SER E 2 134 ? 86.866 5.764 -41.006 1.00 121.15 134 SER B O 1
ATOM 6126 N N . SER E 2 135 ? 88.970 5.089 -41.602 1.00 118.93 135 SER B N 1
ATOM 6127 C CA . SER E 2 135 ? 89.735 5.846 -40.576 1.00 112.32 135 SER B CA 1
ATOM 6128 C C . SER E 2 135 ? 90.151 7.197 -41.170 1.00 107.31 135 SER B C 1
ATOM 6129 O O . SER E 2 135 ? 89.486 8.205 -40.847 1.00 97.45 135 SER B O 1
ATOM 6132 N N . GLY E 2 140 ? 93.370 2.305 -36.063 1.00 111.20 140 GLY B N 1
ATOM 6133 C CA . GLY E 2 140 ? 93.937 1.938 -34.750 1.00 120.41 140 GLY B CA 1
ATOM 6134 C C . GLY E 2 140 ? 93.748 0.462 -34.422 1.00 128.03 140 GLY B C 1
ATOM 6135 O O . GLY E 2 140 ? 93.065 0.172 -33.417 1.00 126.67 140 GLY B O 1
ATOM 6136 N N . GLY E 2 141 ? 94.319 -0.435 -35.237 1.00 131.96 141 GLY B N 1
ATOM 6137 C CA . GLY E 2 141 ? 94.385 -1.889 -34.977 1.00 128.05 141 GLY B CA 1
ATOM 6138 C C . GLY E 2 141 ? 93.100 -2.606 -35.363 1.00 130.40 141 GLY B C 1
ATOM 6139 O O . GLY E 2 141 ? 93.177 -3.529 -36.204 1.00 127.08 141 GLY B O 1
ATOM 6140 N N . THR E 2 142 ? 91.959 -2.199 -34.789 1.00 134.67 142 THR B N 1
ATOM 6141 C CA . THR E 2 142 ? 90.657 -2.921 -34.870 1.00 132.40 142 THR B CA 1
ATOM 6142 C C . THR E 2 142 ? 89.578 -2.021 -35.501 1.00 128.25 142 THR B C 1
ATOM 6143 O O . THR E 2 142 ? 89.347 -0.914 -34.970 1.00 119.54 142 THR B O 1
ATOM 6147 N N . ALA E 2 143 ? 88.941 -2.494 -36.585 1.00 129.14 143 ALA B N 1
ATOM 6148 C CA . ALA E 2 143 ? 87.952 -1.754 -37.411 1.00 135.13 143 ALA B CA 1
ATOM 6149 C C . ALA E 2 143 ? 86.571 -2.425 -37.335 1.00 136.42 143 ALA B C 1
ATOM 6150 O O . ALA E 2 143 ? 86.511 -3.670 -37.387 1.00 136.36 143 ALA B O 1
ATOM 6152 N N . ALA E 2 144 ? 85.504 -1.620 -37.238 1.00 128.07 144 ALA B N 1
ATOM 6153 C CA . ALA E 2 144 ? 84.096 -2.076 -37.131 1.00 119.58 144 ALA B CA 1
ATOM 6154 C C . ALA E 2 144 ? 83.342 -1.749 -38.423 1.00 112.54 144 ALA B C 1
ATOM 6155 O O . ALA E 2 144 ? 83.436 -0.605 -38.891 1.00 111.95 144 ALA B O 1
ATOM 6157 N N . LEU E 2 145 ? 82.603 -2.726 -38.949 1.00 106.65 145 LEU B N 1
ATOM 6158 C CA . LEU E 2 145 ? 81.700 -2.591 -40.123 1.00 105.23 145 LEU B CA 1
ATOM 6159 C C . LEU E 2 145 ? 80.418 -3.378 -39.830 1.00 112.13 145 LEU B C 1
ATOM 6160 O O . LEU E 2 145 ? 80.381 -4.040 -38.775 1.00 121.05 145 LEU B O 1
ATOM 6165 N N . GLY E 2 146 ? 79.417 -3.330 -40.716 1.00 113.01 146 GLY B N 1
ATOM 6166 C CA . GLY E 2 146 ? 78.136 -4.035 -40.495 1.00 108.39 146 GLY B CA 1
ATOM 6167 C C . GLY E 2 146 ? 77.175 -3.935 -41.667 1.00 102.55 146 GLY B C 1
ATOM 6168 O O . GLY E 2 146 ? 77.623 -3.555 -42.770 1.00 100.76 146 GLY B O 1
ATOM 6169 N N . CYS E 2 147 ? 75.910 -4.303 -41.423 1.00 93.04 147 CYS B N 1
ATOM 6170 C CA . CYS E 2 147 ? 74.757 -4.228 -42.361 1.00 83.31 147 CYS B CA 1
ATOM 6171 C C . CYS E 2 147 ? 73.527 -3.671 -41.631 1.00 83.86 147 CYS B C 1
ATOM 6172 O O . CYS E 2 147 ? 73.227 -4.152 -40.524 1.00 85.86 147 CYS B O 1
ATOM 6175 N N . LEU E 2 148 ? 72.843 -2.695 -42.231 1.00 81.29 148 LEU B N 1
ATOM 6176 C CA . LEU E 2 148 ? 71.585 -2.102 -41.698 1.00 81.29 148 LEU B CA 1
ATOM 6177 C C . LEU E 2 148 ? 70.390 -2.761 -42.396 1.00 80.22 148 LEU B C 1
ATOM 6178 O O . LEU E 2 148 ? 70.179 -2.486 -43.593 1.00 75.68 148 LEU B O 1
ATOM 6183 N N . VAL E 2 149 ? 69.654 -3.614 -41.679 1.00 79.14 149 VAL B N 1
ATOM 6184 C CA . VAL E 2 149 ? 68.469 -4.342 -42.220 1.00 80.99 149 VAL B CA 1
ATOM 6185 C C . VAL E 2 149 ? 67.224 -3.526 -41.861 1.00 78.98 149 VAL B C 1
ATOM 6186 O O . VAL E 2 149 ? 66.870 -3.472 -40.660 1.00 75.28 149 VAL B O 1
ATOM 6190 N N . LYS E 2 150 ? 66.595 -2.898 -42.859 1.00 79.83 150 LYS B N 1
ATOM 6191 C CA . LYS E 2 150 ? 65.560 -1.853 -42.636 1.00 78.18 150 LYS B CA 1
ATOM 6192 C C . LYS E 2 150 ? 64.226 -2.242 -43.288 1.00 77.81 150 LYS B C 1
ATOM 6193 O O . LYS E 2 150 ? 64.237 -2.845 -44.385 1.00 70.68 150 LYS B O 1
ATOM 6199 N N . ASP E 2 151 ? 63.132 -1.916 -42.592 1.00 79.58 151 ASP B N 1
ATOM 6200 C CA . ASP E 2 151 ? 61.735 -1.894 -43.103 1.00 80.95 151 ASP B CA 1
ATOM 6201 C C . ASP E 2 151 ? 61.315 -3.300 -43.548 1.00 77.15 151 ASP B C 1
ATOM 6202 O O . ASP E 2 151 ? 61.013 -3.475 -44.741 1.00 75.21 151 ASP B O 1
ATOM 6207 N N . TYR E 2 152 ? 61.284 -4.251 -42.610 1.00 74.79 152 TYR B N 1
ATOM 6208 C CA . TYR E 2 152 ? 60.700 -5.608 -42.789 1.00 71.16 152 TYR B CA 1
ATOM 6209 C C . TYR E 2 152 ? 59.543 -5.789 -41.798 1.00 67.27 152 TYR B C 1
ATOM 6210 O O . TYR E 2 152 ? 59.539 -5.132 -40.732 1.00 64.81 152 TYR B O 1
ATOM 6219 N N . PHE E 2 153 ? 58.589 -6.654 -42.157 1.00 62.30 153 PHE B N 1
ATOM 6220 C CA . PHE E 2 153 ? 57.499 -7.149 -41.277 1.00 61.02 153 PHE B CA 1
ATOM 6221 C C . PHE E 2 153 ? 56.982 -8.472 -41.836 1.00 63.60 153 PHE B C 1
ATOM 6222 O O . PHE E 2 153 ? 56.824 -8.597 -43.051 1.00 68.87 153 PHE B O 1
ATOM 6230 N N . PRO E 2 154 ? 56.729 -9.506 -40.996 1.00 62.76 154 PRO B N 1
ATOM 6231 C CA . PRO E 2 154 ? 56.987 -9.460 -39.555 1.00 62.45 154 PRO B CA 1
ATOM 6232 C C . PRO E 2 154 ? 58.400 -9.919 -39.160 1.00 67.45 154 PRO B C 1
ATOM 6233 O O . PRO E 2 154 ? 59.200 -10.216 -40.047 1.00 63.19 154 PRO B O 1
ATOM 6237 N N . GLU E 2 155 ? 58.652 -10.016 -37.849 1.00 66.27 155 GLU B N 1
ATOM 6238 C CA . GLU E 2 155 ? 59.854 -10.687 -37.291 1.00 64.89 155 GLU B CA 1
ATOM 6239 C C . GLU E 2 155 ? 59.797 -12.170 -37.650 1.00 62.10 155 GLU B C 1
ATOM 6240 O O . GLU E 2 155 ? 58.724 -12.706 -37.902 1.00 65.94 155 GLU B O 1
ATOM 6246 N N . PRO E 2 156 ? 60.939 -12.891 -37.708 1.00 63.28 156 PRO B N 1
ATOM 6247 C CA . PRO E 2 156 ? 62.276 -12.308 -37.596 1.00 67.07 156 PRO B CA 1
ATOM 6248 C C . PRO E 2 156 ? 63.062 -12.314 -38.918 1.00 67.31 156 PRO B C 1
ATOM 6249 O O . PRO E 2 156 ? 62.536 -12.789 -39.920 1.00 58.66 156 PRO B O 1
ATOM 6253 N N . VAL E 2 157 ? 64.304 -11.827 -38.866 1.00 68.61 157 VAL B N 1
ATOM 6254 C CA . VAL E 2 157 ? 65.343 -12.015 -39.924 1.00 71.23 157 VAL B CA 1
ATOM 6255 C C . VAL E 2 157 ? 66.542 -12.727 -39.288 1.00 70.69 157 VAL B C 1
ATOM 6256 O O . VAL E 2 157 ? 66.799 -12.506 -38.081 1.00 62.49 157 VAL B O 1
ATOM 6260 N N . THR E 2 158 ? 67.238 -13.555 -40.067 1.00 71.88 158 THR B N 1
ATOM 6261 C CA . THR E 2 158 ? 68.503 -14.226 -39.663 1.00 75.25 158 THR B CA 1
ATOM 6262 C C . THR E 2 158 ? 69.652 -13.610 -40.466 1.00 73.86 158 THR B C 1
ATOM 6263 O O . THR E 2 158 ? 69.509 -13.490 -41.697 1.00 74.82 158 THR B O 1
ATOM 6267 N N . VAL E 2 159 ? 70.713 -13.197 -39.768 1.00 71.33 159 VAL B N 1
ATOM 6268 C CA . VAL E 2 159 ? 71.913 -12.520 -40.337 1.00 68.38 159 VAL B CA 1
ATOM 6269 C C . VAL E 2 159 ? 73.137 -13.384 -40.013 1.00 68.70 159 VAL B C 1
ATOM 6270 O O . VAL E 2 159 ? 73.433 -13.567 -38.813 1.00 64.55 159 VAL B O 1
ATOM 6274 N N . SER E 2 160 ? 73.795 -13.910 -41.053 1.00 71.77 160 SER B N 1
ATOM 6275 C CA . SER E 2 160 ? 75.119 -14.583 -40.998 1.00 72.38 160 SER B CA 1
ATOM 6276 C C . SER E 2 160 ? 76.148 -13.713 -41.725 1.00 73.13 160 SER B C 1
ATOM 6277 O O . SER E 2 160 ? 75.744 -12.696 -42.333 1.00 71.65 160 SER B O 1
ATOM 6280 N N . TRP E 2 161 ? 77.426 -14.093 -41.654 1.00 78.46 161 TRP B N 1
ATOM 6281 C CA . TRP E 2 161 ? 78.550 -13.395 -42.334 1.00 79.55 161 TRP B CA 1
ATOM 6282 C C . TRP E 2 161 ? 79.447 -14.415 -43.051 1.00 78.27 161 TRP B C 1
ATOM 6283 O O . TRP E 2 161 ? 79.969 -15.327 -42.374 1.00 70.57 161 TRP B O 1
ATOM 6294 N N . ASN E 2 162 ? 79.591 -14.255 -44.374 1.00 78.94 162 ASN B N 1
ATOM 6295 C CA . ASN E 2 162 ? 80.415 -15.102 -45.280 1.00 77.62 162 ASN B CA 1
ATOM 6296 C C . ASN E 2 162 ? 79.880 -16.540 -45.219 1.00 78.65 162 ASN B C 1
ATOM 6297 O O . ASN E 2 162 ? 80.689 -17.487 -45.100 1.00 72.31 162 ASN B O 1
ATOM 6302 N N . SER E 2 163 ? 78.553 -16.681 -45.294 1.00 82.00 163 SER B N 1
ATOM 6303 C CA . SER E 2 163 ? 77.814 -17.968 -45.223 1.00 85.38 163 SER B CA 1
ATOM 6304 C C . SER E 2 163 ? 78.231 -18.733 -43.962 1.00 93.10 163 SER B C 1
ATOM 6305 O O . SER E 2 163 ? 78.636 -19.902 -44.082 1.00 103.21 163 SER B O 1
ATOM 6308 N N . GLY E 2 164 ? 78.162 -18.070 -42.803 1.00 98.97 164 GLY B N 1
ATOM 6309 C CA . GLY E 2 164 ? 78.396 -18.660 -41.470 1.00 102.68 164 GLY B CA 1
ATOM 6310 C C . GLY E 2 164 ? 79.872 -18.862 -41.158 1.00 109.89 164 GLY B C 1
ATOM 6311 O O . GLY E 2 164 ? 80.161 -19.448 -40.096 1.00 114.61 164 GLY B O 1
ATOM 6312 N N . ALA E 2 165 ? 80.781 -18.391 -42.021 1.00 114.90 165 ALA B N 1
ATOM 6313 C CA . ALA E 2 165 ? 82.249 -18.528 -41.852 1.00 110.75 165 ALA B CA 1
ATOM 6314 C C . ALA E 2 165 ? 82.708 -17.681 -40.657 1.00 105.88 165 ALA B C 1
ATOM 6315 O O . ALA E 2 165 ? 83.333 -18.244 -39.737 1.00 111.44 165 ALA B O 1
ATOM 6317 N N . LEU E 2 166 ? 82.390 -16.383 -40.676 1.00 99.59 166 LEU B N 1
ATOM 6318 C CA . LEU E 2 166 ? 82.762 -15.396 -39.626 1.00 95.32 166 LEU B CA 1
ATOM 6319 C C . LEU E 2 166 ? 81.643 -15.331 -38.578 1.00 88.96 166 LEU B C 1
ATOM 6320 O O . LEU E 2 166 ? 80.505 -15.003 -38.955 1.00 79.99 166 LEU B O 1
ATOM 6325 N N . THR E 2 167 ? 81.975 -15.639 -37.318 1.00 85.65 167 THR B N 1
ATOM 6326 C CA . THR E 2 167 ? 81.040 -15.777 -36.166 1.00 83.22 167 THR B CA 1
ATOM 6327 C C . THR E 2 167 ? 81.466 -14.852 -35.019 1.00 82.53 167 THR B C 1
ATOM 6328 O O . THR E 2 167 ? 80.582 -14.171 -34.468 1.00 76.43 167 THR B O 1
ATOM 6332 N N . SER E 2 168 ? 82.754 -14.855 -34.651 1.00 85.21 168 SER B N 1
ATOM 6333 C CA . SER E 2 168 ? 83.329 -14.072 -33.521 1.00 84.85 168 SER B CA 1
ATOM 6334 C C . SER E 2 168 ? 83.337 -12.578 -33.862 1.00 81.53 168 SER B C 1
ATOM 6335 O O . SER E 2 168 ? 83.611 -12.236 -35.031 1.00 82.95 168 SER B O 1
ATOM 6338 N N . GLY E 2 169 ? 83.038 -11.729 -32.873 1.00 83.63 169 GLY B N 1
ATOM 6339 C CA . GLY E 2 169 ? 82.988 -10.259 -33.016 1.00 84.83 169 GLY B CA 1
ATOM 6340 C C . GLY E 2 169 ? 81.627 -9.750 -33.472 1.00 84.59 169 GLY B C 1
ATOM 6341 O O . GLY E 2 169 ? 81.384 -8.537 -33.288 1.00 83.23 169 GLY B O 1
ATOM 6342 N N . VAL E 2 170 ? 80.777 -10.624 -34.035 1.00 78.73 170 VAL B N 1
ATOM 6343 C CA . VAL E 2 170 ? 79.436 -10.285 -34.607 1.00 77.92 170 VAL B CA 1
ATOM 6344 C C . VAL E 2 170 ? 78.460 -9.973 -33.463 1.00 78.60 170 VAL B C 1
ATOM 6345 O O . VAL E 2 170 ? 78.472 -10.692 -32.447 1.00 77.99 170 VAL B O 1
ATOM 6349 N N . HIS E 2 171 ? 77.641 -8.935 -33.645 1.00 77.22 171 HIS B N 1
ATOM 6350 C CA . HIS E 2 171 ? 76.547 -8.521 -32.728 1.00 77.43 171 HIS B CA 1
ATOM 6351 C C . HIS E 2 171 ? 75.320 -8.128 -33.559 1.00 79.73 171 HIS B C 1
ATOM 6352 O O . HIS E 2 171 ? 75.279 -6.971 -34.028 1.00 82.98 171 HIS B O 1
ATOM 6359 N N . THR E 2 172 ? 74.380 -9.059 -33.754 1.00 73.58 172 THR B N 1
ATOM 6360 C CA . THR E 2 172 ? 73.063 -8.810 -34.400 1.00 69.20 172 THR B CA 1
ATOM 6361 C C . THR E 2 172 ? 72.091 -8.300 -33.328 1.00 70.81 172 THR B C 1
ATOM 6362 O O . THR E 2 172 ? 71.712 -9.087 -32.433 1.00 73.32 172 THR B O 1
ATOM 6366 N N . PHE E 2 173 ? 71.716 -7.023 -33.413 1.00 70.11 173 PHE B N 1
ATOM 6367 C CA . PHE E 2 173 ? 70.922 -6.302 -32.386 1.00 70.80 173 PHE B CA 1
ATOM 6368 C C . PHE E 2 173 ? 69.465 -6.753 -32.449 1.00 72.11 173 PHE B C 1
ATOM 6369 O O . PHE E 2 173 ? 68.961 -7.099 -33.517 1.00 74.75 173 PHE B O 1
ATOM 6377 N N . PRO E 2 174 ? 68.744 -6.783 -31.304 1.00 76.00 174 PRO B N 1
ATOM 6378 C CA . PRO E 2 174 ? 67.289 -6.924 -31.322 1.00 73.39 174 PRO B CA 1
ATOM 6379 C C . PRO E 2 174 ? 66.645 -5.899 -32.267 1.00 70.41 174 PRO B C 1
ATOM 6380 O O . PRO E 2 174 ? 67.107 -4.774 -32.324 1.00 64.44 174 PRO B O 1
ATOM 6384 N N . ALA E 2 175 ? 65.608 -6.317 -32.995 1.00 74.29 175 ALA B N 1
ATOM 6385 C CA . ALA E 2 175 ? 64.790 -5.445 -33.869 1.00 71.66 175 ALA B CA 1
ATOM 6386 C C . ALA E 2 175 ? 64.092 -4.396 -32.999 1.00 72.82 175 ALA B C 1
ATOM 6387 O O . ALA E 2 175 ? 63.900 -4.646 -31.787 1.00 69.29 175 ALA B O 1
ATOM 6389 N N . VAL E 2 176 ? 63.750 -3.255 -33.591 1.00 74.67 176 VAL B N 1
ATOM 6390 C CA . VAL E 2 176 ? 62.871 -2.230 -32.961 1.00 81.10 176 VAL B CA 1
ATOM 6391 C C . VAL E 2 176 ? 61.672 -2.009 -33.887 1.00 81.37 176 VAL B C 1
ATOM 6392 O O . VAL E 2 176 ? 61.841 -2.150 -35.109 1.00 85.76 176 VAL B O 1
ATOM 6396 N N . LEU E 2 177 ? 60.499 -1.738 -33.312 1.00 81.39 177 LEU B N 1
ATOM 6397 C CA . LEU E 2 177 ? 59.276 -1.370 -34.065 1.00 81.90 177 LEU B CA 1
ATOM 6398 C C . LEU E 2 177 ? 59.262 0.152 -34.246 1.00 87.47 177 LEU B C 1
ATOM 6399 O O . LEU E 2 177 ? 59.120 0.878 -33.234 1.00 80.56 177 LEU B O 1
ATOM 6404 N N . GLN E 2 178 ? 59.421 0.609 -35.492 1.00 90.24 178 GLN B N 1
ATOM 6405 C CA . GLN E 2 178 ? 59.331 2.041 -35.885 1.00 92.56 178 GLN B CA 1
ATOM 6406 C C . GLN E 2 178 ? 57.848 2.442 -35.882 1.00 96.52 178 GLN B C 1
ATOM 6407 O O . GLN E 2 178 ? 56.993 1.532 -35.918 1.00 105.57 178 GLN B O 1
ATOM 6413 N N . SER E 2 179 ? 57.546 3.744 -35.843 1.00 96.25 179 SER B N 1
ATOM 6414 C CA . SER E 2 179 ? 56.160 4.294 -35.843 1.00 92.00 179 SER B CA 1
ATOM 6415 C C . SER E 2 179 ? 55.431 3.913 -37.141 1.00 88.26 179 SER B C 1
ATOM 6416 O O . SER E 2 179 ? 54.180 3.927 -37.138 1.00 87.39 179 SER B O 1
ATOM 6419 N N . SER E 2 180 ? 56.189 3.573 -38.194 1.00 83.75 180 SER B N 1
ATOM 6420 C CA . SER E 2 180 ? 55.695 3.093 -39.513 1.00 76.43 180 SER B CA 1
ATOM 6421 C C . SER E 2 180 ? 54.982 1.742 -39.379 1.00 72.23 180 SER B C 1
ATOM 6422 O O . SER E 2 180 ? 54.214 1.406 -40.291 1.00 69.68 180 SER B O 1
ATOM 6425 N N . GLY E 2 181 ? 55.254 0.995 -38.302 1.00 75.38 181 GLY B N 1
ATOM 6426 C CA . GLY E 2 181 ? 54.735 -0.367 -38.065 1.00 73.79 181 GLY B CA 1
ATOM 6427 C C . GLY E 2 181 ? 55.609 -1.431 -38.715 1.00 75.16 181 GLY B C 1
ATOM 6428 O O . GLY E 2 181 ? 55.151 -2.590 -38.820 1.00 73.95 181 GLY B O 1
ATOM 6429 N N . LEU E 2 182 ? 56.817 -1.052 -39.148 1.00 72.61 182 LEU B N 1
ATOM 6430 C CA . LEU E 2 182 ? 57.832 -1.967 -39.728 1.00 69.93 182 LEU B CA 1
ATOM 6431 C C . LEU E 2 182 ? 59.024 -2.050 -38.771 1.00 68.39 182 LEU B C 1
ATOM 6432 O O . LEU E 2 182 ? 59.183 -1.131 -37.944 1.00 63.91 182 LEU B O 1
ATOM 6437 N N . TYR E 2 183 ? 59.802 -3.130 -38.882 1.00 68.08 183 TYR B N 1
ATOM 6438 C CA . TYR E 2 183 ? 60.936 -3.473 -37.989 1.00 69.68 183 TYR B CA 1
ATOM 6439 C C . TYR E 2 183 ? 62.255 -3.100 -38.673 1.00 68.62 183 TYR B C 1
ATOM 6440 O O . TYR E 2 183 ? 62.341 -3.167 -39.927 1.00 61.12 183 TYR B O 1
ATOM 6449 N N . SER E 2 184 ? 63.255 -2.742 -37.861 1.00 67.79 184 SER B N 1
ATOM 6450 C CA . SER E 2 184 ? 64.629 -2.386 -38.307 1.00 72.62 184 SER B CA 1
ATOM 6451 C C . SER E 2 184 ? 65.666 -2.808 -37.253 1.00 70.72 184 SER B C 1
ATOM 6452 O O . SER E 2 184 ? 65.428 -2.534 -36.053 1.00 67.51 184 SER B O 1
ATOM 6455 N N . LEU E 2 185 ? 66.758 -3.456 -37.682 1.00 68.33 185 LEU B N 1
ATOM 6456 C CA . LEU E 2 185 ? 67.954 -3.735 -36.835 1.00 72.01 185 LEU B CA 1
ATOM 6457 C C . LEU E 2 185 ? 69.234 -3.475 -37.641 1.00 71.64 185 LEU B C 1
ATOM 6458 O O . LEU E 2 185 ? 69.170 -3.414 -38.892 1.00 70.74 185 LEU B O 1
ATOM 6463 N N . SER E 2 186 ? 70.354 -3.338 -36.930 1.00 75.16 186 SER B N 1
ATOM 6464 C CA . SER E 2 186 ? 71.733 -3.288 -37.483 1.00 79.25 186 SER B CA 1
ATOM 6465 C C . SER E 2 186 ? 72.492 -4.526 -36.995 1.00 80.60 186 SER B C 1
ATOM 6466 O O . SER E 2 186 ? 72.301 -4.889 -35.822 1.00 84.17 186 SER B O 1
ATOM 6469 N N . SER E 2 187 ? 73.282 -5.167 -37.863 1.00 82.24 187 SER B N 1
ATOM 6470 C CA . SER E 2 187 ? 74.204 -6.281 -37.512 1.00 77.97 187 SER B CA 1
ATOM 6471 C C . SER E 2 187 ? 75.646 -5.846 -37.797 1.00 79.12 187 SER B C 1
ATOM 6472 O O . SER E 2 187 ? 75.957 -5.570 -38.969 1.00 81.21 187 SER B O 1
ATOM 6475 N N . VAL E 2 188 ? 76.486 -5.771 -36.761 1.00 80.15 188 VAL B N 1
ATOM 6476 C CA . VAL E 2 188 ? 77.888 -5.259 -36.857 1.00 77.97 188 VAL B CA 1
ATOM 6477 C C . VAL E 2 188 ? 78.870 -6.401 -36.588 1.00 84.34 188 VAL B C 1
ATOM 6478 O O . VAL E 2 188 ? 78.436 -7.455 -36.087 1.00 84.27 188 VAL B O 1
ATOM 6482 N N . VAL E 2 189 ? 80.145 -6.180 -36.929 1.00 91.10 189 VAL B N 1
ATOM 6483 C CA . VAL E 2 189 ? 81.283 -7.131 -36.736 1.00 88.93 189 VAL B CA 1
ATOM 6484 C C . VAL E 2 189 ? 82.571 -6.319 -36.544 1.00 90.11 189 VAL B C 1
ATOM 6485 O O . VAL E 2 189 ? 82.773 -5.364 -37.312 1.00 91.05 189 VAL B O 1
ATOM 6489 N N . THR E 2 190 ? 83.403 -6.693 -35.566 1.00 95.54 190 THR B N 1
ATOM 6490 C CA . THR E 2 190 ? 84.789 -6.174 -35.390 1.00 93.38 190 THR B CA 1
ATOM 6491 C C . THR E 2 190 ? 85.800 -7.135 -36.026 1.00 95.24 190 THR B C 1
ATOM 6492 O O . THR E 2 190 ? 85.802 -8.329 -35.677 1.00 98.56 190 THR B O 1
ATOM 6496 N N . VAL E 2 191 ? 86.598 -6.611 -36.951 1.00 97.01 191 VAL B N 1
ATOM 6497 C CA . VAL E 2 191 ? 87.714 -7.308 -37.658 1.00 97.96 191 VAL B CA 1
ATOM 6498 C C . VAL E 2 191 ? 88.965 -6.450 -37.475 1.00 103.03 191 VAL B C 1
ATOM 6499 O O . VAL E 2 191 ? 88.861 -5.317 -37.006 1.00 102.77 191 VAL B O 1
ATOM 6503 N N . PRO E 2 192 ? 90.183 -6.948 -37.808 1.00 110.04 192 PRO B N 1
ATOM 6504 C CA . PRO E 2 192 ? 91.394 -6.126 -37.731 1.00 106.16 192 PRO B CA 1
ATOM 6505 C C . PRO E 2 192 ? 91.569 -5.224 -38.967 1.00 103.93 192 PRO B C 1
ATOM 6506 O O . PRO E 2 192 ? 91.192 -5.641 -40.051 1.00 96.93 192 PRO B O 1
ATOM 6510 N N . SER E 2 193 ? 92.137 -4.026 -38.775 1.00 104.57 193 SER B N 1
ATOM 6511 C CA . SER E 2 193 ? 92.259 -2.946 -39.794 1.00 105.12 193 SER B CA 1
ATOM 6512 C C . SER E 2 193 ? 92.896 -3.475 -41.086 1.00 113.72 193 SER B C 1
ATOM 6513 O O . SER E 2 193 ? 92.382 -3.137 -42.171 1.00 122.24 193 SER B O 1
ATOM 6516 N N . SER E 2 194 ? 93.970 -4.265 -40.967 1.00 117.29 194 SER B N 1
ATOM 6517 C CA . SER E 2 194 ? 94.773 -4.822 -42.090 1.00 115.70 194 SER B CA 1
ATOM 6518 C C . SER E 2 194 ? 93.874 -5.488 -43.140 1.00 119.56 194 SER B C 1
ATOM 6519 O O . SER E 2 194 ? 94.079 -5.224 -44.340 1.00 114.69 194 SER B O 1
ATOM 6522 N N . SER E 2 195 ? 92.915 -6.310 -42.695 1.00 129.06 195 SER B N 1
ATOM 6523 C CA . SER E 2 195 ? 92.119 -7.256 -43.527 1.00 134.03 195 SER B CA 1
ATOM 6524 C C . SER E 2 195 ? 91.168 -6.524 -44.488 1.00 131.21 195 SER B C 1
ATOM 6525 O O . SER E 2 195 ? 90.542 -7.211 -45.323 1.00 128.77 195 SER B O 1
ATOM 6528 N N . LEU E 2 196 ? 91.055 -5.193 -44.391 1.00 129.24 196 LEU B N 1
ATOM 6529 C CA . LEU E 2 196 ? 90.290 -4.348 -45.351 1.00 130.74 196 LEU B CA 1
ATOM 6530 C C . LEU E 2 196 ? 91.049 -4.333 -46.682 1.00 135.45 196 LEU B C 1
ATOM 6531 O O . LEU E 2 196 ? 92.295 -4.451 -46.658 1.00 142.77 196 LEU B O 1
ATOM 6536 N N . GLY E 2 197 ? 90.331 -4.251 -47.802 1.00 134.86 197 GLY B N 1
ATOM 6537 C CA . GLY E 2 197 ? 90.925 -4.261 -49.155 1.00 133.22 197 GLY B CA 1
ATOM 6538 C C . GLY E 2 197 ? 91.458 -5.635 -49.530 1.00 133.13 197 GLY B C 1
ATOM 6539 O O . GLY E 2 197 ? 91.214 -6.064 -50.676 1.00 129.82 197 GLY B O 1
ATOM 6540 N N . THR E 2 198 ? 92.165 -6.308 -48.610 1.00 130.91 198 THR B N 1
ATOM 6541 C CA . THR E 2 198 ? 92.688 -7.695 -48.761 1.00 128.99 198 THR B CA 1
ATOM 6542 C C . THR E 2 198 ? 91.512 -8.679 -48.859 1.00 132.10 198 THR B C 1
ATOM 6543 O O . THR E 2 198 ? 91.190 -9.109 -49.985 1.00 131.21 198 THR B O 1
ATOM 6547 N N . GLN E 2 199 ? 90.870 -8.990 -47.727 1.00 131.14 199 GLN B N 1
ATOM 6548 C CA . GLN E 2 199 ? 89.803 -10.023 -47.614 1.00 125.99 199 GLN B CA 1
ATOM 6549 C C . GLN E 2 199 ? 88.422 -9.370 -47.755 1.00 116.23 199 GLN B C 1
ATOM 6550 O O . GLN E 2 199 ? 88.253 -8.228 -47.287 1.00 101.21 199 GLN B O 1
ATOM 6556 N N . THR E 2 200 ? 87.476 -10.101 -48.356 1.00 118.70 200 THR B N 1
ATOM 6557 C CA . THR E 2 200 ? 86.091 -9.660 -48.673 1.00 119.99 200 THR B CA 1
ATOM 6558 C C . THR E 2 200 ? 85.146 -10.050 -47.527 1.00 117.01 200 THR B C 1
ATOM 6559 O O . THR E 2 200 ? 85.249 -11.201 -47.048 1.00 119.32 200 THR B O 1
ATOM 6563 N N . TYR E 2 201 ? 84.261 -9.129 -47.118 1.00 111.81 201 TYR B N 1
ATOM 6564 C CA . TYR E 2 201 ? 83.198 -9.343 -46.096 1.00 107.90 201 TYR B CA 1
ATOM 6565 C C . TYR E 2 201 ? 81.818 -9.212 -46.747 1.00 105.74 201 TYR B C 1
ATOM 6566 O O . TYR E 2 201 ? 81.492 -8.125 -47.269 1.00 109.16 201 TYR B O 1
ATOM 6575 N N . ILE E 2 202 ? 81.030 -10.290 -46.690 1.00 100.21 202 ILE B N 1
ATOM 6576 C CA . ILE E 2 202 ? 79.631 -10.353 -47.204 1.00 100.35 202 ILE B CA 1
ATOM 6577 C C . ILE E 2 202 ? 78.703 -10.709 -46.038 1.00 97.34 202 ILE B C 1
ATOM 6578 O O . ILE E 2 202 ? 78.981 -11.716 -45.357 1.00 96.91 202 ILE B O 1
ATOM 6583 N N . CYS E 2 203 ? 77.639 -9.922 -45.836 1.00 93.54 203 CYS B N 1
ATOM 6584 C CA . CYS E 2 203 ? 76.554 -10.189 -44.852 1.00 90.65 203 CYS B CA 1
ATOM 6585 C C . CYS E 2 203 ? 75.349 -10.794 -45.583 1.00 87.23 203 CYS B C 1
ATOM 6586 O O . CYS E 2 203 ? 74.808 -10.125 -46.479 1.00 87.44 203 CYS B O 1
ATOM 6589 N N . ASN E 2 204 ? 74.978 -12.029 -45.232 1.00 85.90 204 ASN B N 1
ATOM 6590 C CA . ASN E 2 204 ? 73.815 -12.759 -45.806 1.00 89.77 204 ASN B CA 1
ATOM 6591 C C . ASN E 2 204 ? 72.598 -12.492 -44.910 1.00 92.64 204 ASN B C 1
ATOM 6592 O O . ASN E 2 204 ? 72.671 -12.811 -43.709 1.00 100.24 204 ASN B O 1
ATOM 6597 N N . VAL E 2 205 ? 71.533 -11.911 -45.466 1.00 86.87 205 VAL B N 1
ATOM 6598 C CA . VAL E 2 205 ? 70.311 -11.515 -44.709 1.00 80.61 205 VAL B CA 1
ATOM 6599 C C . VAL E 2 205 ? 69.131 -12.352 -45.214 1.00 81.79 205 VAL B C 1
ATOM 6600 O O . VAL E 2 205 ? 68.970 -12.505 -46.444 1.00 80.24 205 VAL B O 1
ATOM 6604 N N . ASN E 2 206 ? 68.342 -12.887 -44.284 1.00 81.69 206 ASN B N 1
ATOM 6605 C CA . ASN E 2 206 ? 67.295 -13.894 -44.586 1.00 81.33 206 ASN B CA 1
ATOM 6606 C C . ASN E 2 206 ? 66.002 -13.510 -43.866 1.00 78.48 206 ASN B C 1
ATOM 6607 O O . ASN E 2 206 ? 66.072 -13.194 -42.660 1.00 78.08 206 ASN B O 1
ATOM 6612 N N . HIS E 2 207 ? 64.883 -13.532 -44.598 1.00 76.81 207 HIS B N 1
ATOM 6613 C CA . HIS E 2 207 ? 63.508 -13.264 -44.100 1.00 75.66 207 HIS B CA 1
ATOM 6614 C C . HIS E 2 207 ? 62.548 -14.300 -44.698 1.00 77.86 207 HIS B C 1
ATOM 6615 O O . HIS E 2 207 ? 62.059 -14.066 -45.817 1.00 82.00 207 HIS B O 1
ATOM 6622 N N . LYS E 2 208 ? 62.301 -15.399 -43.973 1.00 79.82 208 LYS B N 1
ATOM 6623 C CA . LYS E 2 208 ? 61.493 -16.571 -44.427 1.00 82.72 208 LYS B CA 1
ATOM 6624 C C . LYS E 2 208 ? 60.089 -16.132 -44.846 1.00 77.68 208 LYS B C 1
ATOM 6625 O O . LYS E 2 208 ? 59.576 -16.613 -45.855 1.00 77.09 208 LYS B O 1
ATOM 6631 N N . PRO E 2 209 ? 59.406 -15.230 -44.100 1.00 76.00 209 PRO B N 1
ATOM 6632 C CA . PRO E 2 209 ? 58.036 -14.832 -44.439 1.00 78.57 209 PRO B CA 1
ATOM 6633 C C . PRO E 2 209 ? 57.846 -14.243 -45.847 1.00 79.88 209 PRO B C 1
ATOM 6634 O O . PRO E 2 209 ? 56.801 -14.479 -46.422 1.00 86.67 209 PRO B O 1
ATOM 6638 N N . SER E 2 210 ? 58.829 -13.486 -46.355 1.00 80.68 210 SER B N 1
ATOM 6639 C CA . SER E 2 210 ? 58.816 -12.852 -47.703 1.00 74.73 210 SER B CA 1
ATOM 6640 C C . SER E 2 210 ? 59.670 -13.661 -48.691 1.00 73.83 210 SER B C 1
ATOM 6641 O O . SER E 2 210 ? 59.681 -13.306 -49.884 1.00 70.72 210 SER B O 1
ATOM 6644 N N . ASN E 2 211 ? 60.342 -14.712 -48.206 1.00 78.19 211 ASN B N 1
ATOM 6645 C CA . ASN E 2 211 ? 61.194 -15.638 -49.000 1.00 78.95 211 ASN B CA 1
ATOM 6646 C C . ASN E 2 211 ? 62.388 -14.875 -49.584 1.00 79.69 211 ASN B C 1
ATOM 6647 O O . ASN E 2 211 ? 62.884 -15.308 -50.642 1.00 74.99 211 ASN B O 1
ATOM 6652 N N . THR E 2 212 ? 62.842 -13.799 -48.928 1.00 83.57 212 THR B N 1
ATOM 6653 C CA . THR E 2 212 ? 63.933 -12.918 -49.438 1.00 88.12 212 THR B CA 1
ATOM 6654 C C . THR E 2 212 ? 65.280 -13.355 -48.845 1.00 87.34 212 THR B C 1
ATOM 6655 O O . THR E 2 212 ? 65.358 -13.588 -47.628 1.00 86.22 212 THR B O 1
ATOM 6659 N N . LYS E 2 213 ? 66.283 -13.489 -49.714 1.00 88.93 213 LYS B N 1
ATOM 6660 C CA . LYS E 2 213 ? 67.685 -13.877 -49.404 1.00 90.52 213 LYS B CA 1
ATOM 6661 C C . LYS E 2 213 ? 68.603 -12.852 -50.078 1.00 89.37 213 LYS B C 1
ATOM 6662 O O . LYS E 2 213 ? 68.607 -12.805 -51.325 1.00 90.88 213 LYS B O 1
ATOM 6668 N N . VAL E 2 214 ? 69.330 -12.051 -49.294 1.00 86.84 214 VAL B N 1
ATOM 6669 C CA . VAL E 2 214 ? 70.154 -10.906 -49.784 1.00 83.85 214 VAL B CA 1
ATOM 6670 C C . VAL E 2 214 ? 71.573 -11.058 -49.235 1.00 86.08 214 VAL B C 1
ATOM 6671 O O . VAL E 2 214 ? 71.745 -10.920 -48.010 1.00 93.92 214 VAL B O 1
ATOM 6675 N N . ASP E 2 215 ? 72.536 -11.349 -50.113 1.00 83.58 215 ASP B N 1
ATOM 6676 C CA . ASP E 2 215 ? 73.991 -11.265 -49.821 1.00 84.86 215 ASP B CA 1
ATOM 6677 C C . ASP E 2 215 ? 74.433 -9.838 -50.166 1.00 85.75 215 ASP B C 1
ATOM 6678 O O . ASP E 2 215 ? 73.888 -9.276 -51.134 1.00 93.30 215 ASP B O 1
ATOM 6683 N N . LYS E 2 216 ? 75.338 -9.246 -49.384 1.00 89.25 216 LYS B N 1
ATOM 6684 C CA . LYS E 2 216 ? 75.792 -7.847 -49.605 1.00 93.46 216 LYS B CA 1
ATOM 6685 C C . LYS E 2 216 ? 77.277 -7.713 -49.263 1.00 97.79 216 LYS B C 1
ATOM 6686 O O . LYS E 2 216 ? 77.629 -7.829 -48.075 1.00 103.40 216 LYS B O 1
ATOM 6692 N N . LYS E 2 217 ? 78.093 -7.463 -50.289 1.00 96.08 217 LYS B N 1
ATOM 6693 C CA . LYS E 2 217 ? 79.534 -7.118 -50.179 1.00 96.58 217 LYS B CA 1
ATOM 6694 C C . LYS E 2 217 ? 79.650 -5.805 -49.391 1.00 94.39 217 LYS B C 1
ATOM 6695 O O . LYS E 2 217 ? 78.846 -4.891 -49.646 1.00 94.36 217 LYS B O 1
ATOM 6701 N N . VAL E 2 218 ? 80.584 -5.730 -48.443 1.00 98.60 218 VAL B N 1
ATOM 6702 C CA . VAL E 2 218 ? 80.852 -4.513 -47.616 1.00 101.93 218 VAL B CA 1
ATOM 6703 C C . VAL E 2 218 ? 82.335 -4.140 -47.767 1.00 109.51 218 VAL B C 1
ATOM 6704 O O . VAL E 2 218 ? 83.193 -4.846 -47.185 1.00 109.66 218 VAL B O 1
ATOM 6708 N N . GLU E 2 219 ? 82.612 -3.072 -48.528 1.00 111.54 219 GLU B N 1
ATOM 6709 C CA . GLU E 2 219 ? 83.969 -2.502 -48.764 1.00 107.70 219 GLU B CA 1
ATOM 6710 C C . GLU E 2 219 ? 83.986 -1.059 -48.256 1.00 104.92 219 GLU B C 1
ATOM 6711 O O . GLU E 2 219 ? 82.930 -0.496 -47.979 1.00 103.17 219 GLU B O 1
ATOM 6717 N N . PRO E 2 220 ? 85.167 -0.421 -48.086 1.00 106.97 220 PRO B N 1
ATOM 6718 C CA . PRO E 2 220 ? 85.233 0.976 -47.648 1.00 104.97 220 PRO B CA 1
ATOM 6719 C C . PRO E 2 220 ? 84.843 1.972 -48.753 1.00 98.65 220 PRO B C 1
ATOM 6720 O O . PRO E 2 220 ? 85.052 1.739 -49.943 1.00 90.16 220 PRO B O 1
ATOM 6732 N N . ALA F 3 2 ? 61.673 -42.891 -10.061 1.00 85.51 2 ALA Q N 1
ATOM 6733 C CA . ALA F 3 2 ? 60.348 -42.372 -9.762 1.00 75.48 2 ALA Q CA 1
ATOM 6734 C C . ALA F 3 2 ? 59.344 -43.022 -10.709 1.00 67.41 2 ALA Q C 1
ATOM 6735 O O . ALA F 3 2 ? 59.695 -43.399 -11.825 1.00 61.47 2 ALA Q O 1
ATOM 6737 N N . PRO F 3 3 ? 58.074 -43.206 -10.289 1.00 64.29 3 PRO Q N 1
ATOM 6738 C CA . PRO F 3 3 ? 57.002 -43.534 -11.229 1.00 62.29 3 PRO Q CA 1
ATOM 6739 C C . PRO F 3 3 ? 56.644 -42.337 -12.123 1.00 56.97 3 PRO Q C 1
ATOM 6740 O O . PRO F 3 3 ? 56.978 -41.222 -11.771 1.00 54.06 3 PRO Q O 1
ATOM 6744 N N . ALA F 3 4 ? 55.970 -42.601 -13.245 1.00 55.43 4 ALA Q N 1
ATOM 6745 C CA . ALA F 3 4 ? 55.473 -41.585 -14.207 1.00 54.94 4 ALA Q CA 1
ATOM 6746 C C . ALA F 3 4 ? 54.612 -40.554 -13.470 1.00 53.09 4 ALA Q C 1
ATOM 6747 O O . ALA F 3 4 ? 53.869 -40.946 -12.553 1.00 52.59 4 ALA Q O 1
ATOM 6749 N N . SER F 3 5 ? 54.720 -39.283 -13.862 1.00 52.26 5 SER Q N 1
ATOM 6750 C CA . SER F 3 5 ? 53.930 -38.151 -13.312 1.00 51.26 5 SER Q CA 1
ATOM 6751 C C . SER F 3 5 ? 52.477 -38.563 -13.092 1.00 49.01 5 SER Q C 1
ATOM 6752 O O . SER F 3 5 ? 51.883 -39.237 -13.922 1.00 47.82 5 SER Q O 1
ATOM 6755 N N . PRO F 3 6 ? 51.836 -38.122 -11.990 1.00 48.02 6 PRO Q N 1
ATOM 6756 C CA . PRO F 3 6 ? 50.433 -38.446 -11.756 1.00 48.18 6 PRO Q CA 1
ATOM 6757 C C . PRO F 3 6 ? 49.539 -37.875 -12.867 1.00 46.14 6 PRO Q C 1
ATOM 6758 O O . PRO F 3 6 ? 48.466 -38.392 -13.071 1.00 48.27 6 PRO Q O 1
ATOM 6762 N N . ALA F 3 7 ? 50.005 -36.823 -13.544 1.00 48.21 7 ALA Q N 1
ATOM 6763 C CA . ALA F 3 7 ? 49.302 -36.139 -14.658 1.00 49.82 7 ALA Q CA 1
ATOM 6764 C C . ALA F 3 7 ? 49.273 -37.034 -15.907 1.00 47.91 7 ALA Q C 1
ATOM 6765 O O . ALA F 3 7 ? 48.309 -36.949 -16.673 1.00 51.22 7 ALA Q O 1
ATOM 6767 N N . ALA F 3 8 ? 50.290 -37.868 -16.111 1.00 50.49 8 ALA Q N 1
ATOM 6768 C CA . ALA F 3 8 ? 50.364 -38.812 -17.249 1.00 51.03 8 ALA Q CA 1
ATOM 6769 C C . ALA F 3 8 ? 49.361 -39.932 -17.016 1.00 51.08 8 ALA Q C 1
ATOM 6770 O O . ALA F 3 8 ? 48.912 -40.125 -15.893 1.00 54.23 8 ALA Q O 1
ATOM 6772 N N . PRO F 3 9 ? 48.944 -40.677 -18.062 1.00 55.15 9 PRO Q N 1
ATOM 6773 C CA . PRO F 3 9 ? 48.064 -41.829 -17.872 1.00 58.07 9 PRO Q CA 1
ATOM 6774 C C . PRO F 3 9 ? 48.685 -42.832 -16.891 1.00 63.04 9 PRO Q C 1
ATOM 6775 O O . PRO F 3 9 ? 49.864 -42.721 -16.622 1.00 68.86 9 PRO Q O 1
ATOM 6779 N N . ALA F 3 10 ? 47.892 -43.773 -16.376 1.00 68.84 10 ALA Q N 1
ATOM 6780 C CA . ALA F 3 10 ? 48.340 -44.770 -15.377 1.00 71.03 10 ALA Q CA 1
ATOM 6781 C C . ALA F 3 10 ? 49.316 -45.732 -16.056 1.00 69.58 10 ALA Q C 1
ATOM 6782 O O . ALA F 3 10 ? 49.242 -45.917 -17.268 1.00 68.57 10 ALA Q O 1
#

Secondary structure (DSSP, 8-state):
---EEEE-SEEEEETTS-EEEEEEESS--EETTEE-EEEEEE-TTS--EEEEETTTEE-TTS-TTEEEEEETTEEEEEESS--GGG-EEEEEEE-SSSSP-B---EEEEEE---B--EEEEEPPPHHHHHHTEEEEEEEEEEEBSS--EEEEEESS-B--SSEE--BPPPPTTT--EEEEEEEEEEHHHHHH--EEEEEEE-TTSSS-EEEEEES---/--EEEEE--SEE-TTS-EEEEEEEESS-TTT--EEEEEE-TTS--EEEEEE-TTS-EEE-GGGTTTEEEEEETTTTEEEEEE-S--GGG-EEEEEEEEGGGS-SS-EEEE---EEEEE-SS--BPPEEEEE------EEEEEEEEEEEBSS--EEEETTTT--TT-EEPPPEE-TTS-EEEEEEEEEEGGGTTTS-EEEEEEEGGGTEEEEEEE--/--EEEEE--SEE-TTS-EEEEEEEESS-TTT--EEEEEE-TTS--EEEEEE-TT--EEE-GGGTTTEEEEEETTTTEEEEEE-S--GGG-EEEEEEEEGGGS-SS-EEEE---EEEEE-SS--BPPEEEEE-------EEEEEEEEEEEBSS--EEEETTTTB-TT-EEPPPEE-TTS-EEEEEEEEEETTHHHHS-EEEEEEEGGGTEEEEEEE-----/---EEEE-SEEEEETTS-EEEEEEESS--EETTEE-EEEEEE-TTS--EEEEETTTEE-TTS-TTEEEEEETTEEEEEESS--GGG-EEEEEEE-SSSSP-B---EEEEEE---B--EEEEEPPPHHHHHHTEEEEEEEEEEEBSS--EEEEEESS-B--SSEE--BPPPPTTT--EEEEEEEEEEHHHHHH--EEEEEEE-TTSSS-EEEEEETT--/-PPPTTS--/----TTS--

Nearest PDB structures (foldseek):
  7o30-assembly2_A  TM=9.974E-01  e=1.669E-42  Mus musculus
  5fb8-assembly1_A  TM=9.938E-01  e=3.371E-40  Mus musculus
  7o31-assembly1_L  TM=9.926E-01  e=5.464E-39  Mus musculus
  7uzc-assembly2_F  TM=9.870E-01  e=2.380E-38  Mus musculus
  4yzf-assembly1_H  TM=9.833E-01  e=1.115E-35  Mus musculus

Solvent-accessible surface area: 39602 Å² total

Foldseek 3Di:
DKAKAKPDQEEEDEQQDKDKIKIFIPWFLDDPRWRQKWKWWAAPPGDTDTQDGRQFDGDPPRDPQWTKHDGTGIIMIMGGRDDLQSQTWMKMWGVSDPPIDIYPTYGYQYDDDWFFFDKDKDWFDPVVVVVWKTKIKIKGPFGDDPDKDKWKDFQNHTDPDQKDKDKDRQDNHRRTIMMIIIGIDTSVVLVVTFKIKIWMDDPSDPHIDMDIDTPPGD/DWAKAKDWQQEDEAQAKTKIKIAIDPDFQLQWKKWKWWAAPPGDIDTAWMQHNVGDIGGDPVQVVFWDWGADRVRRMIMIMGGRDDQRVFTFMKMFIDVVSPNPNDGDYIHPTGGYGHHPDDFDAWDKDWQAWDPDQAKIKIWIKTDFGDDDDKDKDKPVNPDDPQKDWDDWDQDPVRGIITIIMGIGGNVCQVPPWIWMWMADVNVRDIDIGTHHDDPD/DDDDPVDDD/DKAKAKPDQEEEDEQQDKDKIKIFIPWFLDDPRFRQKWKWWAAPPGDTDTQDGRQFHGDPPHDPQWTKHDGTGIIMIMGGRDDLQSQTWMKMWGVSDPDIDIYPTYGYQYDDPWFFWDKDKDWFDPVNLVVWKTKIKIKTPFGDDPDKDKWKAFQNRTDDDQKDKDKDRQDSHRRTIMMIIIGIDTSVVLVVTFKIKMWMDGPNDPDIDMDIDTPDDD/DKAKAKDWAQEDEAQAKTKIKIAIDPDFQLQWKKWKWWAAPPGDIDTAWIAHNVGDIGGDPVQPVFWDWGADRVRRMIMIMGGRDDQRVFTFMKMFIDVVSPNPPDGDYIHPTHGHGHHPDDFDAWDKDWQAWDDPFKIKIWIKTDFGDDDDKDKDKPVNPDDPQKDWDDWDQDPVRGTITIIMGMDTPVCAPPPWIWMWMGDVNVRDTDIDIHHD/DDDDPPDDD

Radius of gyration: 37.21 Å; Cα contacts (8 Å, |Δi|>4): 2321; chains: 6; bounding box: 117×86×53 Å

CATH classification: 2.60.40.10 (+1 more: 2.60.40.10)

Sequence (890 aa):
DIELTQSPASLAVSLGQRATISCRASKSVSSSGYNYMFWYQQKPGQPPKLLIYLASNLESGVPDRFWGSGSGTDFTLNIHPVEEEDAATYYCQHSRELPLTFGAGTKLEIKRTVAAPSVFIFPPSDEQLKSGTASVVCLLNNFYPREAKVQWKVDNALQSGNSQESVTEQDSKDSTYSLSSTLTLSKADYEKHKVYACEVTHQGLSSPVTKSFNRGECEVKLQESGPGLVAPSQSLSITCTVSGFSLTGYGVNWVRQPPGKGLEWLGMIWGDGITDYNSALKSRLSISKDNSKSQVFLKMNSLQTDDTARYYCARDYYGRRYYAMDYWGQGTSVTVSSASTKGPSVFPLAPSSKGGTAALGCLVKDYFPEPVTVSWNSGALTSGVHTFPAVLQSSGLYSLSSVVTVPSSSLGTQTYICNVNHKPSNTKVDKKVEPKSCAPASPAAPADIELTQSPASLAVSLGQRATISCRASKSVSSSGYNYMFWYQQKPGQPPKLLIYLASNLESGVPDRFWGSGSGTDFTLNIHPVEEEDAATYYCQHSRELPLTFGAGTKLEIKRTVAAPSVFIFPPSDEQLKSGTASVVCLLNNFYPREAKVQWKVDNALQSGNSQESVTEQDSKDSTYSLSSTLTLSKADYEKHKVYACEVTHQGLSSPVTKSFNRGECEVKLQESGPGLVAPSQSLSITCTVSGFSLTGYGVNWVRQPPGKGLEWLGMIWGDGITDYNSALKSRLSISKDNSKSQVFLKMNSLQTDDTARYYCARDYYGRRYYAMDYWGQGTSVTVSSASTKGPSVFPLAPSSGGTAALGCLVKDYFPEPVTVSWNSGALTSGVHTFPAVLQSSGLYSLSSVVTVPSSSLGTQTYICNVNHKPSNTKVDKKVEPAPASPAAPA